Protein 4CJ9 (pdb70)

GO terms:
  GO:0003690 double-stranded DNA binding (F, IDA)

Nearest PDB structures (foldseek):
  4cj9-assembly2_B  TM=9.988E-01  e=4.087E-67  Mycetohabitans rhizoxinica
  4cja-assembly1_A  TM=5.859E-01  e=2.886E-61  Mycetohabitans rhizoxinica
  6jw1-assembly2_B  TM=7.201E-01  e=1.783E-16  Xanthomonas
  4osk-assembly2_B  TM=5.976E-01  e=4.687E-17  Xanthomonas campestris pv. armoraciae
  6jw5-assembly4_H  TM=6.526E-01  e=2.090E-15  Xanthomonas campestris pv. armoraciae

Organism: Mycetohabitans rhizoxinica (strain DSM 19002 / CIP 109453 / HKI 454) (NCBI:txid882378)

Solvent-accessible surface area: 65702 Å² total

Foldseek 3Di:
DDDDVVLQVLLVVAACSVVLVVLCVVCVVLLVVQEDPVLSSLLSNHHPSSLLSVLCSVQRVVVVVPAHSVLLSLQSNAACSSVLSVLCSVQVVCVVLVADNVLSSLPSANPSSQQRVLCVVCVVVCVVVPHDSVLSSLLPHPVNGNVSVVLCSVQVVVVVVVPDDVVLLSLQSNDNCSSVLSVLCSVQVVVCVVVPDDPVLLSLLRNEVCSSLLSVLCNPLVVVVVVVVDDSVLLSLLSNEHCSSLLSVCVVQVVVLVVVPDDNVLLSLLSNEHCSNLLSVLCVVQVVVVVVVPDDPVLLSLNSEACSNLLSVLCSVQVVVCVVVVDDPVLLSLLSSYHCSSLLSVLCVVQVVVVVVVPDDSVLLSLPSYVCSSLLSVLCVVCVVLCVVVPPDPVLLSLSSEVCSSLLSVLCSVQVVVVVVVPDDPVLLSLLSSYVCSSLLSVLCSVCVVVCVVVPDDPVLLSLLSSEVCSSLLSVLCVVCVVVCVVVPDDPVLLSLLSREPVSSVLSVLCVVCVVVQVVLPHDNVLLSLLSREHVSSLLSVLCVVQVVVVVVPADPVLLSLLNREVCSSLLSVLCVVCVVVCVVVPADPVLLSLLRRYVVSSLLSVLCVVCVVVCVVVPDDPVLLSLLNREVCSSLLSVLCVPQVVVVVVVPDDPVLLSLNSYVLSSLLSVLCRPCVVVVVVVPDDVVLSSQLCSAQNSLLSVLCSVLVVVVVVPDDSVRLSVQRRHHCSSVSSCCNPVD/DDDDPVLLVLLCPAACSVVLVVLCVVCVVLLVVQDDPVLSSLLSNYHPSSLLSVLCSVQVVVVVVVADSVLLSLLSSAACSSVLSVLCSVQVVCVVLPQDNVLSSLNNAHNSSQQSVLCVVCVVVCVVVPHDSVLSSLLPHPNNGNVSVVLCVVQVVVVVVVPDDSVLLSLQSNDNCSSVLSVLCSVQVVVCVVVPDDPVLLSLLRNEVCSSLLSVLCNPLVVVVVVVPDDNVLLSLLSSEHCSSLLSCCVVQVVVVVVVPQDPVLLSLLSREHCSNLLSVQCSVQVVVVVVVPDDPVLLSLNSEACSSLLSVLCSVCVVVCVVVVDDVVLLSLLSSYHVSNLLSVLCVVQVVVVVVVPDDPVLLSLPSDVCSSLLSVLCVVCVVVDCVVNDDPVLLSLSSEVCSSLLSVLCSVQVVVVVVVPDDPVLLSLLSSYVCSSLLSVLCSVCVVVVVVVPDDPVLLSLLRSDHCSNLLSVLCVVCVVVCVVVPHDPVLLSLLSREAVSNVLSVLLVVCVVVQVVQVDDNVLLSLLSREHCRSLLSVLCSVQVVVVVVPADPVLLSLLRREACSSLLSVLCVVCVVVVVVVPADSVLLSLLNSYHVSNLLSVLCVVQVVVCVVVPADSVLLSLLSSEACSSLLSVLCVPQVVVCVVVPDDPVLLSLNSDNQNNQLSVLCSVCVVVCVVVPADPVLSSLLCSAQNSLLSVLCVVCVVVCVVDDDSVRLSVQRSHHCSSVSSCCSVVD

Radius of gyration: 53.39 Å; Cα contacts (8 Å, |Δi|>4): 2413; chains: 2; bounding box: 84×96×184 Å

Structure (mmCIF, N/CA/C/O backbone):
data_4CJ9
#
_entry.id   4CJ9
#
_cell.length_a   73.314
_cell.length_b   73.314
_cell.length_c   268.337
_cell.angle_alpha   90.00
_cell.angle_beta   90.00
_cell.angle_gamma   120.00
#
_symmetry.space_group_name_H-M   'P 31'
#
loop_
_entity.id
_entity.type
_entity.pdbx_description
1 polymer BURRH
2 non-polymer 'SELENIUM ATOM'
3 water water
#
loop_
_atom_site.group_PDB
_atom_site.id
_atom_site.type_symbol
_atom_site.label_atom_id
_atom_site.label_alt_id
_atom_site.label_comp_id
_atom_site.label_asym_id
_atom_site.label_entity_id
_atom_site.label_seq_id
_atom_site.pdbx_PDB_ins_code
_atom_site.Cartn_x
_atom_site.Cartn_y
_atom_site.Cartn_z
_atom_site.occupancy
_atom_site.B_iso_or_equiv
_atom_site.auth_seq_id
_atom_site.auth_comp_id
_atom_site.auth_asym_id
_atom_site.auth_atom_id
_atom_site.pdbx_PDB_model_num
ATOM 1 N N . LEU A 1 15 ? 17.928 -6.696 118.018 1.00 105.70 15 LEU A N 1
ATOM 2 C CA . LEU A 1 15 ? 18.766 -6.097 116.988 1.00 104.47 15 LEU A CA 1
ATOM 3 C C . LEU A 1 15 ? 19.999 -5.439 117.592 1.00 104.90 15 LEU A C 1
ATOM 4 O O . LEU A 1 15 ? 20.096 -5.276 118.807 1.00 108.73 15 LEU A O 1
ATOM 6 N N . ASN A 1 16 ? 20.939 -5.061 116.733 1.00 104.08 16 ASN A N 1
ATOM 7 C CA . ASN A 1 16 ? 22.160 -4.407 117.181 1.00 102.52 16 ASN A CA 1
ATOM 8 C C . ASN A 1 16 ? 21.915 -2.970 117.617 1.00 97.63 16 ASN A C 1
ATOM 9 O O . ASN A 1 16 ? 21.846 -2.064 116.788 1.00 96.50 16 ASN A O 1
ATOM 14 N N . LEU A 1 17 ? 21.780 -2.766 118.922 1.00 88.91 17 LEU A N 1
ATOM 15 C CA . LEU A 1 17 ? 21.610 -1.424 119.457 1.00 83.01 17 LEU A CA 1
ATOM 16 C C . LEU A 1 17 ? 22.965 -0.782 119.710 1.00 81.86 17 LEU A C 1
ATOM 17 O O . LEU A 1 17 ? 23.837 -1.381 120.337 1.00 81.67 17 LEU A O 1
ATOM 22 N N . SER A 1 18 ? 23.136 0.439 119.216 1.00 79.09 18 SER A N 1
ATOM 23 C CA . SER A 1 18 ? 24.340 1.211 119.487 1.00 78.32 18 SER A CA 1
ATOM 24 C C . SER A 1 18 ? 24.351 1.609 120.960 1.00 85.44 18 SER A C 1
ATOM 25 O O . SER A 1 18 ? 23.318 1.540 121.628 1.00 83.24 18 SER A O 1
ATOM 28 N N . PRO A 1 19 ? 25.521 2.016 121.481 1.00 98.90 19 PRO A N 1
ATOM 29 C CA . PRO A 1 19 ? 25.562 2.504 122.864 1.00 102.11 19 PRO A CA 1
ATOM 30 C C . PRO A 1 19 ? 24.635 3.698 123.080 1.00 100.45 19 PRO A C 1
ATOM 31 O O . PRO A 1 19 ? 24.186 3.929 124.201 1.00 100.10 19 PRO A O 1
ATOM 35 N N . LEU A 1 20 ? 24.347 4.438 122.015 1.00 98.10 20 LEU A N 1
ATOM 36 C CA . LEU A 1 20 ? 23.444 5.579 122.103 1.00 97.33 20 LEU A CA 1
ATOM 37 C C . LEU A 1 20 ? 21.991 5.138 122.240 1.00 92.31 20 LEU A C 1
ATOM 38 O O . LEU A 1 20 ? 21.264 5.641 123.098 1.00 87.69 20 LEU A O 1
ATOM 43 N N . GLU A 1 21 ? 21.574 4.204 121.389 1.00 87.44 21 GLU A N 1
ATOM 44 C CA . GLU A 1 21 ? 20.223 3.658 121.452 1.00 81.85 21 GLU A CA 1
ATOM 45 C C . GLU A 1 21 ? 19.995 2.991 122.800 1.00 81.43 21 GLU A C 1
ATOM 46 O O . GLU A 1 21 ? 18.912 3.084 123.378 1.00 82.21 21 GLU A O 1
ATOM 52 N N . ARG A 1 22 ? 21.031 2.324 123.298 1.00 81.71 22 ARG A N 1
ATOM 53 C CA . ARG A 1 22 ? 20.968 1.651 124.588 1.00 81.55 22 ARG A CA 1
ATOM 54 C C . ARG A 1 22 ? 20.852 2.635 125.745 1.00 80.09 22 ARG A C 1
ATOM 55 O O . ARG A 1 22 ? 19.923 2.554 126.548 1.00 79.97 22 ARG A O 1
ATOM 63 N N . SER A 1 23 ? 21.803 3.560 125.825 1.00 74.12 23 SER A N 1
ATOM 64 C CA . SER A 1 23 ? 21.885 4.478 126.955 1.00 72.55 23 SER A CA 1
ATOM 65 C C . SER A 1 23 ? 20.707 5.445 126.995 1.00 71.84 23 SER A C 1
ATOM 66 O O . SER A 1 23 ? 20.418 6.037 128.035 1.00 70.36 23 SER A O 1
ATOM 69 N N . LYS A 1 24 ? 20.031 5.606 125.862 1.00 80.63 24 LYS A N 1
ATOM 70 C CA . LYS A 1 24 ? 18.813 6.405 125.818 1.00 82.81 24 LYS A CA 1
ATOM 71 C C . LYS A 1 24 ? 17.721 5.721 126.630 1.00 82.43 24 LYS A C 1
ATOM 72 O O . LYS A 1 24 ? 16.958 6.371 127.344 1.00 86.52 24 LYS A O 1
ATOM 78 N N . ILE A 1 25 ? 17.656 4.399 126.512 1.00 72.81 25 ILE A N 1
ATOM 79 C CA . ILE A 1 25 ? 16.638 3.611 127.194 1.00 66.45 25 ILE A CA 1
ATOM 80 C C . ILE A 1 25 ? 16.963 3.437 128.674 1.00 61.05 25 ILE A C 1
ATOM 81 O O . ILE A 1 25 ? 16.069 3.444 129.519 1.00 60.32 25 ILE A O 1
ATOM 86 N N . GLU A 1 26 ? 18.250 3.300 128.980 1.00 58.91 26 GLU A N 1
ATOM 87 C CA . GLU A 1 26 ? 18.704 3.081 130.351 1.00 63.95 26 GLU A CA 1
ATOM 88 C C . GLU A 1 26 ? 18.301 4.205 131.300 1.00 63.87 26 GLU A C 1
ATOM 89 O O . GLU A 1 26 ? 18.093 3.976 132.491 1.00 63.85 26 GLU A O 1
ATOM 95 N N . LYS A 1 27 ? 18.190 5.417 130.767 1.00 73.83 27 LYS A N 1
ATOM 96 C CA . LYS A 1 27 ? 17.844 6.584 131.572 1.00 72.36 27 LYS A CA 1
ATOM 97 C C . LYS A 1 27 ? 16.386 6.553 132.020 1.00 68.22 27 LYS A C 1
ATOM 98 O O . LYS A 1 27 ? 16.039 7.102 133.066 1.00 71.74 27 LYS A O 1
ATOM 104 N N . GLN A 1 28 ? 15.538 5.909 131.222 1.00 58.39 28 GLN A N 1
ATOM 105 C CA . GLN A 1 28 ? 14.128 5.749 131.557 1.00 52.83 28 GLN A CA 1
ATOM 106 C C . GLN A 1 28 ? 13.966 4.947 132.847 1.00 49.07 28 GLN A C 1
ATOM 107 O O . GLN A 1 28 ? 14.794 4.091 133.162 1.00 43.18 28 GLN A O 1
ATOM 113 N N . TYR A 1 29 ? 12.901 5.226 133.592 1.00 46.98 29 TYR A N 1
ATOM 114 C CA . TYR A 1 29 ? 12.616 4.479 134.811 1.00 50.12 29 TYR A CA 1
ATOM 115 C C . TYR A 1 29 ? 12.335 3.022 134.473 1.00 55.60 29 TYR A C 1
ATOM 116 O O . TYR A 1 29 ? 11.371 2.713 133.776 1.00 57.96 29 TYR A O 1
ATOM 125 N N . GLY A 1 30 ? 13.187 2.131 134.968 1.00 56.37 30 GLY A N 1
ATOM 126 C CA . GLY A 1 30 ? 13.074 0.720 134.656 1.00 49.01 30 GLY A CA 1
ATOM 127 C C . GLY A 1 30 ? 13.654 0.420 133.289 1.00 48.69 30 GLY A C 1
ATOM 128 O O . GLY A 1 30 ? 13.254 -0.535 132.627 1.00 57.42 30 GLY A O 1
ATOM 129 N N . GLY A 1 31 ? 14.608 1.244 132.867 1.00 47.09 31 GLY A N 1
ATOM 130 C CA . GLY A 1 31 ? 15.217 1.105 131.556 1.00 47.51 31 GLY A CA 1
ATOM 131 C C . GLY A 1 31 ? 16.018 -0.173 131.383 1.00 46.63 31 GLY A C 1
ATOM 132 O O . GLY A 1 31 ? 15.976 -0.803 130.327 1.00 48.02 31 GLY A O 1
ATOM 133 N N . ALA A 1 32 ? 16.751 -0.554 132.424 1.00 38.84 32 ALA A N 1
ATOM 134 C CA . ALA A 1 32 ? 17.576 -1.756 132.380 1.00 37.95 32 ALA A CA 1
ATOM 135 C C . ALA A 1 32 ? 16.725 -3.006 132.179 1.00 35.72 32 ALA A C 1
ATOM 136 O O . ALA A 1 32 ? 17.130 -3.942 131.491 1.00 45.51 32 ALA A O 1
ATOM 138 N N . THR A 1 33 ? 15.543 -3.011 132.783 1.00 35.16 33 THR A N 1
ATOM 139 C CA . THR A 1 33 ? 14.602 -4.113 132.617 1.00 41.31 33 THR A CA 1
ATOM 140 C C . THR A 1 33 ? 14.057 -4.147 131.189 1.00 37.17 33 THR A C 1
ATOM 141 O O . THR A 1 33 ? 13.891 -5.214 130.597 1.00 44.30 33 THR A O 1
ATOM 145 N N . THR A 1 34 ? 13.795 -2.968 130.638 1.00 37.40 34 THR A N 1
ATOM 146 C CA . THR A 1 34 ? 13.281 -2.850 129.279 1.00 34.12 34 THR A CA 1
ATOM 147 C C . THR A 1 34 ? 14.264 -3.432 128.268 1.00 36.73 34 THR A C 1
ATOM 148 O O . THR A 1 34 ? 13.884 -4.223 127.404 1.00 39.52 34 THR A O 1
ATOM 152 N N . LEU A 1 35 ? 15.530 -3.046 128.391 1.00 40.88 35 LEU A N 1
ATOM 153 C CA . LEU A 1 35 ? 16.584 -3.585 127.540 1.00 47.54 35 LEU A CA 1
ATOM 154 C C . LEU A 1 35 ? 16.695 -5.100 127.671 1.00 46.87 35 LEU A C 1
ATOM 155 O O . LEU A 1 35 ? 16.860 -5.811 126.681 1.00 38.93 35 LEU A O 1
ATOM 160 N N . ALA A 1 36 ? 16.613 -5.587 128.904 1.00 41.83 36 ALA A N 1
ATOM 161 C CA . ALA A 1 36 ? 16.705 -7.016 129.162 1.00 44.69 36 ALA A CA 1
ATOM 162 C C . ALA A 1 36 ? 15.527 -7.739 128.525 1.00 45.66 36 ALA A C 1
ATOM 163 O O . ALA A 1 36 ? 15.695 -8.779 127.888 1.00 43.76 36 ALA A O 1
ATOM 165 N N . PHE A 1 37 ? 14.336 -7.176 128.699 1.00 44.26 37 PHE A N 1
ATOM 166 C CA . PHE A 1 37 ? 13.124 -7.772 128.155 1.00 40.80 37 PHE A CA 1
ATOM 167 C C . PHE A 1 37 ? 13.221 -7.913 126.643 1.00 40.91 37 PHE A C 1
ATOM 168 O O . PHE A 1 37 ? 12.910 -8.966 126.092 1.00 37.19 37 PHE A O 1
ATOM 176 N N . ILE A 1 38 ? 13.651 -6.841 125.983 1.00 38.10 38 ILE A N 1
ATOM 177 C CA . ILE A 1 38 ? 13.829 -6.841 124.534 1.00 43.49 38 ILE A CA 1
ATOM 178 C C . ILE A 1 38 ? 14.778 -7.953 124.106 1.00 42.84 38 ILE A C 1
ATOM 179 O O . ILE A 1 38 ? 14.505 -8.679 123.155 1.00 45.43 38 ILE A O 1
ATOM 184 N N . SER A 1 39 ? 15.885 -8.094 124.829 1.00 41.93 39 SER A N 1
ATOM 185 C CA . SER A 1 39 ? 16.857 -9.142 124.536 1.00 50.84 39 SER A CA 1
ATOM 186 C C . SER A 1 39 ? 16.278 -10.533 124.791 1.00 51.34 39 SER A C 1
ATOM 187 O O . SER A 1 39 ? 16.385 -11.422 123.944 1.00 49.32 39 SER A O 1
ATOM 190 N N . ASN A 1 40 ? 15.657 -10.715 125.954 1.00 44.51 40 ASN A N 1
ATOM 191 C CA . ASN A 1 40 ? 15.107 -12.015 126.334 1.00 48.68 40 ASN A CA 1
ATOM 192 C C . ASN A 1 40 ? 13.879 -12.418 125.525 1.00 48.51 40 ASN A C 1
ATOM 193 O O . ASN A 1 40 ? 13.477 -13.581 125.531 1.00 48.23 40 ASN A O 1
ATOM 198 N N . LYS A 1 41 ? 13.286 -11.458 124.826 1.00 53.89 41 LYS A N 1
ATOM 199 C CA . LYS A 1 41 ? 12.049 -11.717 124.104 1.00 56.55 41 LYS A CA 1
ATOM 200 C C . LYS A 1 41 ? 12.094 -11.202 122.670 1.00 52.53 41 LYS A C 1
ATOM 201 O O . LYS A 1 41 ? 11.054 -10.916 122.077 1.00 48.30 41 LYS A O 1
ATOM 207 N N . GLN A 1 42 ? 13.298 -11.092 122.117 1.00 56.63 42 GLN A N 1
ATOM 208 C CA . GLN A 1 42 ? 13.486 -10.509 120.789 1.00 63.79 42 GLN A CA 1
ATOM 209 C C . GLN A 1 42 ? 12.747 -11.266 119.688 1.00 62.42 42 GLN A C 1
ATOM 210 O O . GLN A 1 42 ? 12.151 -10.653 118.800 1.00 61.96 42 GLN A O 1
ATOM 216 N N . ASN A 1 43 ? 12.788 -12.593 119.748 1.00 63.27 43 ASN A N 1
ATOM 217 C CA . ASN A 1 43 ? 12.100 -13.415 118.760 1.00 68.11 43 ASN A CA 1
ATOM 218 C C . ASN A 1 43 ? 10.593 -13.207 118.792 1.00 60.47 43 ASN A C 1
ATOM 219 O O . ASN A 1 43 ? 9.962 -13.028 117.752 1.00 51.42 43 ASN A O 1
ATOM 224 N N . GLU A 1 44 ? 10.027 -13.231 119.996 1.00 46.52 44 GLU A N 1
ATOM 225 C CA . GLU A 1 44 ? 8.589 -13.072 120.182 1.00 49.66 44 GLU A CA 1
ATOM 226 C C . GLU A 1 44 ? 8.090 -11.711 119.703 1.00 52.28 44 GLU A C 1
ATOM 227 O O . GLU A 1 44 ? 7.039 -11.611 119.069 1.00 55.65 44 GLU A O 1
ATOM 233 N N . LEU A 1 45 ? 8.849 -10.665 120.012 1.00 49.47 45 LEU A N 1
ATOM 234 C CA . LEU A 1 45 ? 8.468 -9.306 119.648 1.00 43.92 45 LEU A CA 1
ATOM 235 C C . LEU A 1 45 ? 8.585 -9.061 118.147 1.00 46.32 45 LEU A C 1
ATOM 236 O O . LEU A 1 45 ? 7.803 -8.304 117.573 1.00 44.39 45 LEU A O 1
ATOM 241 N N . ALA A 1 46 ? 9.566 -9.701 117.519 1.00 45.61 46 ALA A N 1
ATOM 242 C CA . ALA A 1 46 ? 9.820 -9.510 116.095 1.00 52.59 46 ALA A CA 1
ATOM 243 C C . ALA A 1 46 ? 8.674 -10.029 115.231 1.00 53.64 46 ALA A C 1
ATOM 244 O O . ALA A 1 46 ? 8.529 -9.630 114.074 1.00 51.36 46 ALA A O 1
ATOM 246 N N . GLN A 1 47 ? 7.866 -10.921 115.795 1.00 51.86 47 GLN A N 1
ATOM 247 C CA . GLN A 1 47 ? 6.718 -11.468 115.084 1.00 51.98 47 GLN A CA 1
ATOM 248 C C . GLN A 1 47 ? 5.603 -10.435 114.962 1.00 51.75 47 GLN A C 1
ATOM 249 O O . GLN A 1 47 ? 4.750 -10.530 114.079 1.00 48.81 47 GLN A O 1
ATOM 255 N N . ILE A 1 48 ? 5.619 -9.447 115.850 1.00 47.56 48 ILE A N 1
ATOM 256 C CA . ILE A 1 48 ? 4.544 -8.467 115.923 1.00 46.33 48 ILE A CA 1
ATOM 257 C C . ILE A 1 48 ? 4.993 -7.082 115.469 1.00 51.32 48 ILE A C 1
ATOM 258 O O . ILE A 1 48 ? 4.252 -6.373 114.788 1.00 53.86 48 ILE A O 1
ATOM 263 N N . LEU A 1 49 ? 6.209 -6.699 115.844 1.00 48.70 49 LEU A N 1
ATOM 264 C CA . LEU A 1 49 ? 6.675 -5.340 115.606 1.00 47.07 49 LEU A CA 1
ATOM 265 C C . LEU A 1 49 ? 8.009 -5.297 114.875 1.00 44.19 49 LEU A C 1
ATOM 266 O O . LEU A 1 49 ? 8.798 -6.238 114.944 1.00 41.20 49 LEU A O 1
ATOM 271 N N . SER A 1 50 ? 8.255 -4.189 114.183 1.00 39.64 50 SER A N 1
ATOM 272 C CA . SER A 1 50 ? 9.550 -3.940 113.565 1.00 45.92 50 SER A CA 1
ATOM 273 C C . SER A 1 50 ? 10.510 -3.435 114.631 1.00 52.86 50 SER A C 1
ATOM 274 O O . SER A 1 50 ? 10.115 -3.230 115.780 1.00 57.59 50 SER A O 1
ATOM 277 N N . ARG A 1 51 ? 11.767 -3.226 114.254 1.00 51.81 51 ARG A N 1
ATOM 278 C CA . ARG A 1 51 ? 12.760 -2.732 115.202 1.00 52.77 51 ARG A CA 1
ATOM 279 C C . ARG A 1 51 ? 12.393 -1.342 115.708 1.00 50.68 51 ARG A C 1
ATOM 280 O O . ARG A 1 51 ? 12.439 -1.075 116.908 1.00 54.75 51 ARG A O 1
ATOM 288 N N . ALA A 1 52 ? 12.028 -0.462 114.782 1.00 46.17 52 ALA A N 1
ATOM 289 C CA . ALA A 1 52 ? 11.688 0.916 115.119 1.00 49.47 52 ALA A CA 1
ATOM 290 C C . ALA A 1 52 ? 10.476 0.988 116.043 1.00 47.30 52 ALA A C 1
ATOM 291 O O . ALA A 1 52 ? 10.401 1.852 116.916 1.00 49.73 52 ALA A O 1
ATOM 293 N N . ASP A 1 53 ? 9.526 0.081 115.836 1.00 43.83 53 ASP A N 1
ATOM 294 C CA . ASP A 1 53 ? 8.329 0.017 116.665 1.00 41.22 53 ASP A CA 1
ATOM 295 C C . ASP A 1 53 ? 8.690 -0.335 118.106 1.00 45.39 53 ASP A C 1
ATOM 296 O O . ASP A 1 53 ? 8.149 0.235 119.054 1.00 40.17 53 ASP A O 1
ATOM 301 N N . ILE A 1 54 ? 9.612 -1.279 118.260 1.00 42.57 54 ILE A N 1
ATOM 302 C CA . ILE A 1 54 ? 10.048 -1.717 119.576 1.00 46.20 54 ILE A CA 1
ATOM 303 C C . ILE A 1 54 ? 10.755 -0.596 120.331 1.00 47.98 54 ILE A C 1
ATOM 304 O O . ILE A 1 54 ? 10.479 -0.362 121.505 1.00 47.66 54 ILE A O 1
ATOM 309 N N . LEU A 1 55 ? 11.661 0.098 119.648 1.00 44.72 55 LEU A N 1
ATOM 310 C CA . LEU A 1 55 ? 12.427 1.174 120.269 1.00 45.71 55 LEU A CA 1
ATOM 311 C C . LEU A 1 55 ? 11.553 2.367 120.643 1.00 40.31 55 LEU A C 1
ATOM 312 O O . LEU A 1 55 ? 11.831 3.066 121.616 1.00 47.75 55 LEU A O 1
ATOM 317 N N . LYS A 1 56 ? 10.502 2.598 119.866 1.00 38.44 56 LYS A N 1
ATOM 318 C CA . LYS A 1 56 ? 9.565 3.676 120.160 1.00 40.06 56 LYS A CA 1
ATOM 319 C C . LYS A 1 56 ? 8.814 3.386 121.456 1.00 41.88 56 LYS A C 1
ATOM 320 O O . LYS A 1 56 ? 8.694 4.252 122.322 1.00 37.68 56 LYS A O 1
ATOM 326 N N . ILE A 1 57 ? 8.310 2.163 121.581 1.00 38.34 57 ILE A N 1
ATOM 327 C CA . ILE A 1 57 ? 7.625 1.744 122.796 1.00 44.16 57 ILE A CA 1
ATOM 328 C C . ILE A 1 57 ? 8.598 1.737 123.972 1.00 42.51 57 ILE A C 1
ATOM 329 O O . ILE A 1 57 ? 8.250 2.134 125.085 1.00 37.26 57 ILE A O 1
ATOM 334 N N . ALA A 1 58 ? 9.829 1.312 123.706 1.00 42.30 58 ALA A N 1
ATOM 335 C CA . ALA A 1 58 ? 10.854 1.212 124.738 1.00 47.59 58 A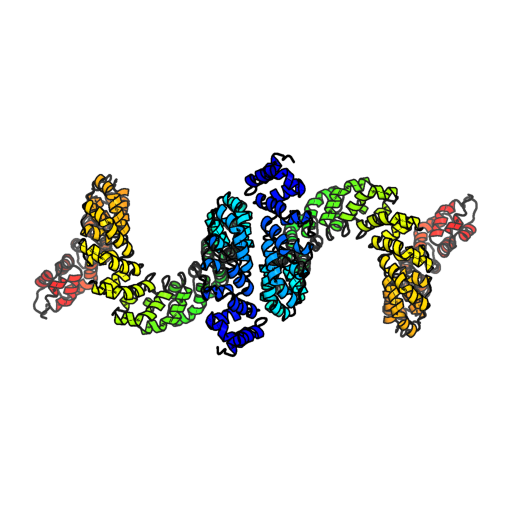LA A CA 1
ATOM 336 C C . ALA A 1 58 ? 11.325 2.569 125.262 1.00 49.00 58 ALA A C 1
ATOM 337 O O . ALA A 1 58 ? 12.030 2.636 126.270 1.00 51.60 58 ALA A O 1
ATOM 339 N N . SER A 1 59 ? 10.941 3.644 124.580 1.00 45.31 59 SER A N 1
ATOM 340 C CA . SER A 1 59 ? 11.410 4.978 124.942 1.00 49.33 59 SER A CA 1
ATOM 341 C C . SER A 1 59 ? 10.605 5.605 126.082 1.00 48.30 59 SER A C 1
ATOM 342 O O . SER A 1 59 ? 10.839 6.754 126.455 1.00 47.40 59 SER A O 1
ATOM 345 N N . TYR A 1 60 ? 9.661 4.848 126.632 1.00 46.18 60 TYR A N 1
ATOM 346 C CA . TYR A 1 60 ? 8.865 5.326 127.760 1.00 44.24 60 TYR A CA 1
ATOM 347 C C . TYR A 1 60 ? 9.212 4.574 129.043 1.00 46.71 60 TYR A C 1
ATOM 348 O O . TYR A 1 60 ? 9.822 3.508 129.000 1.00 47.05 60 TYR A O 1
ATOM 357 N N . ASP A 1 61 ? 8.828 5.141 130.183 1.00 44.59 61 ASP A N 1
ATOM 358 C CA . ASP A 1 61 ? 9.059 4.495 131.473 1.00 49.50 61 ASP A CA 1
ATOM 359 C C . ASP A 1 61 ? 8.250 3.206 131.603 1.00 45.70 61 ASP A C 1
ATOM 360 O O . ASP A 1 61 ? 7.147 3.105 131.070 1.00 44.52 61 ASP A O 1
ATOM 365 N N . CYS A 1 62 ? 8.810 2.232 132.315 1.00 44.63 62 CYS A N 1
ATOM 366 C CA . CYS A 1 62 ? 8.140 0.958 132.579 1.00 49.94 62 CYS A CA 1
ATOM 367 C C . CYS A 1 62 ? 7.717 0.245 131.295 1.00 50.92 62 CYS A C 1
ATOM 368 O O . CYS A 1 62 ? 6.691 -0.433 131.260 1.00 57.56 62 CYS A O 1
ATOM 371 N N . ALA A 1 63 ? 8.517 0.403 130.244 1.00 33.72 63 ALA A N 1
ATOM 372 C CA . ALA A 1 63 ? 8.175 -0.127 128.927 1.00 39.04 63 ALA A CA 1
ATOM 373 C C . ALA A 1 63 ? 8.119 -1.652 128.882 1.00 38.02 63 ALA A C 1
ATOM 374 O O . ALA A 1 63 ? 7.536 -2.221 127.966 1.00 42.12 63 ALA A O 1
ATOM 376 N N . ALA A 1 64 ? 8.729 -2.309 129.867 1.00 41.17 64 ALA A N 1
ATOM 377 C CA . ALA A 1 64 ? 8.700 -3.767 129.939 1.00 45.48 64 ALA A CA 1
ATOM 378 C C . ALA A 1 64 ? 7.265 -4.263 130.072 1.00 43.74 64 ALA A C 1
ATOM 379 O O . ALA A 1 64 ? 6.878 -5.252 129.447 1.00 41.53 64 ALA A O 1
ATOM 381 N N . HIS A 1 65 ? 6.485 -3.561 130.889 1.00 37.63 65 HIS A N 1
ATOM 382 C CA . HIS A 1 65 ? 5.070 -3.860 131.062 1.00 47.68 65 HIS A CA 1
ATOM 383 C C . HIS A 1 65 ? 4.340 -3.700 129.734 1.00 45.54 65 HIS A C 1
ATOM 384 O O . HIS A 1 65 ? 3.500 -4.522 129.369 1.00 45.05 65 HIS A O 1
ATOM 391 N N . ALA A 1 66 ? 4.678 -2.634 129.014 1.00 34.40 66 ALA A N 1
ATOM 392 C CA . ALA A 1 66 ? 4.053 -2.340 127.731 1.00 39.14 66 ALA A CA 1
ATOM 393 C C . ALA A 1 66 ? 4.412 -3.388 126.683 1.00 41.70 66 ALA A C 1
ATOM 394 O O . ALA A 1 66 ? 3.557 -3.826 125.912 1.00 43.44 66 ALA A O 1
ATOM 396 N N . LEU A 1 67 ? 5.681 -3.782 126.655 1.00 43.10 67 LEU A N 1
ATOM 397 C CA . LEU A 1 67 ? 6.153 -4.775 125.696 1.00 45.46 67 LEU A CA 1
ATOM 398 C C . LEU A 1 67 ? 5.558 -6.148 125.983 1.00 39.77 67 LEU A C 1
ATOM 399 O O . LEU A 1 67 ? 5.251 -6.905 125.062 1.00 44.19 67 LEU A O 1
ATOM 404 N N . GLN A 1 68 ? 5.406 -6.468 127.263 1.00 37.94 68 GLN A N 1
ATOM 405 C CA . GLN A 1 68 ? 4.767 -7.715 127.665 1.00 38.66 68 GLN A CA 1
ATOM 406 C C . GLN A 1 68 ? 3.312 -7.705 127.217 1.00 41.23 68 GLN A C 1
ATOM 407 O O . GLN A 1 68 ? 2.775 -8.722 126.785 1.00 46.03 68 GLN A O 1
ATOM 413 N N . ALA A 1 69 ? 2.684 -6.539 127.322 1.00 42.67 69 ALA A N 1
ATOM 414 C CA . ALA A 1 69 ? 1.301 -6.367 126.901 1.00 44.51 69 ALA A CA 1
ATOM 415 C C . ALA A 1 69 ? 1.171 -6.524 125.389 1.00 46.75 69 ALA A C 1
ATOM 416 O O . ALA A 1 69 ? 0.152 -7.000 124.893 1.00 50.60 69 ALA A O 1
ATOM 418 N N . VAL A 1 70 ? 2.208 -6.116 124.662 1.00 40.01 70 VAL A N 1
ATOM 419 C CA . VAL A 1 70 ? 2.253 -6.315 123.216 1.00 42.51 70 VAL A CA 1
ATOM 420 C C . VAL A 1 70 ? 2.244 -7.805 122.882 1.00 48.26 70 VAL A C 1
ATOM 421 O O . VAL A 1 70 ? 1.512 -8.248 122.002 1.00 49.83 70 VAL A O 1
ATOM 425 N N . LEU A 1 71 ? 3.051 -8.576 123.601 1.00 47.94 71 LEU A N 1
ATOM 426 C CA . LEU A 1 71 ? 3.110 -10.018 123.397 1.00 49.32 71 LEU A CA 1
ATOM 427 C C . LEU A 1 71 ? 1.780 -10.682 123.725 1.00 50.13 71 LEU A C 1
ATOM 428 O O . LEU A 1 71 ? 1.367 -11.631 123.060 1.00 52.04 71 LEU A O 1
ATOM 433 N N . ASP A 1 72 ? 1.114 -10.176 124.757 1.00 42.59 72 ASP A N 1
ATOM 434 C CA . ASP A 1 72 ? -0.121 -10.781 125.234 1.00 47.69 72 ASP A CA 1
ATOM 435 C C . ASP A 1 72 ? -1.359 -10.327 124.458 1.00 50.00 72 ASP A C 1
ATOM 436 O O . ASP A 1 72 ? -2.338 -11.068 124.364 1.00 50.53 72 ASP A O 1
ATOM 441 N N . CYS A 1 73 ? -1.313 -9.121 123.899 1.00 50.29 73 CYS A N 1
ATOM 442 C CA . CYS A 1 73 ? -2.480 -8.551 123.228 1.00 50.98 73 CYS A CA 1
ATOM 443 C C . CYS A 1 73 ? -2.282 -8.396 121.721 1.00 50.41 73 CYS A C 1
ATOM 444 O O . CYS A 1 73 ? -3.226 -8.551 120.946 1.00 51.90 73 CYS A O 1
ATOM 447 N N . GLY A 1 74 ? -1.053 -8.086 121.320 1.00 47.35 74 GLY A N 1
ATOM 448 C CA . GLY A 1 74 ? -0.702 -7.866 119.924 1.00 46.21 74 GLY A CA 1
ATOM 449 C C . GLY A 1 74 ? -1.242 -8.818 118.866 1.00 51.53 74 GLY A C 1
ATOM 450 O O . GLY A 1 74 ? -1.805 -8.358 117.870 1.00 48.16 74 GLY A O 1
ATOM 451 N N . PRO A 1 75 ? -1.060 -10.141 119.054 1.00 63.81 75 PRO A N 1
ATOM 452 C CA . PRO A 1 75 ? -1.544 -11.099 118.050 1.00 71.59 75 PRO A CA 1
ATOM 453 C C . PRO A 1 75 ? -3.044 -10.990 117.801 1.00 71.65 75 PRO A C 1
ATOM 454 O O . PRO A 1 75 ? -3.465 -10.890 116.648 1.00 71.32 75 PRO A O 1
ATOM 466 N N . LEU A 1 77 ? -5.026 -8.506 118.468 1.00 56.53 77 LEU A N 1
ATOM 467 C CA . LEU A 1 77 ? -5.345 -7.192 117.925 1.00 55.71 77 LEU A CA 1
ATOM 468 C C . LEU A 1 77 ? -5.002 -7.107 116.444 1.00 49.97 77 LEU A C 1
ATOM 469 O O . LEU A 1 77 ? -5.640 -6.373 115.691 1.00 50.33 77 LEU A O 1
ATOM 474 N N . GLY A 1 78 ? -3.989 -7.859 116.031 1.00 63.83 78 GLY A N 1
ATOM 475 C CA . GLY A 1 78 ? -3.648 -7.954 114.625 1.00 66.51 78 GLY A CA 1
ATOM 476 C C . GLY A 1 78 ? -4.774 -8.608 113.847 1.00 67.00 78 GLY A C 1
ATOM 477 O O . GLY A 1 78 ? -5.179 -8.124 112.792 1.00 70.97 78 GLY A O 1
ATOM 478 N N . LYS A 1 79 ? -5.286 -9.712 114.382 1.00 68.27 79 LYS A N 1
ATOM 479 C CA . LYS A 1 79 ? -6.396 -10.424 113.760 1.00 69.95 79 LYS A CA 1
ATOM 480 C C . LYS A 1 79 ? -7.651 -9.561 113.710 1.00 70.73 79 LYS A C 1
ATOM 481 O O . LYS A 1 79 ? -8.464 -9.686 112.794 1.00 74.15 79 LYS A O 1
ATOM 487 N N . ARG A 1 80 ? -7.803 -8.684 114.697 1.00 70.31 80 ARG A N 1
ATOM 488 C CA . ARG A 1 80 ? -9.022 -7.893 114.832 1.00 69.86 80 ARG A CA 1
ATOM 489 C C . ARG A 1 80 ? -8.990 -6.573 114.061 1.00 65.19 80 ARG A C 1
ATOM 490 O O . ARG A 1 80 ? -9.919 -5.772 114.161 1.00 70.47 80 ARG A O 1
ATOM 498 N N . GLY A 1 81 ? -7.924 -6.344 113.301 1.00 51.55 81 GLY A N 1
ATOM 499 C CA . GLY A 1 81 ? -7.883 -5.217 112.384 1.00 47.02 81 GLY A CA 1
ATOM 500 C C . GLY A 1 81 ? -7.009 -4.041 112.780 1.00 53.29 81 GLY A C 1
ATOM 501 O O . GLY A 1 81 ? -7.096 -2.970 112.177 1.00 47.75 81 GLY A O 1
ATOM 502 N N . PHE A 1 82 ? -6.160 -4.230 113.786 1.00 53.35 82 PHE A N 1
ATOM 503 C CA . PHE A 1 82 ? -5.269 -3.159 114.219 1.00 49.44 82 PHE A CA 1
ATOM 504 C C . PHE A 1 82 ? -3.884 -3.273 113.590 1.00 48.10 82 PHE A C 1
ATOM 505 O O . PHE A 1 82 ? -3.296 -4.351 113.546 1.00 52.13 82 PHE A O 1
ATOM 513 N N . SER A 1 83 ? -3.371 -2.150 113.104 1.00 44.72 83 SER A N 1
ATOM 514 C CA . SER A 1 83 ? -2.069 -2.124 112.452 1.00 48.10 83 SER A CA 1
ATOM 515 C C . SER A 1 83 ? -0.942 -2.103 113.476 1.00 51.16 83 SER A C 1
ATOM 516 O O . SER A 1 83 ? -1.180 -1.936 114.672 1.00 50.31 83 SER A O 1
ATOM 519 N N . GLN A 1 84 ? 0.288 -2.272 113.000 1.00 50.07 84 GLN A N 1
ATOM 520 C CA . GLN A 1 84 ? 1.455 -2.127 113.859 1.00 54.69 84 GLN A CA 1
ATOM 521 C C . GLN A 1 84 ? 1.540 -0.686 114.338 1.00 54.92 84 GLN A C 1
ATOM 522 O O . GLN A 1 84 ? 1.937 -0.421 115.472 1.00 48.40 84 GLN A O 1
ATOM 528 N N . SER A 1 85 ? 1.159 0.240 113.462 1.00 39.26 85 SER A N 1
ATOM 529 C CA . SER A 1 85 ? 1.188 1.662 113.774 1.00 40.57 85 SER A CA 1
ATOM 530 C C . SER A 1 85 ? 0.210 2.005 114.895 1.00 44.36 85 SER A C 1
ATOM 531 O O . SER A 1 85 ? 0.507 2.828 115.761 1.00 48.53 85 SER A O 1
ATOM 534 N N . ASP A 1 86 ? -0.958 1.372 114.873 1.00 43.32 86 ASP A N 1
ATOM 535 C CA . ASP A 1 86 ? -1.956 1.598 115.907 1.00 44.43 86 ASP A CA 1
ATOM 536 C C . ASP A 1 86 ? -1.512 0.991 117.232 1.00 51.19 86 ASP A C 1
ATOM 537 O O . ASP A 1 86 ? -1.709 1.586 118.292 1.00 40.11 86 ASP A O 1
ATOM 542 N N . ILE A 1 87 ? -0.908 -0.192 117.165 1.00 44.53 87 ILE A N 1
ATOM 543 C CA . ILE A 1 87 ? -0.381 -0.853 118.354 1.00 44.50 87 ILE A CA 1
ATOM 544 C C . ILE A 1 87 ? 0.670 0.013 119.042 1.00 39.35 87 ILE A C 1
ATOM 545 O O . ILE A 1 87 ? 0.671 0.153 120.266 1.00 36.92 87 ILE A O 1
ATOM 550 N N . VAL A 1 88 ? 1.549 0.607 118.243 1.00 42.07 88 VAL A N 1
ATOM 551 C CA . VAL A 1 88 ? 2.600 1.471 118.762 1.00 41.96 88 VAL A CA 1
ATOM 552 C C . VAL A 1 88 ? 2.019 2.742 119.374 1.00 50.16 88 VAL A C 1
ATOM 553 O O . VAL A 1 88 ? 2.463 3.190 120.435 1.00 45.28 88 VAL A O 1
ATOM 557 N N . LYS A 1 89 ? 1.024 3.315 118.704 1.00 46.22 89 LYS A N 1
ATOM 558 C CA . LYS A 1 89 ? 0.352 4.509 119.202 1.00 50.08 89 LYS A CA 1
ATOM 559 C C . LYS A 1 89 ? -0.265 4.261 120.578 1.00 43.32 89 LYS A C 1
ATOM 560 O O . LYS A 1 89 ? -0.229 5.124 121.452 1.00 39.11 89 LYS A O 1
ATOM 566 N N . ILE A 1 90 ? -0.822 3.069 120.759 1.00 42.99 90 ILE A N 1
ATOM 567 C CA . ILE A 1 90 ? -1.506 2.714 121.995 1.00 43.48 90 ILE A CA 1
ATOM 568 C C . ILE A 1 90 ? -0.523 2.350 123.107 1.00 43.92 90 ILE A C 1
ATOM 569 O O . ILE A 1 90 ? -0.613 2.868 124.220 1.00 40.02 90 ILE A O 1
ATOM 574 N N . ALA A 1 91 ? 0.418 1.465 122.795 1.00 40.50 91 ALA A N 1
ATOM 575 C CA . ALA A 1 91 ? 1.355 0.956 123.792 1.00 39.68 91 ALA A CA 1
ATOM 576 C C . ALA A 1 91 ? 2.496 1.925 124.088 1.00 42.97 91 ALA A C 1
ATOM 577 O O . ALA A 1 91 ? 3.016 1.955 125.202 1.00 43.10 91 ALA A O 1
ATOM 579 N N . GLY A 1 92 ? 2.881 2.711 123.087 1.00 35.73 92 GLY A N 1
ATOM 580 C CA . GLY A 1 92 ? 3.987 3.642 123.221 1.00 35.83 92 GLY A CA 1
ATOM 581 C C . GLY A 1 92 ? 3.566 4.942 123.872 1.00 49.41 92 GLY A C 1
ATOM 582 O O . GLY A 1 92 ? 3.477 5.981 123.216 1.00 48.50 92 GLY A O 1
ATOM 583 N N . ASN A 1 93 ? 3.311 4.875 125.173 1.00 52.95 93 ASN A N 1
ATOM 584 C CA . ASN A 1 93 ? 2.838 6.018 125.938 1.00 50.44 93 ASN A CA 1
ATOM 585 C C . ASN A 1 93 ? 2.891 5.669 127.417 1.00 53.20 93 ASN A C 1
ATOM 586 O O . ASN A 1 93 ? 3.162 4.524 127.779 1.00 54.60 93 ASN A O 1
ATOM 591 N N . ILE A 1 94 ? 2.645 6.646 128.281 1.00 54.57 94 ILE A N 1
ATOM 592 C CA . ILE A 1 94 ? 2.542 6.343 129.701 1.00 58.57 94 ILE A CA 1
ATOM 593 C C . ILE A 1 94 ? 1.172 5.719 129.985 1.00 53.81 94 ILE A C 1
ATOM 594 O O . ILE A 1 94 ? 0.129 6.290 129.667 1.00 52.35 94 ILE A O 1
ATOM 599 N N . GLY A 1 95 ? 1.185 4.521 130.555 1.00 48.04 95 GLY A N 1
ATOM 600 C CA . GLY A 1 95 ? -0.036 3.765 130.755 1.00 52.49 95 GLY A CA 1
ATOM 601 C C . GLY A 1 95 ? -0.396 2.937 129.537 1.00 60.50 95 GLY A C 1
ATOM 602 O O . GLY A 1 95 ? -1.526 2.470 129.402 1.00 62.99 95 GLY A O 1
ATOM 603 N N . GLY A 1 96 ? 0.577 2.752 128.650 1.00 62.55 96 GLY A N 1
ATOM 604 C CA . GLY A 1 96 ? 0.372 2.008 127.421 1.00 55.87 96 GLY A CA 1
ATOM 605 C C . GLY A 1 96 ? 0.002 0.556 127.649 1.00 50.67 96 GLY A C 1
ATOM 606 O O . GLY A 1 96 ? -0.829 0.000 126.931 1.00 47.27 96 GLY A O 1
ATOM 607 N N . ALA A 1 97 ? 0.624 -0.060 128.647 1.00 44.87 97 ALA A N 1
ATOM 608 C CA . ALA A 1 97 ? 0.318 -1.440 129.007 1.00 50.65 97 ALA A CA 1
ATOM 609 C C . ALA A 1 97 ? -1.161 -1.598 129.350 1.00 51.68 97 ALA A C 1
ATOM 610 O O . ALA A 1 97 ? -1.819 -2.531 128.888 1.00 49.35 97 ALA A O 1
ATOM 612 N N . GLN A 1 98 ? -1.677 -0.676 130.157 1.00 46.15 98 GLN A N 1
ATOM 613 C CA . GLN A 1 98 ? -3.087 -0.683 130.528 1.00 40.06 98 GLN A CA 1
ATOM 614 C C . GLN A 1 98 ? -3.983 -0.336 129.342 1.00 36.88 98 GLN A C 1
ATOM 615 O O . GLN A 1 98 ? -5.072 -0.884 129.194 1.00 41.20 98 GLN A O 1
ATOM 621 N N . ALA A 1 99 ? -3.519 0.582 128.503 1.00 31.28 99 ALA A N 1
ATOM 622 C CA . ALA A 1 99 ? -4.302 1.043 127.364 1.00 38.74 99 ALA A CA 1
ATOM 623 C C . ALA A 1 99 ? -4.448 -0.049 126.308 1.00 41.17 99 ALA A C 1
ATOM 624 O O . ALA A 1 99 ? -5.504 -0.191 125.691 1.00 41.38 99 ALA A O 1
ATOM 626 N N . LEU A 1 100 ? -3.384 -0.817 126.104 1.00 40.04 100 LEU A N 1
ATOM 627 C CA . LEU A 1 100 ? -3.395 -1.887 125.117 1.00 42.64 100 LEU A CA 1
ATOM 628 C C . LEU A 1 100 ? -4.314 -3.020 125.561 1.00 45.82 100 LEU A C 1
ATOM 629 O O . LEU A 1 100 ? -4.988 -3.643 124.743 1.00 45.44 100 LEU A O 1
ATOM 634 N N . GLN A 1 101 ? -4.338 -3.278 126.863 1.00 52.33 101 GLN A N 1
ATOM 635 C CA . GLN A 1 101 ? -5.231 -4.284 127.422 1.00 51.80 101 GLN A CA 1
ATOM 636 C C . GLN A 1 101 ? -6.680 -3.828 127.290 1.00 51.04 101 GLN A C 1
ATOM 637 O O . GLN A 1 101 ? -7.563 -4.620 126.961 1.00 49.40 101 GLN A O 1
ATOM 643 N N . ALA A 1 102 ? -6.910 -2.543 127.547 1.00 42.78 102 ALA A N 1
ATOM 644 C CA . ALA A 1 102 ? -8.250 -1.966 127.487 1.00 43.32 102 ALA A CA 1
ATOM 645 C C . ALA A 1 102 ? -8.849 -2.082 126.091 1.00 42.77 102 ALA A C 1
ATOM 646 O O . ALA A 1 102 ? -10.037 -2.356 125.939 1.00 46.54 102 ALA A O 1
ATOM 648 N N . VAL A 1 103 ? -8.020 -1.862 125.077 1.00 42.12 103 VAL A N 1
ATOM 649 C CA . VAL A 1 103 ? -8.454 -2.007 123.694 1.00 44.09 103 VAL A CA 1
ATOM 650 C C . VAL A 1 103 ? -8.952 -3.424 123.429 1.00 45.26 103 VAL A C 1
ATOM 651 O O . VAL A 1 103 ? -10.046 -3.614 122.905 1.00 43.32 103 VAL A O 1
ATOM 655 N N . LEU A 1 104 ? -8.153 -4.412 123.818 1.00 48.26 104 LEU A N 1
ATOM 656 C CA . LEU A 1 104 ? -8.492 -5.814 123.593 1.00 53.42 104 LEU A CA 1
ATOM 657 C C . LEU A 1 104 ? -9.781 -6.225 124.302 1.00 58.31 104 LEU A C 1
ATOM 658 O O . LEU A 1 104 ? -10.518 -7.081 123.815 1.00 63.59 104 LEU A O 1
ATOM 663 N N . ASP A 1 105 ? -10.052 -5.611 125.449 1.00 59.18 105 ASP A N 1
ATOM 664 C CA . ASP A 1 105 ? -11.254 -5.930 126.215 1.00 56.60 105 ASP A CA 1
ATOM 665 C C . ASP A 1 105 ? -12.492 -5.180 125.724 1.00 58.46 105 ASP A C 1
ATOM 666 O O . ASP A 1 105 ? -13.619 -5.589 126.008 1.00 57.36 105 ASP A O 1
ATOM 671 N N . LEU A 1 106 ? -12.288 -4.089 124.991 1.00 51.34 106 LEU A N 1
ATOM 672 C CA . LEU A 1 106 ? -13.393 -3.191 124.664 1.00 49.24 106 LEU A CA 1
ATOM 673 C C . LEU A 1 106 ? -13.582 -2.907 123.171 1.00 44.71 106 LEU A C 1
ATOM 674 O O . LEU A 1 106 ? -14.571 -2.282 122.788 1.00 44.84 106 LEU A O 1
ATOM 679 N N . GLU A 1 107 ? -12.642 -3.348 122.336 1.00 44.58 107 GLU A N 1
ATOM 680 C CA . GLU A 1 107 ? -12.703 -3.054 120.900 1.00 50.75 107 GLU A CA 1
ATOM 681 C C . GLU A 1 107 ? -13.989 -3.557 120.248 1.00 54.99 107 GLU A C 1
ATOM 682 O O . GLU A 1 107 ? -14.497 -2.949 119.306 1.00 58.75 107 GLU A O 1
ATOM 688 N N . SER A 1 108 ? -14.510 -4.668 120.759 1.00 61.07 108 SER A N 1
ATOM 689 C CA . SER A 1 108 ? -15.696 -5.290 120.186 1.00 64.33 108 SER A CA 1
ATOM 690 C C . SER A 1 108 ? -16.927 -4.441 120.456 1.00 61.87 108 SER A C 1
ATOM 691 O O . SER A 1 108 ? -17.700 -4.146 119.544 1.00 57.54 108 SER A O 1
ATOM 702 N N . LEU A 1 110 ? -16.949 -1.279 121.395 1.00 53.03 110 LEU A N 1
ATOM 703 C CA . LEU A 1 110 ? -16.732 0.009 120.742 1.00 50.86 110 LEU A CA 1
ATOM 704 C C . LEU A 1 110 ? -17.040 -0.079 119.253 1.00 53.53 110 LEU A C 1
ATOM 705 O O . LEU A 1 110 ? -17.522 0.880 118.649 1.00 55.16 110 LEU A O 1
ATOM 710 N N . GLY A 1 111 ? -16.747 -1.235 118.667 1.00 48.13 111 GLY A N 1
ATOM 711 C CA . GLY A 1 111 ? -17.058 -1.485 117.273 1.00 44.96 111 GLY A CA 1
ATOM 712 C C . GLY A 1 111 ? -18.553 -1.454 117.035 1.00 45.15 111 GLY A C 1
ATOM 713 O O . GLY A 1 111 ? -19.018 -0.890 116.047 1.00 53.72 111 GLY A O 1
ATOM 714 N N . LYS A 1 112 ? -19.305 -2.055 117.953 1.00 54.94 112 LYS A N 1
ATOM 715 C CA . LYS A 1 112 ? -20.763 -2.068 117.880 1.00 66.10 112 LYS A CA 1
ATOM 716 C C . LYS A 1 112 ? -21.331 -0.653 117.824 1.00 73.62 112 LYS A C 1
ATOM 717 O O . LYS A 1 112 ? -22.323 -0.398 117.140 1.00 81.94 112 LYS A O 1
ATOM 723 N N . ARG A 1 113 ? -20.689 0.264 118.543 1.00 64.40 113 ARG A N 1
ATOM 724 C CA . ARG A 1 113 ? -21.191 1.626 118.686 1.00 60.22 113 ARG A CA 1
ATOM 725 C C . ARG A 1 113 ? -20.880 2.499 117.477 1.00 60.93 113 ARG A C 1
ATOM 726 O O . ARG A 1 113 ? -21.286 3.658 117.421 1.00 65.10 113 ARG A O 1
ATOM 734 N N . GLY A 1 114 ? -20.155 1.945 116.511 1.00 56.34 114 GLY A N 1
ATOM 735 C CA . GLY A 1 114 ? -19.858 2.667 115.288 1.00 52.09 114 GLY A CA 1
ATOM 736 C C . GLY A 1 114 ? -18.505 3.346 115.303 1.00 54.76 114 GLY A C 1
ATOM 737 O O . GLY A 1 114 ? -18.233 4.221 114.480 1.00 57.68 114 GLY A O 1
ATOM 738 N N . PHE A 1 115 ? -17.655 2.947 116.244 1.00 53.08 115 PHE A N 1
ATOM 739 C CA . PHE A 1 115 ? -16.291 3.458 116.306 1.00 52.20 115 PHE A CA 1
ATOM 740 C C . PHE A 1 115 ? -15.351 2.590 115.479 1.00 54.12 115 PHE A C 1
ATOM 741 O O . PHE A 1 115 ? -15.310 1.372 115.643 1.00 59.40 115 PHE A O 1
ATOM 749 N N . SER A 1 116 ? -14.595 3.222 114.590 1.00 49.23 116 SER A N 1
ATOM 750 C CA . SER A 1 116 ? -13.681 2.492 113.726 1.00 52.18 116 SER A CA 1
ATOM 751 C C . SER A 1 116 ? -12.443 2.038 114.490 1.00 58.59 116 SER A C 1
ATOM 752 O O . SER A 1 116 ? -12.238 2.414 115.645 1.00 56.72 116 SER A O 1
ATOM 755 N N . ARG A 1 117 ? -11.624 1.222 113.835 1.00 61.39 117 ARG A N 1
ATOM 756 C CA . ARG A 1 117 ? -10.350 0.792 114.397 1.00 60.50 117 ARG A CA 1
ATOM 757 C C . ARG A 1 117 ? -9.469 2.006 114.652 1.00 60.50 117 ARG A C 1
ATOM 758 O O . ARG A 1 117 ? -8.801 2.102 115.682 1.00 54.70 117 ARG A O 1
ATOM 766 N N . ASP A 1 118 ? -9.488 2.937 113.705 1.00 52.78 118 ASP A N 1
ATOM 767 C CA . ASP A 1 118 ? -8.678 4.142 113.787 1.00 55.63 118 ASP A CA 1
ATOM 768 C C . ASP A 1 118 ? -9.101 5.036 114.952 1.00 52.67 118 ASP A C 1
ATOM 769 O O . ASP A 1 118 ? -8.259 5.629 115.623 1.00 51.67 118 ASP A O 1
ATOM 774 N N . ASP A 1 119 ? -10.407 5.125 115.185 1.00 49.39 119 ASP A N 1
ATOM 775 C CA . ASP A 1 119 ? -10.933 5.932 116.280 1.00 50.26 119 ASP A CA 1
ATOM 776 C C . ASP A 1 119 ? -10.544 5.336 117.627 1.00 43.46 119 ASP A C 1
ATOM 777 O O . ASP A 1 119 ? -10.161 6.057 118.550 1.00 43.56 119 ASP A O 1
ATOM 782 N N . ILE A 1 120 ? -10.654 4.016 117.728 1.00 36.26 120 ILE A N 1
ATOM 783 C CA . ILE A 1 120 ? -10.312 3.298 118.946 1.00 45.61 120 ILE A CA 1
ATOM 784 C C . ILE A 1 120 ? -8.843 3.493 119.304 1.00 48.88 120 ILE A C 1
ATOM 785 O O . ILE A 1 120 ? -8.507 3.735 120.462 1.00 46.45 120 ILE A O 1
ATOM 790 N N . ALA A 1 121 ? -7.974 3.407 118.302 1.00 47.89 121 ALA A N 1
ATOM 791 C CA . ALA A 1 121 ? -6.543 3.583 118.517 1.00 46.45 121 ALA A CA 1
ATOM 792 C C . ALA A 1 121 ? -6.204 5.017 118.913 1.00 47.89 121 ALA A C 1
ATOM 793 O O . ALA A 1 121 ? -5.380 5.243 119.800 1.00 43.95 121 ALA A O 1
ATOM 795 N N . LYS A 1 122 ? -6.837 5.978 118.245 1.00 51.22 122 LYS A N 1
ATOM 796 C CA . LYS A 1 122 ? -6.641 7.393 118.549 1.00 53.30 122 LYS A CA 1
ATOM 797 C C . LYS A 1 122 ? -6.943 7.692 120.014 1.00 50.96 122 LYS A C 1
ATOM 798 O O . LYS A 1 122 ? -6.105 8.239 120.732 1.00 47.73 122 LYS A O 1
ATOM 812 N N . ALA A 1 124 ? -7.366 5.631 122.560 1.00 44.18 124 ALA A N 1
ATOM 813 C CA . ALA A 1 124 ? -6.529 4.861 123.470 1.00 45.72 124 ALA A CA 1
ATOM 814 C C . ALA A 1 124 ? -5.103 5.395 123.488 1.00 39.81 124 ALA A C 1
ATOM 815 O O . ALA A 1 124 ? -4.335 5.106 124.402 1.00 38.92 124 ALA A O 1
ATOM 817 N N . GLY A 1 125 ? -4.759 6.176 122.470 1.00 42.59 125 GLY A N 1
ATOM 818 C CA . GLY A 1 125 ? -3.438 6.766 122.367 1.00 45.59 125 GLY A CA 1
ATOM 819 C C . GLY A 1 125 ? -3.217 7.913 123.334 1.00 45.23 125 GLY A C 1
ATOM 820 O O . GLY A 1 125 ? -2.100 8.407 123.477 1.00 45.53 125 GLY A O 1
ATOM 821 N N . ASN A 1 126 ? -4.286 8.348 123.993 1.00 41.45 126 ASN A N 1
ATOM 822 C CA . ASN A 1 126 ? -4.180 9.388 125.008 1.00 43.96 126 ASN A CA 1
ATOM 823 C C . ASN A 1 126 ? -3.494 8.861 126.255 1.00 42.66 126 ASN A C 1
ATOM 824 O O . ASN A 1 126 ? -3.446 7.652 126.481 1.00 45.30 126 ASN A O 1
ATOM 829 N N . ILE A 1 127 ? -2.959 9.771 127.060 1.00 38.74 127 ILE A N 1
ATOM 830 C CA . ILE A 1 127 ? -2.464 9.401 128.376 1.00 41.70 127 ILE A CA 1
ATOM 831 C C . ILE A 1 127 ? -3.647 8.916 129.197 1.00 35.98 127 ILE A C 1
ATOM 832 O O . ILE A 1 127 ? -4.650 9.615 129.323 1.00 42.96 127 ILE A O 1
ATOM 837 N N . GLY A 1 128 ? -3.534 7.710 129.739 1.00 43.00 128 GLY A N 1
ATOM 838 C CA . GLY A 1 128 ? -4.645 7.093 130.437 1.00 51.57 128 GLY A CA 1
ATOM 839 C C . GLY A 1 128 ? -5.770 6.780 129.471 1.00 50.60 128 GLY A C 1
ATOM 840 O O . GLY A 1 128 ? -6.942 6.991 129.774 1.00 50.64 128 GLY A O 1
ATOM 841 N N . GLY A 1 129 ? -5.403 6.276 128.296 1.00 49.87 129 GLY A N 1
ATOM 842 C CA . GLY A 1 129 ? -6.365 5.947 127.259 1.00 37.43 129 GLY A CA 1
ATOM 843 C C . GLY A 1 129 ? -7.324 4.843 127.660 1.00 37.20 129 GLY A C 1
ATOM 844 O O . GLY A 1 129 ? -8.409 4.719 127.093 1.00 41.09 129 GLY A O 1
ATOM 845 N N . ALA A 1 130 ? -6.923 4.036 128.637 1.00 33.85 130 ALA A N 1
ATOM 846 C CA . ALA A 1 130 ? -7.779 2.972 129.153 1.00 39.56 130 ALA A CA 1
ATOM 847 C C . ALA A 1 130 ? -9.050 3.551 129.764 1.00 39.45 130 ALA A C 1
ATOM 848 O O . ALA A 1 130 ? -10.141 3.011 129.579 1.00 39.92 130 ALA A O 1
ATOM 850 N N . GLN A 1 131 ? -8.900 4.649 130.498 1.00 35.75 131 GLN A N 1
ATOM 851 C CA . GLN A 1 131 ? -10.045 5.307 131.122 1.00 40.93 131 GLN A CA 1
ATOM 852 C C . GLN A 1 131 ? -10.842 6.115 130.102 1.00 38.45 131 GLN A C 1
ATOM 853 O O . GLN A 1 131 ? -12.050 6.291 130.246 1.00 40.35 131 GLN A O 1
ATOM 859 N N . THR A 1 132 ? -10.161 6.604 129.072 1.00 30.77 132 THR A N 1
ATOM 860 C CA . THR A 1 132 ? -10.832 7.303 127.982 1.00 40.89 132 THR A CA 1
ATOM 861 C C . THR A 1 132 ? -11.846 6.379 127.309 1.00 36.60 132 THR A C 1
ATOM 862 O O . THR A 1 132 ? -12.999 6.756 127.098 1.00 36.53 132 THR A O 1
ATOM 866 N N . LEU A 1 133 ? -11.411 5.163 126.995 1.00 34.22 133 LEU A N 1
ATOM 867 C CA . LEU A 1 133 ? -12.257 4.186 126.316 1.00 34.99 133 LEU A CA 1
ATOM 868 C C . LEU A 1 133 ? -13.457 3.763 127.154 1.00 37.84 133 LEU A C 1
ATOM 869 O O . LEU A 1 133 ? -14.562 3.618 126.634 1.00 39.29 133 LEU A O 1
ATOM 874 N N . GLN A 1 134 ? -13.239 3.555 128.449 1.00 34.42 134 GLN A N 1
ATOM 875 C CA . GLN A 1 134 ? -14.330 3.166 129.334 1.00 39.94 134 GLN A CA 1
ATOM 876 C C . GLN A 1 134 ? -15.340 4.301 129.474 1.00 40.24 134 GLN A C 1
ATOM 877 O O . GLN A 1 134 ? -16.549 4.070 129.528 1.00 40.53 134 GLN A O 1
ATOM 883 N N . ALA A 1 135 ? -14.833 5.528 129.534 1.00 33.27 135 ALA A N 1
ATOM 884 C CA . ALA A 1 135 ? -15.686 6.705 129.612 1.00 36.93 135 ALA A CA 1
ATOM 885 C C . ALA A 1 135 ? -16.564 6.815 128.372 1.00 39.68 135 ALA A C 1
ATOM 886 O O . ALA A 1 135 ? -17.743 7.152 128.466 1.00 44.66 135 ALA A O 1
ATOM 888 N N . VAL A 1 136 ? -15.978 6.531 127.212 1.00 43.45 136 VAL A N 1
ATOM 889 C CA . VAL A 1 136 ? -16.706 6.584 125.947 1.00 38.19 136 VAL A CA 1
ATOM 890 C C . VAL A 1 136 ? -17.865 5.592 125.934 1.00 39.49 136 VAL A C 1
ATOM 891 O O . VAL A 1 136 ? -18.980 5.940 125.552 1.00 43.53 136 VAL A O 1
ATOM 895 N N . LEU A 1 137 ? -17.602 4.363 126.366 1.00 45.00 137 LEU A N 1
ATOM 896 C CA . LEU A 1 137 ? -18.644 3.342 126.439 1.00 53.94 137 LEU A CA 1
ATOM 897 C C . LEU A 1 137 ? -19.759 3.738 127.402 1.00 53.09 137 LEU A C 1
ATOM 898 O O . LEU A 1 137 ? -20.938 3.506 127.129 1.00 55.04 137 LEU A O 1
ATOM 903 N N . ASP A 1 138 ? -19.381 4.336 128.527 1.00 44.91 138 ASP A N 1
ATOM 904 C CA . ASP A 1 138 ? -20.348 4.763 129.531 1.00 46.33 138 ASP A CA 1
ATOM 905 C C . ASP A 1 138 ? -21.245 5.884 129.018 1.00 44.41 138 ASP A C 1
ATOM 906 O O . ASP A 1 138 ? -22.410 5.980 129.403 1.00 46.11 138 ASP A O 1
ATOM 911 N N . LEU A 1 139 ? -20.697 6.726 128.147 1.00 39.05 139 LEU A N 1
ATOM 912 C CA . LEU A 1 139 ? -21.370 7.961 127.759 1.00 40.07 139 LEU A CA 1
ATOM 913 C C . LEU A 1 139 ? -21.821 8.003 126.301 1.00 42.72 139 LEU A C 1
ATOM 914 O O . LEU A 1 139 ? -22.389 9.001 125.858 1.00 43.00 139 LEU A O 1
ATOM 919 N N . GLU A 1 140 ? -21.568 6.929 125.559 1.00 43.49 140 GLU A N 1
ATOM 920 C CA . GLU A 1 140 ? -21.860 6.910 124.127 1.00 51.15 140 GLU A CA 1
ATOM 921 C C . GLU A 1 140 ? -23.347 7.106 123.837 1.00 48.81 140 GLU A C 1
ATOM 922 O O . GLU A 1 140 ? -23.713 7.842 122.920 1.00 52.43 140 GLU A O 1
ATOM 928 N N . SER A 1 141 ? -24.197 6.448 124.619 1.00 42.89 141 SER A N 1
ATOM 929 C CA . SER A 1 141 ? -25.639 6.538 124.412 1.00 52.52 141 SER A CA 1
ATOM 930 C C . SER A 1 141 ? -26.144 7.945 124.712 1.00 54.72 141 SER A C 1
ATOM 931 O O . SER A 1 141 ? -27.049 8.447 124.048 1.00 59.32 141 SER A O 1
ATOM 934 N N . ALA A 1 142 ? -25.544 8.578 125.714 1.00 50.56 142 ALA A N 1
ATOM 935 C CA . ALA A 1 142 ? -25.905 9.939 126.086 1.00 52.14 142 ALA A CA 1
ATOM 936 C C . ALA A 1 142 ? -25.557 10.922 124.971 1.00 52.38 142 ALA A C 1
ATOM 937 O O . ALA A 1 142 ? -26.366 11.779 124.615 1.00 56.32 142 ALA A O 1
ATOM 939 N N . PHE A 1 143 ? -24.352 10.790 124.424 1.00 48.49 143 PHE A N 1
ATOM 940 C CA . PHE A 1 143 ? -23.904 11.643 123.329 1.00 47.05 143 PHE A CA 1
ATOM 941 C C . PHE A 1 143 ? -24.762 11.449 122.086 1.00 50.90 143 PHE A C 1
ATOM 942 O O . PHE A 1 143 ? -25.149 12.416 121.429 1.00 52.26 143 PHE A O 1
ATOM 950 N N . ARG A 1 144 ? -25.050 10.190 121.772 1.00 56.38 144 ARG A N 1
ATOM 951 C CA . ARG A 1 144 ? -25.832 9.838 120.592 1.00 65.69 144 ARG A CA 1
ATOM 952 C C . ARG A 1 144 ? -27.248 10.402 120.686 1.00 62.87 144 ARG A C 1
ATOM 953 O O . ARG A 1 144 ? -27.796 10.900 119.702 1.00 59.48 144 ARG A O 1
ATOM 961 N N . GLU A 1 145 ? -27.825 10.326 121.882 1.00 56.31 145 GLU A N 1
ATOM 962 C CA . GLU A 1 145 ? -29.157 10.857 122.145 1.00 60.39 145 GLU A CA 1
ATOM 963 C C . GLU A 1 145 ? -29.181 12.373 121.974 1.00 65.07 145 GLU A C 1
ATOM 964 O O . GLU A 1 145 ? -30.207 12.957 121.621 1.00 69.08 145 GLU A O 1
ATOM 970 N N . ARG A 1 146 ? -28.037 13.003 122.218 1.00 66.93 146 ARG A N 1
ATOM 971 C CA . ARG A 1 146 ? -27.932 14.455 122.157 1.00 64.54 146 ARG A CA 1
ATOM 972 C C . ARG A 1 146 ? -27.537 14.962 120.770 1.00 61.30 146 ARG A C 1
ATOM 973 O O . ARG A 1 146 ? -27.426 16.167 120.552 1.00 64.81 146 ARG A O 1
ATOM 981 N N . GLY A 1 147 ? -27.318 14.040 119.838 1.00 58.34 147 GLY A N 1
ATOM 982 C CA . GLY A 1 147 ? -27.092 14.411 118.452 1.00 52.61 147 GLY A CA 1
ATOM 983 C C . GLY A 1 147 ? -25.647 14.424 117.991 1.00 55.35 147 GLY A C 1
ATOM 984 O O . GLY A 1 147 ? -25.361 14.815 116.861 1.00 62.26 147 GLY A O 1
ATOM 985 N N . PHE A 1 148 ? -24.734 13.994 118.857 1.00 54.28 148 PHE A N 1
ATOM 986 C CA . PHE A 1 148 ? -23.315 13.964 118.514 1.00 52.13 148 PHE A CA 1
ATOM 987 C C . PHE A 1 148 ? -22.937 12.667 117.806 1.00 50.04 148 PHE A C 1
ATOM 988 O O . PHE A 1 148 ? -23.571 11.634 118.006 1.00 54.73 148 PHE A O 1
ATOM 996 N N . SER A 1 149 ? -21.897 12.728 116.979 1.00 50.70 149 SER A N 1
ATOM 997 C CA . SER A 1 149 ? -21.445 11.559 116.233 1.00 55.59 149 SER A CA 1
ATOM 998 C C . SER A 1 149 ? -20.260 10.896 116.928 1.00 57.92 149 SER A C 1
ATOM 999 O O . SER A 1 149 ? -19.789 11.376 117.957 1.00 56.77 149 SER A O 1
ATOM 1002 N N . GLN A 1 150 ? -19.786 9.789 116.363 1.00 49.41 150 GLN A N 1
ATOM 1003 C CA . GLN A 1 150 ? -18.602 9.114 116.881 1.00 42.19 150 GLN A CA 1
ATOM 1004 C C . GLN A 1 150 ? -17.366 9.990 116.711 1.00 43.27 150 GLN A C 1
ATOM 1005 O O . GLN A 1 150 ? -16.511 10.052 117.591 1.00 46.66 150 GLN A O 1
ATOM 1011 N N . ALA A 1 151 ? -17.284 10.665 115.569 1.00 45.43 151 ALA A N 1
ATOM 1012 C CA . ALA A 1 151 ? -16.140 11.514 115.249 1.00 48.05 151 ALA A CA 1
ATOM 1013 C C . ALA A 1 151 ? -16.023 12.698 116.208 1.00 47.43 151 ALA A C 1
ATOM 1014 O O . ALA A 1 151 ? -14.919 13.111 116.566 1.00 50.52 151 ALA A O 1
ATOM 1016 N N . ASP A 1 152 ? -17.165 13.245 116.611 1.00 45.26 152 ASP A N 1
ATOM 1017 C CA . ASP A 1 152 ? -17.192 14.329 117.585 1.00 45.92 152 ASP A CA 1
ATOM 1018 C C . ASP A 1 152 ? -16.604 13.849 118.904 1.00 46.80 152 ASP A C 1
ATOM 1019 O O . ASP A 1 152 ? -15.770 14.522 119.508 1.00 49.58 152 ASP A O 1
ATOM 1024 N N . ILE A 1 153 ? -17.044 12.672 119.334 1.00 43.73 153 ILE A N 1
ATOM 1025 C CA . ILE A 1 153 ? -16.580 12.068 120.575 1.00 43.38 153 ILE A CA 1
ATOM 1026 C C . ILE A 1 153 ? -15.064 11.883 120.585 1.00 43.96 153 ILE A C 1
ATOM 1027 O O . ILE A 1 153 ? -14.407 12.120 121.599 1.00 42.56 153 ILE A O 1
ATOM 1032 N N . VAL A 1 154 ? -14.513 11.475 119.446 1.00 46.97 154 VAL A N 1
ATOM 1033 C CA . VAL A 1 154 ? -13.070 11.297 119.315 1.00 48.40 154 VAL A CA 1
ATOM 1034 C C . VAL A 1 154 ? -12.333 12.621 119.501 1.00 50.20 154 VAL A C 1
ATOM 1035 O O . VAL A 1 154 ? -11.330 12.690 120.215 1.00 55.84 154 VAL A O 1
ATOM 1039 N N . LYS A 1 155 ? -12.837 13.672 118.862 1.00 56.92 155 LYS A N 1
ATOM 1040 C CA . LYS A 1 155 ? -12.239 14.997 118.988 1.00 60.87 155 LYS A CA 1
ATOM 1041 C C . LYS A 1 155 ? -12.346 15.526 120.415 1.00 56.29 155 LYS A C 1
ATOM 1042 O O . LYS A 1 155 ? -11.415 16.152 120.927 1.00 61.14 155 LYS A O 1
ATOM 1048 N N . ILE A 1 156 ? -13.484 15.270 121.053 1.00 44.24 156 ILE A N 1
ATOM 1049 C CA . ILE A 1 156 ? -13.695 15.690 122.434 1.00 45.63 156 ILE A CA 1
ATOM 1050 C C . ILE A 1 156 ? -12.740 14.958 123.374 1.00 43.99 156 ILE A C 1
ATOM 1051 O O . ILE A 1 156 ? -12.188 15.547 124.301 1.00 45.83 156 ILE A O 1
ATOM 1056 N N . ALA A 1 157 ? -12.535 13.672 123.114 1.00 50.02 157 ALA A N 1
ATOM 1057 C CA . ALA A 1 157 ? -11.664 12.850 123.944 1.00 47.38 157 ALA A CA 1
ATOM 1058 C C . ALA A 1 157 ? -10.187 13.122 123.674 1.00 49.48 157 ALA A C 1
ATOM 1059 O O . ALA A 1 157 ? -9.326 12.783 124.488 1.00 50.87 157 ALA A O 1
ATOM 1061 N N . GLY A 1 158 ? -9.902 13.735 122.528 1.00 50.09 158 GLY A N 1
ATOM 1062 C CA . GLY A 1 158 ? -8.537 13.981 122.093 1.00 50.93 158 GLY A CA 1
ATOM 1063 C C . GLY A 1 158 ? -7.726 14.908 122.979 1.00 58.12 158 GLY A C 1
ATOM 1064 O O . GLY A 1 158 ? -8.267 15.580 123.860 1.00 55.38 158 GLY A O 1
ATOM 1065 N N . ASN A 1 159 ? -6.417 14.935 122.737 1.00 63.82 159 ASN A N 1
ATOM 1066 C CA . ASN A 1 159 ? -5.493 15.773 123.494 1.00 64.00 159 ASN A CA 1
ATOM 1067 C C . ASN A 1 159 ? -5.584 15.552 125.001 1.00 69.59 159 ASN A C 1
ATOM 1068 O O . ASN A 1 159 ? -5.564 16.507 125.780 1.00 68.31 159 ASN A O 1
ATOM 1073 N N . ASN A 1 160 ? -5.691 14.286 125.395 1.00 64.70 160 ASN A N 1
ATOM 1074 C CA . ASN A 1 160 ? -5.803 13.903 126.800 1.00 69.03 160 ASN A CA 1
ATOM 1075 C C . ASN A 1 160 ? -7.010 14.517 127.506 1.00 66.98 160 ASN A C 1
ATOM 1076 O O . ASN A 1 160 ? -6.993 14.717 128.722 1.00 65.62 160 ASN A O 1
ATOM 1081 N N . GLY A 1 161 ? -8.049 14.820 126.735 1.00 57.47 161 GLY A N 1
ATOM 1082 C CA . GLY A 1 161 ? -9.290 15.321 127.295 1.00 52.22 161 GLY A CA 1
ATOM 1083 C C . GLY A 1 161 ? -9.906 14.300 128.230 1.00 51.30 161 GLY A C 1
ATOM 1084 O O . GLY A 1 161 ? -10.380 14.637 129.315 1.00 55.02 161 GLY A O 1
ATOM 1085 N N . GLY A 1 162 ? -9.888 13.041 127.801 1.00 58.06 162 GLY A N 1
ATOM 1086 C CA . GLY A 1 162 ? -10.338 11.933 128.622 1.00 53.32 162 GLY A CA 1
ATOM 1087 C C . GLY A 1 162 ? -11.782 12.030 129.071 1.00 53.75 162 GLY A C 1
ATOM 1088 O O . GLY A 1 162 ? -12.614 12.655 128.413 1.00 53.70 162 GLY A O 1
ATOM 1089 N N . ALA A 1 163 ? -12.073 11.402 130.205 1.00 45.34 163 ALA A N 1
ATOM 1090 C CA . ALA A 1 163 ? -13.421 11.374 130.753 1.00 47.26 163 ALA A CA 1
ATOM 1091 C C . ALA A 1 163 ? -13.917 12.773 131.097 1.00 56.27 163 ALA A C 1
ATOM 1092 O O . ALA A 1 163 ? -15.091 13.090 130.902 1.00 57.33 163 ALA A O 1
ATOM 1094 N N . GLN A 1 164 ? -13.015 13.605 131.607 1.00 57.78 164 GLN A N 1
ATOM 1095 C CA . GLN A 1 164 ? -13.374 14.944 132.068 1.00 58.53 164 GLN A CA 1
ATOM 1096 C C . GLN A 1 164 ? -13.886 15.832 130.936 1.00 49.37 164 GLN A C 1
ATOM 1097 O O . GLN A 1 164 ? -14.806 16.623 131.123 1.00 48.32 164 GLN A O 1
ATOM 1103 N N . ALA A 1 165 ? -13.287 15.696 129.761 1.00 44.32 165 ALA A N 1
ATOM 1104 C CA . ALA A 1 165 ? -13.698 16.494 128.613 1.00 48.16 165 ALA A CA 1
ATOM 1105 C C . ALA A 1 165 ? -15.076 16.070 128.114 1.00 45.90 165 ALA A C 1
ATOM 1106 O O . ALA A 1 165 ? -15.861 16.897 127.646 1.00 37.56 165 ALA A O 1
ATOM 1108 N N . LEU A 1 166 ? -15.363 14.776 128.212 1.00 38.96 166 LEU A N 1
ATOM 1109 C CA . LEU A 1 166 ? -16.655 14.246 127.798 1.00 37.01 166 LEU A CA 1
ATOM 1110 C C . LEU A 1 166 ? -17.763 14.713 128.735 1.00 37.64 166 LEU A C 1
ATOM 1111 O O . LEU A 1 166 ? -18.811 15.182 128.287 1.00 35.97 166 LEU A O 1
ATOM 1116 N N . TYR A 1 167 ? -17.528 14.581 130.037 1.00 34.26 167 TYR A N 1
ATOM 1117 C CA . TYR A 1 167 ? -18.501 15.021 131.027 1.00 38.04 167 TYR A CA 1
ATOM 1118 C C . TYR A 1 167 ? -18.698 16.536 130.994 1.00 39.18 167 TYR A C 1
ATOM 1119 O O . TYR A 1 167 ? -19.797 17.031 131.250 1.00 46.26 167 TYR A O 1
ATOM 1128 N N . SER A 1 168 ? -17.634 17.265 130.673 1.00 34.38 168 SER A N 1
ATOM 1129 C CA . SER A 1 168 ? -17.720 18.717 130.560 1.00 43.20 168 SER A CA 1
ATOM 1130 C C . SER A 1 168 ? -18.656 19.122 129.430 1.00 38.87 168 SER A C 1
ATOM 1131 O O . SER A 1 168 ? -19.481 20.018 129.593 1.00 43.97 168 SER A O 1
ATOM 1134 N N . VAL A 1 169 ? -18.523 18.454 128.287 1.00 34.86 169 VAL A N 1
ATOM 1135 C CA . VAL A 1 169 ? -19.386 18.720 127.143 1.00 39.52 169 VAL A CA 1
ATOM 1136 C C . VAL A 1 169 ? -20.847 18.426 127.467 1.00 43.15 169 VAL A C 1
ATOM 1137 O O . VAL A 1 169 ? -21.718 19.253 127.210 1.00 41.63 169 VAL A O 1
ATOM 1141 N N . LEU A 1 170 ? -21.106 17.256 128.043 1.00 44.17 170 LEU A N 1
ATOM 1142 C CA . LEU A 1 170 ? -22.461 16.878 128.432 1.00 45.43 170 LEU A CA 1
ATOM 1143 C C . LEU A 1 170 ? -23.072 17.877 129.411 1.00 46.83 170 LEU A C 1
ATOM 1144 O O . LEU A 1 170 ? -24.272 18.144 129.373 1.00 48.76 170 LEU A O 1
ATOM 1149 N N . ASP A 1 171 ? -22.238 18.430 130.283 1.00 46.18 171 ASP A N 1
ATOM 1150 C CA . ASP A 1 171 ? -22.709 19.338 131.322 1.00 49.82 171 ASP A CA 1
ATOM 1151 C C . ASP A 1 171 ? -23.095 20.721 130.785 1.00 52.69 171 ASP A C 1
ATOM 1152 O O . ASP A 1 171 ? -24.052 21.329 131.260 1.00 53.88 171 ASP A O 1
ATOM 1157 N N . VAL A 1 172 ? -22.355 21.214 129.796 1.00 47.55 172 VAL A N 1
ATOM 1158 C CA . VAL A 1 172 ? -22.567 22.577 129.312 1.00 47.47 172 VAL A CA 1
ATOM 1159 C C . VAL A 1 172 ? -23.391 22.668 128.029 1.00 46.08 172 VAL A C 1
ATOM 1160 O O . VAL A 1 172 ? -23.970 23.715 127.740 1.00 47.25 172 VAL A O 1
ATOM 1164 N N . GLU A 1 173 ? -23.439 21.578 127.268 1.00 47.59 173 GLU A N 1
ATOM 1165 C CA . GLU A 1 173 ? -24.102 21.565 125.958 1.00 54.50 173 GLU A CA 1
ATOM 1166 C C . GLU A 1 173 ? -25.564 22.046 125.920 1.00 53.56 173 GLU A C 1
ATOM 1167 O O . GLU A 1 173 ? -25.908 22.876 125.077 1.00 52.89 173 GLU A O 1
ATOM 1173 N N . PRO A 1 174 ? -26.430 21.522 126.812 1.00 58.36 174 PRO A N 1
ATOM 1174 C CA . PRO A 1 174 ? -27.835 21.947 126.735 1.00 60.34 174 PRO A CA 1
ATOM 1175 C C . PRO A 1 174 ? -28.018 23.441 126.988 1.00 61.38 174 PRO A C 1
ATOM 1176 O O . PRO A 1 174 ? -28.900 24.057 126.393 1.00 57.47 174 PRO A O 1
ATOM 1180 N N . THR A 1 175 ? -27.192 24.011 127.859 1.00 64.84 175 THR A N 1
ATOM 1181 C CA . THR A 1 175 ? -27.252 25.441 128.134 1.00 60.61 175 THR A CA 1
ATOM 1182 C C . THR A 1 175 ? -26.719 26.239 126.950 1.00 57.74 175 THR A C 1
ATOM 1183 O O . THR A 1 175 ? -27.359 27.188 126.491 1.00 58.09 175 THR A O 1
ATOM 1187 N N . LEU A 1 176 ? -25.549 25.846 126.456 1.00 47.41 176 LEU A N 1
ATOM 1188 C CA . LEU A 1 176 ? -24.956 26.499 125.297 1.00 45.11 176 LEU A CA 1
ATOM 1189 C C . LEU A 1 176 ? -25.870 26.373 124.086 1.00 50.34 176 LEU A C 1
ATOM 1190 O O . LEU A 1 176 ? -25.897 27.250 123.222 1.00 48.20 176 LEU A O 1
ATOM 1195 N N . GLY A 1 177 ? -26.616 25.276 124.028 1.00 53.54 177 GLY A N 1
ATOM 1196 C CA . GLY A 1 177 ? -27.589 25.078 122.971 1.00 59.17 177 GLY A CA 1
ATOM 1197 C C . GLY A 1 177 ? -28.690 26.119 123.031 1.00 59.61 177 GLY A C 1
ATOM 1198 O O . GLY A 1 177 ? -29.035 26.735 122.022 1.00 57.70 177 GLY A O 1
ATOM 1199 N N . LYS A 1 178 ? -29.233 26.324 124.226 1.00 60.65 178 LYS A N 1
ATOM 1200 C CA . LYS A 1 178 ? -30.296 27.302 124.430 1.00 64.69 178 LYS A CA 1
ATOM 1201 C C . LYS A 1 178 ? -29.815 28.731 124.186 1.00 66.33 178 LYS A C 1
ATOM 1202 O O . LYS A 1 178 ? -30.612 29.617 123.876 1.00 69.88 178 LYS A O 1
ATOM 1208 N N . ARG A 1 179 ? -28.510 28.947 124.321 1.00 57.89 179 ARG A N 1
ATOM 1209 C CA A ARG A 1 179 ? -27.917 30.266 124.129 0.49 53.89 179 ARG A CA 1
ATOM 1210 C CA B ARG A 1 179 ? -27.937 30.273 124.124 0.51 53.90 179 ARG A CA 1
ATOM 1211 C C . ARG A 1 179 ? -27.514 30.502 122.677 1.00 58.02 179 ARG A C 1
ATOM 1212 O O . ARG A 1 179 ? -26.880 31.506 122.357 1.00 62.36 179 ARG A O 1
ATOM 1227 N N . GLY A 1 180 ? -27.873 29.567 121.804 1.00 62.57 180 GLY A N 1
ATOM 1228 C CA . GLY A 1 180 ? -27.597 29.708 120.386 1.00 61.49 180 GLY A CA 1
ATOM 1229 C C . GLY A 1 180 ? -26.202 29.305 119.948 1.00 60.47 180 GLY A C 1
ATOM 1230 O O . GLY A 1 180 ? -25.589 29.974 119.117 1.00 66.87 180 GLY A O 1
ATOM 1231 N N . PHE A 1 181 ? -25.695 28.212 120.509 1.00 53.48 181 PHE A N 1
ATOM 1232 C CA . PHE A 1 181 ? -24.445 27.624 120.041 1.00 48.01 181 PHE A CA 1
ATOM 1233 C C . PHE A 1 181 ? -24.742 26.289 119.372 1.00 49.42 181 PHE A C 1
ATOM 1234 O O . PHE A 1 181 ? -25.553 25.510 119.868 1.00 56.62 181 PHE A O 1
ATOM 1242 N N . SER A 1 182 ? -24.093 26.031 118.241 1.00 44.15 182 SER A N 1
ATOM 1243 C CA . SER A 1 182 ? -24.301 24.779 117.523 1.00 48.71 182 SER A CA 1
ATOM 1244 C C . SER A 1 182 ? -23.404 23.688 118.094 1.00 49.70 182 SER A C 1
ATOM 1245 O O . SER A 1 182 ? -22.446 23.975 118.816 1.00 43.81 182 SER A O 1
ATOM 1248 N N . ARG A 1 183 ? -23.720 22.437 117.774 1.00 51.16 183 ARG A N 1
ATOM 1249 C CA . ARG A 1 183 ? -22.889 21.316 118.195 1.00 54.49 183 ARG A CA 1
ATOM 1250 C C . ARG A 1 183 ? -21.520 21.393 117.534 1.00 51.60 183 ARG A C 1
ATOM 1251 O O . ARG A 1 183 ? -20.511 21.010 118.125 1.00 52.94 183 ARG A O 1
ATOM 1259 N N . ALA A 1 184 ? -21.493 21.902 116.307 1.00 43.09 184 ALA A N 1
ATOM 1260 C CA . ALA A 1 184 ? -20.244 22.074 115.575 1.00 45.63 184 ALA A CA 1
ATOM 1261 C C . ALA A 1 184 ? -19.345 23.102 116.263 1.00 45.72 184 ALA A C 1
ATOM 1262 O O . ALA A 1 184 ? -18.126 22.930 116.320 1.00 43.40 184 ALA A O 1
ATOM 1264 N N . ASP A 1 185 ? -19.953 24.169 116.774 1.00 38.21 185 ASP A N 1
ATOM 1265 C CA . ASP A 1 185 ? -19.223 25.168 117.545 1.00 43.03 185 ASP A CA 1
ATOM 1266 C C . ASP A 1 185 ? -18.629 24.515 118.787 1.00 43.64 185 ASP A C 1
ATOM 1267 O O . ASP A 1 185 ? -17.469 24.737 119.135 1.00 43.80 185 ASP A O 1
ATOM 1272 N N . ILE A 1 186 ? -19.442 23.697 119.444 1.00 41.43 186 ILE A N 1
ATOM 1273 C CA . ILE A 1 186 ? -19.055 23.055 120.690 1.00 42.39 186 ILE A CA 1
ATOM 1274 C C . ILE A 1 186 ? -17.903 22.068 120.499 1.00 41.12 186 ILE A C 1
ATOM 1275 O O . ILE A 1 186 ? -16.945 22.067 121.271 1.00 39.23 186 ILE A O 1
ATOM 1280 N N . VAL A 1 187 ? -17.990 21.243 119.461 1.00 40.53 187 VAL A N 1
ATOM 1281 C CA . VAL A 1 187 ? -16.943 20.269 119.177 1.00 42.00 187 VAL A CA 1
ATOM 1282 C C . VAL A 1 187 ? -15.636 20.959 118.796 1.00 46.56 187 VAL A C 1
ATOM 1283 O O . VAL A 1 187 ? -14.558 20.556 119.235 1.00 41.80 187 VAL A O 1
ATOM 1287 N N . LYS A 1 188 ? -15.749 22.009 117.989 1.00 49.73 188 LYS A N 1
ATOM 1288 C CA . LYS A 1 188 ? -14.595 22.787 117.550 1.00 49.93 188 LYS A CA 1
ATOM 1289 C C . LYS A 1 188 ? -13.817 23.344 118.741 1.00 47.76 188 LYS A C 1
ATOM 1290 O O . LYS A 1 188 ? -12.593 23.233 118.804 1.00 53.71 188 LYS A O 1
ATOM 1296 N N . ILE A 1 189 ? -14.540 23.934 119.686 1.00 35.00 189 ILE A N 1
ATOM 1297 C CA . ILE A 1 189 ? -13.937 24.470 120.902 1.00 33.28 189 ILE A CA 1
ATOM 1298 C C . ILE A 1 189 ? -13.321 23.358 121.746 1.00 38.84 189 ILE A C 1
ATOM 1299 O O . ILE A 1 189 ? -12.199 23.481 122.238 1.00 39.40 189 ILE A O 1
ATOM 1304 N N . ALA A 1 190 ? -14.060 22.265 121.898 1.00 34.46 190 ALA A N 1
ATOM 1305 C CA . ALA A 1 190 ? -13.625 21.157 122.740 1.00 40.62 190 ALA A CA 1
ATOM 1306 C C . ALA A 1 190 ? -12.406 20.433 122.177 1.00 42.08 190 ALA A C 1
ATOM 1307 O O . ALA A 1 190 ? -11.654 19.805 122.918 1.00 47.29 190 ALA A O 1
ATOM 1309 N N . GLY A 1 191 ? -12.214 20.531 120.866 1.00 50.37 191 GLY A N 1
ATOM 1310 C CA . GLY A 1 191 ? -11.179 19.774 120.185 1.00 53.26 191 GLY A CA 1
ATOM 1311 C C . GLY A 1 191 ? -9.752 20.110 120.575 1.00 57.86 191 GLY A C 1
ATOM 1312 O O . GLY A 1 191 ? -8.845 19.305 120.373 1.00 63.78 191 GLY A O 1
ATOM 1313 N N . ASN A 1 192 ? -9.545 21.297 121.133 1.00 49.29 192 ASN A N 1
ATOM 1314 C CA . ASN A 1 192 ? -8.199 21.739 121.487 1.00 49.06 192 ASN A CA 1
ATOM 1315 C C . ASN A 1 192 ? -7.742 21.292 122.870 1.00 51.98 192 ASN A C 1
ATOM 1316 O O . ASN A 1 192 ? -8.525 20.762 123.660 1.00 43.91 192 ASN A O 1
ATOM 1321 N N . THR A 1 193 ? -6.461 21.510 123.146 1.00 58.59 193 THR A N 1
ATOM 1322 C CA . THR A 1 193 ? -5.911 21.276 124.471 1.00 61.23 193 THR A CA 1
ATOM 1323 C C . THR A 1 193 ? -6.578 22.220 125.459 1.00 56.43 193 THR A C 1
ATOM 1324 O O . THR A 1 193 ? -6.528 23.438 125.297 1.00 54.39 193 THR A O 1
ATOM 1328 N N . GLY A 1 194 ? -7.213 21.653 126.477 1.00 54.03 194 GLY A N 1
ATOM 1329 C CA . GLY A 1 194 ? -7.923 22.446 127.461 1.00 55.57 194 GLY A CA 1
ATOM 1330 C C . GLY A 1 194 ? -9.233 22.977 126.914 1.00 46.97 194 GLY A C 1
ATOM 1331 O O . GLY A 1 194 ? -9.786 23.945 127.432 1.00 47.27 194 GLY A O 1
ATOM 1332 N N . GLY A 1 195 ? -9.731 22.333 125.864 1.00 40.17 195 GLY A N 1
ATOM 1333 C CA . GLY A 1 195 ? -10.961 22.750 125.217 1.00 41.94 195 GLY A CA 1
ATOM 1334 C C . GLY A 1 195 ? -12.177 22.589 126.108 1.00 45.11 195 GLY A C 1
ATOM 1335 O O . GLY A 1 195 ? -13.149 23.336 125.983 1.00 42.92 195 GLY A O 1
ATOM 1336 N N . ALA A 1 196 ? -12.124 21.607 127.003 1.00 45.15 196 ALA A N 1
ATOM 1337 C CA . ALA A 1 196 ? -13.206 21.371 127.952 1.00 51.01 196 ALA A CA 1
ATOM 1338 C C . ALA A 1 196 ? -13.333 22.538 128.924 1.00 51.36 196 ALA A C 1
ATOM 1339 O O . ALA A 1 196 ? -14.437 22.980 129.236 1.00 55.20 196 ALA A O 1
ATOM 1341 N N . GLN A 1 197 ? -12.191 23.028 129.398 1.00 45.03 197 GLN A N 1
ATOM 1342 C CA . GLN A 1 197 ? -12.158 24.195 130.269 1.00 46.28 197 GLN A CA 1
ATOM 1343 C C . GLN A 1 197 ? -12.592 25.435 129.500 1.00 47.00 197 GLN A C 1
ATOM 1344 O O . GLN A 1 197 ? -13.189 26.353 130.062 1.00 46.59 197 GLN A O 1
ATOM 1350 N N . ALA A 1 198 ? -12.288 25.454 128.207 1.00 38.30 198 ALA A N 1
ATOM 1351 C CA . ALA A 1 198 ? -12.701 26.554 127.348 1.00 37.74 198 ALA A CA 1
ATOM 1352 C C . ALA A 1 198 ? -14.223 26.627 127.260 1.00 33.20 198 ALA A C 1
ATOM 1353 O O . ALA A 1 198 ? -14.796 27.713 127.262 1.00 36.09 198 ALA A O 1
ATOM 1355 N N . LEU A 1 199 ? -14.871 25.467 127.199 1.00 31.37 199 LEU A N 1
ATOM 1356 C CA . LEU A 1 199 ? -16.329 25.405 127.130 1.00 39.12 199 LEU A CA 1
ATOM 1357 C C . LEU A 1 199 ? -17.007 25.979 128.372 1.00 41.70 199 LEU A C 1
ATOM 1358 O O . LEU A 1 199 ? -17.993 26.708 128.265 1.00 43.37 199 LEU A O 1
ATOM 1363 N N . HIS A 1 200 ? -16.486 25.640 129.548 1.00 36.52 200 HIS A N 1
ATOM 1364 C CA . HIS A 1 200 ? -17.014 26.191 130.793 1.00 45.03 200 HIS A CA 1
ATOM 1365 C C . HIS A 1 200 ? -16.808 27.701 130.845 1.00 39.62 200 HIS A C 1
ATOM 1366 O O . HIS A 1 200 ? -17.668 28.440 131.321 1.00 45.77 200 HIS A O 1
ATOM 1373 N N . THR A 1 201 ? -15.658 28.149 130.353 1.00 31.49 201 THR A N 1
ATOM 1374 C CA . THR A 1 201 ? -15.341 29.572 130.304 1.00 31.18 201 THR A CA 1
ATOM 1375 C C . THR A 1 201 ? -16.297 30.309 129.368 1.00 34.84 201 THR A C 1
ATOM 1376 O O . THR A 1 201 ? -16.736 31.421 129.664 1.00 31.43 201 THR A O 1
ATOM 1380 N N . VAL A 1 202 ? -16.621 29.684 128.240 1.00 34.07 202 VAL A N 1
ATOM 1381 C CA . VAL A 1 202 ? -17.603 30.247 127.324 1.00 38.08 202 VAL A CA 1
ATOM 1382 C C . VAL A 1 202 ? -18.943 30.413 128.024 1.00 39.29 202 VAL A C 1
ATOM 1383 O O . VAL A 1 202 ? -19.569 31.465 127.937 1.00 36.89 202 VAL A O 1
ATOM 1387 N N . LEU A 1 203 ? -19.363 29.372 128.735 1.00 39.13 203 LEU A N 1
ATOM 1388 C CA . LEU A 1 203 ? -20.645 29.379 129.430 1.00 40.68 203 LEU A CA 1
ATOM 1389 C C . LEU A 1 203 ? -20.736 30.491 130.475 1.00 42.24 203 LEU A C 1
ATOM 1390 O O . LEU A 1 203 ? -21.775 31.140 130.609 1.00 41.43 203 LEU A O 1
ATOM 1395 N N . ASP A 1 204 ? -19.649 30.711 131.208 1.00 37.51 204 ASP A N 1
ATOM 1396 C CA . ASP A 1 204 ? -19.623 31.734 132.247 1.00 37.28 204 ASP A CA 1
ATOM 1397 C C . ASP A 1 204 ? -19.525 33.149 131.686 1.00 38.84 204 ASP A C 1
ATOM 1398 O O . ASP A 1 204 ? -20.097 34.083 132.246 1.00 37.67 204 ASP A O 1
ATOM 1403 N N . LEU A 1 205 ? -18.801 33.303 130.579 1.00 33.29 205 LEU A N 1
ATOM 1404 C CA . LEU A 1 205 ? -18.437 34.630 130.084 1.00 29.67 205 LEU A CA 1
ATOM 1405 C C . LEU A 1 205 ? -19.307 35.133 128.935 1.00 29.57 205 LEU A C 1
ATOM 1406 O O . LEU A 1 205 ? -19.342 36.332 128.659 1.00 31.81 205 LEU A O 1
ATOM 1411 N N . GLU A 1 206 ? -19.997 34.219 128.262 1.00 37.29 206 GLU A N 1
ATOM 1412 C CA . GLU A 1 206 ? -20.856 34.583 127.134 1.00 39.16 206 GLU A CA 1
ATOM 1413 C C . GLU A 1 206 ? -21.873 35.709 127.407 1.00 40.47 206 GLU A C 1
ATOM 1414 O O . GLU A 1 206 ? -22.036 36.597 126.568 1.00 45.46 206 GLU A O 1
ATOM 1420 N N . PRO A 1 207 ? -22.571 35.674 128.561 1.00 38.36 207 PRO A N 1
ATOM 1421 C CA . PRO A 1 207 ? -23.535 36.756 128.797 1.00 36.77 207 PRO A CA 1
ATOM 1422 C C . PRO A 1 207 ? -22.888 38.138 128.884 1.00 34.34 207 PRO A C 1
ATOM 1423 O O . PRO A 1 207 ? -23.446 39.098 128.357 1.00 33.37 207 PRO A O 1
ATOM 1427 N N . ALA A 1 208 ? -21.733 38.237 129.534 1.00 36.21 208 ALA A N 1
ATOM 1428 C CA . ALA A 1 208 ? -21.032 39.514 129.637 1.00 33.42 208 ALA A CA 1
ATOM 1429 C C . ALA A 1 208 ? -20.453 39.930 128.290 1.00 35.83 208 ALA A C 1
ATOM 1430 O O . ALA A 1 208 ? -20.503 41.103 127.918 1.00 37.16 208 ALA A O 1
ATOM 1432 N N . LEU A 1 209 ? -19.888 38.963 127.575 1.00 32.06 209 LEU A N 1
ATOM 1433 C CA . LEU A 1 209 ? -19.340 39.204 126.245 1.00 33.60 209 LEU A CA 1
ATOM 1434 C C . LEU A 1 209 ? -20.396 39.768 125.301 1.00 29.41 209 LEU A C 1
ATOM 1435 O O . LEU A 1 209 ? -20.135 40.709 124.555 1.00 34.24 209 LEU A O 1
ATOM 1440 N N . GLY A 1 210 ? -21.591 39.190 125.348 1.00 31.72 210 GLY A N 1
ATOM 1441 C CA . GLY A 1 210 ? -22.690 39.638 124.514 1.00 39.09 210 GLY A CA 1
ATOM 1442 C C . GLY A 1 210 ? -23.108 41.064 124.821 1.00 46.27 210 GLY A C 1
ATOM 1443 O O . GLY A 1 210 ? -23.367 41.855 123.914 1.00 45.39 210 GLY A O 1
ATOM 1444 N N . LYS A 1 211 ? -23.169 41.398 126.106 1.00 38.57 211 LYS A N 1
ATOM 1445 C CA . LYS A 1 211 ? -23.554 42.743 126.522 1.00 37.99 211 LYS A CA 1
ATOM 1446 C C . LYS A 1 211 ? -22.475 43.763 126.177 1.00 35.64 211 LYS A C 1
ATOM 1447 O O . LYS A 1 211 ? -22.764 44.945 125.996 1.00 38.41 211 LYS A O 1
ATOM 1453 N N . ARG A 1 212 ? -21.232 43.299 126.081 1.00 34.58 212 ARG A N 1
ATOM 1454 C CA . ARG A 1 212 ? -20.128 44.161 125.667 1.00 41.42 212 ARG A CA 1
ATOM 1455 C C . ARG A 1 212 ? -20.146 44.377 124.156 1.00 44.57 212 ARG A C 1
ATOM 1456 O O . ARG A 1 212 ? -19.477 45.273 123.643 1.00 51.97 212 ARG A O 1
ATOM 1464 N N . GLY A 1 213 ? -20.910 43.551 123.445 1.00 37.70 213 GLY A N 1
ATOM 1465 C CA . GLY A 1 213 ? -21.106 43.739 122.018 1.00 44.08 213 GLY A CA 1
ATOM 1466 C C . GLY A 1 213 ? -20.464 42.697 121.120 1.00 47.27 213 GLY A C 1
ATOM 1467 O O . GLY A 1 213 ? -20.316 42.920 119.918 1.00 54.42 213 GLY A O 1
ATOM 1468 N N . PHE A 1 214 ? -20.087 41.556 121.688 1.00 41.75 214 PHE A N 1
ATOM 1469 C CA . PHE A 1 214 ? -19.454 40.498 120.905 1.00 37.56 214 PHE A CA 1
ATOM 1470 C C . PHE A 1 214 ? -20.448 39.414 120.507 1.00 40.54 214 PHE A C 1
ATOM 1471 O O . PHE A 1 214 ? -21.214 38.928 121.335 1.00 42.55 214 PHE A O 1
ATOM 1479 N N . SER A 1 215 ? -20.431 39.043 119.230 1.00 43.39 215 SER A N 1
ATOM 1480 C CA . SER A 1 215 ? -21.361 38.046 118.708 1.00 46.63 215 SER A CA 1
ATOM 1481 C C . SER A 1 215 ? -20.947 36.632 119.097 1.00 41.84 215 SER A C 1
ATOM 1482 O O . SER A 1 215 ? -19.821 36.405 119.540 1.00 39.18 215 SER A O 1
ATOM 1485 N N . ARG A 1 216 ? -21.867 35.686 118.915 1.00 44.48 216 ARG A N 1
ATOM 1486 C CA . ARG A 1 216 ? -21.600 34.272 119.166 1.00 48.29 216 ARG A CA 1
ATOM 1487 C C . ARG A 1 216 ? -20.427 33.806 118.324 1.00 46.98 216 ARG A C 1
ATOM 1488 O O . ARG A 1 216 ? -19.587 33.027 118.775 1.00 45.58 216 ARG A O 1
ATOM 1496 N N . ILE A 1 217 ? -20.386 34.294 117.090 1.00 46.55 217 ILE A N 1
ATOM 1497 C CA . ILE A 1 217 ? -19.372 33.895 116.124 1.00 45.58 217 ILE A CA 1
ATOM 1498 C C . ILE A 1 217 ? -17.988 34.337 116.578 1.00 36.36 217 ILE A C 1
ATOM 1499 O O . ILE A 1 217 ? -17.031 33.566 116.519 1.00 44.88 217 ILE A O 1
ATOM 1504 N N . ASP A 1 218 ? -17.885 35.581 117.033 1.00 30.07 218 ASP A N 1
ATOM 1505 C CA . ASP A 1 218 ? -16.629 36.088 117.576 1.00 37.70 218 ASP A CA 1
ATOM 1506 C C . ASP A 1 218 ? -16.216 35.329 118.837 1.00 37.84 218 ASP A C 1
ATOM 1507 O O . ASP A 1 218 ? -15.035 35.052 119.049 1.00 32.43 218 ASP A O 1
ATOM 1512 N N . ILE A 1 219 ? -17.193 34.989 119.669 1.00 34.47 219 ILE A N 1
ATOM 1513 C CA . ILE A 1 219 ? -16.923 34.243 120.892 1.00 40.16 219 ILE A CA 1
ATOM 1514 C C . ILE A 1 219 ? -16.417 32.839 120.575 1.00 43.68 219 ILE A C 1
ATOM 1515 O O . ILE A 1 219 ? -15.412 32.396 121.131 1.00 45.45 219 ILE A O 1
ATOM 1520 N N . VAL A 1 220 ? -17.116 32.148 119.677 1.00 38.55 220 VAL A N 1
ATOM 1521 C CA . VAL A 1 220 ? -16.701 30.823 119.228 1.00 40.05 220 VAL A CA 1
ATOM 1522 C C . VAL A 1 220 ? -15.303 30.858 118.618 1.00 42.46 220 VAL A C 1
ATOM 1523 O O . VAL A 1 220 ? -14.448 30.038 118.955 1.00 40.44 220 VAL A O 1
ATOM 1527 N N . LYS A 1 221 ? -15.081 31.824 117.732 1.00 39.58 221 LYS A N 1
ATOM 1528 C CA . LYS A 1 221 ? -13.795 31.996 117.062 1.00 45.65 221 LYS A CA 1
ATOM 1529 C C . LYS A 1 221 ? -12.656 32.234 118.051 1.00 47.70 221 LYS A C 1
ATOM 1530 O O . LYS A 1 221 ? -11.583 31.639 117.931 1.00 43.89 221 LYS A O 1
ATOM 1536 N N . ILE A 1 222 ? -12.895 33.108 119.024 1.00 36.70 222 ILE A N 1
ATOM 1537 C CA . ILE A 1 222 ? -11.898 33.410 120.045 1.00 34.23 222 ILE A CA 1
ATOM 1538 C C . ILE A 1 222 ? -11.613 32.185 120.913 1.00 34.52 222 ILE A C 1
ATOM 1539 O O . ILE A 1 222 ? -10.464 31.919 121.270 1.00 37.20 222 ILE A O 1
ATOM 1544 N N . ALA A 1 223 ? -12.661 31.428 121.221 1.00 31.85 223 ALA A N 1
ATOM 1545 C CA . ALA A 1 223 ? -12.552 30.288 122.129 1.00 38.80 223 ALA A CA 1
ATOM 1546 C C . ALA A 1 223 ? -12.008 29.014 121.479 1.00 42.56 223 ALA A C 1
ATOM 1547 O O . ALA A 1 223 ? -11.569 28.103 122.177 1.00 40.49 223 ALA A O 1
ATOM 1549 N N . ALA A 1 224 ? -12.038 28.950 120.151 1.00 42.48 224 ALA A N 1
ATOM 1550 C CA . ALA A 1 224 ? -11.675 27.723 119.443 1.00 43.40 224 ALA A CA 1
ATOM 1551 C C . ALA A 1 224 ? -10.195 27.625 119.085 1.00 46.79 224 ALA A C 1
ATOM 1552 O O . ALA A 1 224 ? -9.810 26.808 118.251 1.00 56.71 224 ALA A O 1
ATOM 1554 N N . ASN A 1 225 ? -9.373 28.466 119.698 1.00 37.97 225 ASN A N 1
ATOM 1555 C CA . ASN A 1 225 ? -7.929 28.354 119.548 1.00 38.62 225 ASN A CA 1
ATOM 1556 C C . ASN A 1 225 ? -7.328 27.845 120.846 1.00 43.67 225 ASN A C 1
ATOM 1557 O O . ASN A 1 225 ? -7.998 27.837 121.879 1.00 49.26 225 ASN A O 1
ATOM 1562 N N . ASN A 1 226 ? -6.074 27.410 120.801 1.00 41.99 226 ASN A N 1
ATOM 1563 C CA . ASN A 1 226 ? -5.339 27.151 122.033 1.00 45.06 226 ASN A CA 1
ATOM 1564 C C . ASN A 1 226 ? -5.242 28.438 122.837 1.00 47.79 226 ASN A C 1
ATOM 1565 O O . ASN A 1 226 ? -5.025 29.511 122.277 1.00 48.84 226 ASN A O 1
ATOM 1570 N N . GLY A 1 227 ? -5.411 28.332 124.149 1.00 50.06 227 GLY A N 1
ATOM 1571 C CA . GLY A 1 227 ? -5.401 29.503 125.005 1.00 49.77 227 GLY A CA 1
ATOM 1572 C C . GLY A 1 227 ? -6.653 30.339 124.820 1.00 47.46 227 GLY A C 1
ATOM 1573 O O . GLY A 1 227 ? -6.660 31.535 125.099 1.00 55.04 227 GLY A O 1
ATOM 1574 N N . GLY A 1 228 ? -7.718 29.699 124.349 1.00 44.34 228 GLY A N 1
ATOM 1575 C CA . GLY A 1 228 ? -8.966 30.381 124.059 1.00 39.88 228 GLY A CA 1
ATOM 1576 C C . GLY A 1 228 ? -9.679 30.902 125.293 1.00 40.29 228 GLY A C 1
ATOM 1577 O O . GLY A 1 228 ? -10.228 32.004 125.281 1.00 41.13 228 GLY A O 1
ATOM 1578 N N . ALA A 1 229 ? -9.682 30.105 126.356 1.00 31.74 229 ALA A N 1
ATOM 1579 C CA . ALA A 1 229 ? -10.306 30.512 127.611 1.00 35.47 229 ALA A CA 1
ATOM 1580 C C . ALA A 1 229 ? -9.633 31.776 128.133 1.00 34.34 229 ALA A C 1
ATOM 1581 O O . ALA A 1 229 ? -10.298 32.733 128.534 1.00 31.70 229 ALA A O 1
ATOM 1583 N N . GLN A 1 230 ? -8.306 31.776 128.104 1.00 31.19 230 GLN A N 1
ATOM 1584 C CA . GLN A 1 230 ? -7.525 32.931 128.517 1.00 33.24 230 GLN A CA 1
ATOM 1585 C C . GLN A 1 230 ? -7.805 34.138 127.616 1.00 41.80 230 GLN A C 1
ATOM 1586 O O . GLN A 1 230 ? -7.789 35.285 128.068 1.00 43.60 230 GLN A O 1
ATOM 1592 N N . ALA A 1 231 ? -8.072 33.870 126.339 1.00 40.41 231 ALA A N 1
ATOM 1593 C CA . ALA A 1 231 ? -8.370 34.927 125.378 1.00 37.15 231 ALA A CA 1
ATOM 1594 C C . ALA A 1 231 ? -9.726 35.572 125.659 1.00 31.25 231 ALA A C 1
ATOM 1595 O O . ALA A 1 231 ? -9.873 36.792 125.571 1.00 32.00 231 ALA A O 1
ATOM 1597 N N . LEU A 1 232 ? -10.715 34.747 125.988 1.00 23.69 232 LEU A N 1
ATOM 1598 C CA . LEU A 1 232 ? -12.033 35.241 126.383 1.00 29.34 232 LEU A CA 1
ATOM 1599 C C . LEU A 1 232 ? -11.958 36.151 127.610 1.00 32.50 232 LEU A C 1
ATOM 1600 O O . LEU A 1 232 ? -12.612 37.196 127.659 1.00 34.64 232 LEU A O 1
ATOM 1605 N N . HIS A 1 233 ? -11.167 35.749 128.601 1.00 26.33 233 HIS A N 1
ATOM 1606 C CA . HIS A 1 233 ? -10.974 36.570 129.794 1.00 29.99 233 HIS A CA 1
ATOM 1607 C C . HIS A 1 233 ? -10.299 37.891 129.449 1.00 35.39 233 HIS A C 1
ATOM 1608 O O . HIS A 1 233 ? -10.647 38.937 129.993 1.00 31.08 233 HIS A O 1
ATOM 1615 N N . ALA A 1 234 ? -9.329 37.832 128.542 1.00 38.26 234 ALA A N 1
ATOM 1616 C CA . ALA A 1 234 ? -8.586 39.019 128.133 1.00 35.79 234 ALA A CA 1
ATOM 1617 C C . ALA A 1 234 ? -9.490 40.049 127.464 1.00 36.39 234 ALA A C 1
ATOM 1618 O O . ALA A 1 234 ? -9.319 41.250 127.649 1.00 34.15 234 ALA A O 1
ATOM 1620 N N . VAL A 1 235 ? -10.449 39.573 126.680 1.00 38.97 235 VAL A N 1
ATOM 1621 C CA . VAL A 1 235 ? -11.404 40.460 126.026 1.00 35.54 235 VAL A CA 1
ATOM 1622 C C . VAL A 1 235 ? -12.232 41.247 127.044 1.00 37.17 235 VAL A C 1
ATOM 1623 O O . VAL A 1 235 ? -12.427 42.454 126.900 1.00 35.80 235 VAL A O 1
ATOM 1627 N N . LEU A 1 236 ? -12.709 40.561 128.078 1.00 36.22 236 LEU A N 1
ATOM 1628 C CA . LEU A 1 236 ? -13.541 41.204 129.090 1.00 39.73 236 LEU A CA 1
ATOM 1629 C C . LEU A 1 236 ? -12.747 42.132 130.003 1.00 32.59 236 LEU A C 1
ATOM 1630 O O . LEU A 1 236 ? -13.220 43.207 130.362 1.00 35.80 236 LEU A O 1
ATOM 1635 N N . ASP A 1 237 ? -11.540 41.715 130.371 1.00 32.32 237 ASP A N 1
ATOM 1636 C CA . ASP A 1 237 ? -10.743 42.457 131.343 1.00 40.21 237 ASP A CA 1
ATOM 1637 C C . ASP A 1 237 ? -9.912 43.584 130.730 1.00 41.05 237 ASP A C 1
ATOM 1638 O O . ASP A 1 237 ? -9.628 44.580 131.392 1.00 38.36 237 ASP A O 1
ATOM 1643 N N . LEU A 1 238 ? -9.521 43.421 129.471 1.00 39.74 238 LEU A N 1
ATOM 1644 C CA . LEU A 1 238 ? -8.679 44.406 128.802 1.00 41.41 238 LEU A CA 1
ATOM 1645 C C . LEU A 1 238 ? -9.502 45.276 127.859 1.00 33.00 238 LEU A C 1
ATOM 1646 O O . LEU A 1 238 ? -9.127 46.408 127.555 1.00 36.23 238 LEU A O 1
ATOM 1651 N N . GLY A 1 239 ? -10.624 44.730 127.402 1.00 39.19 239 GLY A N 1
ATOM 1652 C CA . GLY A 1 239 ? -11.508 45.409 126.467 1.00 41.42 239 GLY A CA 1
ATOM 1653 C C . GLY A 1 239 ? -11.877 46.849 126.784 1.00 47.47 239 GLY A C 1
ATOM 1654 O O . GLY A 1 239 ? -11.695 47.728 125.935 1.00 43.93 239 GLY A O 1
ATOM 1655 N N . PRO A 1 240 ? -12.416 47.100 127.993 1.00 42.43 240 PRO A N 1
ATOM 1656 C CA . PRO A 1 240 ? -12.783 48.463 128.397 1.00 42.37 240 PRO A CA 1
ATOM 1657 C C . PRO A 1 240 ? -11.639 49.467 128.281 1.00 37.24 240 PRO A C 1
ATOM 1658 O O . PRO A 1 240 ? -11.862 50.585 127.823 1.00 37.71 240 PRO A O 1
ATOM 1662 N N . THR A 1 241 ? -10.437 49.076 128.689 1.00 40.85 241 THR A N 1
ATOM 1663 C CA . THR A 1 241 ? -9.286 49.966 128.592 1.00 42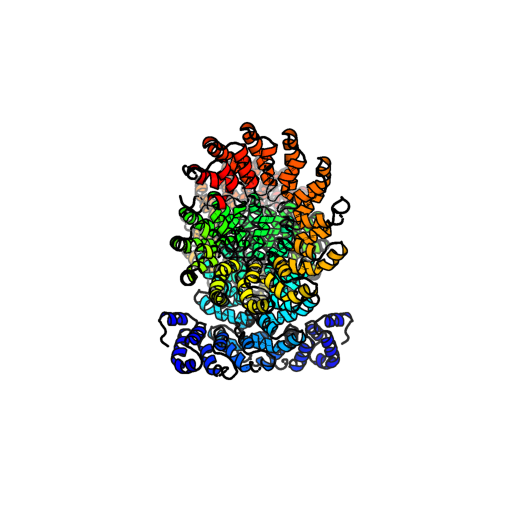.04 241 THR A CA 1
ATOM 1664 C C . THR A 1 241 ? -8.904 50.209 127.133 1.00 47.65 241 THR A C 1
ATOM 1665 O O . THR A 1 241 ? -8.508 51.314 126.758 1.00 42.31 241 THR A O 1
ATOM 1669 N N . LEU A 1 242 ? -9.030 49.171 126.311 1.00 45.67 242 LEU A N 1
ATOM 1670 C CA . LEU A 1 242 ? -8.726 49.286 124.890 1.00 44.52 242 LEU A CA 1
ATOM 1671 C C . LEU A 1 242 ? -9.735 50.182 124.180 1.00 42.87 242 LEU A C 1
ATOM 1672 O O . LEU A 1 242 ? -9.364 50.968 123.309 1.00 37.63 242 LEU A O 1
ATOM 1677 N N . ARG A 1 243 ? -11.006 50.066 124.555 1.00 42.92 243 ARG A N 1
ATOM 1678 C CA . ARG A 1 243 ? -12.039 50.927 123.989 1.00 45.77 243 ARG A CA 1
ATOM 1679 C C . ARG A 1 243 ? -11.789 52.387 124.341 1.00 51.50 243 ARG A C 1
ATOM 1680 O O . ARG A 1 243 ? -12.021 53.277 123.524 1.00 53.56 243 ARG A O 1
ATOM 1688 N N . GLU A 1 244 ? -11.316 52.627 125.561 1.00 57.78 244 GLU A N 1
ATOM 1689 C CA . GLU A 1 244 ? -10.969 53.976 125.990 1.00 62.74 244 GLU A CA 1
ATOM 1690 C C . GLU A 1 244 ? -9.771 54.494 125.204 1.00 57.24 244 GLU A C 1
ATOM 1691 O O . GLU A 1 244 ? -9.573 55.703 125.077 1.00 56.16 244 GLU A O 1
ATOM 1697 N N . CYS A 1 245 ? -8.972 53.570 124.680 1.00 55.62 245 CYS A N 1
ATOM 1698 C CA . CYS A 1 245 ? -7.832 53.928 123.850 1.00 58.42 245 CYS A CA 1
ATOM 1699 C C . CYS A 1 245 ? -8.239 54.058 122.385 1.00 61.28 245 CYS A C 1
ATOM 1700 O O . CYS A 1 245 ? -7.396 54.264 121.517 1.00 64.55 245 CYS A O 1
ATOM 1703 N N . GLY A 1 246 ? -9.534 53.930 122.116 1.00 61.31 246 GLY A N 1
ATOM 1704 C CA . GLY A 1 246 ? -10.061 54.175 120.785 1.00 55.26 246 GLY A CA 1
ATOM 1705 C C . GLY A 1 246 ? -10.230 52.952 119.905 1.00 58.37 246 GLY A C 1
ATOM 1706 O O . GLY A 1 246 ? -10.553 53.076 118.725 1.00 55.72 246 GLY A O 1
ATOM 1707 N N . PHE A 1 247 ? -10.020 51.767 120.469 1.00 54.62 247 PHE A N 1
ATOM 1708 C CA . PHE A 1 247 ? -10.150 50.535 119.696 1.00 54.35 247 PHE A CA 1
ATOM 1709 C C . PHE A 1 247 ? -11.583 50.018 119.681 1.00 55.85 247 PHE A C 1
ATOM 1710 O O . PHE A 1 247 ? -12.231 49.928 120.723 1.00 57.68 247 PHE A O 1
ATOM 1718 N N . SER A 1 248 ? -12.072 49.675 118.493 1.00 45.05 248 SER A N 1
ATOM 1719 C CA . SER A 1 248 ? -13.438 49.190 118.344 1.00 43.03 248 SER A CA 1
ATOM 1720 C C . SER A 1 248 ? -13.550 47.741 118.802 1.00 38.66 248 SER A C 1
ATOM 1721 O O . SER A 1 248 ? -12.543 47.063 118.993 1.00 38.71 248 SER A O 1
ATOM 1724 N N . GLN A 1 249 ? -14.782 47.271 118.965 1.00 45.29 249 GLN A N 1
ATOM 1725 C CA . GLN A 1 249 ? -15.032 45.904 119.407 1.00 49.05 249 GLN A CA 1
ATOM 1726 C C . GLN A 1 249 ? -14.685 44.905 118.308 1.00 50.26 249 GLN A C 1
ATOM 1727 O O . GLN A 1 249 ? -14.294 43.771 118.587 1.00 46.12 249 GLN A O 1
ATOM 1733 N N . ALA A 1 250 ? -14.831 45.335 117.057 1.00 44.25 250 ALA A N 1
ATOM 1734 C CA . ALA A 1 250 ? -14.485 44.495 115.917 1.00 40.69 250 ALA A CA 1
ATOM 1735 C C . ALA A 1 250 ? -12.984 44.239 115.884 1.00 35.90 250 ALA A C 1
ATOM 1736 O O . ALA A 1 250 ? -12.540 43.124 115.618 1.00 42.76 250 ALA A O 1
ATOM 1738 N N . THR A 1 251 ? -12.207 45.280 116.161 1.00 34.57 251 THR A N 1
ATOM 1739 C CA . THR A 1 251 ? -10.755 45.161 116.203 1.00 38.51 251 THR A CA 1
ATOM 1740 C C . THR A 1 251 ? -10.307 44.250 117.345 1.00 43.04 251 THR A C 1
ATOM 1741 O O . THR A 1 251 ? -9.469 43.365 117.153 1.00 43.88 251 THR A O 1
ATOM 1745 N N . ILE A 1 252 ? -10.877 44.466 118.527 1.00 37.26 252 ILE A N 1
ATOM 1746 C CA . ILE A 1 252 ? -10.537 43.669 119.704 1.00 33.41 252 ILE A CA 1
ATOM 1747 C C . ILE A 1 252 ? -10.802 42.191 119.452 1.00 27.42 252 ILE A C 1
ATOM 1748 O O . ILE A 1 252 ? -9.977 41.337 119.776 1.00 33.54 252 ILE A O 1
ATOM 1753 N N . ALA A 1 253 ? -11.951 41.900 118.853 1.00 26.06 253 ALA A N 1
ATOM 1754 C CA . ALA A 1 253 ? -12.321 40.530 118.519 1.00 34.92 253 ALA A CA 1
ATOM 1755 C C . ALA A 1 253 ? -11.352 39.894 117.522 1.00 42.12 253 ALA A C 1
ATOM 1756 O O . ALA A 1 253 ? -10.968 38.731 117.676 1.00 35.20 253 ALA A O 1
ATOM 1758 N N . LYS A 1 254 ? -10.965 40.654 116.501 1.00 41.39 254 LYS A N 1
ATOM 1759 C CA . LYS A 1 254 ? -10.041 40.151 115.487 1.00 43.14 254 LYS A CA 1
ATOM 1760 C C . LYS A 1 254 ? -8.679 39.828 116.088 1.00 41.17 254 LYS A C 1
ATOM 1761 O O . LYS A 1 254 ? -8.095 38.782 115.808 1.00 42.79 254 LYS A O 1
ATOM 1767 N N . ILE A 1 255 ? -8.179 40.738 116.915 1.00 37.81 255 ILE A N 1
ATOM 1768 C CA . ILE A 1 255 ? -6.913 40.530 117.603 1.00 37.24 255 ILE A CA 1
ATOM 1769 C C . ILE A 1 255 ? -6.981 39.295 118.496 1.00 39.58 255 ILE A C 1
ATOM 1770 O O . ILE A 1 255 ? -6.063 38.474 118.516 1.00 38.72 255 ILE A O 1
ATOM 1775 N N . ALA A 1 256 ? -8.086 39.164 119.220 1.00 42.29 256 ALA A N 1
ATOM 1776 C CA . ALA A 1 256 ? -8.271 38.054 120.146 1.00 41.91 256 ALA A CA 1
ATOM 1777 C C . ALA A 1 256 ? -8.572 36.756 119.413 1.00 41.15 256 ALA A C 1
ATOM 1778 O O . ALA A 1 256 ? -8.420 35.671 119.972 1.00 37.41 256 ALA A O 1
ATOM 1780 N N . GLY A 1 257 ? -8.997 36.878 118.160 1.00 38.00 257 GLY A N 1
ATOM 1781 C CA . GLY A 1 257 ? -9.436 35.738 117.375 1.00 37.39 257 GLY A CA 1
ATOM 1782 C C . GLY A 1 257 ? -8.338 34.819 116.872 1.00 42.27 257 GLY A C 1
ATOM 1783 O O . GLY A 1 257 ? -8.614 33.711 116.417 1.00 35.37 257 GLY A O 1
ATOM 1784 N N . ASN A 1 258 ? -7.091 35.273 116.944 1.00 44.32 258 ASN A N 1
ATOM 1785 C CA . ASN A 1 258 ? -5.960 34.451 116.531 1.00 43.71 258 ASN A CA 1
ATOM 1786 C C . ASN A 1 258 ? -5.360 33.719 117.720 1.00 50.38 258 ASN A C 1
ATOM 1787 O O . ASN A 1 258 ? -5.601 34.096 118.865 1.00 45.96 258 ASN A O 1
ATOM 1792 N N . ILE A 1 259 ? -4.589 32.668 117.449 1.00 47.46 259 ILE A N 1
ATOM 1793 C CA . ILE A 1 259 ? -3.845 31.991 118.506 1.00 46.54 259 ILE A CA 1
ATOM 1794 C C . ILE A 1 259 ? -2.893 32.986 119.156 1.00 39.46 259 ILE A C 1
ATOM 1795 O O . ILE A 1 259 ? -2.303 33.825 118.478 1.00 38.63 259 ILE A O 1
ATOM 1800 N N . GLY A 1 260 ? -2.756 32.901 120.474 1.00 43.78 260 GLY A N 1
ATOM 1801 C CA . GLY A 1 260 ? -1.975 33.873 121.217 1.00 39.05 260 GLY A CA 1
ATOM 1802 C C . GLY A 1 260 ? -2.689 35.211 121.288 1.00 36.98 260 GLY A C 1
ATOM 1803 O O . GLY A 1 260 ? -2.059 36.257 121.431 1.00 37.65 260 GLY A O 1
ATOM 1804 N N . GLY A 1 261 ? -4.014 35.170 121.190 1.00 35.28 261 GLY A N 1
ATOM 1805 C CA . GLY A 1 261 ? -4.824 36.377 121.186 1.00 42.96 261 GLY A CA 1
ATOM 1806 C C . GLY A 1 261 ? -4.745 37.166 122.479 1.00 42.22 261 GLY A C 1
ATOM 1807 O O . GLY A 1 261 ? -4.692 38.396 122.463 1.00 42.17 261 GLY A O 1
ATOM 1808 N N . ALA A 1 262 ? -4.736 36.453 123.602 1.00 39.00 262 ALA A N 1
ATOM 1809 C CA . ALA A 1 262 ? -4.682 37.084 124.918 1.00 44.35 262 ALA A CA 1
ATOM 1810 C C . ALA A 1 262 ? -3.422 37.925 125.072 1.00 39.23 262 ALA A C 1
ATOM 1811 O O . ALA A 1 262 ? -3.471 39.064 125.536 1.00 37.03 262 ALA A O 1
ATOM 1813 N N . GLN A 1 263 ? -2.295 37.352 124.670 1.00 34.21 263 GLN A N 1
ATOM 1814 C CA . GLN A 1 263 ? -1.008 38.024 124.765 1.00 32.04 263 GLN A CA 1
ATOM 1815 C C . GLN A 1 263 ? -0.945 39.241 123.838 1.00 34.99 263 GLN A C 1
ATOM 1816 O O . GLN A 1 263 ? -0.342 40.259 124.176 1.00 39.18 263 GLN A O 1
ATOM 1822 N N . ALA A 1 264 ? -1.575 39.131 122.672 1.00 31.50 264 ALA A N 1
ATOM 1823 C CA . ALA A 1 264 ? -1.592 40.229 121.707 1.00 35.64 264 ALA A CA 1
ATOM 1824 C C . ALA A 1 264 ? -2.357 41.436 122.247 1.00 39.26 264 ALA A C 1
ATOM 1825 O O . ALA A 1 264 ? -1.922 42.577 122.091 1.00 39.98 264 ALA A O 1
ATOM 1827 N N . LEU A 1 265 ? -3.499 41.175 122.876 1.00 42.79 265 LEU A N 1
ATOM 1828 C CA . LEU A 1 265 ? -4.297 42.229 123.497 1.00 38.63 265 LEU A CA 1
ATOM 1829 C C . LEU A 1 265 ? -3.515 42.932 124.599 1.00 35.46 265 LEU A C 1
ATOM 1830 O O . LEU A 1 265 ? -3.557 44.156 124.719 1.00 39.01 265 LEU A O 1
ATOM 1835 N N . GLN A 1 266 ? -2.805 42.149 125.403 1.00 35.50 266 GLN A N 1
ATOM 1836 C CA . GLN A 1 266 ? -2.008 42.694 126.494 1.00 39.04 266 GLN A CA 1
ATOM 1837 C C . GLN A 1 266 ? -0.880 43.567 125.955 1.00 44.66 266 GLN A C 1
ATOM 1838 O O . GLN A 1 266 ? -0.527 44.586 126.555 1.00 41.07 266 GLN A O 1
ATOM 1852 N N . VAL A 1 268 ? -0.903 45.252 123.055 1.00 39.20 268 VAL A N 1
ATOM 1853 C CA . VAL A 1 268 ? -1.490 46.498 122.574 1.00 42.77 268 VAL A CA 1
ATOM 1854 C C . VAL A 1 268 ? -1.658 47.439 123.758 1.00 47.26 268 VAL A C 1
ATOM 1855 O O . VAL A 1 268 ? -1.398 48.637 123.663 1.00 48.73 268 VAL A O 1
ATOM 1859 N N . LEU A 1 269 ? -2.080 46.873 124.881 1.00 54.20 269 LEU A N 1
ATOM 1860 C CA . LEU A 1 269 ? -2.298 47.648 126.090 1.00 56.97 269 LEU A CA 1
ATOM 1861 C C . LEU A 1 269 ? -0.977 48.124 126.680 1.00 52.56 269 LEU A C 1
ATOM 1862 O O . LEU A 1 269 ? -0.847 49.279 127.079 1.00 56.90 269 LEU A O 1
ATOM 1867 N N . ASP A 1 270 ? 0.006 47.232 126.719 1.00 51.27 270 ASP A N 1
ATOM 1868 C CA . ASP A 1 270 ? 1.292 47.540 127.336 1.00 51.00 270 ASP A CA 1
ATOM 1869 C C . ASP A 1 270 ? 2.213 48.368 126.440 1.00 53.11 270 ASP A C 1
ATOM 1870 O O . ASP A 1 270 ? 2.905 49.270 126.915 1.00 52.06 270 ASP A O 1
ATOM 1875 N N . LEU A 1 271 ? 2.219 48.059 125.147 1.00 45.17 271 LEU A N 1
ATOM 1876 C CA . LEU A 1 271 ? 3.178 48.656 124.223 1.00 44.64 271 LEU A CA 1
ATOM 1877 C C . LEU A 1 271 ? 2.570 49.779 123.392 1.00 40.77 271 LEU A C 1
ATOM 1878 O O . LEU A 1 271 ? 3.291 50.625 122.863 1.00 45.14 271 LEU A O 1
ATOM 1883 N N . GLY A 1 272 ? 1.245 49.773 123.277 1.00 42.41 272 GLY A N 1
ATOM 1884 C CA . GLY A 1 272 ? 0.521 50.780 122.518 1.00 48.98 272 GLY A CA 1
ATOM 1885 C C . GLY A 1 272 ? 0.922 52.228 122.748 1.00 57.43 272 GLY A C 1
ATOM 1886 O O . GLY A 1 272 ? 1.251 52.932 121.791 1.00 58.77 272 GLY A O 1
ATOM 1887 N N . PRO A 1 273 ? 0.879 52.689 124.011 1.00 61.16 273 PRO A N 1
ATOM 1888 C CA . PRO A 1 273 ? 1.288 54.055 124.356 1.00 62.82 273 PRO A CA 1
ATOM 1889 C C . PRO A 1 273 ? 2.677 54.427 123.846 1.00 59.63 273 PRO A C 1
ATOM 1890 O O . PRO A 1 273 ? 2.825 55.463 123.199 1.00 65.10 273 PRO A O 1
ATOM 1894 N N . ALA A 1 274 ? 3.675 53.595 124.132 1.00 51.34 274 ALA A N 1
ATOM 1895 C CA . ALA A 1 274 ? 5.051 53.887 123.737 1.00 55.22 274 ALA A CA 1
ATOM 1896 C C . ALA A 1 274 ? 5.247 53.865 122.221 1.00 57.83 274 ALA A C 1
ATOM 1897 O O . ALA A 1 274 ? 6.123 54.549 121.694 1.00 59.44 274 ALA A O 1
ATOM 1899 N N . LEU A 1 275 ? 4.436 53.072 121.527 1.00 55.87 275 LEU A N 1
ATOM 1900 C CA . LEU A 1 275 ? 4.506 52.998 120.070 1.00 58.62 275 LEU A CA 1
ATOM 1901 C C . LEU A 1 275 ? 3.940 54.257 119.425 1.00 56.23 275 LEU A C 1
ATOM 1902 O O . LEU A 1 275 ? 4.495 54.772 118.456 1.00 51.95 275 LEU A O 1
ATOM 1907 N N . GLY A 1 276 ? 2.833 54.748 119.970 1.00 57.53 276 GLY A N 1
ATOM 1908 C CA . GLY A 1 276 ? 2.219 55.968 119.482 1.00 62.32 276 GLY A CA 1
ATOM 1909 C C . GLY A 1 276 ? 3.120 57.176 119.656 1.00 68.88 276 GLY A C 1
ATOM 1910 O O . GLY A 1 276 ? 3.181 58.047 118.789 1.00 64.80 276 GLY A O 1
ATOM 1911 N N . LYS A 1 277 ? 3.830 57.222 120.780 1.00 87.91 277 LYS A N 1
ATOM 1912 C CA . LYS A 1 277 ? 4.737 58.327 121.071 1.00 93.50 277 LYS A CA 1
ATOM 1913 C C . LYS A 1 277 ? 5.928 58.341 120.116 1.00 94.04 277 LYS A C 1
ATOM 1914 O O . LYS A 1 277 ? 6.594 59.365 119.958 1.00 95.80 277 LYS A O 1
ATOM 1920 N N . ARG A 1 278 ? 6.193 57.204 119.481 1.00 84.79 278 ARG A N 1
ATOM 1921 C CA . ARG A 1 278 ? 7.247 57.127 118.477 1.00 81.64 278 ARG A CA 1
ATOM 1922 C C . ARG A 1 278 ? 6.707 57.482 117.094 1.00 81.19 278 ARG A C 1
ATOM 1923 O O . ARG A 1 278 ? 7.476 57.722 116.163 1.00 87.63 278 ARG A O 1
ATOM 1931 N N . GLY A 1 279 ? 5.382 57.510 116.963 1.00 74.13 279 GLY A N 1
ATOM 1932 C CA . GLY A 1 279 ? 4.752 57.983 115.743 1.00 70.49 279 GLY A CA 1
ATOM 1933 C C . GLY A 1 279 ? 3.759 57.043 115.083 1.00 69.80 279 GLY A C 1
ATOM 1934 O O . GLY A 1 279 ? 3.099 57.417 114.115 1.00 68.34 279 GLY A O 1
ATOM 1935 N N . PHE A 1 280 ? 3.644 55.824 115.597 1.00 68.78 280 PHE A N 1
ATOM 1936 C CA . PHE A 1 280 ? 2.740 54.842 115.004 1.00 62.24 280 PHE A CA 1
ATOM 1937 C C . PHE A 1 280 ? 1.281 55.136 115.337 1.00 57.20 280 PHE A C 1
ATOM 1938 O O . PHE A 1 280 ? 0.937 55.392 116.489 1.00 54.41 280 PHE A O 1
ATOM 1946 N N . SER A 1 281 ? 0.427 55.094 114.319 1.00 49.54 281 SER A N 1
ATOM 1947 C CA . SER A 1 281 ? -0.998 55.340 114.503 1.00 42.94 281 SER A CA 1
ATOM 1948 C C . SER A 1 281 ? -1.653 54.144 115.181 1.00 40.00 281 SER A C 1
ATOM 1949 O O . SER A 1 281 ? -1.066 53.064 115.257 1.00 43.94 281 SER A O 1
ATOM 1952 N N . GLN A 1 282 ? -2.873 54.337 115.666 1.00 42.09 282 GLN A N 1
ATOM 1953 C CA . GLN A 1 282 ? -3.611 53.259 116.314 1.00 47.56 282 GLN A CA 1
ATOM 1954 C C . GLN A 1 282 ? -4.061 52.220 115.298 1.00 44.53 282 GLN A C 1
ATOM 1955 O O . GLN A 1 282 ? -4.100 51.026 115.591 1.00 48.54 282 GLN A O 1
ATOM 1961 N N . ALA A 1 283 ? -4.402 52.685 114.101 1.00 43.66 283 ALA A N 1
ATOM 1962 C CA . ALA A 1 283 ? -4.764 51.788 113.012 1.00 44.52 283 ALA A CA 1
ATOM 1963 C C . ALA A 1 283 ? -3.598 50.861 112.685 1.00 41.92 283 ALA A C 1
ATOM 1964 O O . ALA A 1 283 ? -3.784 49.666 112.458 1.00 41.02 283 ALA A O 1
ATOM 1966 N N . THR A 1 284 ? -2.393 51.422 112.671 1.00 37.05 284 THR A N 1
ATOM 1967 C CA . THR A 1 284 ? -1.185 50.648 112.413 1.00 40.21 284 THR A CA 1
ATOM 1968 C C . THR A 1 284 ? -0.937 49.629 113.519 1.00 41.27 284 THR A C 1
ATOM 1969 O O . THR A 1 284 ? -0.668 48.457 113.248 1.00 40.75 284 THR A O 1
ATOM 1973 N N . ILE A 1 285 ? -1.035 50.085 114.765 1.00 40.01 285 ILE A N 1
ATOM 1974 C CA . ILE A 1 285 ? -0.851 49.218 115.927 1.00 33.35 285 ILE A CA 1
ATOM 1975 C C . ILE A 1 285 ? -1.826 48.047 115.891 1.00 32.83 285 ILE A C 1
ATOM 1976 O O . ILE A 1 285 ? -1.447 46.901 116.131 1.00 35.66 285 ILE A O 1
ATOM 1981 N N . ALA A 1 286 ? -3.078 48.343 115.563 1.00 40.73 286 ALA A N 1
ATOM 1982 C CA . ALA A 1 286 ? -4.110 47.320 115.474 1.00 42.79 286 ALA A CA 1
ATOM 1983 C C . ALA A 1 286 ? -3.820 46.314 114.364 1.00 45.10 286 ALA A C 1
ATOM 1984 O O . ALA A 1 286 ? -4.075 45.119 114.519 1.00 43.63 286 ALA A O 1
ATOM 1986 N N . LYS A 1 287 ? -3.300 46.801 113.242 1.00 46.19 287 LYS A N 1
ATOM 1987 C CA . LYS A 1 287 ? -3.001 45.931 112.106 1.00 39.34 287 LYS A CA 1
ATOM 1988 C C . LYS A 1 287 ? -1.882 44.955 112.448 1.00 36.30 287 LYS A C 1
ATOM 1989 O O . LYS A 1 287 ? -1.977 43.762 112.161 1.00 33.51 287 LYS A O 1
ATOM 1995 N N . ILE A 1 288 ? -0.826 45.476 113.066 1.00 34.89 288 ILE A N 1
ATOM 1996 C CA . ILE A 1 288 ? 0.305 44.661 113.488 1.00 40.09 288 ILE A CA 1
ATOM 1997 C C . ILE A 1 288 ? -0.144 43.595 114.484 1.00 43.72 288 ILE A C 1
ATOM 1998 O O . ILE A 1 288 ? 0.340 42.462 114.469 1.00 40.61 288 ILE A O 1
ATOM 2003 N N . ALA A 1 289 ? -1.094 43.962 115.336 1.00 37.45 289 ALA A N 1
ATOM 2004 C CA . ALA A 1 289 ? -1.560 43.070 116.388 1.00 40.19 289 ALA A CA 1
ATOM 2005 C C . ALA A 1 289 ? -2.566 42.042 115.884 1.00 42.71 289 ALA A C 1
ATOM 2006 O O . ALA A 1 289 ? -2.730 40.980 116.483 1.00 38.39 289 ALA A O 1
ATOM 2008 N N . GLY A 1 290 ? -3.233 42.363 114.781 1.00 38.84 290 GLY A N 1
ATOM 2009 C CA . GLY A 1 290 ? -4.323 41.548 114.275 1.00 38.61 290 GLY A CA 1
ATOM 2010 C C . GLY A 1 290 ? -3.931 40.297 113.510 1.00 43.26 290 GLY A C 1
ATOM 2011 O O . GLY A 1 290 ? -4.794 39.556 113.047 1.00 45.37 290 GLY A O 1
ATOM 2012 N N . ASN A 1 291 ? -2.634 40.057 113.363 1.00 43.23 291 ASN A N 1
ATOM 2013 C CA . ASN A 1 291 ? -2.171 38.831 112.723 1.00 37.82 291 ASN A CA 1
ATOM 2014 C C . ASN A 1 291 ? -1.710 37.834 113.771 1.00 38.42 291 ASN A C 1
ATOM 2015 O O . ASN A 1 291 ? -1.499 38.197 114.926 1.00 39.53 291 ASN A O 1
ATOM 2020 N N . ILE A 1 292 ? -1.564 36.578 113.365 1.00 40.65 292 ILE A N 1
ATOM 2021 C CA . ILE A 1 292 ? -0.944 35.571 114.210 1.00 41.44 292 ILE A CA 1
ATOM 2022 C C . ILE A 1 292 ? 0.457 36.044 114.572 1.00 45.94 292 ILE A C 1
ATOM 2023 O O . ILE A 1 292 ? 1.189 36.537 113.717 1.00 43.50 292 ILE A O 1
ATOM 2028 N N . GLY A 1 293 ? 0.816 35.919 115.845 1.00 44.71 293 GLY A N 1
ATOM 2029 C CA . GLY A 1 293 ? 2.113 36.370 116.314 1.00 29.94 293 GLY A CA 1
ATOM 2030 C C . GLY A 1 293 ? 2.167 37.878 116.444 1.00 32.70 293 GLY A C 1
ATOM 2031 O O . GLY A 1 293 ? 3.244 38.470 116.492 1.00 41.12 293 GLY A O 1
ATOM 2032 N N . GLY A 1 294 ? 0.995 38.500 116.502 1.00 31.35 294 GLY A N 1
ATOM 2033 C CA . GLY A 1 294 ? 0.896 39.944 116.604 1.00 37.29 294 GLY A CA 1
ATOM 2034 C C . GLY A 1 294 ? 1.607 40.496 117.824 1.00 38.94 294 GLY A C 1
ATOM 2035 O O . GLY A 1 294 ? 2.189 41.578 117.775 1.00 36.50 294 GLY A O 1
ATOM 2036 N N . ALA A 1 295 ? 1.564 39.745 118.920 1.00 37.85 295 ALA A N 1
ATOM 2037 C CA . ALA A 1 295 ? 2.228 40.152 120.157 1.00 34.89 295 ALA A CA 1
ATOM 2038 C C . ALA A 1 295 ? 3.733 40.262 119.967 1.00 33.23 295 ALA A C 1
ATOM 2039 O O . ALA A 1 295 ? 4.360 41.218 120.426 1.00 37.92 295 ALA A O 1
ATOM 2041 N N . GLN A 1 296 ? 4.310 39.271 119.296 1.00 31.02 296 GLN A N 1
ATOM 2042 C CA . GLN A 1 296 ? 5.743 39.263 119.031 1.00 35.64 296 GLN A CA 1
ATOM 2043 C C . GLN A 1 296 ? 6.112 40.383 118.074 1.00 40.24 296 GLN A C 1
ATOM 2044 O O . GLN A 1 296 ? 7.173 40.993 118.197 1.00 41.40 296 GLN A O 1
ATOM 2050 N N . ALA A 1 297 ? 5.228 40.645 117.118 1.00 41.22 297 ALA A N 1
ATOM 2051 C CA . ALA A 1 297 ? 5.460 41.688 116.130 1.00 41.91 297 ALA A CA 1
ATOM 2052 C C . ALA A 1 297 ? 5.474 43.058 116.797 1.00 44.14 297 ALA A C 1
ATOM 2053 O O . ALA A 1 297 ? 6.357 43.872 116.534 1.00 39.17 297 ALA A O 1
ATOM 2055 N N . LEU A 1 298 ? 4.494 43.303 117.664 1.00 38.58 298 LEU A N 1
ATOM 2056 C CA . LEU A 1 298 ? 4.431 44.552 118.418 1.00 43.04 298 LEU A CA 1
ATOM 2057 C C . LEU A 1 298 ? 5.682 44.751 119.262 1.00 42.80 298 LEU A C 1
ATOM 2058 O O . LEU A 1 298 ? 6.275 45.831 119.265 1.00 41.89 298 LEU A O 1
ATOM 2063 N N . GLN A 1 299 ? 6.079 43.702 119.975 1.00 36.18 299 GLN A N 1
ATOM 2064 C CA . GLN A 1 299 ? 7.262 43.760 120.822 1.00 40.82 299 GLN A CA 1
ATOM 2065 C C . GLN A 1 299 ? 8.519 43.998 119.994 1.00 43.06 299 GLN A C 1
ATOM 2066 O O . GLN A 1 299 ? 9.392 44.773 120.380 1.00 44.27 299 GLN A O 1
ATOM 2072 N N . THR A 1 300 ? 8.604 43.328 118.852 1.00 38.95 300 THR A N 1
ATOM 2073 C CA . THR A 1 300 ? 9.781 43.428 117.995 1.00 38.63 300 THR A CA 1
ATOM 2074 C C . THR A 1 300 ? 9.902 44.818 117.379 1.00 36.05 300 THR A C 1
ATOM 2075 O O . THR A 1 300 ? 11.008 45.326 117.187 1.00 35.00 300 THR A O 1
ATOM 2079 N N . VAL A 1 301 ? 8.763 45.439 117.086 1.00 43.84 301 VAL A N 1
ATOM 2080 C CA . VAL A 1 301 ? 8.766 46.814 116.601 1.00 51.46 301 VAL A CA 1
ATOM 2081 C C . VAL A 1 301 ? 9.396 47.712 117.648 1.00 56.25 301 VAL A C 1
ATOM 2082 O O . VAL A 1 301 ? 10.360 48.416 117.367 1.00 55.34 301 VAL A O 1
ATOM 2086 N N . LEU A 1 302 ? 8.853 47.666 118.861 1.00 49.84 302 LEU A N 1
ATOM 2087 C CA . LEU A 1 302 ? 9.341 48.489 119.960 1.00 42.92 302 LEU A CA 1
ATOM 2088 C C . LEU A 1 302 ? 10.828 48.256 120.216 1.00 38.57 302 LEU A C 1
ATOM 2089 O O . LEU A 1 302 ? 11.582 49.200 120.447 1.00 48.62 302 LEU A O 1
ATOM 2094 N N . ASP A 1 303 ? 11.247 46.997 120.157 1.00 42.96 303 ASP A N 1
ATOM 2095 C CA . ASP A 1 303 ? 12.630 46.643 120.446 1.00 47.10 303 ASP A CA 1
ATOM 2096 C C . ASP A 1 303 ? 13.597 47.009 119.319 1.00 52.94 303 ASP A C 1
ATOM 2097 O O . ASP A 1 303 ? 14.706 47.472 119.580 1.00 50.56 303 ASP A O 1
ATOM 2102 N N . LEU A 1 304 ? 13.178 46.810 118.071 1.00 46.22 304 LEU A N 1
ATOM 2103 C CA . LEU A 1 304 ? 14.105 46.925 116.947 1.00 44.38 304 LEU A CA 1
ATOM 2104 C C . LEU A 1 304 ? 13.983 48.208 116.118 1.00 51.98 304 LEU A C 1
ATOM 2105 O O . LEU A 1 304 ? 14.894 48.538 115.357 1.00 54.27 304 LEU A O 1
ATOM 2110 N N . GLU A 1 305 ? 12.868 48.920 116.251 1.00 49.21 305 GLU A N 1
ATOM 2111 C CA . GLU A 1 305 ? 12.678 50.179 115.526 1.00 49.14 305 GLU A CA 1
ATOM 2112 C C . GLU A 1 305 ? 13.827 51.192 115.677 1.00 55.20 305 GLU A C 1
ATOM 2113 O O . GLU A 1 305 ? 14.198 51.839 114.698 1.00 55.78 305 GLU A O 1
ATOM 2119 N N . PRO A 1 306 ? 14.388 51.343 116.895 1.00 56.52 306 PRO A N 1
ATOM 2120 C CA . PRO A 1 306 ? 15.536 52.251 117.006 1.00 58.58 306 PRO A CA 1
ATOM 2121 C C . PRO A 1 306 ? 16.720 51.845 116.133 1.00 57.99 306 PRO A C 1
ATOM 2122 O O . PRO A 1 306 ? 17.317 52.703 115.487 1.00 59.99 306 PRO A O 1
ATOM 2126 N N . ALA A 1 307 ? 17.051 50.558 116.112 1.00 51.63 307 ALA A N 1
ATOM 2127 C CA . ALA A 1 307 ? 18.179 50.083 115.317 1.00 51.88 307 ALA A CA 1
ATOM 2128 C C . ALA A 1 307 ? 17.890 50.169 113.820 1.00 53.83 307 ALA A C 1
ATOM 2129 O O . ALA A 1 307 ? 18.777 50.484 113.027 1.00 53.26 307 ALA A O 1
ATOM 2131 N N . LEU A 1 308 ? 16.648 49.885 113.441 1.00 51.55 308 LEU A N 1
ATOM 2132 C CA . LEU A 1 308 ? 16.247 49.941 112.040 1.00 55.84 308 LEU A CA 1
ATOM 2133 C C . LEU A 1 308 ? 16.280 51.371 111.512 1.00 60.81 308 LEU A C 1
ATOM 2134 O O . LEU A 1 308 ? 16.651 51.608 110.363 1.00 54.17 308 LEU A O 1
ATOM 2139 N N . CYS A 1 309 ? 15.887 52.320 112.357 1.00 71.06 309 CYS A N 1
ATOM 2140 C CA . CYS A 1 309 ? 15.940 53.733 111.995 1.00 79.73 309 CYS A CA 1
ATOM 2141 C C . CYS A 1 309 ? 17.384 54.200 111.861 1.00 84.32 309 CYS A C 1
ATOM 2142 O O . CYS A 1 309 ? 17.694 55.057 111.035 1.00 83.22 309 CYS A O 1
ATOM 2145 N N . GLU A 1 310 ? 18.263 53.627 112.676 1.00 88.96 310 GLU A N 1
ATOM 2146 C CA . GLU A 1 310 ? 19.680 53.963 112.625 1.00 93.10 310 GLU A CA 1
ATOM 2147 C C . GLU A 1 310 ? 20.355 53.341 111.406 1.00 87.90 310 GLU A C 1
ATOM 2148 O O . GLU A 1 310 ? 21.493 53.677 111.077 1.00 88.63 310 GLU A O 1
ATOM 2154 N N . ARG A 1 311 ? 19.649 52.434 110.737 1.00 73.72 311 ARG A N 1
ATOM 2155 C CA . ARG A 1 311 ? 20.127 51.883 109.475 1.00 69.65 311 ARG A CA 1
ATOM 2156 C C . ARG A 1 311 ? 19.516 52.623 108.289 1.00 62.55 311 ARG A C 1
ATOM 2157 O O . ARG A 1 311 ? 19.976 52.479 107.158 1.00 52.54 311 ARG A O 1
ATOM 2165 N N . GLY A 1 312 ? 18.476 53.410 108.550 1.00 67.19 312 GLY A N 1
ATOM 2166 C CA . GLY A 1 312 ? 17.906 54.265 107.524 1.00 66.45 312 GLY A CA 1
ATOM 2167 C C . GLY A 1 312 ? 16.460 53.993 107.156 1.00 64.52 312 GLY A C 1
ATOM 2168 O O . GLY A 1 312 ? 15.853 54.770 106.420 1.00 61.63 312 GLY A O 1
ATOM 2169 N N . PHE A 1 313 ? 15.905 52.893 107.658 1.00 56.87 313 PHE A N 1
ATOM 2170 C CA . PHE A 1 313 ? 14.517 52.544 107.369 1.00 54.83 313 PHE A CA 1
ATOM 2171 C C . PHE A 1 313 ? 13.557 53.577 107.946 1.00 56.15 313 PHE A C 1
ATOM 2172 O O . PHE A 1 313 ? 13.680 53.971 109.105 1.00 62.65 313 PHE A O 1
ATOM 2180 N N . SER A 1 314 ? 12.599 54.013 107.134 1.00 49.15 314 SER A N 1
ATOM 2181 C CA . SER A 1 314 ? 11.603 54.975 107.588 1.00 52.92 314 SER A CA 1
ATOM 2182 C C . SER A 1 314 ? 10.614 54.303 108.535 1.00 60.80 314 SER A C 1
ATOM 2183 O O . SER A 1 314 ? 10.644 53.087 108.717 1.00 59.16 314 SER A O 1
ATOM 2186 N N . GLN A 1 315 ? 9.731 55.097 109.131 1.00 70.46 315 GLN A N 1
ATOM 2187 C CA . GLN A 1 315 ? 8.766 54.573 110.089 1.00 71.52 315 GLN A CA 1
ATOM 2188 C C . GLN A 1 315 ? 7.652 53.808 109.381 1.00 64.47 315 GLN A C 1
ATOM 2189 O O . GLN A 1 315 ? 7.221 52.754 109.845 1.00 64.06 315 GLN A O 1
ATOM 2195 N N . ALA A 1 316 ? 7.193 54.345 108.255 1.00 57.00 316 ALA A N 1
ATOM 2196 C CA . ALA A 1 316 ? 6.165 53.689 107.456 1.00 51.80 316 ALA A CA 1
ATOM 2197 C C . ALA A 1 316 ? 6.658 52.347 106.925 1.00 48.34 316 ALA A C 1
ATOM 2198 O O . ALA A 1 316 ? 5.883 51.406 106.770 1.00 44.75 316 ALA A O 1
ATOM 2200 N N . THR A 1 317 ? 7.954 52.274 106.643 1.00 42.08 317 THR A N 1
ATOM 2201 C CA . THR A 1 317 ? 8.572 51.048 106.160 1.00 40.07 317 THR A CA 1
ATOM 2202 C C . THR A 1 317 ? 8.566 49.976 107.246 1.00 46.04 317 THR A C 1
ATOM 2203 O O . THR A 1 317 ? 8.190 48.825 107.002 1.00 42.61 317 THR A O 1
ATOM 2207 N N . ILE A 1 318 ? 8.984 50.365 108.446 1.00 49.79 318 ILE A N 1
ATOM 2208 C CA . ILE A 1 318 ? 9.003 49.459 109.587 1.00 47.12 318 ILE A CA 1
ATOM 2209 C C . ILE A 1 318 ? 7.600 48.956 109.892 1.00 38.36 318 ILE A C 1
ATOM 2210 O O . ILE A 1 318 ? 7.388 47.762 110.095 1.00 42.40 318 ILE A O 1
ATOM 2215 N N . ALA A 1 319 ? 6.644 49.878 109.897 1.00 41.30 319 ALA A N 1
ATOM 2216 C CA . ALA A 1 319 ? 5.253 49.553 110.181 1.00 47.06 319 ALA A CA 1
ATOM 2217 C C . ALA A 1 319 ? 4.673 48.575 109.163 1.00 52.40 319 ALA A C 1
ATOM 2218 O O . ALA A 1 319 ? 3.839 47.733 109.503 1.00 50.85 319 ALA A O 1
ATOM 2220 N N . LYS A 1 320 ? 5.114 48.693 107.914 1.00 52.57 320 LYS A N 1
ATOM 2221 C CA . LYS A 1 320 ? 4.615 47.831 106.847 1.00 46.50 320 LYS A CA 1
ATOM 2222 C C . LYS A 1 320 ? 5.181 46.414 106.938 1.00 43.28 320 LYS A C 1
ATOM 2223 O O . LYS A 1 320 ? 4.453 45.439 106.755 1.00 47.38 320 LYS A O 1
ATOM 2237 N N . ALA A 1 322 ? 6.076 45.016 109.594 1.00 36.76 322 ALA A N 1
ATOM 2238 C CA . ALA A 1 322 ? 5.523 44.432 110.809 1.00 43.81 322 ALA A CA 1
ATOM 2239 C C . ALA A 1 322 ? 4.050 44.076 110.653 1.00 47.55 322 ALA A C 1
ATOM 2240 O O . ALA A 1 322 ? 3.536 43.210 111.359 1.00 45.32 322 ALA A O 1
ATOM 2242 N N . GLY A 1 323 ? 3.378 44.749 109.724 1.00 43.84 323 GLY A N 1
ATOM 2243 C CA . GLY A 1 323 ? 1.947 44.583 109.541 1.00 41.72 323 GLY A CA 1
ATOM 2244 C C . GLY A 1 323 ? 1.539 43.334 108.781 1.00 40.28 323 GLY A C 1
ATOM 2245 O O . GLY A 1 323 ? 0.354 43.098 108.551 1.00 38.47 323 GLY A O 1
ATOM 2246 N N . ASN A 1 324 ? 2.517 42.530 108.386 1.00 37.77 324 ASN A N 1
ATOM 2247 C CA . ASN A 1 324 ? 2.233 41.291 107.676 1.00 41.32 324 ASN A CA 1
ATOM 2248 C C . ASN A 1 324 ? 2.382 40.090 108.592 1.00 45.82 324 ASN A C 1
ATOM 2249 O O . ASN A 1 324 ? 2.927 40.206 109.686 1.00 38.83 324 ASN A O 1
ATOM 2254 N N . ASN A 1 325 ? 1.892 38.939 108.146 1.00 52.92 325 ASN A N 1
ATOM 2255 C CA . ASN A 1 325 ? 2.148 37.689 108.848 1.00 50.39 325 ASN A CA 1
ATOM 2256 C C . ASN A 1 325 ? 3.642 37.402 108.870 1.00 50.88 325 ASN A C 1
ATOM 2257 O O . ASN A 1 325 ? 4.325 37.553 107.858 1.00 55.44 325 ASN A O 1
ATOM 2262 N N . GLY A 1 326 ? 4.149 36.991 110.025 1.00 43.67 326 GLY A N 1
ATOM 2263 C CA . GLY A 1 326 ? 5.575 36.783 110.187 1.00 42.16 326 GLY A CA 1
ATOM 2264 C C . GLY A 1 326 ? 6.303 38.103 110.343 1.00 40.13 326 GLY A C 1
ATOM 2265 O O . GLY A 1 326 ? 7.515 38.183 110.150 1.00 38.39 326 GLY A O 1
ATOM 2266 N N . GLY A 1 327 ? 5.551 39.140 110.705 1.00 37.72 327 GLY A N 1
ATOM 2267 C CA . GLY A 1 327 ? 6.088 40.481 110.852 1.00 44.83 327 GLY A CA 1
ATOM 2268 C C . GLY A 1 327 ? 7.266 40.583 111.801 1.00 45.99 327 GLY A C 1
ATOM 2269 O O . GLY A 1 327 ? 8.217 41.321 111.543 1.00 37.79 327 GLY A O 1
ATOM 2270 N N . ALA A 1 328 ? 7.205 39.837 112.900 1.00 43.67 328 ALA A N 1
ATOM 2271 C CA . ALA A 1 328 ? 8.279 39.844 113.889 1.00 44.65 328 ALA A CA 1
ATOM 2272 C C . ALA A 1 328 ? 9.570 39.273 113.309 1.00 40.82 328 ALA A C 1
ATOM 2273 O O . ALA A 1 328 ? 10.650 39.829 113.507 1.00 41.50 328 ALA A O 1
ATOM 2275 N N . GLN A 1 329 ? 9.452 38.158 112.595 1.00 32.05 329 GLN A N 1
ATOM 2276 C CA . GLN A 1 329 ? 10.605 37.545 111.944 1.00 34.91 329 GLN A CA 1
ATOM 2277 C C . GLN A 1 329 ? 11.185 38.452 110.864 1.00 39.43 329 GLN A C 1
ATOM 2278 O O . GLN A 1 329 ? 12.400 38.504 110.675 1.00 42.52 329 GLN A O 1
ATOM 2284 N N . ALA A 1 330 ? 10.307 39.162 110.157 1.00 37.94 330 ALA A N 1
ATOM 2285 C CA . ALA A 1 330 ? 10.723 40.050 109.073 1.00 41.76 330 ALA A CA 1
ATOM 2286 C C . ALA A 1 330 ? 11.658 41.143 109.575 1.00 36.89 330 ALA A C 1
ATOM 2287 O O . ALA A 1 330 ? 12.739 41.344 109.027 1.00 35.95 330 ALA A O 1
ATOM 2289 N N . LEU A 1 331 ? 11.231 41.844 110.620 1.00 35.10 331 LEU A N 1
ATOM 2290 C CA . LEU A 1 331 ? 12.032 42.911 111.211 1.00 41.19 331 LEU A CA 1
ATOM 2291 C C . LEU A 1 331 ? 13.384 42.399 111.697 1.00 40.52 331 LEU A C 1
ATOM 2292 O O . LEU A 1 331 ? 14.423 42.995 111.411 1.00 42.53 331 LEU A O 1
ATOM 2297 N N . GLN A 1 332 ? 13.362 41.291 112.429 1.00 38.29 332 GLN A N 1
ATOM 2298 C CA . GLN A 1 332 ? 14.581 40.715 112.978 1.00 42.39 332 GLN A CA 1
ATOM 2299 C C . GLN A 1 332 ? 15.536 40.263 111.877 1.00 47.12 332 GLN A C 1
ATOM 2300 O O . GLN A 1 332 ? 16.736 40.529 111.938 1.00 48.24 332 GLN A O 1
ATOM 2306 N N . THR A 1 333 ? 14.997 39.584 110.870 1.00 44.19 333 THR A N 1
ATOM 2307 C CA . THR A 1 333 ? 15.806 39.117 109.753 1.00 38.62 333 THR A CA 1
ATOM 2308 C C . THR A 1 333 ? 16.339 40.296 108.940 1.00 39.26 333 THR A C 1
ATOM 2309 O O . THR A 1 333 ? 17.484 40.280 108.489 1.00 39.35 333 THR A O 1
ATOM 2313 N N . VAL A 1 334 ? 15.511 41.323 108.768 1.00 42.56 334 VAL A N 1
ATOM 2314 C CA . VAL A 1 334 ? 15.929 42.520 108.042 1.00 45.67 334 VAL A CA 1
ATOM 2315 C C . VAL A 1 334 ? 17.097 43.216 108.740 1.00 51.33 334 VAL A C 1
ATOM 2316 O O . VAL A 1 334 ? 18.026 43.683 108.085 1.00 46.99 334 VAL A O 1
ATOM 2320 N N . LEU A 1 335 ? 17.061 43.260 110.068 1.00 57.65 335 LEU A N 1
ATOM 2321 C CA . LEU A 1 335 ? 18.126 43.895 110.831 1.00 55.98 335 LEU A CA 1
ATOM 2322 C C . LEU A 1 335 ? 19.412 43.085 110.706 1.00 51.46 335 LEU A C 1
ATOM 2323 O O . LEU A 1 335 ? 20.509 43.640 110.652 1.00 55.33 335 LEU A O 1
ATOM 2328 N N . ASP A 1 336 ? 19.263 41.768 110.638 1.00 42.19 336 ASP A N 1
ATOM 2329 C CA . ASP A 1 336 ? 20.408 40.874 110.575 1.00 50.77 336 ASP A CA 1
ATOM 2330 C C . ASP A 1 336 ? 21.023 40.779 109.175 1.00 54.07 336 ASP A C 1
ATOM 2331 O O . ASP A 1 336 ? 22.244 40.721 109.034 1.00 53.14 336 ASP A O 1
ATOM 2336 N N . LEU A 1 337 ? 20.180 40.763 108.144 1.00 50.33 337 LEU A N 1
ATOM 2337 C CA . LEU A 1 337 ? 20.650 40.500 106.783 1.00 45.89 337 LEU A CA 1
ATOM 2338 C C . LEU A 1 337 ? 20.997 41.750 105.972 1.00 47.61 337 LEU A C 1
ATOM 2339 O O . LEU A 1 337 ? 21.767 41.671 105.013 1.00 48.63 337 LEU A O 1
ATOM 2344 N N . GLU A 1 338 ? 20.426 42.891 106.353 1.00 46.64 338 GLU A N 1
ATOM 2345 C CA . GLU A 1 338 ? 20.658 44.157 105.651 1.00 51.12 338 GLU A CA 1
ATOM 2346 C C . GLU A 1 338 ? 22.127 44.493 105.349 1.00 57.30 338 GLU A C 1
ATOM 2347 O O . GLU A 1 338 ? 22.430 44.939 104.242 1.00 58.15 338 GLU A O 1
ATOM 2353 N N . PRO A 1 339 ? 23.040 44.297 106.325 1.00 64.81 339 PRO A N 1
ATOM 2354 C CA . PRO A 1 339 ? 24.444 44.582 106.007 1.00 63.54 339 PRO A CA 1
ATOM 2355 C C . PRO A 1 339 ? 24.980 43.738 104.854 1.00 61.08 339 PRO A C 1
ATOM 2356 O O . PRO A 1 339 ? 25.552 44.291 103.917 1.00 61.04 339 PRO A O 1
ATOM 2360 N N . ALA A 1 340 ? 24.789 42.424 104.923 1.00 45.18 340 ALA A N 1
ATOM 2361 C CA . ALA A 1 340 ? 25.285 41.522 103.889 1.00 43.62 340 ALA A CA 1
ATOM 2362 C C . ALA A 1 340 ? 24.589 41.760 102.549 1.00 54.57 340 ALA A C 1
ATOM 2363 O O . ALA A 1 340 ? 25.204 41.629 101.491 1.00 54.09 340 ALA A O 1
ATOM 2365 N N . LEU A 1 341 ? 23.306 42.106 102.601 1.00 53.70 341 LEU A N 1
ATOM 2366 C CA . LEU A 1 341 ? 22.552 42.408 101.390 1.00 56.12 341 LEU A CA 1
ATOM 2367 C C . LEU A 1 341 ? 23.086 43.674 100.731 1.00 57.22 341 LEU A C 1
ATOM 2368 O O . LEU A 1 341 ? 23.204 43.751 99.509 1.00 56.77 341 LEU A O 1
ATOM 2373 N N . ARG A 1 342 ? 23.413 44.663 101.554 1.00 62.94 342 ARG A N 1
ATOM 2374 C CA . ARG A 1 342 ? 23.957 45.922 101.066 1.00 64.55 342 ARG A CA 1
ATOM 2375 C C . ARG A 1 342 ? 25.332 45.724 100.429 1.00 66.99 342 ARG A C 1
ATOM 2376 O O . ARG A 1 342 ? 25.668 46.384 99.445 1.00 70.97 342 ARG A O 1
ATOM 2384 N N . LYS A 1 343 ? 26.118 44.809 100.993 1.00 64.58 343 LYS A N 1
ATOM 2385 C CA . LYS A 1 343 ? 27.432 44.474 100.451 1.00 64.09 343 LYS A CA 1
ATOM 2386 C C . LYS A 1 343 ? 27.296 43.965 99.024 1.00 61.56 343 LYS A C 1
ATOM 2387 O O . LYS A 1 343 ? 28.166 44.192 98.184 1.00 65.21 343 LYS A O 1
ATOM 2393 N N . ARG A 1 344 ? 26.192 43.272 98.759 1.00 60.21 344 ARG A N 1
ATOM 2394 C CA . ARG A 1 344 ? 25.925 42.710 97.441 1.00 61.47 344 ARG A CA 1
ATOM 2395 C C . ARG A 1 344 ? 25.231 43.730 96.545 1.00 57.66 344 ARG A C 1
ATOM 2396 O O . ARG A 1 344 ? 24.639 43.379 95.523 1.00 53.02 344 ARG A O 1
ATOM 2404 N N . ASP A 1 345 ? 25.316 44.993 96.954 1.00 61.17 345 ASP A N 1
ATOM 2405 C CA . ASP A 1 345 ? 24.821 46.132 96.182 1.00 68.38 345 ASP A CA 1
ATOM 2406 C C . ASP A 1 345 ? 23.304 46.165 95.994 1.00 61.83 345 ASP A C 1
ATOM 2407 O O . ASP A 1 345 ? 22.802 46.786 95.059 1.00 58.69 345 ASP A O 1
ATOM 2412 N N . PHE A 1 346 ? 22.582 45.493 96.885 1.00 52.68 346 PHE A N 1
ATOM 2413 C CA . PHE A 1 346 ? 21.142 45.677 96.976 1.00 46.77 346 PHE A CA 1
ATOM 2414 C C . PHE A 1 346 ? 20.886 47.050 97.575 1.00 45.95 346 PHE A C 1
ATOM 2415 O O . PHE A 1 346 ? 21.493 47.410 98.583 1.00 50.86 346 PHE A O 1
ATOM 2423 N N . ARG A 1 347 ? 19.999 47.824 96.963 1.00 46.39 347 ARG A N 1
ATOM 2424 C CA . ARG A 1 347 ? 19.604 49.094 97.557 1.00 51.48 347 ARG A CA 1
ATOM 2425 C C . ARG A 1 347 ? 18.578 48.822 98.649 1.00 51.11 347 ARG A C 1
ATOM 2426 O O . ARG A 1 347 ? 18.031 47.722 98.739 1.00 51.20 347 ARG A O 1
ATOM 2434 N N . GLN A 1 348 ? 18.328 49.818 99.488 1.00 56.09 348 GLN A N 1
ATOM 2435 C CA . GLN A 1 348 ? 17.423 49.633 100.612 1.00 60.85 348 GLN A CA 1
ATOM 2436 C C . GLN A 1 348 ? 16.005 49.335 100.127 1.00 57.13 348 GLN A C 1
ATOM 2437 O O . GLN A 1 348 ? 15.300 48.509 100.708 1.00 53.44 348 GLN A O 1
ATOM 2443 N N . ALA A 1 349 ? 15.606 49.996 99.045 1.00 46.38 349 ALA A N 1
ATOM 2444 C CA . ALA A 1 349 ? 14.265 49.833 98.491 1.00 50.01 349 ALA A CA 1
ATOM 2445 C C . ALA A 1 349 ? 14.005 48.400 98.037 1.00 46.69 349 ALA A C 1
ATOM 2446 O O . ALA A 1 349 ? 12.885 47.902 98.140 1.00 51.81 349 ALA A O 1
ATOM 2448 N N . ASP A 1 350 ? 15.043 47.741 97.534 1.00 42.12 350 ASP A N 1
ATOM 2449 C CA . ASP A 1 350 ? 14.923 46.353 97.102 1.00 41.40 350 ASP A CA 1
ATOM 2450 C C . ASP A 1 350 ? 14.770 45.412 98.294 1.00 39.25 350 ASP A C 1
ATOM 2451 O O . ASP A 1 350 ? 13.938 44.507 98.277 1.00 44.57 350 ASP A O 1
ATOM 2456 N N . ILE A 1 351 ? 15.585 45.630 99.320 1.00 38.52 351 ILE A N 1
ATOM 2457 C CA . ILE A 1 351 ? 15.486 44.871 100.562 1.00 37.65 351 ILE A CA 1
ATOM 2458 C C . ILE A 1 351 ? 14.078 44.982 101.140 1.00 31.79 351 ILE A C 1
ATOM 2459 O O . ILE A 1 351 ? 13.476 43.987 101.549 1.00 34.16 351 ILE A O 1
ATOM 2464 N N . ILE A 1 352 ? 13.556 46.202 101.153 1.00 36.33 352 ILE A N 1
ATOM 2465 C CA . ILE A 1 352 ? 12.219 46.470 101.666 1.00 43.37 352 ILE A CA 1
ATOM 2466 C C . ILE A 1 352 ? 11.145 45.744 100.857 1.00 49.46 352 ILE A C 1
ATOM 2467 O O . ILE A 1 352 ? 10.208 45.179 101.423 1.00 53.98 352 ILE A O 1
ATOM 2472 N N . LYS A 1 353 ? 11.292 45.756 99.535 1.00 45.48 353 LYS A N 1
ATOM 2473 C CA . LYS A 1 353 ? 10.342 45.093 98.649 1.00 42.71 353 LYS A CA 1
ATOM 2474 C C . LYS A 1 353 ? 10.254 43.604 98.963 1.00 37.60 353 LYS A C 1
ATOM 2475 O O . LYS A 1 353 ? 9.170 43.023 99.001 1.00 44.41 353 LYS A O 1
ATOM 2481 N N . ILE A 1 354 ? 11.411 42.997 99.192 1.00 38.01 354 ILE A N 1
ATOM 2482 C CA . ILE A 1 354 ? 11.500 41.570 99.472 1.00 41.08 354 ILE A CA 1
ATOM 2483 C C . ILE A 1 354 ? 10.908 41.226 100.839 1.00 41.36 354 ILE A C 1
ATOM 2484 O O . ILE A 1 354 ? 10.278 40.182 101.010 1.00 42.36 354 ILE A O 1
ATOM 2489 N N . ALA A 1 355 ? 11.095 42.118 101.806 1.00 40.61 355 ALA A N 1
ATOM 2490 C CA . ALA A 1 355 ? 10.666 41.857 103.179 1.00 42.76 355 ALA A CA 1
ATOM 2491 C C . ALA A 1 355 ? 9.241 42.321 103.474 1.00 45.28 355 ALA A C 1
ATOM 2492 O O . ALA A 1 355 ? 8.651 41.919 104.474 1.00 50.00 355 ALA A O 1
ATOM 2494 N N . GLY A 1 356 ? 8.697 43.164 102.604 1.00 47.61 356 GLY A N 1
ATOM 2495 C CA . GLY A 1 356 ? 7.407 43.786 102.847 1.00 43.27 356 GLY A CA 1
ATOM 2496 C C . GLY A 1 356 ? 6.189 42.962 102.470 1.00 47.29 356 GLY A C 1
ATOM 2497 O O . GLY A 1 356 ? 5.099 43.504 102.294 1.00 49.01 356 GLY A O 1
ATOM 2498 N N . ASN A 1 357 ? 6.369 41.653 102.338 1.00 43.18 357 ASN A N 1
ATOM 2499 C CA . ASN A 1 357 ? 5.249 40.751 102.094 1.00 46.34 357 ASN A CA 1
ATOM 2500 C C . ASN A 1 357 ? 5.156 39.725 103.214 1.00 44.86 357 ASN A C 1
ATOM 2501 O O . ASN A 1 357 ? 6.037 39.658 104.072 1.00 34.88 357 ASN A O 1
ATOM 2506 N N . ASP A 1 358 ? 4.086 38.935 103.208 1.00 46.31 358 ASP A N 1
ATOM 2507 C CA . ASP A 1 358 ? 3.982 37.794 104.107 1.00 42.39 358 ASP A CA 1
ATOM 2508 C C . ASP A 1 358 ? 5.147 36.861 103.826 1.00 50.01 358 ASP A C 1
ATOM 2509 O O . ASP A 1 358 ? 5.439 36.561 102.671 1.00 54.47 358 ASP A O 1
ATOM 2514 N N . GLY A 1 359 ? 5.816 36.410 104.880 1.00 53.82 359 GLY A N 1
ATOM 2515 C CA . GLY A 1 359 ? 6.958 35.525 104.731 1.00 55.31 359 GLY A CA 1
ATOM 2516 C C . GLY A 1 359 ? 8.181 36.232 104.177 1.00 46.36 359 GLY A C 1
ATOM 2517 O O . GLY A 1 359 ? 9.042 35.609 103.558 1.00 46.13 359 GLY A O 1
ATOM 2518 N N . GLY A 1 360 ? 8.254 37.539 104.406 1.00 41.38 360 GLY A N 1
ATOM 2519 C CA . GLY A 1 360 ? 9.359 38.345 103.922 1.00 46.60 360 GLY A CA 1
ATOM 2520 C C . GLY A 1 360 ? 10.697 37.892 104.472 1.00 46.54 360 GLY A C 1
ATOM 2521 O O . GLY A 1 360 ? 11.716 37.960 103.784 1.00 40.64 360 GLY A O 1
ATOM 2522 N N . ALA A 1 361 ? 10.691 37.425 105.716 1.00 41.58 361 ALA A N 1
ATOM 2523 C CA . ALA A 1 361 ? 11.908 36.938 106.356 1.00 43.15 361 ALA A CA 1
ATOM 2524 C C . ALA A 1 361 ? 12.492 35.750 105.599 1.00 38.46 361 ALA A C 1
ATOM 2525 O O . ALA A 1 361 ? 13.703 35.666 105.396 1.00 44.39 361 ALA A O 1
ATOM 2527 N N . GLN A 1 362 ? 11.624 34.832 105.188 1.00 34.19 362 GLN A N 1
ATOM 2528 C CA . GLN A 1 362 ? 12.051 33.660 104.434 1.00 39.63 362 GLN A CA 1
ATOM 2529 C C . GLN A 1 362 ? 12.585 34.071 103.067 1.00 40.28 362 GLN A C 1
ATOM 2530 O O . GLN A 1 362 ? 13.540 33.483 102.559 1.00 39.67 362 GLN A O 1
ATOM 2536 N N . ALA A 1 363 ? 11.962 35.088 102.481 1.00 31.83 363 ALA A N 1
ATOM 2537 C CA . ALA A 1 363 ? 12.370 35.595 101.175 1.00 35.71 363 ALA A CA 1
ATOM 2538 C C . ALA A 1 363 ? 13.767 36.207 101.244 1.00 34.98 363 ALA A C 1
ATOM 2539 O O . ALA A 1 363 ? 14.602 35.968 100.373 1.00 39.72 363 ALA A O 1
ATOM 2541 N N . LEU A 1 364 ? 14.012 36.994 102.287 1.00 37.17 364 LEU A N 1
ATOM 2542 C CA . LEU A 1 364 ? 15.329 37.580 102.520 1.00 43.10 364 LEU A CA 1
ATOM 2543 C C . LEU A 1 364 ? 16.394 36.499 102.673 1.00 45.19 364 LEU A C 1
ATOM 2544 O O . LEU A 1 364 ? 17.481 36.590 102.095 1.00 39.05 364 LEU A O 1
ATOM 2549 N N . GLN A 1 365 ? 16.077 35.480 103.463 1.00 41.27 365 GLN A N 1
ATOM 2550 C CA . GLN A 1 365 ? 17.008 34.388 103.703 1.00 40.12 365 GLN A CA 1
ATOM 2551 C C . GLN A 1 365 ? 17.252 33.609 102.415 1.00 41.55 365 GLN A C 1
ATOM 2552 O O . GLN A 1 365 ? 18.359 33.132 102.165 1.00 48.97 365 GLN A O 1
ATOM 2558 N N . ALA A 1 366 ? 16.209 33.488 101.602 1.00 39.35 366 ALA A N 1
ATOM 2559 C CA . ALA A 1 366 ? 16.317 32.816 100.312 1.00 45.26 366 ALA A CA 1
ATOM 2560 C C . ALA A 1 366 ? 17.265 33.572 99.385 1.00 42.42 366 ALA A C 1
ATOM 2561 O O . ALA A 1 366 ? 18.064 32.967 98.670 1.00 40.36 366 ALA A O 1
ATOM 2563 N N . VAL A 1 367 ? 17.169 34.898 99.405 1.00 40.37 367 VAL A N 1
ATOM 2564 C CA . VAL A 1 367 ? 18.046 35.741 98.603 1.00 43.50 367 VAL A CA 1
ATOM 2565 C C . VAL A 1 367 ? 19.505 35.575 99.022 1.00 48.56 367 VAL A C 1
ATOM 2566 O O . VAL A 1 367 ? 20.392 35.447 98.178 1.00 41.79 367 VAL A O 1
ATOM 2570 N N . ILE A 1 368 ? 19.745 35.570 100.329 1.00 47.73 368 ILE A N 1
ATOM 2571 C CA . ILE A 1 368 ? 21.092 35.377 100.855 1.00 44.58 368 ILE A CA 1
ATOM 2572 C C . ILE A 1 368 ? 21.637 34.000 100.484 1.00 45.73 368 ILE A C 1
ATOM 2573 O O . ILE A 1 368 ? 22.783 33.868 100.051 1.00 49.48 368 ILE A O 1
ATOM 2578 N N . GLU A 1 369 ? 20.802 32.980 100.636 1.00 43.39 369 GLU A N 1
ATOM 2579 C CA . GLU A 1 369 ? 21.225 31.606 100.401 1.00 45.67 369 GLU A CA 1
ATOM 2580 C C . GLU A 1 369 ? 21.404 31.267 98.921 1.00 44.45 369 GLU A C 1
ATOM 2581 O O . GLU A 1 369 ? 22.367 30.601 98.544 1.00 41.49 369 GLU A O 1
ATOM 2587 N N . HIS A 1 370 ? 20.478 31.726 98.086 1.00 45.22 370 HIS A N 1
ATOM 2588 C CA . HIS A 1 370 ? 20.445 31.293 96.691 1.00 47.25 370 HIS A CA 1
ATOM 2589 C C . HIS A 1 370 ? 20.918 32.352 95.701 1.00 49.05 370 HIS A C 1
ATOM 2590 O O . HIS A 1 370 ? 21.219 32.034 94.550 1.00 47.43 370 HIS A O 1
ATOM 2597 N N . GLY A 1 371 ? 20.971 33.602 96.152 1.00 49.09 371 GLY A N 1
ATOM 2598 C CA . GLY A 1 371 ? 21.380 34.725 95.319 1.00 48.98 371 GLY A CA 1
ATOM 2599 C C . GLY A 1 371 ? 22.632 34.523 94.483 1.00 51.58 371 GLY A C 1
ATOM 2600 O O . GLY A 1 371 ? 22.571 34.625 93.256 1.00 48.88 371 GLY A O 1
ATOM 2601 N N . PRO A 1 372 ? 23.775 34.251 95.138 1.00 56.33 372 PRO A N 1
ATOM 2602 C CA . PRO A 1 372 ? 25.042 33.970 94.451 1.00 57.95 372 PRO A CA 1
ATOM 2603 C C . PRO A 1 372 ? 24.914 32.951 93.319 1.00 56.63 372 PRO A C 1
ATOM 2604 O O . PRO A 1 372 ? 25.442 33.178 92.233 1.00 66.25 372 PRO A O 1
ATOM 2608 N N . THR A 1 373 ? 24.216 31.848 93.568 1.00 45.73 373 THR A N 1
ATOM 2609 C CA . THR A 1 373 ? 24.033 30.818 92.551 1.00 48.86 373 THR A CA 1
ATOM 2610 C C . THR A 1 373 ? 23.184 31.337 91.390 1.00 50.78 373 THR A C 1
ATOM 2611 O O . THR A 1 373 ? 23.451 31.032 90.224 1.00 47.56 373 THR A O 1
ATOM 2615 N N . LEU A 1 374 ? 22.168 32.131 91.716 1.00 47.33 374 LEU A N 1
ATOM 2616 C CA . LEU A 1 374 ? 21.284 32.703 90.708 1.00 49.93 374 LEU A CA 1
ATOM 2617 C C . LEU A 1 374 ? 22.039 33.652 89.782 1.00 47.22 374 LEU A C 1
ATOM 2618 O O . LEU A 1 374 ? 21.822 33.647 88.571 1.00 46.28 374 LEU A O 1
ATOM 2623 N N . ARG A 1 375 ? 22.924 34.460 90.361 1.00 43.99 375 ARG A N 1
ATOM 2624 C CA . ARG A 1 375 ? 23.771 35.358 89.586 1.00 50.38 375 ARG A CA 1
ATOM 2625 C C . ARG A 1 375 ? 24.595 34.572 88.576 1.00 54.44 375 ARG A C 1
ATOM 2626 O O . ARG A 1 375 ? 24.707 34.962 87.414 1.00 63.48 375 ARG A O 1
ATOM 2634 N N . GLN A 1 376 ? 25.165 33.460 89.032 1.00 57.05 376 GLN A N 1
ATOM 2635 C CA . GLN A 1 376 ? 26.004 32.616 88.189 1.00 62.76 376 GLN A CA 1
ATOM 2636 C C . GLN A 1 376 ? 25.207 32.003 87.044 1.00 63.81 376 GLN A C 1
ATOM 2637 O O . GLN A 1 376 ? 25.770 31.626 86.018 1.00 66.45 376 GLN A O 1
ATOM 2643 N N . HIS A 1 377 ? 23.895 31.908 87.226 1.00 63.49 377 HIS A N 1
ATOM 2644 C CA . HIS A 1 377 ? 23.019 31.371 86.194 1.00 61.35 377 HIS A CA 1
ATOM 2645 C C . HIS A 1 377 ? 22.536 32.453 85.233 1.00 56.32 377 HIS A C 1
ATOM 2646 O O . HIS A 1 377 ? 21.804 32.171 84.286 1.00 53.64 377 HIS A O 1
ATOM 2653 N N . GLY A 1 378 ? 22.946 33.693 85.481 1.00 52.38 378 GLY A N 1
ATOM 2654 C CA . GLY A 1 378 ? 22.651 34.776 84.564 1.00 50.82 378 GLY A CA 1
ATOM 2655 C C . GLY A 1 378 ? 21.605 35.772 85.029 1.00 57.03 378 GLY A C 1
ATOM 2656 O O . GLY A 1 378 ? 21.406 36.801 84.385 1.00 62.65 378 GLY A O 1
ATOM 2657 N N . PHE A 1 379 ? 20.926 35.472 86.132 1.00 52.14 379 PHE A N 1
ATOM 2658 C CA . PHE A 1 379 ? 19.932 36.391 86.678 1.00 45.86 379 PHE A CA 1
ATOM 2659 C C . PHE A 1 379 ? 20.642 37.573 87.323 1.00 45.43 379 PHE A C 1
ATOM 2660 O O . PHE A 1 379 ? 21.657 37.395 87.993 1.00 50.14 379 PHE A O 1
ATOM 2668 N N . ASN A 1 380 ? 20.122 38.779 87.122 1.00 34.84 380 ASN A N 1
ATOM 2669 C CA . ASN A 1 380 ? 20.673 39.941 87.813 1.00 38.45 380 ASN A CA 1
ATOM 2670 C C . ASN A 1 380 ? 19.891 40.270 89.081 1.00 38.27 380 ASN A C 1
ATOM 2671 O O . ASN A 1 380 ? 18.989 39.524 89.466 1.00 41.13 380 ASN A O 1
ATOM 2676 N N . LEU A 1 381 ? 20.236 41.381 89.724 1.00 44.48 381 LEU A N 1
ATOM 2677 C CA . LEU A 1 381 ? 19.571 41.789 90.959 1.00 50.28 381 LEU A CA 1
ATOM 2678 C C . LEU A 1 381 ? 18.081 42.023 90.743 1.00 45.63 381 LEU A C 1
ATOM 2679 O O . LEU A 1 381 ? 17.254 41.535 91.510 1.00 43.32 381 LEU A O 1
ATOM 2684 N N . ALA A 1 382 ? 17.751 42.764 89.690 1.00 36.85 382 ALA A N 1
ATOM 2685 C CA . ALA A 1 382 ? 16.362 43.063 89.353 1.00 35.41 382 ALA A CA 1
ATOM 2686 C C . ALA A 1 382 ? 15.516 41.798 89.198 1.00 36.68 382 ALA A C 1
ATOM 2687 O O . ALA A 1 382 ? 14.374 41.750 89.654 1.00 42.63 382 ALA A O 1
ATOM 2689 N N . ASP A 1 383 ? 16.080 40.781 88.552 1.00 34.63 383 ASP A N 1
ATOM 2690 C CA . ASP A 1 383 ? 15.391 39.504 88.378 1.00 34.25 383 ASP A CA 1
ATOM 2691 C C . ASP A 1 383 ? 15.121 38.843 89.726 1.00 35.90 383 ASP A C 1
ATOM 2692 O O . ASP A 1 383 ? 14.020 38.360 89.985 1.00 36.91 383 ASP A O 1
ATOM 2697 N N . ILE A 1 384 ? 16.141 38.824 90.576 1.00 38.94 384 ILE A N 1
ATOM 2698 C CA . ILE A 1 384 ? 16.031 38.240 91.906 1.00 39.46 384 ILE A CA 1
ATOM 2699 C C . ILE A 1 384 ? 15.007 39.000 92.742 1.00 38.92 384 ILE A C 1
ATOM 2700 O O . ILE A 1 384 ? 14.151 38.395 93.388 1.00 41.51 384 ILE A O 1
ATOM 2705 N N . VAL A 1 385 ? 15.092 40.326 92.708 1.00 31.44 385 VAL A N 1
ATOM 2706 C CA . VAL A 1 385 ? 14.160 41.183 93.430 1.00 35.61 385 VAL A CA 1
ATOM 2707 C C . VAL A 1 385 ? 12.721 40.947 92.977 1.00 45.07 385 VAL A C 1
ATOM 2708 O O . VAL A 1 385 ? 11.798 40.929 93.793 1.00 41.70 385 VAL A O 1
ATOM 2712 N N . LYS A 1 386 ? 12.541 40.748 91.674 1.00 45.53 386 LYS A N 1
ATOM 2713 C CA . LYS A 1 386 ? 11.214 40.529 91.112 1.00 43.51 386 LYS A CA 1
ATOM 2714 C C . LYS A 1 386 ? 10.627 39.190 91.551 1.00 40.42 386 LYS A C 1
ATOM 2715 O O . LYS A 1 386 ? 9.453 39.104 91.918 1.00 38.79 386 LYS A O 1
ATOM 2729 N N . ALA A 1 388 ? 11.629 37.311 94.163 1.00 35.61 388 ALA A N 1
ATOM 2730 C CA . ALA A 1 388 ? 11.558 37.208 95.616 1.00 39.57 388 ALA A CA 1
ATOM 2731 C C . ALA A 1 388 ? 10.599 38.223 96.227 1.00 43.98 388 ALA A C 1
ATOM 2732 O O . ALA A 1 388 ? 10.160 38.063 97.364 1.00 42.21 388 ALA A O 1
ATOM 2734 N N . GLY A 1 389 ? 10.275 39.261 95.462 1.00 46.72 389 GLY A N 1
ATOM 2735 C CA . GLY A 1 389 ? 9.477 40.367 95.961 1.00 45.69 389 GLY A CA 1
ATOM 2736 C C . GLY A 1 389 ? 7.978 40.137 95.944 1.00 43.88 389 GLY A C 1
ATOM 2737 O O . GLY A 1 389 ? 7.197 41.087 95.965 1.00 41.74 389 GLY A O 1
ATOM 2738 N N . ASN A 1 390 ? 7.573 38.874 95.898 1.00 39.59 390 ASN A N 1
ATOM 2739 C CA . ASN A 1 390 ? 6.165 38.519 95.998 1.00 41.12 390 ASN A CA 1
ATOM 2740 C C . ASN A 1 390 ? 5.936 37.592 97.181 1.00 44.39 390 ASN A C 1
ATOM 2741 O O . ASN A 1 390 ? 6.887 37.035 97.735 1.00 36.95 390 ASN A O 1
ATOM 2746 N N . ILE A 1 391 ? 4.676 37.436 97.570 1.00 45.96 391 ILE A N 1
ATOM 2747 C CA . ILE A 1 391 ? 4.308 36.405 98.526 1.00 46.99 391 ILE A CA 1
ATOM 2748 C C . ILE A 1 391 ? 4.691 35.071 97.913 1.00 45.02 391 ILE A C 1
ATOM 2749 O O . ILE A 1 391 ? 4.423 34.824 96.740 1.00 43.82 391 ILE A O 1
ATOM 2754 N N . GLY A 1 392 ? 5.338 34.221 98.701 1.00 44.26 392 GLY A N 1
ATOM 2755 C CA . GLY A 1 392 ? 5.826 32.950 98.202 1.00 40.76 392 GLY A CA 1
ATOM 2756 C C . GLY A 1 392 ? 7.139 33.121 97.465 1.00 37.82 392 GLY A C 1
ATOM 2757 O O . GLY A 1 392 ? 7.567 32.236 96.729 1.00 42.68 392 GLY A O 1
ATOM 2758 N N . GLY A 1 393 ? 7.778 34.269 97.671 1.00 39.55 393 GLY A N 1
ATOM 2759 C CA . GLY A 1 393 ? 9.024 34.595 97.000 1.00 40.78 393 GLY A CA 1
ATOM 2760 C C . GLY A 1 393 ? 10.140 33.614 97.298 1.00 44.52 393 GLY A C 1
ATOM 2761 O O . GLY A 1 393 ? 10.936 33.279 96.420 1.00 41.45 393 GLY A O 1
ATOM 2762 N N . ALA A 1 394 ? 10.197 33.150 98.542 1.00 38.90 394 ALA A N 1
ATOM 2763 C CA . ALA A 1 394 ? 11.221 32.197 98.953 1.00 38.05 394 ALA A CA 1
ATOM 2764 C C . ALA A 1 394 ? 11.087 30.887 98.186 1.00 32.21 394 ALA A C 1
ATOM 2765 O O . ALA A 1 394 ? 12.082 30.295 97.771 1.00 35.25 394 ALA A O 1
ATOM 2767 N N . GLN A 1 395 ? 9.850 30.441 97.998 1.00 28.04 395 GLN A N 1
ATOM 2768 C CA . GLN A 1 395 ? 9.591 29.186 97.302 1.00 32.45 395 GLN A CA 1
ATOM 2769 C C . GLN A 1 395 ? 9.839 29.333 95.806 1.00 35.56 395 GLN A C 1
ATOM 2770 O O . GLN A 1 395 ? 10.176 28.365 95.127 1.00 35.91 395 GLN A O 1
ATOM 2776 N N . ALA A 1 396 ? 9.665 30.548 95.297 1.00 35.17 396 ALA A N 1
ATOM 2777 C CA . ALA A 1 396 ? 9.922 30.829 93.890 1.00 36.07 396 ALA A CA 1
ATOM 2778 C C . ALA A 1 396 ? 11.408 30.676 93.582 1.00 42.85 396 ALA A C 1
ATOM 2779 O O . ALA A 1 396 ? 11.780 29.989 92.631 1.00 44.59 396 ALA A O 1
ATOM 2781 N N . LEU A 1 397 ? 12.250 31.313 94.393 1.00 38.49 397 LEU A N 1
ATOM 2782 C CA . LEU A 1 397 ? 13.695 31.215 94.222 1.00 37.74 397 LEU A CA 1
ATOM 2783 C C . LEU A 1 397 ? 14.161 29.773 94.361 1.00 46.65 397 LEU A C 1
ATOM 2784 O O . LEU A 1 397 ? 14.997 29.304 93.588 1.00 46.93 397 LEU A O 1
ATOM 2789 N N . GLN A 1 398 ? 13.614 29.078 95.353 1.00 48.99 398 GLN A N 1
ATOM 2790 C CA . GLN A 1 398 ? 13.962 27.685 95.596 1.00 48.48 398 GLN A CA 1
ATOM 2791 C C . GLN A 1 398 ? 13.586 26.827 94.395 1.00 45.70 398 GLN A C 1
ATOM 2792 O O . GLN A 1 398 ? 14.361 25.977 93.954 1.00 42.50 398 GLN A O 1
ATOM 2798 N N . ALA A 1 399 ? 12.391 27.065 93.863 1.00 46.70 399 ALA A N 1
ATOM 2799 C CA . ALA A 1 399 ? 11.901 26.317 92.711 1.00 50.08 399 ALA A CA 1
ATOM 2800 C C . ALA A 1 399 ? 12.786 26.521 91.486 1.00 44.81 399 ALA A C 1
ATOM 2801 O O . ALA A 1 399 ? 13.015 25.590 90.715 1.00 45.87 399 ALA A O 1
ATOM 2803 N N . VAL A 1 400 ? 13.275 27.744 91.311 1.00 40.11 400 VAL A N 1
ATOM 2804 C CA . VAL A 1 400 ? 14.149 28.064 90.186 1.00 44.72 400 VAL A CA 1
ATOM 2805 C C . VAL A 1 400 ? 15.422 27.223 90.214 1.00 48.87 400 VAL A C 1
ATOM 2806 O O . VAL A 1 400 ? 15.807 26.632 89.205 1.00 46.15 400 VAL A O 1
ATOM 2810 N N . LEU A 1 401 ? 16.062 27.157 91.378 1.00 55.87 401 LEU A N 1
ATOM 2811 C CA . LEU A 1 401 ? 17.295 26.393 91.525 1.00 55.37 401 LEU A CA 1
ATOM 2812 C C . LEU A 1 401 ? 17.077 24.886 91.419 1.00 57.33 401 LEU A C 1
ATOM 2813 O O . LEU A 1 401 ? 17.907 24.173 90.854 1.00 66.28 401 LEU A O 1
ATOM 2818 N N . ASP A 1 402 ? 15.965 24.402 91.961 1.00 49.41 402 ASP A N 1
ATOM 2819 C CA . ASP A 1 402 ? 15.686 22.971 91.945 1.00 50.96 402 ASP A CA 1
ATOM 2820 C C . ASP A 1 402 ? 15.283 22.463 90.563 1.00 49.25 402 ASP A C 1
ATOM 2821 O O . ASP A 1 402 ? 15.606 21.333 90.196 1.00 46.22 402 ASP A O 1
ATOM 2826 N N . LEU A 1 403 ? 14.582 23.297 89.801 1.00 53.67 403 LEU A N 1
ATOM 2827 C CA . LEU A 1 403 ? 14.033 22.872 88.516 1.00 54.12 403 LEU A CA 1
ATOM 2828 C C . LEU A 1 403 ? 14.887 23.301 87.325 1.00 60.77 403 LEU A C 1
ATOM 2829 O O . LEU A 1 403 ? 14.588 22.947 86.183 1.00 58.43 403 LEU A O 1
ATOM 2834 N N . LYS A 1 404 ? 15.944 24.060 87.598 1.00 70.61 404 LYS A N 1
ATOM 2835 C CA . LYS A 1 404 ? 16.798 24.620 86.547 1.00 73.38 404 LYS A CA 1
ATOM 2836 C C . LYS A 1 404 ? 17.320 23.626 85.493 1.00 75.19 404 LYS A C 1
ATOM 2837 O O . LYS A 1 404 ? 17.290 23.935 84.302 1.00 74.22 404 LYS A O 1
ATOM 2843 N N . PRO A 1 405 ? 17.813 22.444 85.919 1.00 76.84 405 PRO A N 1
ATOM 2844 C CA . PRO A 1 405 ? 18.289 21.496 84.903 1.00 73.26 405 PRO A CA 1
ATOM 2845 C C . PRO A 1 405 ? 17.186 21.035 83.958 1.00 70.17 405 PRO A C 1
ATOM 2846 O O . PRO A 1 405 ? 17.441 20.843 82.771 1.00 69.15 405 PRO A O 1
ATOM 2850 N N . VAL A 1 406 ? 15.979 20.854 84.484 1.00 64.83 406 VAL A N 1
ATOM 2851 C CA . VAL A 1 406 ? 14.851 20.430 83.664 1.00 61.84 406 VAL A CA 1
ATOM 2852 C C . VAL A 1 406 ? 14.354 21.597 82.818 1.00 55.95 406 VAL A C 1
ATOM 2853 O O . VAL A 1 406 ? 13.939 21.416 81.672 1.00 54.66 406 VAL A O 1
ATOM 2857 N N . LEU A 1 407 ? 14.402 22.794 83.395 1.00 52.61 407 LEU A N 1
ATOM 2858 C CA . LEU A 1 407 ? 14.050 24.013 82.679 1.00 53.25 407 LEU A CA 1
ATOM 2859 C C . LEU A 1 407 ? 14.986 24.217 81.495 1.00 53.81 407 LEU A C 1
ATOM 2860 O O . LEU A 1 407 ? 14.556 24.614 80.410 1.00 45.30 407 LEU A O 1
ATOM 2865 N N . ASP A 1 408 ? 16.268 23.938 81.708 1.00 61.80 408 ASP A N 1
ATOM 2866 C CA . ASP A 1 408 ? 17.257 24.053 80.645 1.00 68.80 408 ASP A CA 1
ATOM 2867 C C . ASP A 1 408 ? 17.011 23.038 79.536 1.00 63.22 408 ASP A C 1
ATOM 2868 O O . ASP A 1 408 ? 17.096 23.372 78.355 1.00 60.95 408 ASP A O 1
ATOM 2873 N N . GLU A 1 409 ? 16.707 21.803 79.924 1.00 68.79 409 GLU A N 1
ATOM 2874 C CA . GLU A 1 409 ? 16.451 20.734 78.964 1.00 74.19 409 GLU A CA 1
ATOM 2875 C C . GLU A 1 409 ? 15.252 21.054 78.080 1.00 66.67 409 GLU A C 1
ATOM 2876 O O . GLU A 1 409 ? 15.289 20.846 76.868 1.00 66.10 409 GLU A O 1
ATOM 2882 N N . HIS A 1 410 ? 14.190 21.563 78.697 1.00 60.42 410 HIS A N 1
ATOM 2883 C CA . HIS A 1 410 ? 12.970 21.900 77.973 1.00 59.83 410 HIS A CA 1
ATOM 2884 C C . HIS A 1 410 ? 13.170 23.100 77.051 1.00 55.41 410 HIS A C 1
ATOM 2885 O O . HIS A 1 410 ? 12.408 23.300 76.104 1.00 50.64 410 HIS A O 1
ATOM 2892 N N . GLY A 1 411 ? 14.198 23.894 77.332 1.00 54.68 411 GLY A N 1
ATOM 2893 C CA . GLY A 1 411 ? 14.578 24.986 76.454 1.00 54.12 411 GLY A CA 1
ATOM 2894 C C . GLY A 1 411 ? 13.993 26.335 76.821 1.00 54.83 411 GLY A C 1
ATOM 2895 O O . GLY A 1 411 ? 13.882 27.219 75.973 1.00 53.22 411 GLY A O 1
ATOM 2896 N N . PHE A 1 412 ? 13.617 26.501 78.083 1.00 56.17 412 PHE A N 1
ATOM 2897 C CA . PHE A 1 412 ? 13.101 27.783 78.545 1.00 58.62 412 PHE A CA 1
ATOM 2898 C C . PHE A 1 412 ? 14.238 28.765 78.763 1.00 59.00 412 PHE A C 1
ATOM 2899 O O . PHE A 1 412 ? 15.231 28.443 79.414 1.00 58.44 412 PHE A O 1
ATOM 2907 N N . SER A 1 413 ? 14.089 29.965 78.217 1.00 57.87 413 SER A N 1
ATOM 2908 C CA . SER A 1 413 ? 15.087 31.004 78.406 1.00 54.47 413 SER A CA 1
ATOM 2909 C C . SER A 1 413 ? 15.016 31.552 79.825 1.00 55.84 413 SER A C 1
ATOM 2910 O O . SER A 1 413 ? 14.048 31.321 80.553 1.00 54.32 413 SER A O 1
ATOM 2913 N N . GLN A 1 414 ? 16.055 32.277 80.212 1.00 52.15 414 GLN A N 1
ATOM 2914 C CA . GLN A 1 414 ? 16.085 32.951 81.501 1.00 52.85 414 GLN A CA 1
ATOM 2915 C C . GLN A 1 414 ? 14.981 34.015 81.650 1.00 48.06 414 GLN A C 1
ATOM 2916 O O . GLN A 1 414 ? 14.363 34.109 82.711 1.00 44.30 414 GLN A O 1
ATOM 2922 N N . PRO A 1 415 ? 14.728 34.822 80.597 1.00 48.69 415 PRO A N 1
ATOM 2923 C CA . PRO A 1 415 ? 13.574 35.725 80.693 1.00 50.43 415 PRO A CA 1
ATOM 2924 C C . PRO A 1 415 ? 12.241 34.993 80.835 1.00 49.46 415 PRO A C 1
ATOM 2925 O O . PRO A 1 415 ? 11.347 35.495 81.517 1.00 44.98 415 PRO A O 1
ATOM 2929 N N . ASP A 1 416 ? 12.107 33.836 80.193 1.00 45.46 416 ASP A N 1
ATOM 2930 C CA . ASP A 1 416 ? 10.904 33.026 80.343 1.00 41.05 416 ASP A CA 1
ATOM 2931 C C . ASP A 1 416 ? 10.735 32.621 81.802 1.00 42.27 416 ASP A C 1
ATOM 2932 O O . ASP A 1 416 ? 9.625 32.609 82.329 1.00 33.75 416 ASP A O 1
ATOM 2937 N N . ILE A 1 417 ? 11.849 32.294 82.445 1.00 40.69 417 ILE A N 1
ATOM 2938 C CA . ILE A 1 417 ? 11.837 31.877 83.837 1.00 39.25 417 ILE A CA 1
ATOM 2939 C C . ILE A 1 417 ? 11.433 33.019 84.761 1.00 33.13 417 ILE A C 1
ATOM 2940 O O . ILE A 1 417 ? 10.548 32.857 85.597 1.00 37.03 417 ILE A O 1
ATOM 2945 N N . VAL A 1 418 ? 12.078 34.171 84.595 1.00 37.66 418 VAL A N 1
ATOM 2946 C CA . VAL A 1 418 ? 11.785 35.352 85.404 1.00 46.58 418 VAL A CA 1
ATOM 2947 C C . VAL A 1 418 ? 10.314 35.734 85.294 1.00 47.23 418 VAL A C 1
ATOM 2948 O O . VAL A 1 418 ? 9.692 36.159 86.269 1.00 43.52 418 VAL A O 1
ATOM 2952 N N . LYS A 1 419 ? 9.758 35.559 84.100 1.00 50.87 419 LYS A N 1
ATOM 2953 C CA . LYS A 1 419 ? 8.386 35.962 83.825 1.00 51.63 419 LYS A CA 1
ATOM 2954 C C . LYS A 1 419 ? 7.336 35.097 84.536 1.00 48.52 419 LYS A C 1
ATOM 2955 O O . LYS A 1 419 ? 6.393 35.629 85.117 1.00 46.65 419 LYS A O 1
ATOM 2969 N N . ALA A 1 421 ? 7.958 32.986 87.048 1.00 36.31 421 ALA A N 1
ATOM 2970 C CA . ALA A 1 421 ? 8.300 32.833 88.454 1.00 43.39 421 ALA A CA 1
ATOM 2971 C C . ALA A 1 421 ? 8.185 34.166 89.186 1.00 47.43 421 ALA A C 1
ATOM 2972 O O . ALA A 1 421 ? 8.164 34.209 90.414 1.00 43.35 421 ALA A O 1
ATOM 2974 N N . GLY A 1 422 ? 8.107 35.251 88.418 1.00 41.88 422 GLY A N 1
ATOM 2975 C CA . GLY A 1 422 ? 8.073 36.592 88.976 1.00 36.80 422 GLY A CA 1
ATOM 2976 C C . GLY A 1 422 ? 6.681 37.074 89.332 1.00 36.95 422 GLY A C 1
ATOM 2977 O O . GLY A 1 422 ? 6.465 38.265 89.560 1.00 36.08 422 GLY A O 1
ATOM 2978 N N . ASN A 1 423 ? 5.731 36.148 89.372 1.00 33.03 423 ASN A N 1
ATOM 2979 C CA . ASN A 1 423 ? 4.375 36.464 89.802 1.00 38.51 423 ASN A CA 1
ATOM 2980 C C . ASN A 1 423 ? 4.051 35.731 91.097 1.00 40.04 423 ASN A C 1
ATOM 2981 O O . ASN A 1 423 ? 4.768 34.813 91.495 1.00 39.22 423 ASN A O 1
ATOM 2986 N N . ILE A 1 424 ? 2.976 36.145 91.756 1.00 43.94 424 ILE A N 1
ATOM 2987 C CA . ILE A 1 424 ? 2.447 35.390 92.880 1.00 46.54 424 ILE A CA 1
ATOM 2988 C C . ILE A 1 424 ? 2.090 33.989 92.402 1.00 46.02 424 ILE A C 1
ATOM 2989 O O . ILE A 1 424 ? 1.350 33.826 91.433 1.00 43.97 424 ILE A O 1
ATOM 2994 N N . GLY A 1 425 ? 2.636 32.981 93.072 1.00 33.45 425 GLY A N 1
ATOM 2995 C CA . GLY A 1 425 ? 2.397 31.600 92.692 1.00 36.81 425 GLY A CA 1
ATOM 2996 C C . GLY A 1 425 ? 3.428 31.095 91.703 1.00 40.51 425 GLY A C 1
ATOM 2997 O O . GLY A 1 425 ? 3.231 30.065 91.059 1.00 40.73 425 GLY A O 1
ATOM 2998 N N . GLY A 1 426 ? 4.537 31.822 91.597 1.00 46.35 426 GLY A N 1
ATOM 2999 C CA . GLY A 1 426 ? 5.582 31.525 90.633 1.00 43.23 426 GLY A CA 1
ATOM 3000 C C . GLY A 1 426 ? 6.166 30.130 90.742 1.00 44.64 426 GLY A C 1
ATOM 3001 O O . GLY A 1 426 ? 6.486 29.503 89.732 1.00 45.29 426 GLY A O 1
ATOM 3002 N N . ALA A 1 427 ? 6.306 29.645 91.971 1.00 41.05 427 ALA A N 1
ATOM 3003 C CA . ALA A 1 427 ? 6.830 28.304 92.209 1.00 42.15 427 ALA A CA 1
ATOM 3004 C C . ALA A 1 427 ? 5.936 27.258 91.559 1.00 36.88 427 ALA A C 1
ATOM 3005 O O . ALA A 1 427 ? 6.414 26.349 90.881 1.00 37.54 427 ALA A O 1
ATOM 3007 N N . GLN A 1 428 ? 4.631 27.402 91.764 1.00 31.56 428 GLN A N 1
ATOM 3008 C CA . GLN A 1 428 ? 3.656 26.471 91.203 1.00 36.52 428 GLN A CA 1
ATOM 3009 C C . GLN A 1 428 ? 3.575 26.587 89.684 1.00 35.61 428 GLN A C 1
ATOM 3010 O O . GLN A 1 428 ? 3.293 25.609 88.995 1.00 44.24 428 GLN A O 1
ATOM 3016 N N . ALA A 1 429 ? 3.822 27.788 89.171 1.00 35.17 429 ALA A N 1
ATOM 3017 C CA . ALA A 1 429 ? 3.805 28.022 87.729 1.00 39.95 429 ALA A CA 1
ATOM 3018 C C . ALA A 1 429 ? 4.936 27.266 87.035 1.00 39.20 429 ALA A C 1
ATOM 3019 O O . ALA A 1 429 ? 4.736 26.666 85.978 1.00 43.08 429 ALA A O 1
ATOM 3021 N N . LEU A 1 430 ? 6.125 27.308 87.632 1.00 39.46 430 LEU A N 1
ATOM 3022 C CA . LEU A 1 430 ? 7.276 26.577 87.113 1.00 38.73 430 LEU A CA 1
ATOM 3023 C C . LEU A 1 430 ? 7.017 25.078 87.119 1.00 42.95 430 LEU A C 1
ATOM 3024 O O . LEU A 1 430 ? 7.287 24.384 86.138 1.00 41.79 430 LEU A O 1
ATOM 3029 N N . GLN A 1 431 ? 6.496 24.583 88.236 1.00 42.88 431 GLN A N 1
ATOM 3030 C CA . GLN A 1 431 ? 6.222 23.160 88.387 1.00 45.63 431 GLN A CA 1
ATOM 3031 C C . GLN A 1 431 ? 5.150 22.693 87.408 1.00 43.89 431 GLN A C 1
ATOM 3032 O O . GLN A 1 431 ? 5.257 21.618 86.816 1.00 42.14 431 GLN A O 1
ATOM 3038 N N . ALA A 1 432 ? 4.121 23.514 87.231 1.00 40.45 432 ALA A N 1
ATOM 3039 C CA . ALA A 1 432 ? 3.045 23.191 86.303 1.00 43.93 432 ALA A CA 1
ATOM 3040 C C . ALA A 1 432 ? 3.531 23.182 84.855 1.00 43.63 432 ALA A C 1
ATOM 3041 O O . ALA A 1 432 ? 3.057 22.391 84.038 1.00 36.85 432 ALA A O 1
ATOM 3043 N N . VAL A 1 433 ? 4.475 24.061 84.537 1.00 40.12 433 VAL A N 1
ATOM 3044 C CA . VAL A 1 433 ? 4.948 24.180 83.159 1.00 50.43 433 VAL A CA 1
ATOM 3045 C C . VAL A 1 433 ? 5.835 23.004 82.752 1.00 52.12 433 VAL A C 1
ATOM 3046 O O . VAL A 1 433 ? 5.931 22.670 81.573 1.00 47.68 433 VAL A O 1
ATOM 3050 N N . LEU A 1 434 ? 6.478 22.374 83.731 1.00 50.50 434 LEU A N 1
ATOM 3051 C CA . LEU A 1 434 ? 7.338 21.232 83.455 1.00 47.14 434 LEU A CA 1
ATOM 3052 C C . LEU A 1 434 ? 6.506 19.961 83.437 1.00 47.08 434 LEU A C 1
ATOM 3053 O O . LEU A 1 434 ? 6.854 18.984 82.774 1.00 48.46 434 LEU A O 1
ATOM 3058 N N . SER A 1 435 ? 5.396 19.985 84.167 1.00 46.94 435 SER A N 1
ATOM 3059 C CA . SER A 1 435 ? 4.514 18.831 84.255 1.00 47.59 435 SER A CA 1
ATOM 3060 C C . SER A 1 435 ? 3.559 18.768 83.072 1.00 46.62 435 SER A C 1
ATOM 3061 O O . SER A 1 435 ? 3.273 17.690 82.551 1.00 44.46 435 SER A O 1
ATOM 3064 N N . LEU A 1 436 ? 3.066 19.930 82.653 1.00 40.02 436 LEU A N 1
ATOM 3065 C CA . LEU A 1 436 ? 2.019 19.995 81.640 1.00 41.41 436 LEU A CA 1
ATOM 3066 C C . LEU A 1 436 ? 2.528 20.478 80.284 1.00 45.27 436 LEU A C 1
ATOM 3067 O O . LEU A 1 436 ? 1.867 20.284 79.262 1.00 42.62 436 LEU A O 1
ATOM 3072 N N . GLY A 1 437 ? 3.701 21.104 80.287 1.00 47.68 437 GLY A N 1
ATOM 3073 C CA . GLY A 1 437 ? 4.304 21.647 79.080 1.00 48.30 437 GLY A CA 1
ATOM 3074 C C . GLY A 1 437 ? 4.432 20.698 77.900 1.00 50.78 437 GLY A C 1
ATOM 3075 O O . GLY A 1 437 ? 3.865 20.959 76.838 1.00 49.67 437 GLY A O 1
ATOM 3076 N N . PRO A 1 438 ? 5.193 19.601 78.070 1.00 53.06 438 PRO A N 1
ATOM 3077 C CA . PRO A 1 438 ? 5.372 18.603 77.008 1.00 47.79 438 PRO A CA 1
ATOM 3078 C C . PRO A 1 438 ? 4.045 18.062 76.488 1.00 49.23 438 PRO A C 1
ATOM 3079 O O . PRO A 1 438 ? 3.917 17.800 75.292 1.00 40.98 438 PRO A O 1
ATOM 3083 N N . ALA A 1 439 ? 3.072 17.902 77.380 1.00 45.79 439 ALA A N 1
ATOM 3084 C CA . ALA A 1 439 ? 1.748 17.443 76.981 1.00 47.14 439 ALA A CA 1
ATOM 3085 C C . ALA A 1 439 ? 1.091 18.463 76.060 1.00 47.16 439 ALA A C 1
ATOM 3086 O O . ALA A 1 439 ? 0.486 18.103 75.052 1.00 44.75 439 ALA A O 1
ATOM 3088 N N . LEU A 1 440 ? 1.224 19.738 76.408 1.00 39.17 440 LEU A N 1
ATOM 3089 C CA . LEU A 1 440 ? 0.625 20.806 75.616 1.00 40.55 440 LEU A CA 1
ATOM 3090 C C . LEU A 1 440 ? 1.333 21.010 74.279 1.00 41.03 440 LEU A C 1
ATOM 3091 O O . LEU A 1 440 ? 0.702 21.381 73.290 1.00 43.96 440 LEU A O 1
ATOM 3096 N N . ARG A 1 441 ? 2.641 20.770 74.248 1.00 41.02 441 ARG A N 1
ATOM 3097 C CA . ARG A 1 441 ? 3.392 20.885 73.002 1.00 42.22 441 ARG A CA 1
ATOM 3098 C C . ARG A 1 441 ? 2.992 19.792 72.020 1.00 48.75 441 ARG A C 1
ATOM 3099 O O . ARG A 1 441 ? 2.980 20.011 70.809 1.00 48.39 441 ARG A O 1
ATOM 3107 N N . GLU A 1 442 ? 2.664 18.616 72.548 1.00 53.19 442 GLU A N 1
ATOM 3108 C CA . GLU A 1 442 ? 2.234 17.504 71.711 1.00 55.53 442 GLU A CA 1
ATOM 3109 C C . GLU A 1 442 ? 0.826 17.755 71.180 1.00 48.30 442 GLU A C 1
ATOM 3110 O O . GLU A 1 442 ? 0.440 17.216 70.145 1.00 49.47 442 GLU A O 1
ATOM 3116 N N . ARG A 1 443 ? 0.067 18.583 71.892 1.00 47.83 443 ARG A N 1
ATOM 3117 C CA . ARG A 1 443 ? -1.264 18.977 71.443 1.00 48.85 443 ARG A CA 1
ATOM 3118 C C . ARG A 1 443 ? -1.172 20.000 70.314 1.00 45.65 443 ARG A C 1
ATOM 3119 O O . ARG A 1 443 ? -2.143 20.229 69.594 1.00 42.51 443 ARG A O 1
ATOM 3127 N N . GLY A 1 444 ? -0.005 20.622 70.173 1.00 46.44 444 GLY A N 1
ATOM 3128 C CA . GLY A 1 444 ? 0.227 21.563 69.093 1.00 48.14 444 GLY A CA 1
ATOM 3129 C C . GLY A 1 444 ? 0.548 22.971 69.561 1.00 54.35 444 GLY A C 1
ATOM 3130 O O . GLY A 1 444 ? 0.885 23.835 68.755 1.00 54.04 444 GLY A O 1
ATOM 3131 N N . PHE A 1 445 ? 0.440 23.205 70.866 1.00 43.50 445 PHE A N 1
ATOM 3132 C CA . PHE A 1 445 ? 0.730 24.521 71.430 1.00 40.77 445 PHE A CA 1
ATOM 3133 C C . PHE A 1 445 ? 2.219 24.844 71.387 1.00 43.02 445 PHE A C 1
ATOM 3134 O O . PHE A 1 445 ? 3.060 24.007 71.725 1.00 39.34 445 PHE A O 1
ATOM 3142 N N . SER A 1 446 ? 2.540 26.066 70.974 1.00 33.91 446 SER A N 1
ATOM 3143 C CA . SER A 1 446 ? 3.931 26.488 70.886 1.00 36.78 446 SER A CA 1
ATOM 3144 C C . SER A 1 446 ? 4.475 26.774 72.272 1.00 36.95 446 SER A C 1
ATOM 3145 O O . SER A 1 446 ? 3.717 27.050 73.203 1.00 34.99 446 SER A O 1
ATOM 3148 N N . GLN A 1 447 ? 5.793 26.710 72.407 1.00 39.62 447 GLN A N 1
ATOM 3149 C CA . GLN A 1 447 ? 6.438 27.057 73.669 1.00 41.53 447 GLN A CA 1
ATOM 3150 C C . GLN A 1 447 ? 6.232 28.520 74.106 1.00 41.53 447 GLN A C 1
ATOM 3151 O O . GLN A 1 447 ? 5.982 28.772 75.285 1.00 48.68 447 GLN A O 1
ATOM 3157 N N . PRO A 1 448 ? 6.346 29.491 73.173 1.00 39.15 448 PRO A N 1
ATOM 3158 C CA . PRO A 1 448 ? 6.057 30.872 73.586 1.00 33.00 448 PRO A CA 1
ATOM 3159 C C . PRO A 1 448 ? 4.625 31.073 74.081 1.00 30.60 448 PRO A C 1
ATOM 3160 O O . PRO A 1 448 ? 4.403 31.882 74.982 1.00 29.89 448 PRO A O 1
ATOM 3164 N N . ASP A 1 449 ? 3.667 30.355 73.505 1.00 30.01 449 ASP A N 1
ATOM 3165 C CA . ASP A 1 449 ? 2.286 30.444 73.978 1.00 31.29 449 ASP A CA 1
ATOM 3166 C C . ASP A 1 449 ? 2.132 29.802 75.357 1.00 41.46 449 ASP A C 1
ATOM 3167 O O . ASP A 1 449 ? 1.334 30.252 76.178 1.00 34.40 449 ASP A O 1
ATOM 3172 N N . ILE A 1 450 ? 2.902 28.747 75.601 1.00 35.66 450 ILE A N 1
ATOM 3173 C CA . ILE A 1 450 ? 2.895 28.070 76.889 1.00 38.22 450 ILE A CA 1
ATOM 3174 C C . ILE A 1 450 ? 3.456 28.982 77.980 1.00 36.83 450 ILE A C 1
ATOM 3175 O O . ILE A 1 450 ? 2.928 29.036 79.093 1.00 38.79 450 ILE A O 1
ATOM 3180 N N . VAL A 1 451 ? 4.516 29.712 77.646 1.00 32.67 451 VAL A N 1
ATOM 3181 C CA . VAL A 1 451 ? 5.095 30.683 78.564 1.00 36.04 451 VAL A CA 1
ATOM 3182 C C . VAL A 1 451 ? 4.108 31.813 78.847 1.00 37.83 451 VAL A C 1
ATOM 3183 O O . VAL A 1 451 ? 3.978 32.266 79.984 1.00 33.52 451 VAL A O 1
ATOM 3187 N N . LYS A 1 452 ? 3.411 32.256 77.807 1.00 29.24 452 LYS A N 1
ATOM 3188 C CA . LYS A 1 452 ? 2.401 33.302 77.938 1.00 36.09 452 LYS A CA 1
ATOM 3189 C C . LYS A 1 452 ? 1.303 32.914 78.930 1.00 36.96 452 LYS A C 1
ATOM 3190 O O . LYS A 1 452 ? 0.914 33.708 79.787 1.00 35.18 452 LYS A O 1
ATOM 3196 N N . ILE A 1 453 ? 0.808 31.688 78.802 1.00 31.46 453 ILE A N 1
ATOM 3197 C CA . ILE A 1 453 ? -0.252 31.186 79.667 1.00 34.39 453 ILE A CA 1
ATOM 3198 C C . ILE A 1 453 ? 0.242 30.990 81.100 1.00 35.37 453 ILE A C 1
ATOM 3199 O O . ILE A 1 453 ? -0.442 31.342 82.060 1.00 39.13 453 ILE A O 1
ATOM 3204 N N . ALA A 1 454 ? 1.444 30.442 81.235 1.00 36.20 454 ALA A N 1
ATOM 3205 C CA . ALA A 1 454 ? 2.041 30.221 82.543 1.00 38.99 454 ALA A CA 1
ATOM 3206 C C . ALA A 1 454 ? 2.517 31.532 83.154 1.00 46.13 454 ALA A C 1
ATOM 3207 O O . ALA A 1 454 ? 2.747 31.622 84.358 1.00 47.18 454 ALA A O 1
ATOM 3209 N N . GLY A 1 455 ? 2.652 32.549 82.312 1.00 40.00 455 GLY A N 1
ATOM 3210 C CA . GLY A 1 455 ? 3.283 33.793 82.709 1.00 37.76 455 GLY A CA 1
ATOM 3211 C C . GLY A 1 455 ? 2.444 34.785 83.493 1.00 40.52 455 GLY A C 1
ATOM 3212 O O . GLY A 1 455 ? 2.859 35.927 83.689 1.00 39.55 455 GLY A O 1
ATOM 3213 N N . ASN A 1 456 ? 1.264 34.366 83.939 1.00 43.05 456 ASN A N 1
ATOM 3214 C CA . ASN A 1 456 ? 0.442 35.211 84.801 1.00 38.36 456 ASN A CA 1
ATOM 3215 C C . ASN A 1 456 ? 0.156 34.521 86.125 1.00 40.70 456 ASN A C 1
ATOM 3216 O O . ASN A 1 456 ? 0.348 33.314 86.256 1.00 40.42 456 ASN A O 1
ATOM 3221 N N . THR A 1 457 ? -0.294 35.293 87.107 1.00 45.66 457 THR A N 1
ATOM 3222 C CA . THR A 1 457 ? -0.755 34.724 88.363 1.00 47.58 457 THR A CA 1
ATOM 3223 C C . THR A 1 457 ? -1.920 33.792 88.061 1.00 44.98 457 THR A C 1
ATOM 3224 O O . THR A 1 457 ? -2.826 34.147 87.309 1.00 43.66 457 THR A O 1
ATOM 3228 N N . GLY A 1 458 ? -1.886 32.596 88.637 1.00 39.16 458 GLY A N 1
ATOM 3229 C CA . GLY A 1 458 ? -2.886 31.584 88.351 1.00 44.52 458 GLY A CA 1
ATOM 3230 C C . GLY A 1 458 ? -2.516 30.782 87.118 1.00 42.52 458 GLY A C 1
ATOM 3231 O O . GLY A 1 458 ? -3.322 30.010 86.596 1.00 41.96 458 GLY A O 1
ATOM 3232 N N . GLY A 1 459 ? -1.283 30.970 86.658 1.00 37.03 459 GLY A N 1
ATOM 3233 C CA . GLY A 1 459 ? -0.794 30.321 85.457 1.00 30.24 459 GLY A CA 1
ATOM 3234 C C . GLY A 1 459 ? -0.843 28.810 85.534 1.00 39.31 459 GLY A C 1
ATOM 3235 O O . GLY A 1 459 ? -1.111 28.140 84.534 1.00 42.43 459 GLY A O 1
ATOM 3236 N N . ALA A 1 460 ? -0.588 28.274 86.725 1.00 38.74 460 ALA A N 1
ATOM 3237 C CA . ALA A 1 460 ? -0.632 26.833 86.946 1.00 43.82 460 ALA A CA 1
ATOM 3238 C C . ALA A 1 460 ? -2.012 26.277 86.629 1.00 40.73 460 ALA A C 1
ATOM 3239 O O . ALA A 1 460 ? -2.138 25.218 86.015 1.00 40.76 460 ALA A O 1
ATOM 3241 N N . GLN A 1 461 ? -3.044 27.005 87.042 1.00 31.66 461 GLN A N 1
ATOM 3242 C CA . GLN A 1 461 ? -4.420 26.595 86.785 1.00 31.28 461 GLN A CA 1
ATOM 3243 C C . GLN A 1 461 ? -4.798 26.807 85.321 1.00 29.94 461 GLN A C 1
ATOM 3244 O O . GLN A 1 461 ? -5.568 26.034 84.752 1.00 39.00 461 GLN A O 1
ATOM 3250 N N . ALA A 1 462 ? -4.258 27.863 84.720 1.00 32.63 462 ALA A N 1
ATOM 3251 C CA . ALA A 1 462 ? -4.536 28.175 83.319 1.00 34.20 462 ALA A CA 1
ATOM 3252 C C . ALA A 1 462 ? -4.000 27.091 82.385 1.00 27.64 462 ALA A C 1
ATOM 3253 O O . ALA A 1 462 ? -4.674 26.694 81.432 1.00 34.42 462 ALA A O 1
ATOM 3255 N N . LEU A 1 463 ? -2.787 26.618 82.662 1.00 28.93 463 LEU A N 1
ATOM 3256 C CA . LEU A 1 463 ? -2.194 25.521 81.900 1.00 30.95 463 LEU A CA 1
ATOM 3257 C C . LEU A 1 463 ? -3.056 24.266 81.989 1.00 44.04 463 LEU A C 1
ATOM 3258 O O . LEU A 1 463 ? -3.306 23.596 80.984 1.00 43.96 463 LEU A O 1
ATOM 3263 N N . GLN A 1 464 ? -3.503 23.952 83.202 1.00 40.97 464 GLN A N 1
ATOM 3264 C CA . GLN A 1 464 ? -4.319 22.767 83.437 1.00 39.63 464 GLN A CA 1
ATOM 3265 C C . GLN A 1 464 ? -5.655 22.875 82.714 1.00 36.06 464 GLN A C 1
ATOM 3266 O O . GLN A 1 464 ? -6.145 21.899 82.147 1.00 35.12 464 GLN A O 1
ATOM 3272 N N . ALA A 1 465 ? -6.238 24.072 82.737 1.00 35.56 465 ALA A N 1
ATOM 3273 C CA . ALA A 1 465 ? -7.516 24.322 82.074 1.00 35.22 465 ALA A CA 1
ATOM 3274 C C . ALA A 1 465 ? -7.427 24.067 80.576 1.00 41.41 465 ALA A C 1
ATOM 3275 O O . ALA A 1 465 ? -8.340 23.497 79.979 1.00 42.65 465 ALA A O 1
ATOM 3277 N N . VAL A 1 466 ? -6.325 24.499 79.972 1.00 40.71 466 VAL A N 1
ATOM 3278 C CA . VAL A 1 466 ? -6.108 24.279 78.547 1.00 41.83 466 VAL A CA 1
ATOM 3279 C C . VAL A 1 466 ? -6.042 22.788 78.243 1.00 44.76 466 VAL A C 1
ATOM 3280 O O . VAL A 1 466 ? -6.754 22.292 77.373 1.00 38.95 466 VAL A O 1
ATOM 3284 N N . LEU A 1 467 ? -5.198 22.078 78.983 1.00 51.33 467 LEU A N 1
ATOM 3285 C CA . LEU A 1 467 ? -5.025 20.643 78.790 1.00 52.57 467 LEU A CA 1
ATOM 3286 C C . LEU A 1 467 ? -6.343 19.884 78.967 1.00 53.11 467 LEU A C 1
ATOM 3287 O O . LEU A 1 467 ? -6.620 18.922 78.247 1.00 54.41 467 LEU A O 1
ATOM 3292 N N . ASP A 1 468 ? -7.161 20.336 79.913 1.00 49.19 468 ASP A N 1
ATOM 3293 C CA . ASP A 1 468 ? -8.429 19.679 80.211 1.00 51.32 468 ASP A CA 1
ATOM 3294 C C . ASP A 1 468 ? -9.518 19.965 79.178 1.00 52.69 468 ASP A C 1
ATOM 3295 O O . ASP A 1 468 ? -10.340 19.097 78.881 1.00 57.27 468 ASP A O 1
ATOM 3300 N N . LEU A 1 469 ? -9.524 21.176 78.631 1.00 48.57 469 LEU A N 1
ATOM 3301 C CA . LEU A 1 469 ? -10.644 21.618 77.806 1.00 45.89 469 LEU A CA 1
ATOM 3302 C C . LEU A 1 469 ? -10.322 21.795 76.320 1.00 49.53 469 LEU A C 1
ATOM 3303 O O . LEU A 1 469 ? -11.228 22.024 75.519 1.00 48.95 469 LEU A O 1
ATOM 3308 N N . GLU A 1 470 ? -9.046 21.690 75.956 1.00 52.76 470 GLU A N 1
ATOM 3309 C CA . GLU A 1 470 ? -8.618 21.955 74.580 1.00 55.67 470 GLU A CA 1
ATOM 3310 C C . GLU A 1 470 ? -9.364 21.128 73.536 1.00 50.01 470 GLU A C 1
ATOM 3311 O O . GLU A 1 470 ? -9.907 21.682 72.580 1.00 53.05 470 GLU A O 1
ATOM 3317 N N . LEU A 1 471 ? -9.382 19.810 73.719 1.00 50.46 471 LEU A N 1
ATOM 3318 C CA . LEU A 1 471 ? -10.037 18.916 72.767 1.00 56.13 471 LEU A CA 1
ATOM 3319 C C . LEU A 1 471 ? -11.488 19.303 72.512 1.00 54.29 471 LEU A C 1
ATOM 3320 O O . LEU A 1 471 ? -11.910 19.430 71.366 1.00 62.49 471 LEU A O 1
ATOM 3325 N N . THR A 1 472 ? -12.242 19.496 73.587 1.00 48.74 472 THR A N 1
ATOM 3326 C CA . THR A 1 472 ? -13.659 19.815 73.481 1.00 47.84 472 THR A CA 1
ATOM 3327 C C . THR A 1 472 ? -13.903 21.143 72.770 1.00 48.87 472 THR A C 1
ATOM 3328 O O . THR A 1 472 ? -14.757 21.236 71.890 1.00 48.07 472 THR A O 1
ATOM 3332 N N . LEU A 1 473 ? -13.147 22.165 73.154 1.00 44.80 473 LEU A N 1
ATOM 3333 C CA . LEU A 1 473 ? -13.303 23.492 72.569 1.00 43.91 473 LEU A CA 1
ATOM 3334 C C . LEU A 1 473 ? -12.947 23.510 71.087 1.00 44.10 473 LEU A C 1
ATOM 3335 O O . LEU A 1 473 ? -13.599 24.186 70.293 1.00 45.27 473 LEU A O 1
ATOM 3340 N N . VAL A 1 474 ? -11.910 22.765 70.720 1.00 42.90 474 VAL A N 1
ATOM 3341 C CA . VAL A 1 474 ? -11.518 22.642 69.321 1.00 48.80 474 VAL A CA 1
ATOM 3342 C C . VAL A 1 474 ? -12.621 21.949 68.528 1.00 55.13 474 VAL A C 1
ATOM 3343 O O . VAL A 1 474 ? -12.966 22.375 67.424 1.00 60.53 474 VAL A O 1
ATOM 3347 N N . GLU A 1 475 ? -13.184 20.892 69.107 1.00 55.77 475 GLU A N 1
ATOM 3348 C CA . GLU A 1 475 ? -14.275 20.159 68.474 1.00 61.20 475 GLU A CA 1
ATOM 3349 C C . GLU A 1 475 ? -15.498 21.038 68.248 1.00 56.85 475 GLU A C 1
ATOM 3350 O O . GLU A 1 475 ? -16.281 20.798 67.331 1.00 56.47 475 GLU A O 1
ATOM 3356 N N . HIS A 1 476 ? -15.660 22.056 69.087 1.00 59.25 476 HIS A N 1
ATOM 3357 C CA . HIS A 1 476 ? -16.804 22.953 68.976 1.00 64.51 476 HIS A CA 1
ATOM 3358 C C . HIS A 1 476 ? -16.557 24.115 68.014 1.00 62.35 476 HIS A C 1
ATOM 3359 O O . HIS A 1 476 ? -17.452 24.922 67.765 1.00 62.69 476 HIS A O 1
ATOM 3366 N N . GLY A 1 477 ? -15.342 24.199 67.480 1.00 48.34 477 GLY A N 1
ATOM 3367 C CA . GLY A 1 477 ? -15.035 25.192 66.466 1.00 52.16 477 GLY A CA 1
ATOM 3368 C C . GLY A 1 477 ? -14.064 26.282 66.879 1.00 52.51 477 GLY A C 1
ATOM 3369 O O . GLY A 1 477 ? -13.732 27.153 66.075 1.00 51.29 477 GLY A O 1
ATOM 3370 N N . PHE A 1 478 ? -13.614 26.247 68.130 1.00 47.22 478 PHE A N 1
ATOM 3371 C CA . PHE A 1 478 ? -12.616 27.201 68.603 1.00 47.38 478 PHE A CA 1
ATOM 3372 C C . PHE A 1 478 ? -11.225 26.763 68.168 1.00 47.87 478 PHE A C 1
ATOM 3373 O O . PHE A 1 478 ? -10.933 25.569 68.120 1.00 55.77 478 PHE A O 1
ATOM 3381 N N . SER A 1 479 ? -10.369 27.728 67.849 1.00 41.38 479 SER A N 1
ATOM 3382 C CA . SER A 1 479 ? -9.001 27.412 67.450 1.00 42.78 479 SER A CA 1
ATOM 3383 C C . SER A 1 479 ? -8.064 27.440 68.652 1.00 37.77 479 SER A C 1
ATOM 3384 O O . SER A 1 479 ? -8.400 27.979 69.706 1.00 35.59 479 SER A O 1
ATOM 3387 N N . GLN A 1 480 ? -6.886 26.850 68.491 1.00 34.84 480 GLN A N 1
ATOM 3388 C CA . GLN A 1 480 ? -5.886 26.871 69.548 1.00 35.86 480 GLN A CA 1
ATOM 3389 C C . GLN A 1 480 ? -5.336 28.274 69.856 1.00 35.74 480 GLN A C 1
ATOM 3390 O O . GLN A 1 480 ? -5.150 28.609 71.024 1.00 38.03 480 GLN A O 1
ATOM 3396 N N . PRO A 1 481 ? -5.067 29.097 68.821 1.00 36.47 481 PRO A N 1
ATOM 3397 C CA . PRO A 1 481 ? -4.730 30.494 69.122 1.00 33.60 481 PRO A CA 1
ATOM 3398 C C . PRO A 1 481 ? -5.831 31.227 69.892 1.00 33.72 481 PRO A C 1
ATOM 3399 O O . PRO A 1 481 ? -5.516 32.075 70.727 1.00 32.11 481 PRO A O 1
ATOM 3403 N N . ASP A 1 482 ? -7.095 30.911 69.618 1.00 34.47 482 ASP A N 1
ATOM 3404 C CA . ASP A 1 482 ? -8.200 31.476 70.388 1.00 37.30 482 ASP A CA 1
ATOM 3405 C C . ASP A 1 482 ? -8.048 31.113 71.859 1.00 36.91 482 ASP A C 1
ATOM 3406 O O . ASP A 1 482 ? -8.185 31.961 72.740 1.00 35.22 482 ASP A O 1
ATOM 3411 N N . ILE A 1 483 ? -7.760 29.840 72.107 1.00 34.10 483 ILE A N 1
ATOM 3412 C CA . ILE A 1 483 ? -7.586 29.324 73.460 1.00 37.78 483 ILE A CA 1
ATOM 3413 C C . ILE A 1 483 ? -6.416 30.001 74.169 1.00 36.68 483 ILE A C 1
ATOM 3414 O O . ILE A 1 483 ? -6.516 30.360 75.342 1.00 36.51 483 ILE A O 1
ATOM 3419 N N . VAL A 1 484 ? -5.313 30.184 73.447 1.00 34.03 484 VAL A N 1
ATOM 3420 C CA . VAL A 1 484 ? -4.155 30.895 73.981 1.00 34.83 484 VAL A CA 1
ATOM 3421 C C . VAL A 1 484 ? -4.534 32.321 74.377 1.00 37.79 484 VAL A C 1
ATOM 3422 O O . VAL A 1 484 ? -4.142 32.810 75.437 1.00 33.20 484 VAL A O 1
ATOM 3426 N N . ARG A 1 485 ? -5.310 32.971 73.516 1.00 39.36 485 ARG A N 1
ATOM 3427 C CA . ARG A 1 485 ? -5.769 34.335 73.744 1.00 41.49 485 ARG A CA 1
ATOM 3428 C C . ARG A 1 485 ? -6.616 34.447 75.012 1.00 38.58 485 ARG A C 1
ATOM 3429 O O . ARG A 1 485 ? -6.473 35.390 75.789 1.00 33.69 485 ARG A O 1
ATOM 3437 N N . ILE A 1 486 ? -7.499 33.477 75.214 1.00 41.61 486 ILE A N 1
ATOM 3438 C CA . ILE A 1 486 ? -8.404 33.482 76.359 1.00 41.27 486 ILE A CA 1
ATOM 3439 C C . ILE A 1 486 ? -7.675 33.185 77.671 1.00 40.53 486 ILE A C 1
ATOM 3440 O O . ILE A 1 486 ? -7.904 33.849 78.683 1.00 40.15 486 ILE A O 1
ATOM 3445 N N . THR A 1 487 ? -6.784 32.199 77.646 1.00 39.03 487 THR A N 1
ATOM 3446 C CA . THR A 1 487 ? -6.102 31.765 78.861 1.00 41.16 487 THR A CA 1
ATOM 3447 C C . THR A 1 487 ? -4.785 32.504 79.082 1.00 42.71 487 THR A C 1
ATOM 3448 O O . THR A 1 487 ? -4.155 32.366 80.131 1.00 44.86 487 THR A O 1
ATOM 3452 N N . GLY A 1 488 ? -4.377 33.295 78.096 1.00 36.80 488 GLY A N 1
ATOM 3453 C CA . GLY A 1 488 ? -3.120 34.020 78.173 1.00 32.18 488 GLY A CA 1
ATOM 3454 C C . GLY A 1 488 ? -3.189 35.303 78.978 1.00 35.13 488 GLY A C 1
ATOM 3455 O O . GLY A 1 488 ? -2.243 36.088 78.988 1.00 39.36 488 GLY A O 1
ATOM 3456 N N . ASN A 1 489 ? -4.315 35.525 79.648 1.00 31.58 489 ASN A N 1
ATOM 3457 C CA . ASN A 1 489 ? -4.470 36.676 80.529 1.00 34.90 489 ASN A CA 1
ATOM 3458 C C . ASN A 1 489 ? -4.585 36.224 81.973 1.00 42.82 489 ASN A C 1
ATOM 3459 O O . ASN A 1 489 ? -4.713 35.032 82.245 1.00 42.33 489 ASN A O 1
ATOM 3464 N N . ARG A 1 490 ? -4.538 37.177 82.897 1.00 42.48 490 ARG A N 1
ATOM 3465 C CA . ARG A 1 490 ? -4.816 36.880 84.290 1.00 42.97 490 ARG A CA 1
ATOM 3466 C C . ARG A 1 490 ? -6.270 36.440 84.404 1.00 43.34 490 ARG A C 1
ATOM 3467 O O . ARG A 1 490 ? -7.146 37.015 83.761 1.00 37.07 490 ARG A O 1
ATOM 3475 N N . GLY A 1 491 ? -6.523 35.421 85.218 1.00 42.95 491 GLY A N 1
ATOM 3476 C CA . GLY A 1 491 ? -7.855 34.852 85.334 1.00 37.36 491 GLY A CA 1
ATOM 3477 C C . GLY A 1 491 ? -8.179 33.970 84.144 1.00 42.82 491 GLY A C 1
ATOM 3478 O O . GLY A 1 491 ? -9.341 33.662 83.884 1.00 43.06 491 GLY A O 1
ATOM 3479 N N . GLY A 1 492 ? -7.136 33.557 83.429 1.00 39.52 492 GLY A N 1
ATOM 3480 C CA . GLY A 1 492 ? -7.282 32.814 82.188 1.00 34.63 492 GLY A CA 1
ATOM 3481 C C . GLY A 1 492 ? -8.018 31.495 82.306 1.00 40.83 492 GLY A C 1
ATOM 3482 O O . GLY A 1 492 ? -8.790 31.127 81.422 1.00 45.16 492 GLY A O 1
ATOM 3483 N N . ALA A 1 493 ? -7.776 30.776 83.396 1.00 38.89 493 ALA A N 1
ATOM 3484 C CA . ALA A 1 493 ? -8.444 29.499 83.623 1.00 36.51 493 ALA A CA 1
ATOM 3485 C C . ALA A 1 493 ? -9.950 29.699 83.757 1.00 37.04 493 ALA A C 1
ATOM 3486 O O . ALA A 1 493 ? -10.737 28.969 83.152 1.00 38.94 493 ALA A O 1
ATOM 3488 N N . GLN A 1 494 ? -10.342 30.700 84.542 1.00 36.02 494 GLN A N 1
ATOM 3489 C CA . GLN A 1 494 ? -11.756 31.005 84.761 1.00 39.21 494 GLN A CA 1
ATOM 3490 C C . GLN A 1 494 ? -12.448 31.444 83.475 1.00 36.58 494 GLN A C 1
ATOM 3491 O O . GLN A 1 494 ? -13.599 31.089 83.229 1.00 39.74 494 GLN A O 1
ATOM 3497 N N . ALA A 1 495 ? -11.742 32.221 82.659 1.00 36.74 495 ALA A N 1
ATOM 3498 C CA . ALA A 1 495 ? -12.291 32.685 81.390 1.00 38.88 495 ALA A CA 1
ATOM 3499 C C . ALA A 1 495 ? -12.569 31.507 80.464 1.00 38.44 495 ALA A C 1
ATOM 3500 O O . ALA A 1 495 ? -13.619 31.444 79.820 1.00 41.51 495 ALA A O 1
ATOM 3502 N N . LEU A 1 496 ? -11.623 30.577 80.402 1.00 32.11 496 LEU A N 1
ATOM 3503 C CA . LEU A 1 496 ? -11.772 29.393 79.567 1.00 36.61 496 LEU A CA 1
ATOM 3504 C C . LEU A 1 496 ? -12.925 28.529 80.067 1.00 34.79 496 LEU A C 1
ATOM 3505 O O . LEU A 1 496 ? -13.707 28.003 79.272 1.00 36.52 496 LEU A O 1
ATOM 3510 N N . GLN A 1 497 ? -13.026 28.391 81.388 1.00 42.43 497 GLN A N 1
ATOM 3511 C CA . GLN A 1 497 ? -14.120 27.642 82.000 1.00 44.60 497 GLN A CA 1
ATOM 3512 C C . GLN A 1 497 ? -15.458 28.292 81.683 1.00 38.56 497 GLN A C 1
ATOM 3513 O O . GLN A 1 497 ? -16.443 27.607 81.411 1.00 38.72 497 GLN A O 1
ATOM 3519 N N . ALA A 1 498 ? -15.485 29.619 81.723 1.00 39.06 498 ALA A N 1
ATOM 3520 C CA . ALA A 1 498 ? -16.694 30.370 81.410 1.00 38.64 498 ALA A CA 1
ATOM 3521 C C . ALA A 1 498 ? -17.101 30.171 79.955 1.00 44.02 498 ALA A C 1
ATOM 3522 O O . ALA A 1 498 ? -18.287 30.143 79.633 1.00 47.51 498 ALA A O 1
ATOM 3524 N N . VAL A 1 499 ? -16.111 30.037 79.078 1.00 44.54 499 VAL A N 1
ATOM 3525 C CA . VAL A 1 499 ? -16.374 29.773 77.667 1.00 42.38 499 VAL A CA 1
ATOM 3526 C C . VAL A 1 499 ? -17.051 28.421 77.500 1.00 39.66 499 VAL A C 1
ATOM 3527 O O . VAL A 1 499 ? -18.078 28.309 76.835 1.00 40.09 499 VAL A O 1
ATOM 3531 N N . LEU A 1 500 ? -16.476 27.399 78.124 1.00 40.40 500 LEU A N 1
ATOM 3532 C CA . LEU A 1 500 ? -17.022 26.050 78.046 1.00 44.90 500 LEU A CA 1
ATOM 3533 C C . LEU A 1 500 ? -18.435 25.979 78.620 1.00 49.21 500 LEU A C 1
ATOM 3534 O O . LEU A 1 500 ? -19.305 25.300 78.075 1.00 50.78 500 LEU A O 1
ATOM 3539 N N . ALA A 1 501 ? -18.657 26.696 79.717 1.00 48.40 501 ALA A N 1
ATOM 3540 C CA . ALA A 1 501 ? -19.932 26.644 80.424 1.00 45.94 501 ALA A CA 1
ATOM 3541 C C . ALA A 1 501 ? -21.045 27.397 79.701 1.00 48.22 501 ALA A C 1
ATOM 3542 O O . ALA A 1 501 ? -22.192 26.950 79.678 1.00 50.02 501 ALA A O 1
ATOM 3544 N N . LEU A 1 502 ? -20.705 28.538 79.112 1.00 45.06 502 LEU A N 1
ATOM 3545 C CA . LEU A 1 502 ? -21.718 29.439 78.576 1.00 43.45 502 LEU A CA 1
ATOM 3546 C C . LEU A 1 502 ? -21.844 29.397 77.051 1.00 43.13 502 LEU A C 1
ATOM 3547 O O . LEU A 1 502 ? -22.719 30.051 76.486 1.00 45.17 502 LEU A O 1
ATOM 3552 N N . GLU A 1 503 ? -20.978 28.626 76.398 1.00 46.58 503 GLU A N 1
ATOM 3553 C CA . GLU A 1 503 ? -20.929 28.575 74.937 1.00 56.25 503 GLU A CA 1
ATOM 3554 C C . GLU A 1 503 ? -22.282 28.292 74.294 1.00 57.66 503 GLU A C 1
ATOM 3555 O O . GLU A 1 503 ? -22.677 28.965 73.341 1.00 62.91 503 GLU A O 1
ATOM 3561 N N . LEU A 1 504 ? -22.981 27.290 74.817 1.00 56.56 504 LEU A N 1
ATOM 3562 C CA . LEU A 1 504 ? -24.271 26.886 74.273 1.00 58.34 504 LEU A CA 1
ATOM 3563 C C . LEU A 1 504 ? -25.261 28.041 74.304 1.00 54.52 504 LEU A C 1
ATOM 3564 O O . LEU A 1 504 ? -25.897 28.351 73.299 1.00 58.30 504 LEU A O 1
ATOM 3569 N N . THR A 1 505 ? -25.374 28.680 75.463 1.00 46.51 505 THR A N 1
ATOM 3570 C CA . THR A 1 505 ? -26.329 29.764 75.651 1.00 49.04 505 THR A CA 1
ATOM 3571 C C . THR A 1 505 ? -26.028 30.952 74.742 1.00 49.80 505 THR A C 1
ATOM 3572 O O . THR A 1 505 ? -26.917 31.447 74.053 1.00 53.00 505 THR A O 1
ATOM 3576 N N . LEU A 1 506 ? -24.775 31.399 74.738 1.00 48.95 506 LEU A N 1
ATOM 3577 C CA . LEU A 1 506 ? -24.369 32.539 73.917 1.00 48.37 506 LEU A CA 1
ATOM 3578 C C . LEU A 1 506 ? -24.657 32.335 72.430 1.00 45.71 506 LEU A C 1
ATOM 3579 O O . LEU A 1 506 ? -25.134 33.248 71.757 1.00 47.87 506 LEU A O 1
ATOM 3584 N N . ARG A 1 507 ? -24.364 31.141 71.922 1.00 44.63 507 ARG A N 1
ATOM 3585 C CA . ARG A 1 507 ? -24.597 30.834 70.513 1.00 53.69 507 ARG A CA 1
ATOM 3586 C C . ARG A 1 507 ? -26.085 30.695 70.204 1.00 58.22 507 ARG A C 1
ATOM 3587 O O . ARG A 1 507 ? -26.523 30.989 69.093 1.00 61.13 507 ARG A O 1
ATOM 3595 N N . GLU A 1 508 ? -26.856 30.248 71.190 1.00 64.79 508 GLU A N 1
ATOM 3596 C CA . GLU A 1 508 ? -28.307 30.180 71.047 1.00 71.14 508 GLU A CA 1
ATOM 3597 C C . GLU A 1 508 ? -28.909 31.580 70.984 1.00 68.03 508 GLU A C 1
ATOM 3598 O O . GLU A 1 508 ? -29.967 31.782 70.389 1.00 70.79 508 GLU A O 1
ATOM 3604 N N . ARG A 1 509 ? -28.229 32.540 71.604 1.00 64.96 509 ARG A N 1
ATOM 3605 C CA . ARG A 1 509 ? -28.706 33.919 71.649 1.00 61.57 509 ARG A CA 1
ATOM 3606 C C . ARG A 1 509 ? -28.330 34.695 70.387 1.00 55.22 509 ARG A C 1
ATOM 3607 O O . ARG A 1 509 ? -28.820 35.802 70.164 1.00 59.43 509 ARG A O 1
ATOM 3615 N N . GLY A 1 510 ? -27.453 34.123 69.568 1.00 46.08 510 GLY A N 1
ATOM 3616 C CA . GLY A 1 510 ? -27.096 34.744 68.305 1.00 50.40 510 GLY A CA 1
ATOM 3617 C C . GLY A 1 510 ? -25.664 35.233 68.214 1.00 50.83 510 GLY A C 1
ATOM 3618 O O . GLY A 1 510 ? -25.260 35.790 67.196 1.00 55.09 510 GLY A O 1
ATOM 3619 N N . PHE A 1 511 ? -24.891 35.029 69.275 1.00 49.29 511 PHE A N 1
ATOM 3620 C CA . PHE A 1 511 ? -23.488 35.424 69.272 1.00 50.16 511 PHE A CA 1
ATOM 3621 C C . PHE A 1 511 ? -22.627 34.410 68.525 1.00 46.71 511 PHE A C 1
ATOM 3622 O O . PHE A 1 511 ? -22.865 33.204 68.594 1.00 47.51 511 PHE A O 1
ATOM 3630 N N . SER A 1 512 ? -21.622 34.907 67.817 1.00 38.80 512 SER A N 1
ATOM 3631 C CA . SER A 1 512 ? -20.713 34.040 67.084 1.00 42.75 512 SER A CA 1
ATOM 3632 C C . SER A 1 512 ? -19.546 33.635 67.969 1.00 39.41 512 SER A C 1
ATOM 3633 O O . SER A 1 512 ? -19.316 34.230 69.023 1.00 37.74 512 SER A O 1
ATOM 3636 N N . GLN A 1 513 ? -18.810 32.618 67.536 1.00 35.53 513 GLN A N 1
ATOM 3637 C CA . GLN A 1 513 ? -17.614 32.187 68.253 1.00 45.55 513 GLN A CA 1
ATOM 3638 C C . GLN A 1 513 ? -16.509 33.251 68.325 1.00 41.79 513 GLN A C 1
ATOM 3639 O O . GLN A 1 513 ? -15.874 33.395 69.367 1.00 45.06 513 GLN A O 1
ATOM 3645 N N . PRO A 1 514 ? -16.271 33.996 67.226 1.00 48.05 514 PRO A N 1
ATOM 3646 C CA . PRO A 1 514 ? -15.321 35.107 67.359 1.00 47.35 514 PRO A CA 1
ATOM 3647 C C . PRO A 1 514 ? -15.787 36.178 68.344 1.00 42.32 514 PRO A C 1
ATOM 3648 O O . PRO A 1 514 ? -14.949 36.772 69.022 1.00 40.25 514 PRO A O 1
ATOM 3652 N N . ASP A 1 515 ? -17.092 36.426 68.411 1.00 39.76 515 ASP A N 1
ATOM 3653 C CA . ASP A 1 515 ? -17.640 37.340 69.410 1.00 45.86 515 ASP A CA 1
ATOM 3654 C C . ASP A 1 515 ? -17.295 36.832 70.804 1.00 42.44 515 ASP A C 1
ATOM 3655 O O . ASP A 1 515 ? -16.815 37.578 71.654 1.00 41.78 515 ASP A O 1
ATOM 3660 N N . ILE A 1 516 ? -17.541 35.547 71.020 1.00 42.27 516 ILE A N 1
ATOM 3661 C CA . ILE A 1 516 ? -17.254 34.899 72.291 1.00 41.42 516 ILE A CA 1
ATOM 3662 C C . ILE A 1 516 ? -15.769 34.993 72.640 1.00 43.42 516 ILE A C 1
ATOM 3663 O O . ILE A 1 516 ? -15.411 35.331 73.767 1.00 38.41 516 ILE A O 1
ATOM 3668 N N . VAL A 1 517 ? -14.912 34.705 71.664 1.00 43.72 517 VAL A N 1
ATOM 3669 C CA . VAL A 1 517 ? -13.467 34.797 71.855 1.00 42.65 517 VAL A CA 1
ATOM 3670 C C . VAL A 1 517 ? -13.035 36.216 72.228 1.00 44.37 517 VAL A C 1
ATOM 3671 O O . VAL A 1 517 ? -12.225 36.409 73.134 1.00 42.82 517 VAL A O 1
ATOM 3675 N N . LYS A 1 518 ? -13.590 37.204 71.535 1.00 48.61 518 LYS A N 1
ATOM 3676 C CA . LYS A 1 518 ? -13.247 38.601 71.780 1.00 48.30 518 LYS A CA 1
ATOM 3677 C C . LYS A 1 518 ? -13.637 39.048 73.186 1.00 44.72 518 LYS A C 1
ATOM 3678 O O . LYS A 1 518 ? -12.865 39.716 73.874 1.00 46.35 518 LYS A O 1
ATOM 3684 N N . ILE A 1 519 ? -14.841 38.677 73.605 1.00 40.30 519 ILE A N 1
ATOM 3685 C CA . ILE A 1 519 ? -15.327 39.024 74.934 1.00 39.81 519 ILE A CA 1
ATOM 3686 C C . ILE A 1 519 ? -14.507 38.322 76.016 1.00 36.66 519 ILE A C 1
ATOM 3687 O O . ILE A 1 519 ? -14.124 38.930 77.013 1.00 31.35 519 ILE A O 1
ATOM 3692 N N . ALA A 1 520 ? -14.223 37.043 75.797 1.00 33.52 520 ALA A N 1
ATOM 3693 C CA . ALA A 1 520 ? -13.494 36.245 76.777 1.00 38.43 520 ALA A CA 1
ATOM 3694 C C . ALA A 1 520 ? -11.989 36.496 76.723 1.00 43.39 520 ALA A C 1
ATOM 3695 O O . ALA A 1 520 ? -11.269 36.208 77.681 1.00 39.40 520 ALA A O 1
ATOM 3697 N N . GLY A 1 521 ? -11.527 37.043 75.602 1.00 38.19 521 GLY A N 1
ATOM 3698 C CA . GLY A 1 521 ? -10.106 37.174 75.326 1.00 39.25 521 GLY A CA 1
ATOM 3699 C C . GLY A 1 521 ? -9.386 38.330 75.993 1.00 43.79 521 GLY A C 1
ATOM 3700 O O . GLY A 1 521 ? -8.232 38.617 75.670 1.00 41.60 521 GLY A O 1
ATOM 3701 N N . ASN A 1 522 ? -10.064 38.999 76.919 1.00 35.32 522 ASN A N 1
ATOM 3702 C CA . ASN A 1 522 ? -9.436 40.047 77.712 1.00 41.52 522 ASN A CA 1
ATOM 3703 C C . ASN A 1 522 ? -9.498 39.702 79.192 1.00 45.97 522 ASN A C 1
ATOM 3704 O O . ASN A 1 522 ? -10.258 38.824 79.596 1.00 52.75 522 ASN A O 1
ATOM 3709 N N . SER A 1 523 ? -8.688 40.384 79.996 1.00 41.45 523 SER A N 1
ATOM 3710 C CA . SER A 1 523 ? -8.732 40.204 81.440 1.00 46.74 523 SER A CA 1
ATOM 3711 C C . SER A 1 523 ? -10.107 40.617 81.952 1.00 43.50 523 SER A C 1
ATOM 3712 O O . SER A 1 523 ? -10.665 41.623 81.517 1.00 37.41 523 SER A O 1
ATOM 3715 N N . GLY A 1 524 ? -10.655 39.825 82.866 1.00 39.31 524 GLY A N 1
ATOM 3716 C CA . GLY A 1 524 ? -12.012 40.032 83.334 1.00 37.00 524 GLY A CA 1
ATOM 3717 C C . GLY A 1 524 ? -13.016 39.417 82.377 1.00 37.68 524 GLY A C 1
ATOM 3718 O O . GLY A 1 524 ? -14.208 39.707 82.441 1.00 36.85 524 GLY A O 1
ATOM 3719 N N . GLY A 1 525 ? -12.524 38.555 81.492 1.00 39.60 525 GLY A N 1
ATOM 3720 C CA . GLY A 1 525 ? -13.347 37.950 80.457 1.00 39.55 525 GLY A CA 1
ATOM 3721 C C . GLY A 1 525 ? -14.460 37.059 80.976 1.00 41.10 525 GLY A C 1
ATOM 3722 O O . GLY A 1 525 ? -15.519 36.957 80.357 1.00 35.97 525 GLY A O 1
ATOM 3723 N N . ALA A 1 526 ? -14.219 36.407 82.109 1.00 41.14 526 ALA A N 1
ATOM 3724 C CA . ALA A 1 526 ? -15.230 35.554 82.728 1.00 43.67 526 ALA A CA 1
ATOM 3725 C C . ALA A 1 526 ? -16.463 36.367 83.110 1.00 37.84 526 ALA A C 1
ATOM 3726 O O . ALA A 1 526 ? -17.595 35.948 82.868 1.00 42.92 526 ALA A O 1
ATOM 3728 N N . GLN A 1 527 ? -16.234 37.534 83.702 1.00 30.85 527 GLN A N 1
ATOM 3729 C CA . GLN A 1 527 ? -17.323 38.419 84.101 1.00 35.66 527 GLN A CA 1
ATOM 3730 C C . GLN A 1 527 ? -18.001 39.032 82.879 1.00 38.76 527 GLN A C 1
ATOM 3731 O O . GLN A 1 527 ? -19.225 39.171 82.842 1.00 39.44 527 GLN A O 1
ATOM 3737 N N . ALA A 1 528 ? -17.199 39.394 81.882 1.00 37.28 528 ALA A N 1
ATOM 3738 C CA . ALA A 1 528 ? -17.718 40.020 80.669 1.00 36.27 528 ALA A CA 1
ATOM 3739 C C . ALA A 1 528 ? -18.687 39.090 79.945 1.00 27.36 528 ALA A C 1
ATOM 3740 O O . ALA A 1 528 ? -19.741 39.524 79.484 1.00 34.94 528 ALA A O 1
ATOM 3742 N N . LEU A 1 529 ? -18.328 37.811 79.857 1.00 29.47 529 LEU A N 1
ATOM 3743 C CA . LEU A 1 529 ? -19.198 36.815 79.238 1.00 39.78 529 LEU A CA 1
ATOM 3744 C C . LEU A 1 529 ? -20.542 36.723 79.953 1.00 41.18 529 LEU A C 1
ATOM 3745 O O . LEU A 1 529 ? -21.597 36.734 79.318 1.00 38.80 529 LEU A O 1
ATOM 3750 N N . GLN A 1 530 ? -20.494 36.629 81.277 1.00 44.56 530 GLN A N 1
ATOM 3751 C CA . GLN A 1 530 ? -21.706 36.504 82.076 1.00 45.06 530 GLN A CA 1
ATOM 3752 C C . GLN A 1 530 ? -22.529 37.786 82.019 1.00 43.16 530 GLN A C 1
ATOM 3753 O O . GLN A 1 530 ? -23.759 37.745 81.972 1.00 48.80 530 GLN A O 1
ATOM 3759 N N . ALA A 1 531 ? -21.841 38.924 82.019 1.00 37.13 531 ALA A N 1
ATOM 3760 C CA . ALA A 1 531 ? -22.510 40.221 81.985 1.00 36.69 531 ALA A CA 1
ATOM 3761 C C . ALA A 1 531 ? -23.283 40.401 80.686 1.00 42.84 531 ALA A C 1
ATOM 3762 O O . ALA A 1 531 ? -24.380 40.956 80.678 1.00 44.88 531 ALA A O 1
ATOM 3764 N N . VAL A 1 532 ? -22.703 39.926 79.589 1.00 38.87 532 VAL A N 1
ATOM 3765 C CA . VAL A 1 532 ? -23.367 39.970 78.292 1.00 45.37 532 VAL A CA 1
ATOM 3766 C C . VAL A 1 532 ? -24.669 39.172 78.328 1.00 45.28 532 VAL A C 1
ATOM 3767 O O . VAL A 1 532 ? -25.695 39.613 77.808 1.00 45.06 532 VAL A O 1
ATOM 3771 N N . LEU A 1 533 ? -24.624 38.006 78.962 1.00 48.94 533 LEU A N 1
ATOM 3772 C CA . LEU A 1 533 ? -25.816 37.185 79.142 1.00 52.03 533 LEU A CA 1
ATOM 3773 C C . LEU A 1 533 ? -26.865 37.894 79.992 1.00 53.00 533 LEU A C 1
ATOM 3774 O O . LEU A 1 533 ? -28.055 37.865 79.677 1.00 50.77 533 LEU A O 1
ATOM 3779 N N . ASP A 1 534 ? -26.417 38.528 81.071 1.00 54.72 534 ASP A N 1
ATOM 3780 C CA . ASP A 1 534 ? -27.328 39.165 82.014 1.00 54.71 534 ASP A CA 1
ATOM 3781 C C . ASP A 1 534 ? -27.924 40.464 81.478 1.00 54.28 534 ASP A C 1
ATOM 3782 O O . ASP A 1 534 ? -29.065 40.806 81.794 1.00 50.80 534 ASP A O 1
ATOM 3787 N N . LEU A 1 535 ? -27.159 41.184 80.664 1.00 44.36 535 LEU A N 1
ATOM 3788 C CA . LEU A 1 535 ? -27.538 42.543 80.298 1.00 45.92 535 LEU A CA 1
ATOM 3789 C C . LEU A 1 535 ? -28.053 42.716 78.865 1.00 46.21 535 LEU A C 1
ATOM 3790 O O . LEU A 1 535 ? -28.510 43.799 78.508 1.00 45.44 535 LEU A O 1
ATOM 3795 N N . GLU A 1 536 ? -27.990 41.658 78.059 1.00 45.57 536 GLU A N 1
ATOM 3796 C CA . GLU A 1 536 ? -28.356 41.745 76.642 1.00 54.52 536 GLU A CA 1
ATOM 3797 C C . GLU A 1 536 ? -29.767 42.273 76.401 1.00 55.81 536 GLU A C 1
ATOM 3798 O O . GLU A 1 536 ? -29.964 43.188 75.600 1.00 53.96 536 GLU A O 1
ATOM 3804 N N . LEU A 1 537 ? -30.739 41.676 77.086 1.00 63.55 537 LEU A N 1
ATOM 3805 C CA . LEU A 1 537 ? -32.138 42.062 76.948 1.00 68.88 537 LEU A CA 1
ATOM 3806 C C . LEU A 1 537 ? -32.307 43.548 77.235 1.00 68.01 537 LEU A C 1
ATOM 3807 O O . LEU A 1 537 ? -32.949 44.267 76.473 1.00 73.80 537 LEU A O 1
ATOM 3812 N N . THR A 1 538 ? -31.716 43.996 78.338 1.00 67.03 538 THR A N 1
ATOM 3813 C CA . THR A 1 538 ? -31.779 45.395 78.739 1.00 62.64 538 THR A CA 1
ATOM 3814 C C . THR A 1 538 ? -31.181 46.291 77.661 1.00 55.43 538 THR A C 1
ATOM 3815 O O . THR A 1 538 ? -31.693 47.376 77.389 1.00 52.29 538 THR A O 1
ATOM 3819 N N . PHE A 1 539 ? -30.100 45.824 77.044 1.00 45.91 539 PHE A N 1
ATOM 3820 C CA . PHE A 1 539 ? -29.437 46.585 75.992 1.00 50.03 539 PHE A CA 1
ATOM 3821 C C . PHE A 1 539 ? -30.302 46.725 74.742 1.00 56.06 539 PHE A C 1
ATOM 3822 O O . PHE A 1 539 ? -30.401 47.813 74.175 1.00 58.04 539 PHE A O 1
ATOM 3830 N N . ARG A 1 540 ? -30.925 45.627 74.318 1.00 61.16 540 ARG A N 1
ATOM 3831 C CA . ARG A 1 540 ? -31.768 45.649 73.125 1.00 64.98 540 ARG A CA 1
ATOM 3832 C C . ARG A 1 540 ? -32.984 46.537 73.342 1.00 63.47 540 ARG A C 1
ATOM 3833 O O . ARG A 1 540 ? -33.454 47.195 72.415 1.00 64.85 540 ARG A O 1
ATOM 3841 N N . GLU A 1 541 ? -33.484 46.553 74.573 1.00 52.40 541 GLU A N 1
ATOM 3842 C CA . GLU A 1 541 ? -34.623 47.390 74.924 1.00 59.62 541 GLU A CA 1
ATOM 3843 C C . GLU A 1 541 ? -34.279 48.872 74.820 1.00 68.53 541 GLU A C 1
ATOM 3844 O O . GLU A 1 541 ? -35.122 49.687 74.441 1.00 76.69 541 GLU A O 1
ATOM 3850 N N . ARG A 1 542 ? -33.039 49.216 75.154 1.00 65.01 542 ARG A N 1
ATOM 3851 C CA . ARG A 1 542 ? -32.612 50.611 75.155 1.00 59.87 542 ARG A CA 1
ATOM 3852 C C . ARG A 1 542 ? -32.017 51.054 73.816 1.00 58.09 542 ARG A C 1
ATOM 3853 O O . ARG A 1 542 ? -31.345 52.081 73.737 1.00 57.00 542 ARG A O 1
ATOM 3861 N N . GLY A 1 543 ? -32.258 50.274 72.768 1.00 60.32 543 GLY A N 1
ATOM 3862 C CA . GLY A 1 543 ? -31.916 50.695 71.422 1.00 64.82 543 GLY A CA 1
ATOM 3863 C C . GLY A 1 543 ? -30.569 50.242 70.893 1.00 66.36 543 GLY A C 1
ATOM 3864 O O . GLY A 1 543 ? -30.182 50.617 69.787 1.00 68.38 543 GLY A O 1
ATOM 3865 N N . PHE A 1 544 ? -29.851 49.437 71.669 1.00 60.23 544 PHE A N 1
ATOM 3866 C CA . PHE A 1 544 ? -28.552 48.933 71.231 1.00 55.10 544 PHE A CA 1
ATOM 3867 C C . PHE A 1 544 ? -28.684 47.570 70.557 1.00 54.78 544 PHE A C 1
ATOM 3868 O O . PHE A 1 544 ? -29.625 46.827 70.823 1.00 59.34 544 PHE A O 1
ATOM 3876 N N . SER A 1 545 ? -27.739 47.249 69.680 1.00 56.24 545 SER A N 1
ATOM 3877 C CA . SER A 1 545 ? -27.768 45.977 68.970 1.00 60.15 545 SER A CA 1
ATOM 3878 C C . SER A 1 545 ? -26.834 44.969 69.626 1.00 61.14 545 SER A C 1
ATOM 3879 O O . SER A 1 545 ? -26.084 45.309 70.540 1.00 60.89 545 SER A O 1
ATOM 3882 N N . GLN A 1 546 ? -26.886 43.726 69.156 1.00 59.69 546 GLN A N 1
ATOM 3883 C CA . GLN A 1 546 ? -25.996 42.686 69.655 1.00 58.32 546 GLN A CA 1
ATOM 3884 C C . GLN A 1 546 ? -24.550 42.996 69.294 1.00 59.86 546 GLN A C 1
ATOM 3885 O O . GLN A 1 546 ? -23.633 42.705 70.061 1.00 63.31 546 GLN A O 1
ATOM 3891 N N . ALA A 1 547 ? -24.354 43.594 68.123 1.00 44.13 547 ALA A N 1
ATOM 3892 C CA . ALA A 1 547 ? -23.022 43.986 67.684 1.00 44.07 547 ALA A CA 1
ATOM 3893 C C . ALA A 1 547 ? -22.440 45.051 68.606 1.00 45.17 547 ALA A C 1
ATOM 3894 O O . ALA A 1 547 ? -21.244 45.043 68.903 1.00 44.70 547 ALA A O 1
ATOM 3896 N N . ASP A 1 548 ? -23.296 45.966 69.051 1.00 40.15 548 ASP A N 1
ATOM 3897 C CA . ASP A 1 548 ? -22.893 47.016 69.982 1.00 41.90 548 ASP A CA 1
ATOM 3898 C C . ASP A 1 548 ? -22.385 46.408 71.284 1.00 45.62 548 ASP A C 1
ATOM 3899 O O . ASP A 1 548 ? -21.350 46.816 71.810 1.00 44.75 548 ASP A O 1
ATOM 3904 N N . ILE A 1 549 ? -23.122 45.425 71.790 1.00 48.19 549 ILE A N 1
ATOM 3905 C CA . ILE A 1 549 ? -22.778 44.751 73.037 1.00 47.48 549 ILE A CA 1
ATOM 3906 C C . ILE A 1 549 ? -21.394 44.118 72.967 1.00 42.10 549 ILE A C 1
ATOM 3907 O O . ILE A 1 549 ? -20.585 44.278 73.879 1.00 40.54 549 ILE A O 1
ATOM 3912 N N . VAL A 1 550 ? -21.127 43.404 71.877 1.00 36.92 550 VAL A N 1
ATOM 3913 C CA . VAL A 1 550 ? -19.831 42.765 71.677 1.00 35.83 550 VAL A CA 1
ATOM 3914 C C . VAL A 1 550 ? -18.712 43.802 71.640 1.00 42.09 550 VAL A C 1
ATOM 3915 O O . VAL A 1 550 ? -17.635 43.589 72.198 1.00 40.00 550 VAL A O 1
ATOM 3919 N N . LYS A 1 551 ? -18.983 44.930 70.991 1.00 40.44 551 LYS A N 1
ATOM 3920 C CA . LYS A 1 551 ? -18.005 46.001 70.865 1.00 41.98 551 LYS A CA 1
ATOM 3921 C C . LYS A 1 551 ? -17.662 46.594 72.227 1.00 43.96 551 LYS A C 1
ATOM 3922 O O . LYS A 1 551 ? -16.496 46.838 72.535 1.00 42.80 551 LYS A O 1
ATOM 3928 N N . ILE A 1 552 ? -18.689 46.815 73.039 1.00 38.37 552 ILE A N 1
ATOM 3929 C CA . ILE A 1 552 ? -18.513 47.417 74.352 1.00 43.71 552 ILE A CA 1
ATOM 3930 C C . ILE A 1 552 ? -17.834 46.457 75.330 1.00 43.39 552 ILE A C 1
ATOM 3931 O O . ILE A 1 552 ? -16.926 46.847 76.063 1.00 39.79 552 ILE A O 1
ATOM 3936 N N . ALA A 1 553 ? -18.263 45.200 75.318 1.00 38.93 553 ALA A N 1
ATOM 3937 C CA . ALA A 1 553 ? -17.742 44.204 76.246 1.00 46.16 553 ALA A CA 1
ATOM 3938 C C . ALA A 1 553 ? -16.408 43.619 75.797 1.00 43.36 553 ALA A C 1
ATOM 3939 O O . ALA A 1 553 ? -15.696 43.009 76.591 1.00 41.87 553 ALA A O 1
ATOM 3941 N N . GLY A 1 554 ? -16.073 43.809 74.526 1.00 37.80 554 GLY A N 1
ATOM 3942 C CA . GLY A 1 554 ? -14.908 43.170 73.939 1.00 39.47 554 GLY A CA 1
ATOM 3943 C C . GLY A 1 554 ? -13.563 43.815 74.224 1.00 42.14 554 GLY A C 1
ATOM 3944 O O . GLY A 1 554 ? -12.588 43.545 73.527 1.00 43.68 554 GLY A O 1
ATOM 3945 N N . ASN A 1 555 ? -13.499 44.664 75.242 1.00 34.46 555 ASN A N 1
ATOM 3946 C CA . ASN A 1 555 ? -12.235 45.284 75.625 1.00 35.70 555 ASN A CA 1
ATOM 3947 C C . ASN A 1 555 ? -11.892 44.989 77.077 1.00 38.37 555 ASN A C 1
ATOM 3948 O O . ASN A 1 555 ? -12.673 44.355 77.785 1.00 38.76 555 ASN A O 1
ATOM 3953 N N . ASP A 1 556 ? -10.716 45.436 77.507 1.00 43.43 556 ASP A N 1
ATOM 3954 C CA . ASP A 1 556 ? -10.355 45.390 78.917 1.00 53.68 556 ASP A CA 1
ATOM 3955 C C . ASP A 1 556 ? -11.360 46.212 79.706 1.00 51.28 556 ASP A C 1
ATOM 3956 O O . ASP A 1 556 ? -11.718 47.318 79.303 1.00 48.18 556 ASP A O 1
ATOM 3961 N N . GLY A 1 557 ? -11.819 45.667 80.825 1.00 46.99 557 GLY A N 1
ATOM 3962 C CA . GLY A 1 557 ? -12.815 46.338 81.639 1.00 48.71 557 GLY A CA 1
ATOM 3963 C C . GLY A 1 557 ? -14.156 46.400 80.934 1.00 47.77 557 GLY A C 1
ATOM 3964 O O . GLY A 1 557 ? -14.924 47.339 81.127 1.00 42.50 557 GLY A O 1
ATOM 3965 N N . GLY A 1 558 ? -14.434 45.391 80.112 1.00 43.50 558 GLY A N 1
ATOM 3966 C CA . GLY A 1 558 ? -15.672 45.334 79.355 1.00 38.01 558 GLY A CA 1
ATOM 3967 C C . GLY A 1 558 ? -16.911 45.343 80.231 1.00 45.33 558 GLY A C 1
ATOM 3968 O O . GLY A 1 558 ? -17.926 45.950 79.886 1.00 46.56 558 GLY A O 1
ATOM 3969 N N . THR A 1 559 ? -16.824 44.668 81.372 1.00 42.81 559 THR A N 1
ATOM 3970 C CA . THR A 1 559 ? -17.932 44.611 82.316 1.00 38.61 559 THR A CA 1
ATOM 3971 C C . THR A 1 559 ? -18.287 46.002 82.819 1.00 32.10 559 THR A C 1
ATOM 3972 O O . THR A 1 559 ? -19.460 46.373 82.876 1.00 35.72 559 THR A O 1
ATOM 3976 N N . GLN A 1 560 ? -17.265 46.775 83.167 1.00 31.26 560 GLN A N 1
ATOM 3977 C CA . GLN A 1 560 ? -17.470 48.133 83.655 1.00 37.73 560 GLN A CA 1
ATOM 3978 C C . GLN A 1 560 ? -17.971 49.047 82.540 1.00 40.20 560 GLN A C 1
ATOM 3979 O O . GLN A 1 560 ? -18.722 49.988 82.790 1.00 41.90 560 GLN A O 1
ATOM 3985 N N . ALA A 1 561 ? -17.550 48.765 81.312 1.00 37.12 561 ALA A N 1
ATOM 3986 C CA . ALA A 1 561 ? -18.006 49.531 80.157 1.00 35.94 561 ALA A CA 1
ATOM 3987 C C . ALA A 1 561 ? -19.503 49.329 79.935 1.00 30.01 561 ALA A C 1
ATOM 3988 O O . ALA A 1 561 ? -20.247 50.294 79.752 1.00 36.96 561 ALA A O 1
ATOM 3990 N N . LEU A 1 562 ? -19.936 48.072 79.957 1.00 30.14 562 LEU A N 1
ATOM 3991 C CA . LEU A 1 562 ? -21.352 47.736 79.820 1.00 35.00 562 LEU A CA 1
ATOM 3992 C C . LEU A 1 562 ? -22.216 48.426 80.876 1.00 39.40 562 LEU A C 1
ATOM 3993 O O . LEU A 1 562 ? -23.235 49.039 80.555 1.00 39.08 562 LEU A O 1
ATOM 3998 N N . HIS A 1 563 ? -21.808 48.322 82.137 1.00 43.23 563 HIS A N 1
ATOM 3999 C CA . HIS A 1 563 ? -22.568 48.922 83.227 1.00 42.79 563 HIS A CA 1
ATOM 4000 C C . HIS A 1 563 ? -22.582 50.444 83.126 1.00 46.22 563 HIS A C 1
ATOM 4001 O O . HIS A 1 563 ? -23.584 51.087 83.439 1.00 46.08 563 HIS A O 1
ATOM 4008 N N . ALA A 1 564 ? -21.466 51.015 82.686 1.00 39.34 564 ALA A N 1
ATOM 4009 C CA . ALA A 1 564 ? -21.370 52.459 82.529 1.00 37.82 564 ALA A CA 1
ATOM 4010 C C . ALA A 1 564 ? -22.325 52.951 81.448 1.00 46.87 564 ALA A C 1
ATOM 4011 O O . ALA A 1 564 ? -22.861 54.054 81.541 1.00 50.15 564 ALA A O 1
ATOM 4013 N N . VAL A 1 565 ? -22.535 52.128 80.424 1.00 43.35 565 VAL A N 1
ATOM 4014 C CA . VAL A 1 565 ? -23.501 52.451 79.382 1.00 47.38 565 VAL A CA 1
ATOM 4015 C C . VAL A 1 565 ? -24.911 52.491 79.962 1.00 50.00 565 VAL A C 1
ATOM 4016 O O . VAL A 1 565 ? -25.642 53.456 79.758 1.00 53.97 565 VAL A O 1
ATOM 4020 N N . LEU A 1 566 ? -25.278 51.446 80.699 1.00 42.97 566 LEU A N 1
ATOM 4021 C CA . LEU A 1 566 ? -26.609 51.355 81.294 1.00 45.44 566 LEU A CA 1
ATOM 4022 C C . LEU A 1 566 ? -26.882 52.479 82.290 1.00 45.36 566 LEU A C 1
ATOM 4023 O O . LEU A 1 566 ? -28.012 52.956 82.399 1.00 46.50 566 LEU A O 1
ATOM 4028 N N . ASP A 1 567 ? -25.848 52.902 83.011 1.00 41.35 567 ASP A N 1
ATOM 4029 C CA . ASP A 1 567 ? -26.012 53.926 84.039 1.00 41.63 567 ASP A CA 1
ATOM 4030 C C . ASP A 1 567 ? -26.018 55.348 83.483 1.00 46.44 567 ASP A C 1
ATOM 4031 O O . ASP A 1 567 ? -26.461 56.276 84.159 1.00 46.17 567 ASP A O 1
ATOM 4036 N N . LEU A 1 568 ? -25.535 55.524 82.256 1.00 53.56 568 LEU A N 1
ATOM 4037 C CA . LEU A 1 568 ? -25.343 56.871 81.724 1.00 52.99 568 LEU A CA 1
ATOM 4038 C C . LEU A 1 568 ? -26.100 57.179 80.434 1.00 44.51 568 LEU A C 1
ATOM 4039 O O . LEU A 1 568 ? -26.194 58.341 80.042 1.00 44.97 568 LEU A O 1
ATOM 4044 N N . GLU A 1 569 ? -26.634 56.150 79.779 1.00 43.26 569 GLU A N 1
ATOM 4045 C CA . GLU A 1 569 ? -27.234 56.319 78.452 1.00 49.22 569 GLU A CA 1
ATOM 4046 C C . GLU A 1 569 ? -28.405 57.302 78.414 1.00 49.85 569 GLU A C 1
ATOM 4047 O O . GLU A 1 569 ? -28.614 57.987 77.412 1.00 42.74 569 GLU A O 1
ATOM 4053 N N . ARG A 1 570 ? -29.166 57.371 79.502 1.00 57.84 570 ARG A N 1
ATOM 4054 C CA . ARG A 1 570 ? -30.330 58.249 79.544 1.00 61.71 570 ARG A CA 1
ATOM 4055 C C . ARG A 1 570 ? -29.927 59.718 79.505 1.00 57.23 570 ARG A C 1
ATOM 4056 O O . ARG A 1 570 ? -30.418 60.481 78.675 1.00 54.97 570 ARG A O 1
ATOM 4072 N N . LEU A 1 572 ? -27.001 61.015 78.692 1.00 47.88 572 LEU A N 1
ATOM 4073 C CA . LEU A 1 572 ? -26.251 61.285 77.468 1.00 46.00 572 LEU A CA 1
ATOM 4074 C C . LEU A 1 572 ? -27.170 61.488 76.273 1.00 45.51 572 LEU A C 1
ATOM 4075 O O . LEU A 1 572 ? -26.936 62.366 75.445 1.00 51.77 572 LEU A O 1
ATOM 4080 N N . GLY A 1 573 ? -28.210 60.666 76.185 1.00 47.94 573 GLY A N 1
ATOM 4081 C CA . GLY A 1 573 ? -29.168 60.763 75.101 1.00 51.55 573 GLY A CA 1
ATOM 4082 C C . GLY A 1 573 ? -29.947 62.061 75.156 1.00 57.50 573 GLY A C 1
ATOM 4083 O O . GLY A 1 573 ? -30.173 62.709 74.133 1.00 57.23 573 GLY A O 1
ATOM 4084 N N . GLU A 1 574 ? -30.350 62.446 76.362 1.00 55.21 574 GLU A N 1
ATOM 4085 C CA . GLU A 1 574 ? -31.082 63.690 76.568 1.00 62.75 574 GLU A CA 1
ATOM 4086 C C . GLU A 1 574 ? -30.198 64.900 76.284 1.00 61.68 574 GLU A C 1
ATOM 4087 O O . GLU A 1 574 ? -30.695 66.007 76.078 1.00 67.27 574 GLU A O 1
ATOM 4093 N N . ARG A 1 575 ? -28.887 64.683 76.269 1.00 59.60 575 ARG A N 1
ATOM 4094 C CA . ARG A 1 575 ? -27.944 65.759 75.986 1.00 57.08 575 ARG A CA 1
ATOM 4095 C C . ARG A 1 575 ? -27.457 65.743 74.540 1.00 57.45 575 ARG A C 1
ATOM 4096 O O . ARG A 1 575 ? -26.487 66.415 74.197 1.00 59.89 575 ARG A O 1
ATOM 4104 N N . GLY A 1 576 ? -28.132 64.969 73.697 1.00 52.23 576 GLY A N 1
ATOM 4105 C CA . GLY A 1 576 ? -27.898 65.030 72.266 1.00 52.98 576 GLY A CA 1
ATOM 4106 C C . GLY A 1 576 ? -26.858 64.077 71.710 1.00 57.19 576 GLY A C 1
ATOM 4107 O O . GLY A 1 576 ? -26.268 64.343 70.664 1.00 60.70 576 GLY A O 1
ATOM 4108 N N . PHE A 1 577 ? -26.630 62.966 72.400 1.00 58.71 577 PHE A N 1
ATOM 4109 C CA . PHE A 1 577 ? -25.747 61.928 71.879 1.00 54.86 577 PHE A CA 1
ATOM 4110 C C . PHE A 1 577 ? -26.556 60.715 71.438 1.00 49.27 577 PHE A C 1
ATOM 4111 O O . PHE A 1 577 ? -27.386 60.205 72.188 1.00 54.65 577 PHE A O 1
ATOM 4119 N N . SER A 1 578 ? -26.314 60.258 70.217 1.00 48.74 578 SER A N 1
ATOM 4120 C CA . SER A 1 578 ? -27.062 59.135 69.671 1.00 50.91 578 SER A CA 1
ATOM 4121 C C . SER A 1 578 ? -26.641 57.824 70.324 1.00 55.73 578 SER A C 1
ATOM 4122 O O . SER A 1 578 ? -25.695 57.782 71.114 1.00 54.38 578 SER A O 1
ATOM 4125 N N . ARG A 1 579 ? -27.350 56.755 69.982 1.00 55.18 579 ARG A N 1
ATOM 4126 C CA . ARG A 1 579 ? -26.992 55.419 70.436 1.00 51.72 579 ARG A CA 1
ATOM 4127 C C . ARG A 1 579 ? -25.633 55.029 69.875 1.00 52.31 579 ARG A C 1
ATOM 4128 O O . ARG A 1 579 ? -24.822 54.407 70.561 1.00 51.47 579 ARG A O 1
ATOM 4136 N N . ALA A 1 580 ? -25.388 55.414 68.625 1.00 42.51 580 ALA A N 1
ATOM 4137 C CA . ALA A 1 580 ? -24.120 55.130 67.961 1.00 41.75 580 ALA A CA 1
ATOM 4138 C C . ALA A 1 580 ? -22.963 55.880 68.619 1.00 43.35 580 ALA A C 1
ATOM 4139 O O . ALA A 1 580 ? -21.855 55.351 68.728 1.00 43.77 580 ALA A O 1
ATOM 4141 N N . ASP A 1 581 ? -23.224 57.113 69.046 1.00 42.01 581 ASP A N 1
ATOM 4142 C CA . ASP A 1 581 ? -22.215 57.918 69.724 1.00 43.79 581 ASP A CA 1
ATOM 4143 C C . ASP A 1 581 ? -21.771 57.238 71.013 1.00 42.54 581 ASP A C 1
ATOM 4144 O O . ASP A 1 581 ? -20.577 57.100 71.277 1.00 40.73 581 ASP A O 1
ATOM 4149 N N . ILE A 1 582 ? -22.749 56.813 71.804 1.00 40.65 582 ILE A N 1
ATOM 4150 C CA . ILE A 1 582 ? -22.497 56.141 73.070 1.00 44.01 582 ILE A CA 1
ATOM 4151 C C . ILE A 1 582 ? -21.645 54.889 72.879 1.00 42.41 582 ILE A C 1
ATOM 4152 O O . ILE A 1 582 ? -20.684 54.665 73.614 1.00 37.91 582 ILE A O 1
ATOM 4157 N N . VAL A 1 583 ? -21.994 54.088 71.878 1.00 43.50 583 VAL A N 1
ATOM 4158 C CA . VAL A 1 583 ? -21.255 52.866 71.580 1.00 42.06 583 VAL A CA 1
ATOM 4159 C C . VAL A 1 583 ? -19.814 53.163 71.174 1.00 45.60 583 VAL A C 1
ATOM 4160 O O . VAL A 1 583 ? -18.882 52.509 71.646 1.00 43.90 583 VAL A O 1
ATOM 4164 N N . ASN A 1 584 ? -19.635 54.158 70.311 1.00 45.44 584 ASN A N 1
ATOM 4165 C CA . ASN A 1 584 ? -18.302 54.529 69.838 1.00 44.46 584 ASN A CA 1
ATOM 4166 C C . ASN A 1 584 ? -17.397 55.047 70.955 1.00 39.33 584 ASN A C 1
ATOM 4167 O O . ASN A 1 584 ? -16.182 54.857 70.921 1.00 42.96 584 ASN A O 1
ATOM 4172 N N . VAL A 1 585 ? -17.992 55.700 71.945 1.00 33.17 585 VAL A N 1
ATOM 4173 C CA . VAL A 1 585 ? -17.228 56.211 73.077 1.00 35.18 585 VAL A CA 1
ATOM 4174 C C . VAL A 1 585 ? -16.872 55.084 74.042 1.00 39.61 585 VAL A C 1
ATOM 4175 O O . VAL A 1 585 ? -15.727 54.964 74.477 1.00 42.40 585 VAL A O 1
ATOM 4179 N N . ALA A 1 586 ? -17.856 54.248 74.356 1.00 36.04 586 ALA A N 1
ATOM 4180 C CA . ALA A 1 586 ? -17.674 53.192 75.344 1.00 41.10 586 ALA A CA 1
ATOM 4181 C C . ALA A 1 586 ? -16.985 51.957 74.772 1.00 40.29 586 ALA A C 1
ATOM 4182 O O . ALA A 1 586 ? -16.546 51.084 75.519 1.00 38.29 586 ALA A O 1
ATOM 4184 N N . GLY A 1 587 ? -16.881 51.893 73.448 1.00 38.03 587 GLY A N 1
ATOM 4185 C CA . GLY A 1 587 ? -16.409 50.694 72.781 1.00 32.78 587 GLY A CA 1
ATOM 4186 C C . GLY A 1 587 ? -14.913 50.591 72.557 1.00 37.96 587 GLY A C 1
ATOM 4187 O O . GLY A 1 587 ? -14.466 49.882 71.658 1.00 41.88 587 GLY A O 1
ATOM 4188 N N . ASN A 1 588 ? -14.133 51.299 73.363 1.00 39.01 588 ASN A N 1
ATOM 4189 C CA . ASN A 1 588 ? -12.684 51.159 73.323 1.00 37.68 588 ASN A CA 1
ATOM 4190 C C . ASN A 1 588 ? -12.165 50.851 74.715 1.00 38.80 588 ASN A C 1
ATOM 4191 O O . ASN A 1 588 ? -12.941 50.783 75.667 1.00 37.44 588 ASN A O 1
ATOM 4196 N N . ASN A 1 589 ? -10.856 50.653 74.829 1.00 43.16 589 ASN A N 1
ATOM 4197 C CA . ASN A 1 589 ? -10.222 50.527 76.133 1.00 41.57 589 ASN A CA 1
ATOM 4198 C C . ASN A 1 589 ? -10.450 51.798 76.943 1.00 40.60 589 ASN A C 1
ATOM 4199 O O . ASN A 1 589 ? -10.324 52.904 76.421 1.00 40.34 589 ASN A O 1
ATOM 4204 N N . GLY A 1 590 ? -10.796 51.636 78.216 1.00 39.10 590 GLY A N 1
ATOM 4205 C CA . GLY A 1 590 ? -11.080 52.770 79.078 1.00 36.38 590 GLY A CA 1
ATOM 4206 C C . GLY A 1 590 ? -12.416 53.416 78.762 1.00 35.85 590 GLY A C 1
ATOM 4207 O O . GLY A 1 590 ? -12.653 54.571 79.111 1.00 35.10 590 GLY A O 1
ATOM 4208 N N . GLY A 1 591 ? -13.293 52.661 78.106 1.00 41.84 591 GLY A N 1
ATOM 4209 C CA . GLY A 1 591 ? -14.582 53.169 77.665 1.00 40.39 591 GLY A CA 1
ATOM 4210 C C . GLY A 1 591 ? -15.449 53.743 78.772 1.00 42.72 591 GLY A C 1
ATOM 4211 O O . GLY A 1 591 ? -16.130 54.751 78.579 1.00 40.60 591 GLY A O 1
ATOM 4212 N N . ALA A 1 592 ? -15.424 53.101 79.935 1.00 37.42 592 ALA A N 1
ATOM 4213 C CA . ALA A 1 592 ? -16.190 53.574 81.084 1.00 40.58 592 ALA A CA 1
ATOM 4214 C C . ALA A 1 592 ? -15.745 54.970 81.515 1.00 35.82 592 ALA A C 1
ATOM 4215 O O . ALA A 1 592 ? -16.570 55.822 81.840 1.00 42.13 592 ALA A O 1
ATOM 4217 N N . GLN A 1 593 ? -14.435 55.199 81.507 1.00 30.64 593 GLN A N 1
ATOM 4218 C CA . GLN A 1 593 ? -13.877 56.501 81.867 1.00 34.87 593 GLN A CA 1
ATOM 4219 C C . GLN A 1 593 ? -14.174 57.555 80.800 1.00 36.42 593 GLN A C 1
ATOM 4220 O O . GLN A 1 593 ? -14.466 58.708 81.119 1.00 36.17 593 GLN A O 1
ATOM 4226 N N . ALA A 1 594 ? -14.092 57.156 79.534 1.00 31.75 594 ALA A N 1
ATOM 4227 C CA . ALA A 1 594 ? -14.369 58.070 78.430 1.00 30.94 594 ALA A CA 1
ATOM 4228 C C . ALA A 1 594 ? -15.831 58.496 78.442 1.00 31.39 594 ALA A C 1
ATOM 4229 O O . ALA A 1 594 ? -16.154 59.658 78.197 1.00 33.74 594 ALA A O 1
ATOM 4231 N N . LEU A 1 595 ? -16.708 57.542 78.733 1.00 45.49 595 LEU A N 1
ATOM 4232 C CA . LEU A 1 595 ? -18.141 57.797 78.775 1.00 46.42 595 LEU A CA 1
ATOM 4233 C C . LEU A 1 595 ? -18.484 58.732 79.932 1.00 46.58 595 LEU A C 1
ATOM 4234 O O . LEU A 1 595 ? -19.368 59.581 79.821 1.00 44.61 595 LEU A O 1
ATOM 4239 N N . LYS A 1 596 ? -17.773 58.574 81.043 1.00 38.80 596 LYS A N 1
ATOM 4240 C CA . LYS A 1 596 ? -17.978 59.429 82.205 1.00 43.53 596 LYS A CA 1
ATOM 4241 C C . LYS A 1 596 ? -17.427 60.828 81.949 1.00 44.35 596 LYS A C 1
ATOM 4242 O O . LYS A 1 596 ? -18.019 61.827 82.359 1.00 44.98 596 LYS A O 1
ATOM 4248 N N . ALA A 1 597 ? -16.290 60.892 81.266 1.00 47.37 597 ALA A N 1
ATOM 4249 C CA . ALA A 1 597 ? -15.647 62.166 80.977 1.00 44.60 597 ALA A CA 1
ATOM 4250 C C . ALA A 1 597 ? -16.493 63.019 80.034 1.00 42.09 597 ALA A C 1
ATOM 4251 O O . ALA A 1 597 ? -16.514 64.244 80.147 1.00 45.53 597 ALA A O 1
ATOM 4253 N N . VAL A 1 598 ? -17.186 62.366 79.105 1.00 35.51 598 VAL A N 1
ATOM 4254 C CA . VAL A 1 598 ? -18.078 63.066 78.186 1.00 40.40 598 VAL A CA 1
ATOM 4255 C C . VAL A 1 598 ? -19.187 63.764 78.961 1.00 40.61 598 VAL A C 1
ATOM 4256 O O . VAL A 1 598 ? -19.442 64.952 78.768 1.00 41.11 598 VAL A O 1
ATOM 4260 N N . LEU A 1 599 ? -19.830 63.020 79.854 1.00 49.48 599 LEU A N 1
ATOM 4261 C CA . LEU A 1 599 ? -20.926 63.556 80.651 1.00 50.82 599 LEU A CA 1
ATOM 4262 C C . LEU A 1 599 ? -20.446 64.660 81.589 1.00 46.83 599 LEU A C 1
ATOM 4263 O O . LEU A 1 599 ? -21.203 65.565 81.938 1.00 52.88 599 LEU A O 1
ATOM 4268 N N . GLU A 1 600 ? -19.179 64.590 81.981 1.00 51.67 600 GLU A N 1
ATOM 4269 C CA . GLU A 1 600 ? -18.609 65.572 82.893 1.00 53.45 600 GLU A CA 1
ATOM 4270 C C . GLU A 1 600 ? -18.233 66.877 82.189 1.00 53.31 600 GLU A C 1
ATOM 4271 O O . GLU A 1 600 ? -18.308 67.954 82.784 1.00 51.25 600 GLU A O 1
ATOM 4277 N N . HIS A 1 601 ? -17.845 66.786 80.921 1.00 51.11 601 HIS A N 1
ATOM 4278 C CA . HIS A 1 601 ? -17.277 67.941 80.229 1.00 49.40 601 HIS A CA 1
ATOM 4279 C C . HIS A 1 601 ? -18.073 68.448 79.024 1.00 50.16 601 HIS A C 1
ATOM 4280 O O . HIS A 1 601 ? -17.680 69.435 78.402 1.00 52.78 601 HIS A O 1
ATOM 4287 N N . GLU A 1 602 ? -19.181 67.788 78.694 1.00 48.73 602 GLU A N 1
ATOM 4288 C CA . GLU A 1 602 ? -19.928 68.125 77.478 1.00 44.25 602 GLU A CA 1
ATOM 4289 C C . GLU A 1 602 ? -20.460 69.563 77.460 1.00 39.03 602 GLU A C 1
ATOM 4290 O O . GLU A 1 602 ? -20.455 70.220 76.418 1.00 39.24 602 GLU A O 1
ATOM 4296 N N . ALA A 1 603 ? -20.913 70.045 78.613 1.00 41.79 603 ALA A N 1
ATOM 4297 C CA . ALA A 1 603 ? -21.464 71.393 78.714 1.00 44.10 603 ALA A CA 1
ATOM 4298 C C . ALA A 1 603 ? -20.366 72.431 78.529 1.00 43.93 603 ALA A C 1
ATOM 4299 O O . ALA A 1 603 ? -20.540 73.418 77.818 1.00 47.47 603 ALA A O 1
ATOM 4301 N N . THR A 1 604 ? -19.228 72.193 79.169 1.00 42.13 604 THR A N 1
ATOM 4302 C CA . THR A 1 604 ? -18.092 73.097 79.070 1.00 44.14 604 THR A CA 1
ATOM 4303 C C . THR A 1 604 ? -17.513 73.098 77.660 1.00 48.83 604 THR A C 1
ATOM 4304 O O . THR A 1 604 ? -17.120 74.141 77.141 1.00 49.34 604 THR A O 1
ATOM 4308 N N . LEU A 1 605 ? -17.462 71.922 77.043 1.00 48.31 605 LEU A N 1
ATOM 4309 C CA . LEU A 1 605 ? -16.936 71.797 75.688 1.00 45.71 605 LEU A CA 1
ATOM 4310 C C . LEU A 1 605 ? -17.840 72.493 74.675 1.00 42.93 605 LEU A C 1
ATOM 4311 O O . LEU A 1 605 ? -17.359 73.126 73.736 1.00 44.65 605 LEU A O 1
ATOM 4316 N N . ASN A 1 606 ? -19.149 72.367 74.870 1.00 44.22 606 ASN A N 1
ATOM 4317 C CA . ASN A 1 606 ? -20.118 73.060 74.034 1.00 50.49 606 ASN A CA 1
ATOM 4318 C C . ASN A 1 606 ? -19.932 74.567 74.143 1.00 50.43 606 ASN A C 1
ATOM 4319 O O . ASN A 1 606 ? -20.062 75.295 73.161 1.00 51.09 606 ASN A O 1
ATOM 4324 N N . GLU A 1 607 ? -19.616 75.020 75.352 1.00 51.78 607 GLU A N 1
ATOM 4325 C CA . GLU A 1 607 ? -19.408 76.435 75.631 1.00 57.00 607 GLU A CA 1
ATOM 4326 C C . GLU A 1 607 ? -18.197 76.976 74.879 1.00 55.03 607 GLU A C 1
ATOM 4327 O O . GLU A 1 607 ? -18.159 78.150 74.505 1.00 50.89 607 GLU A O 1
ATOM 4333 N N . ARG A 1 608 ? -17.213 76.112 74.649 1.00 57.64 608 ARG A N 1
ATOM 4334 C CA . ARG A 1 608 ? -15.971 76.518 74.001 1.00 55.53 608 ARG A CA 1
ATOM 4335 C C . ARG A 1 608 ? -16.005 76.296 72.493 1.00 53.48 608 ARG A C 1
ATOM 4336 O O . ARG A 1 608 ? -14.992 76.455 71.813 1.00 55.02 608 ARG A O 1
ATOM 4344 N N . GLY A 1 609 ? -17.170 75.922 71.975 1.00 53.97 609 GLY A N 1
ATOM 4345 C CA . GLY A 1 609 ? -17.366 75.830 70.538 1.00 47.83 609 GLY A CA 1
ATOM 4346 C C . GLY A 1 609 ? -17.151 74.455 69.931 1.00 46.97 609 GLY A C 1
ATOM 4347 O O . GLY A 1 609 ? -16.914 74.337 68.730 1.00 42.40 609 GLY A O 1
ATOM 4348 N N . PHE A 1 610 ? -17.238 73.413 70.751 1.00 40.31 610 PHE A N 1
ATOM 4349 C CA . PHE A 1 610 ? -17.121 72.049 70.244 1.00 42.03 610 PHE A CA 1
ATOM 4350 C C . PHE A 1 610 ? -18.485 71.375 70.139 1.00 44.07 610 PHE A C 1
ATOM 4351 O O . PHE A 1 610 ? -19.238 71.318 71.110 1.00 43.77 610 PHE A O 1
ATOM 4359 N N . SER A 1 611 ? -18.796 70.863 68.953 1.00 38.43 611 SER A N 1
ATOM 4360 C CA . SER A 1 611 ? -20.082 70.220 68.712 1.00 37.46 611 SER A CA 1
ATOM 4361 C C . SER A 1 611 ? -20.162 68.860 69.395 1.00 45.97 611 SER A C 1
ATOM 4362 O O . SER A 1 611 ? -19.170 68.360 69.930 1.00 47.36 611 SER A O 1
ATOM 4365 N N . ARG A 1 612 ? -21.351 68.265 69.366 1.00 47.07 612 ARG A N 1
ATOM 4366 C CA . ARG A 1 612 ? -21.554 66.920 69.893 1.00 50.71 612 ARG A CA 1
ATOM 4367 C C . ARG A 1 612 ? -20.673 65.938 69.129 1.00 51.18 612 ARG A C 1
ATOM 4368 O O . ARG A 1 612 ? -20.043 65.062 69.719 1.00 49.27 612 ARG A O 1
ATOM 4376 N N . ALA A 1 613 ? -20.631 66.100 67.810 1.00 42.94 613 ALA A N 1
ATOM 4377 C CA . ALA A 1 613 ? -19.826 65.240 66.951 1.00 43.38 613 ALA A CA 1
ATOM 4378 C C . ALA A 1 613 ? -18.336 65.398 67.245 1.00 45.33 613 ALA A C 1
ATOM 4379 O O . ALA A 1 613 ? -17.574 64.432 67.165 1.00 42.56 613 ALA A O 1
ATOM 4381 N N . ASP A 1 614 ? -17.926 66.620 67.577 1.00 40.45 614 ASP A N 1
ATOM 4382 C CA . ASP A 1 614 ? -16.542 66.884 67.951 1.00 36.57 614 ASP A CA 1
ATOM 4383 C C . ASP A 1 614 ? -16.180 66.122 69.219 1.00 39.82 614 ASP A C 1
ATOM 4384 O O . ASP A 1 614 ? -15.130 65.483 69.294 1.00 34.14 614 ASP A O 1
ATOM 4389 N N . ILE A 1 615 ? -17.062 66.199 70.210 1.00 38.92 615 ILE A N 1
ATOM 4390 C CA . ILE A 1 615 ? -16.858 65.531 71.488 1.00 35.31 615 ILE A CA 1
ATOM 4391 C C . ILE A 1 615 ? -16.743 64.020 71.313 1.00 39.01 615 ILE A C 1
ATOM 4392 O O . ILE A 1 615 ? -15.845 63.388 71.870 1.00 35.68 615 ILE A O 1
ATOM 4397 N N . VAL A 1 616 ? -17.650 63.450 70.526 1.00 40.81 616 VAL A N 1
ATOM 4398 C CA . VAL A 1 616 ? -17.634 62.020 70.242 1.00 44.40 616 VAL A CA 1
ATOM 4399 C C . VAL A 1 616 ? -16.342 61.605 69.540 1.00 47.01 616 VAL A C 1
ATOM 4400 O O . VAL A 1 616 ? -15.757 60.569 69.858 1.00 38.99 616 VAL A O 1
ATOM 4404 N N . LYS A 1 617 ? -15.891 62.427 68.598 1.00 44.97 617 LYS A N 1
ATOM 4405 C CA . LYS A 1 617 ? -14.682 62.123 67.841 1.00 45.58 617 LYS A CA 1
ATOM 4406 C C . LYS A 1 617 ? -13.447 62.134 68.740 1.00 44.49 617 LYS A C 1
ATOM 4407 O O . LYS A 1 617 ? -12.554 61.300 68.600 1.00 47.68 617 LYS A O 1
ATOM 4413 N N . ILE A 1 618 ? -13.405 63.085 69.666 1.00 41.28 618 ILE A N 1
ATOM 4414 C CA . ILE A 1 618 ? -12.284 63.204 70.590 1.00 42.54 618 ILE A CA 1
ATOM 4415 C C . ILE A 1 618 ? -12.288 62.062 71.601 1.00 44.57 618 ILE A C 1
ATOM 4416 O O . ILE A 1 618 ? -11.242 61.498 71.930 1.00 43.04 618 ILE A O 1
ATOM 4421 N N . ALA A 1 619 ? -13.476 61.713 72.077 1.00 41.79 619 ALA A N 1
ATOM 4422 C CA . ALA A 1 619 ? -13.610 60.708 73.123 1.00 38.88 619 ALA A CA 1
ATOM 4423 C C . ALA A 1 619 ? -13.718 59.293 72.567 1.00 38.24 619 ALA A C 1
ATOM 4424 O O . ALA A 1 619 ? -13.628 58.320 73.315 1.00 43.41 619 ALA A O 1
ATOM 4426 N N . GLY A 1 620 ? -13.900 59.183 71.256 1.00 36.49 620 GLY A N 1
ATOM 4427 C CA . GLY A 1 620 ? -14.197 57.905 70.632 1.00 38.42 620 GLY A CA 1
ATOM 4428 C C . GLY A 1 620 ? -12.998 57.062 70.243 1.00 42.98 620 GLY A C 1
ATOM 4429 O O . GLY A 1 620 ? -13.102 56.184 69.387 1.00 40.84 620 GLY A O 1
ATOM 4430 N N . ASN A 1 621 ? -11.855 57.331 70.861 1.00 40.91 621 ASN A N 1
ATOM 4431 C CA . ASN A 1 621 ? -10.682 56.484 70.684 1.00 43.56 621 ASN A CA 1
ATOM 4432 C C . ASN A 1 621 ? -10.166 56.017 72.037 1.00 47.25 621 ASN A C 1
ATOM 4433 O O . ASN A 1 621 ? -10.640 56.474 73.077 1.00 37.84 621 ASN A O 1
ATOM 4438 N N . GLY A 1 622 ? -9.201 55.103 72.021 1.00 47.45 622 GLY A N 1
ATOM 4439 C CA . GLY A 1 622 ? -8.546 54.668 73.241 1.00 42.01 622 GLY A CA 1
ATOM 4440 C C . GLY A 1 622 ? -7.916 55.847 73.956 1.00 42.61 622 GLY A C 1
ATOM 4441 O O . GLY A 1 622 ? -7.265 56.687 73.336 1.00 41.34 622 GLY A O 1
ATOM 4442 N N . GLY A 1 623 ? -8.116 55.919 75.266 1.00 46.16 623 GLY A N 1
ATOM 4443 C CA . GLY A 1 623 ? -7.643 57.053 76.036 1.00 48.58 623 GLY A CA 1
ATOM 4444 C C . GLY A 1 623 ? -8.425 58.309 75.696 1.00 46.20 623 GLY A C 1
ATOM 4445 O O . GLY A 1 623 ? -7.880 59.410 75.691 1.00 46.53 623 GLY A O 1
ATOM 4446 N N . GLY A 1 624 ? -9.713 58.137 75.410 1.00 40.70 624 GLY A N 1
ATOM 4447 C CA . GLY A 1 624 ? -10.576 59.248 75.045 1.00 37.67 624 GLY A CA 1
ATOM 4448 C C . GLY A 1 624 ? -10.773 60.241 76.173 1.00 35.28 624 GLY A C 1
ATOM 4449 O O . GLY A 1 624 ? -10.909 61.442 75.941 1.00 31.49 624 GLY A O 1
ATOM 4450 N N . ALA A 1 625 ? -10.786 59.737 77.402 1.00 37.31 625 ALA A N 1
ATOM 4451 C CA . ALA A 1 625 ? -10.931 60.591 78.574 1.00 39.64 625 ALA A CA 1
ATOM 4452 C C . ALA A 1 625 ? -9.765 61.568 78.683 1.00 36.46 625 ALA A C 1
ATOM 4453 O O . ALA A 1 625 ? -9.959 62.748 78.964 1.00 43.37 625 ALA A O 1
ATOM 4455 N N . GLN A 1 626 ? -8.556 61.068 78.453 1.00 31.26 626 GLN A N 1
ATOM 4456 C CA . GLN A 1 626 ? -7.356 61.900 78.502 1.00 36.25 626 GLN A CA 1
ATOM 4457 C C . GLN A 1 626 ? -7.322 62.901 77.349 1.00 36.55 626 GLN A C 1
ATOM 4458 O O . GLN A 1 626 ? -6.811 64.012 77.492 1.00 35.57 626 GLN A O 1
ATOM 4464 N N . ALA A 1 627 ? -7.867 62.499 76.205 1.00 39.63 627 ALA A N 1
ATOM 4465 C CA . ALA A 1 627 ? -7.932 63.378 75.045 1.00 40.48 627 ALA A CA 1
ATOM 4466 C C . ALA A 1 627 ? -8.872 64.550 75.321 1.00 37.13 627 ALA A C 1
ATOM 4467 O O . ALA A 1 627 ? -8.562 65.692 74.984 1.00 40.02 627 ALA A O 1
ATOM 4469 N N . LEU A 1 628 ? -10.017 64.256 75.934 1.00 37.89 628 LEU A N 1
ATOM 4470 C CA . LEU A 1 628 ? -10.970 65.286 76.340 1.00 40.70 628 LEU A CA 1
ATOM 4471 C C . LEU A 1 628 ? -10.320 66.251 77.318 1.00 40.96 628 LEU A C 1
ATOM 4472 O O . LEU A 1 628 ? -10.408 67.469 77.163 1.00 43.02 628 LEU A O 1
ATOM 4477 N N . LYS A 1 629 ? -9.668 65.685 78.328 1.00 44.88 629 LYS A N 1
ATOM 4478 C CA . LYS A 1 629 ? -8.971 66.458 79.347 1.00 48.29 629 LYS A CA 1
ATOM 4479 C C . LYS A 1 629 ? -7.904 67.354 78.724 1.00 47.12 629 LYS A C 1
ATOM 4480 O O . LYS A 1 629 ? -7.724 68.499 79.132 1.00 48.64 629 LYS A O 1
ATOM 4486 N N . ALA A 1 630 ? -7.210 66.826 77.721 1.00 43.20 630 ALA A N 1
ATOM 4487 C CA . ALA A 1 630 ? -6.147 67.567 77.053 1.00 41.39 630 ALA A CA 1
ATOM 4488 C C . ALA A 1 630 ? -6.694 68.743 76.242 1.00 39.99 630 ALA A C 1
ATOM 4489 O O . ALA A 1 630 ? -6.061 69.795 76.160 1.00 40.94 630 ALA A O 1
ATOM 4491 N N . VAL A 1 631 ? -7.866 68.559 75.641 1.00 32.21 631 VAL A N 1
ATOM 4492 C CA . VAL A 1 631 ? -8.502 69.630 74.881 1.00 38.53 631 VAL A CA 1
ATOM 4493 C C . VAL A 1 631 ? -8.887 70.787 75.797 1.00 45.53 631 VAL A C 1
ATOM 4494 O O . VAL A 1 631 ? -8.575 71.941 75.512 1.00 47.41 631 VAL A O 1
ATOM 4498 N N . LEU A 1 632 ? -9.549 70.466 76.904 1.00 45.57 632 LEU A N 1
ATOM 4499 C CA . LEU A 1 632 ? -9.953 71.470 77.882 1.00 51.09 632 LEU A CA 1
ATOM 4500 C C . LEU A 1 632 ? -8.757 72.247 78.413 1.00 49.04 632 LEU A C 1
ATOM 4501 O O . LEU A 1 632 ? -8.831 73.459 78.617 1.00 49.02 632 LEU A O 1
ATOM 4506 N N . GLU A 1 633 ? -7.653 71.543 78.628 1.00 49.55 633 GLU A N 1
ATOM 4507 C CA . GLU A 1 633 ? -6.479 72.141 79.244 1.00 54.81 633 GLU A CA 1
ATOM 4508 C C . GLU A 1 633 ? -5.677 73.000 78.267 1.00 55.69 633 GLU A C 1
ATOM 4509 O O . GLU A 1 633 ? -4.905 73.864 78.685 1.00 54.85 633 GLU A O 1
ATOM 4515 N N . HIS A 1 634 ? -5.871 72.783 76.968 1.00 50.78 634 HIS A N 1
ATOM 4516 C CA . HIS A 1 634 ? -5.014 73.427 75.974 1.00 42.13 634 HIS A CA 1
ATOM 4517 C C . HIS A 1 634 ? -5.732 74.212 74.874 1.00 38.72 634 HIS A C 1
ATOM 4518 O O . HIS A 1 634 ? -5.082 74.925 74.109 1.00 44.84 634 HIS A O 1
ATOM 4525 N N . GLU A 1 635 ? -7.054 74.088 74.785 1.00 44.93 635 GLU A N 1
ATOM 4526 C CA . GLU A 1 635 ? -7.796 74.740 73.702 1.00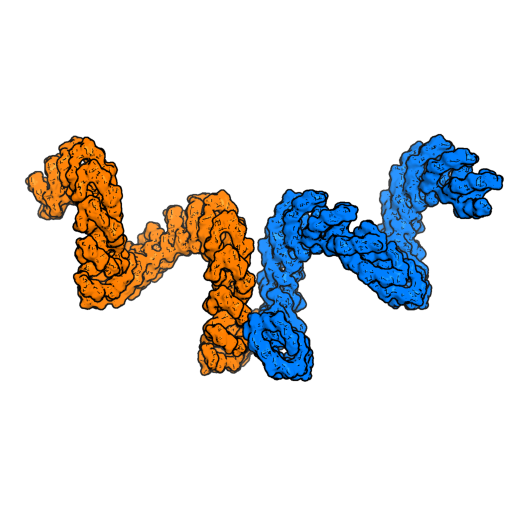 48.31 635 GLU A CA 1
ATOM 4527 C C . GLU A 1 635 ? -7.626 76.258 73.693 1.00 50.02 635 GLU A C 1
ATOM 4528 O O . GLU A 1 635 ? -7.563 76.873 72.628 1.00 51.30 635 GLU A O 1
ATOM 4534 N N . ALA A 1 636 ? -7.551 76.855 74.879 1.00 42.07 636 ALA A N 1
ATOM 4535 C CA . ALA A 1 636 ? -7.421 78.305 75.000 1.00 48.13 636 ALA A CA 1
ATOM 4536 C C . ALA A 1 636 ? -6.108 78.798 74.404 1.00 43.73 636 ALA A C 1
ATOM 4537 O O . ALA A 1 636 ? -6.089 79.739 73.612 1.00 46.16 636 ALA A O 1
ATOM 4539 N N . THR A 1 637 ? -5.013 78.150 74.783 1.00 50.22 637 THR A N 1
ATOM 4540 C CA . THR A 1 637 ? -3.695 78.532 74.292 1.00 52.57 637 THR A CA 1
ATOM 4541 C C . THR A 1 637 ? -3.575 78.284 72.790 1.00 52.54 637 THR A C 1
ATOM 4542 O O . THR A 1 637 ? -2.991 79.089 72.063 1.00 52.69 637 THR A O 1
ATOM 4546 N N . LEU A 1 638 ? -4.136 77.171 72.329 1.00 46.11 638 LEU A N 1
ATOM 4547 C CA . LEU A 1 638 ? -4.087 76.826 70.911 1.00 44.67 638 LEU A CA 1
ATOM 4548 C C . LEU A 1 638 ? -4.923 77.785 70.069 1.00 46.21 638 LEU A C 1
ATOM 4549 O O . LEU A 1 638 ? -4.574 78.084 68.925 1.00 45.60 638 LEU A O 1
ATOM 4554 N N . ASP A 1 639 ? -6.029 78.258 70.637 1.00 49.03 639 ASP A N 1
ATOM 4555 C CA . ASP A 1 639 ? -6.870 79.246 69.971 1.00 50.35 639 ASP A CA 1
ATOM 4556 C C . ASP A 1 639 ? -6.095 80.541 69.779 1.00 49.48 639 ASP A C 1
ATOM 4557 O O . ASP A 1 639 ? -6.128 81.151 68.710 1.00 49.88 639 ASP A O 1
ATOM 4562 N N . GLU A 1 640 ? -5.393 80.943 70.832 1.00 50.42 640 GLU A N 1
ATOM 4563 C CA . GLU A 1 640 ? -4.578 82.149 70.823 1.00 56.38 640 GLU A CA 1
ATOM 4564 C C . GLU A 1 640 ? -3.488 82.084 69.757 1.00 54.70 640 GLU A C 1
ATOM 4565 O O . GLU A 1 640 ? -3.160 83.092 69.130 1.00 56.39 640 GLU A O 1
ATOM 4571 N N . ARG A 1 641 ? -2.942 80.890 69.544 1.00 50.47 641 ARG A N 1
ATOM 4572 C CA . ARG A 1 641 ? -1.833 80.712 68.611 1.00 49.16 641 ARG A CA 1
ATOM 4573 C C . ARG A 1 641 ? -2.266 80.677 67.146 1.00 49.75 641 ARG A C 1
ATOM 4574 O O . ARG A 1 641 ? -1.439 80.833 66.248 1.00 49.84 641 ARG A O 1
ATOM 4582 N N . GLY A 1 642 ? -3.557 80.472 66.906 1.00 49.01 642 GLY A N 1
ATOM 4583 C CA . GLY A 1 642 ? -4.088 80.524 65.556 1.00 46.05 642 GLY A CA 1
ATOM 4584 C C . GLY A 1 642 ? -4.725 79.238 65.066 1.00 40.71 642 GLY A C 1
ATOM 4585 O O . GLY A 1 642 ? -5.088 79.131 63.896 1.00 42.54 642 GLY A O 1
ATOM 4586 N N . PHE A 1 643 ? -4.859 78.259 65.954 1.00 41.97 643 PHE A N 1
ATOM 4587 C CA . PHE A 1 643 ? -5.508 77.002 65.595 1.00 43.91 643 PHE A CA 1
ATOM 4588 C C . PHE A 1 643 ? -7.020 77.110 65.743 1.00 47.43 643 PHE A C 1
ATOM 4589 O O . PHE A 1 643 ? -7.518 77.630 66.743 1.00 47.76 643 PHE A O 1
ATOM 4597 N N . SER A 1 644 ? -7.746 76.612 64.747 1.00 38.28 644 SER A N 1
ATOM 4598 C CA . SER A 1 644 ? -9.203 76.626 64.788 1.00 45.09 644 SER A CA 1
ATOM 4599 C C . SER A 1 644 ? -9.739 75.464 65.619 1.00 48.28 644 SER A C 1
ATOM 4600 O O . SER A 1 644 ? -8.995 74.547 65.972 1.00 48.26 644 SER A O 1
ATOM 4603 N N . ARG A 1 645 ? -11.033 75.511 65.930 1.00 43.32 645 ARG A N 1
ATOM 4604 C CA . ARG A 1 645 ? -11.688 74.439 66.671 1.00 43.69 645 ARG A CA 1
ATOM 4605 C C . ARG A 1 645 ? -11.570 73.132 65.901 1.00 40.24 645 ARG A C 1
ATOM 4606 O O . ARG A 1 645 ? -11.397 72.067 66.491 1.00 39.22 645 ARG A O 1
ATOM 4614 N N . ALA A 1 646 ? -11.666 73.227 64.578 1.00 34.82 646 ALA A N 1
ATOM 4615 C CA . ALA A 1 646 ? -11.599 72.056 63.711 1.00 39.43 646 ALA A CA 1
ATOM 4616 C C . ALA A 1 646 ? -10.203 71.439 63.687 1.00 39.56 646 ALA A C 1
ATOM 4617 O O . ALA A 1 646 ? -10.064 70.220 63.592 1.00 40.55 646 ALA A O 1
ATOM 4619 N N . ASP A 1 647 ? -9.175 72.282 63.757 1.00 40.55 647 ASP A N 1
ATOM 4620 C CA . ASP A 1 647 ? -7.798 71.803 63.835 1.00 38.36 647 ASP A CA 1
ATOM 4621 C C . ASP A 1 647 ? -7.620 70.976 65.101 1.00 39.99 647 ASP A C 1
ATOM 4622 O O . ASP A 1 647 ? -7.081 69.870 65.068 1.00 37.81 647 ASP A O 1
ATOM 4627 N N . ILE A 1 648 ? -8.089 71.528 66.213 1.00 35.45 648 ILE A N 1
ATOM 4628 C CA . ILE A 1 648 ? -7.966 70.888 67.516 1.00 34.44 648 ILE A CA 1
ATOM 4629 C C . ILE A 1 648 ? -8.679 69.539 67.553 1.00 38.75 648 ILE A C 1
ATOM 4630 O O . ILE A 1 648 ? -8.162 68.569 68.109 1.00 38.31 648 ILE A O 1
ATOM 4635 N N . VAL A 1 649 ? -9.857 69.478 66.941 1.00 37.61 649 VAL A N 1
ATOM 4636 C CA . VAL A 1 649 ? -10.609 68.231 66.870 1.00 37.12 649 VAL A CA 1
ATOM 4637 C C . VAL A 1 649 ? -9.854 67.175 66.064 1.00 37.22 649 VAL A C 1
ATOM 4638 O O . VAL A 1 649 ? -9.779 66.015 66.467 1.00 38.16 649 VAL A O 1
ATOM 4642 N N . ARG A 1 650 ? -9.280 67.584 64.938 1.00 35.12 650 ARG A N 1
ATOM 4643 C CA . ARG A 1 650 ? -8.521 66.667 64.095 1.00 37.32 650 ARG A CA 1
ATOM 4644 C C . ARG A 1 650 ? -7.299 66.108 64.820 1.00 37.32 650 ARG A C 1
ATOM 4645 O O . ARG A 1 650 ? -7.002 64.916 64.729 1.00 45.77 650 ARG A O 1
ATOM 4653 N N . ILE A 1 651 ? -6.594 66.976 65.537 1.00 30.11 651 ILE A N 1
ATOM 4654 C CA . ILE A 1 651 ? -5.404 66.572 66.272 1.00 36.47 651 ILE A CA 1
ATOM 4655 C C . ILE A 1 651 ? -5.748 65.626 67.417 1.00 41.89 651 ILE A C 1
ATOM 4656 O O . ILE A 1 651 ? -5.112 64.587 67.591 1.00 39.75 651 ILE A O 1
ATOM 4661 N N . ALA A 1 652 ? -6.764 65.990 68.191 1.00 39.80 652 ALA A N 1
ATOM 4662 C CA . ALA A 1 652 ? -7.138 65.221 69.372 1.00 35.55 652 ALA A CA 1
ATOM 4663 C C . ALA A 1 652 ? -8.029 64.030 69.036 1.00 37.79 652 ALA A C 1
ATOM 4664 O O . ALA A 1 652 ? -8.186 63.118 69.847 1.00 37.35 652 ALA A O 1
ATOM 4666 N N . GLY A 1 653 ? -8.601 64.040 67.836 1.00 37.03 653 GLY A N 1
ATOM 4667 C CA . GLY A 1 653 ? -9.583 63.043 67.447 1.00 37.55 653 GLY A CA 1
ATOM 4668 C C . GLY A 1 653 ? -9.039 61.729 66.917 1.00 40.99 653 GLY A C 1
ATOM 4669 O O . GLY A 1 653 ? -9.733 61.007 66.203 1.00 41.39 653 GLY A O 1
ATOM 4670 N N . ASN A 1 654 ? -7.796 61.416 67.260 1.00 43.63 654 ASN A N 1
ATOM 4671 C CA . ASN A 1 654 ? -7.216 60.123 66.917 1.00 45.48 654 ASN A CA 1
ATOM 4672 C C . ASN A 1 654 ? -6.686 59.435 68.164 1.00 43.52 654 ASN A C 1
ATOM 4673 O O . ASN A 1 654 ? -6.673 60.023 69.244 1.00 39.48 654 ASN A O 1
ATOM 4678 N N . GLY A 1 655 ? -6.259 58.187 68.014 1.00 45.65 655 GLY A N 1
ATOM 4679 C CA . GLY A 1 655 ? -5.600 57.485 69.098 1.00 44.97 655 GLY A CA 1
ATOM 4680 C C . GLY A 1 655 ? -4.310 58.200 69.448 1.00 49.68 655 GLY A C 1
ATOM 4681 O O . GLY A 1 655 ? -3.495 58.488 68.572 1.00 53.38 655 GLY A O 1
ATOM 4682 N N . GLY A 1 656 ? -4.129 58.500 70.729 1.00 39.51 656 GLY A N 1
ATOM 4683 C CA . GLY A 1 656 ? -2.972 59.253 71.176 1.00 34.65 656 GLY A CA 1
ATOM 4684 C C . GLY A 1 656 ? -3.154 60.743 70.955 1.00 36.40 656 GLY A C 1
ATOM 4685 O O . GLY A 1 656 ? -2.182 61.489 70.868 1.00 35.94 656 GLY A O 1
ATOM 4686 N N . GLY A 1 657 ? -4.409 61.173 70.867 1.00 41.88 657 GLY A N 1
ATOM 4687 C CA . GLY A 1 657 ? -4.730 62.567 70.612 1.00 39.93 657 GLY A CA 1
ATOM 4688 C C . GLY A 1 657 ? -4.212 63.511 71.680 1.00 37.01 657 GLY A C 1
ATOM 4689 O O . GLY A 1 657 ? -3.796 64.631 71.382 1.00 35.64 657 GLY A O 1
ATOM 4690 N N . ALA A 1 658 ? -4.241 63.056 72.927 1.00 38.69 658 ALA A N 1
ATOM 4691 C CA . ALA A 1 658 ? -3.746 63.851 74.044 1.00 36.58 658 ALA A CA 1
ATOM 4692 C C . ALA A 1 658 ? -2.263 64.153 73.875 1.00 32.82 658 ALA A C 1
ATOM 4693 O O . ALA A 1 658 ? -1.818 65.277 74.103 1.00 36.59 658 ALA A O 1
ATOM 4695 N N . GLN A 1 659 ? -1.500 63.139 73.476 1.00 31.83 659 GLN A N 1
ATOM 4696 C CA . GLN A 1 659 ? -0.064 63.300 73.259 1.00 40.73 659 GLN A CA 1
ATOM 4697 C C . GLN A 1 659 ? 0.238 64.147 72.025 1.00 33.71 659 GLN A C 1
ATOM 4698 O O . GLN A 1 659 ? 1.210 64.900 72.003 1.00 32.17 659 GLN A O 1
ATOM 4704 N N . ALA A 1 660 ? -0.593 64.013 70.996 1.00 31.23 660 ALA A N 1
ATOM 4705 C CA . ALA A 1 660 ? -0.422 64.794 69.773 1.00 37.37 660 ALA A CA 1
ATOM 4706 C C . ALA A 1 660 ? -0.689 66.267 70.051 1.00 35.87 660 ALA A C 1
ATOM 4707 O O . ALA A 1 660 ? 0.025 67.145 69.564 1.00 34.47 660 ALA A O 1
ATOM 4709 N N . LEU A 1 661 ? -1.724 66.523 70.841 1.00 42.00 661 LEU A N 1
ATOM 4710 C CA . LEU A 1 661 ? -2.091 67.881 71.220 1.00 44.86 661 LEU A CA 1
ATOM 4711 C C . LEU A 1 661 ? -0.966 68.532 72.018 1.00 41.39 661 LEU A C 1
ATOM 4712 O O . LEU A 1 661 ? -0.642 69.700 71.813 1.00 39.68 661 LEU A O 1
ATOM 4717 N N . LYS A 1 662 ? -0.373 67.764 72.926 1.00 46.77 662 LYS A N 1
ATOM 4718 C CA . LYS A 1 662 ? 0.739 68.256 73.729 1.00 45.76 662 LYS A CA 1
ATOM 4719 C C . LYS A 1 662 ? 1.954 68.552 72.856 1.00 45.57 662 LYS A C 1
ATOM 4720 O O . LYS A 1 662 ? 2.662 69.536 73.072 1.00 45.11 662 LYS A O 1
ATOM 4726 N N . ALA A 1 663 ? 2.184 67.697 71.865 1.00 48.31 663 ALA A N 1
ATOM 4727 C CA . ALA A 1 663 ? 3.310 67.867 70.955 1.00 44.99 663 ALA A CA 1
ATOM 4728 C C . ALA A 1 663 ? 3.213 69.175 70.173 1.00 46.30 663 ALA A C 1
ATOM 4729 O O . ALA A 1 663 ? 4.208 69.878 69.999 1.00 50.54 663 ALA A O 1
ATOM 4731 N N . VAL A 1 664 ? 2.012 69.490 69.696 1.00 39.10 664 VAL A N 1
ATOM 4732 C CA . VAL A 1 664 ? 1.770 70.750 68.996 1.00 44.79 664 VAL A CA 1
ATOM 4733 C C . VAL A 1 664 ? 2.002 71.915 69.948 1.00 40.28 664 VAL A C 1
ATOM 4734 O O . VAL A 1 664 ? 2.596 72.928 69.582 1.00 43.06 664 VAL A O 1
ATOM 4738 N N . LEU A 1 665 ? 1.535 71.749 71.179 1.00 41.23 665 LEU A N 1
ATOM 4739 C CA . LEU A 1 665 ? 1.673 72.768 72.209 1.00 49.31 665 LEU A CA 1
ATOM 4740 C C . LEU A 1 665 ? 3.147 73.033 72.509 1.00 50.63 665 LEU A C 1
ATOM 4741 O O . LEU A 1 665 ? 3.581 74.184 72.568 1.00 45.99 665 LEU A O 1
ATOM 4746 N N . GLU A 1 666 ? 3.912 71.961 72.683 1.00 53.38 666 GLU A N 1
ATOM 4747 C CA . GLU A 1 666 ? 5.300 72.068 73.119 1.00 54.77 666 GLU A CA 1
ATOM 4748 C C . GLU A 1 666 ? 6.278 72.370 71.982 1.00 53.71 666 GLU A C 1
ATOM 4749 O O . GLU A 1 666 ? 7.197 73.174 72.143 1.00 54.61 666 GLU A O 1
ATOM 4755 N N . HIS A 1 667 ? 6.077 71.733 70.833 1.00 48.84 667 HIS A N 1
ATOM 4756 C CA . HIS A 1 667 ? 7.049 71.814 69.745 1.00 47.56 667 HIS A CA 1
ATOM 4757 C C . HIS A 1 667 ? 6.619 72.728 68.601 1.00 50.32 667 HIS A C 1
ATOM 4758 O O . HIS A 1 667 ? 7.447 73.144 67.791 1.00 56.36 667 HIS A O 1
ATOM 4765 N N . GLY A 1 668 ? 5.325 73.029 68.537 1.00 44.70 668 GLY A N 1
ATOM 4766 C CA . GLY A 1 668 ? 4.764 73.862 67.484 1.00 36.84 668 GLY A CA 1
ATOM 4767 C C . GLY A 1 668 ? 5.459 75.180 67.170 1.00 38.57 668 GLY A C 1
ATOM 4768 O O . GLY A 1 668 ? 5.810 75.425 66.013 1.00 42.72 668 GLY A O 1
ATOM 4769 N N . PRO A 1 669 ? 5.641 76.048 68.184 1.00 42.77 669 PRO A N 1
ATOM 4770 C CA . PRO A 1 669 ? 6.316 77.334 67.971 1.00 43.15 669 PRO A CA 1
ATOM 4771 C C . PRO A 1 669 ? 7.690 77.175 67.325 1.00 45.94 669 PRO A C 1
ATOM 4772 O O . PRO A 1 669 ? 8.011 77.904 66.387 1.00 49.44 669 PRO A O 1
ATOM 4776 N N . THR A 1 670 ? 8.479 76.226 67.820 1.00 44.95 670 THR A N 1
ATOM 4777 C CA . THR A 1 670 ? 9.811 75.971 67.284 1.00 40.17 670 THR A CA 1
ATOM 4778 C C . THR A 1 670 ? 9.742 75.588 65.811 1.00 47.86 670 THR A C 1
ATOM 4779 O O . THR A 1 670 ? 10.519 76.084 64.991 1.00 52.88 670 THR A O 1
ATOM 4783 N N . LEU A 1 671 ? 8.801 74.713 65.479 1.00 43.19 671 LEU A N 1
ATOM 4784 C CA . LEU A 1 671 ? 8.607 74.301 64.096 1.00 42.52 671 LEU A CA 1
ATOM 4785 C C . LEU A 1 671 ? 8.132 75.487 63.265 1.00 44.51 671 LEU A C 1
ATOM 4786 O O . LEU A 1 671 ? 8.504 75.632 62.098 1.00 42.34 671 LEU A O 1
ATOM 4791 N N . ASN A 1 672 ? 7.319 76.341 63.878 1.00 45.77 672 ASN A N 1
ATOM 4792 C CA . ASN A 1 672 ? 6.820 77.528 63.199 1.00 45.03 672 ASN A CA 1
ATOM 4793 C C . ASN A 1 672 ? 7.932 78.542 62.964 1.00 50.63 672 ASN A C 1
ATOM 4794 O O . ASN A 1 672 ? 7.976 79.197 61.920 1.00 51.64 672 ASN A O 1
ATOM 4799 N N . GLU A 1 673 ? 8.836 78.658 63.935 1.00 44.58 673 GLU A N 1
ATOM 4800 C CA . GLU A 1 673 ? 10.001 79.525 63.795 1.00 49.31 673 GLU A CA 1
ATOM 4801 C C . GLU A 1 673 ? 10.873 79.058 62.637 1.00 52.89 673 GLU A C 1
ATOM 4802 O O . GLU A 1 673 ? 11.503 79.867 61.956 1.00 52.98 673 GLU A O 1
ATOM 4808 N N . ARG A 1 674 ? 10.895 77.747 62.414 1.00 52.11 674 ARG A N 1
ATOM 4809 C CA . ARG A 1 674 ? 11.740 77.154 61.384 1.00 50.17 674 ARG A CA 1
ATOM 4810 C C . ARG A 1 674 ? 11.150 77.264 59.981 1.00 48.29 674 ARG A C 1
ATOM 4811 O O . ARG A 1 674 ? 11.820 76.953 58.998 1.00 43.81 674 ARG A O 1
ATOM 4819 N N . GLY A 1 675 ? 9.897 77.697 59.886 1.00 52.93 675 GLY A N 1
ATOM 4820 C CA . GLY A 1 675 ? 9.278 77.906 58.588 1.00 49.44 675 GLY A CA 1
ATOM 4821 C C . GLY A 1 675 ? 8.005 77.114 58.350 1.00 52.05 675 GLY A C 1
ATOM 4822 O O . GLY A 1 675 ? 7.289 77.362 57.382 1.00 55.11 675 GLY A O 1
ATOM 4823 N N . PHE A 1 676 ? 7.719 76.158 59.227 1.00 52.31 676 PHE A N 1
ATOM 4824 C CA . PHE A 1 676 ? 6.505 75.359 59.102 1.00 48.00 676 PHE A CA 1
ATOM 4825 C C . PHE A 1 676 ? 5.280 76.187 59.469 1.00 48.65 676 PHE A C 1
ATOM 4826 O O . PHE A 1 676 ? 5.203 76.734 60.567 1.00 49.12 676 PHE A O 1
ATOM 4834 N N . ASN A 1 677 ? 4.324 76.282 58.552 1.00 43.12 677 ASN A N 1
ATOM 4835 C CA . ASN A 1 677 ? 3.086 76.993 58.843 1.00 49.85 677 ASN A CA 1
ATOM 4836 C C . ASN A 1 677 ? 2.115 76.132 59.646 1.00 48.03 677 ASN A C 1
ATOM 4837 O O . ASN A 1 677 ? 2.274 74.911 59.725 1.00 41.77 677 ASN A O 1
ATOM 4842 N N . LEU A 1 678 ? 1.114 76.779 60.234 1.00 45.14 678 LEU A N 1
ATOM 4843 C CA . LEU A 1 678 ? 0.180 76.114 61.140 1.00 49.58 678 LEU A CA 1
ATOM 4844 C C . LEU A 1 678 ? -0.610 74.995 60.470 1.00 46.72 678 LEU A C 1
ATOM 4845 O O . LEU A 1 678 ? -0.857 73.957 61.080 1.00 45.20 678 LEU A O 1
ATOM 4850 N N . THR A 1 679 ? -1.004 75.215 59.220 1.00 45.17 679 THR A N 1
ATOM 4851 C CA . THR A 1 679 ? -1.715 74.200 58.446 1.00 48.48 679 THR A CA 1
ATOM 4852 C C . THR A 1 679 ? -0.902 72.910 58.352 1.00 42.81 679 THR A C 1
ATOM 4853 O O . THR A 1 679 ? -1.434 71.815 58.535 1.00 47.85 679 THR A O 1
ATOM 4857 N N . ASP A 1 680 ? 0.391 73.052 58.078 1.00 35.11 680 ASP A N 1
ATOM 4858 C CA . ASP A 1 680 ? 1.286 71.906 57.965 1.00 37.37 680 ASP A CA 1
ATOM 4859 C C . ASP A 1 680 ? 1.482 71.204 59.306 1.00 43.56 680 ASP A C 1
ATOM 4860 O O . ASP A 1 680 ? 1.538 69.975 59.372 1.00 42.36 680 ASP A O 1
ATOM 4865 N N . ILE A 1 681 ? 1.593 71.993 60.370 1.00 39.40 681 ILE A N 1
ATOM 4866 C CA . ILE A 1 681 ? 1.725 71.449 61.713 1.00 40.04 681 ILE A CA 1
ATOM 4867 C C . ILE A 1 681 ? 0.502 70.611 62.057 1.00 37.41 681 ILE A C 1
ATOM 4868 O O . ILE A 1 681 ? 0.625 69.497 62.568 1.00 39.04 681 ILE A O 1
ATOM 4873 N N . VAL A 1 682 ? -0.677 71.144 61.752 1.00 31.24 682 VAL A N 1
ATOM 4874 C CA . VAL A 1 682 ? -1.920 70.408 61.950 1.00 36.16 682 VAL A CA 1
ATOM 4875 C C . VAL A 1 682 ? -1.909 69.114 61.142 1.00 40.39 682 VAL A C 1
ATOM 4876 O O . VAL A 1 682 ? -2.269 68.055 61.651 1.00 37.26 682 VAL A O 1
ATOM 4880 N N . GLU A 1 683 ? -1.473 69.207 59.889 1.00 39.92 683 GLU A N 1
ATOM 4881 C CA . GLU A 1 683 ? -1.424 68.053 58.996 1.00 44.63 683 GLU A CA 1
ATOM 4882 C C . GLU A 1 683 ? -0.507 66.941 59.497 1.00 39.58 683 GLU A C 1
ATOM 4883 O O . GLU A 1 683 ? -0.859 65.762 59.442 1.00 39.47 683 GLU A O 1
ATOM 4897 N N . ALA A 1 685 ? 0.306 66.405 62.532 1.00 36.75 685 ALA A N 1
ATOM 4898 C CA . ALA A 1 685 ? -0.127 65.944 63.847 1.00 40.84 685 ALA A CA 1
ATOM 4899 C C . ALA A 1 685 ? -1.471 65.222 63.829 1.00 40.61 685 ALA A C 1
ATOM 4900 O O . ALA A 1 685 ? -1.749 64.407 64.710 1.00 38.85 685 ALA A O 1
ATOM 4902 N N . ALA A 1 686 ? -2.296 65.520 62.829 1.00 40.07 686 ALA A N 1
ATOM 4903 C CA . ALA A 1 686 ? -3.675 65.032 62.795 1.00 40.72 686 ALA A CA 1
ATOM 4904 C C . ALA A 1 686 ? -3.833 63.589 62.313 1.00 43.87 686 ALA A C 1
ATOM 4905 O O . ALA A 1 686 ? -4.890 63.211 61.809 1.00 46.93 686 ALA A O 1
ATOM 4907 N N . ASN A 1 687 ? -2.781 62.793 62.460 1.00 45.81 687 ASN A N 1
ATOM 4908 C CA . ASN A 1 687 ? -2.885 61.356 62.249 1.00 47.16 687 ASN A CA 1
ATOM 4909 C C . ASN A 1 687 ? -2.506 60.641 63.534 1.00 44.12 687 ASN A C 1
ATOM 4910 O O . ASN A 1 687 ? -1.914 61.241 64.429 1.00 43.32 687 ASN A O 1
ATOM 4915 N N . SER A 1 688 ? -2.853 59.364 63.634 1.00 40.22 688 SER A N 1
ATOM 4916 C CA . SER A 1 688 ? -2.380 58.553 64.744 1.00 42.77 688 SER A CA 1
ATOM 4917 C C . SER A 1 688 ? -0.862 58.505 64.648 1.00 46.88 688 SER A C 1
ATOM 4918 O O . SER A 1 688 ? -0.307 58.337 63.564 1.00 51.45 688 SER A O 1
ATOM 4921 N N . GLY A 1 689 ? -0.189 58.677 65.778 1.00 45.15 689 GLY A N 1
ATOM 4922 C CA . GLY A 1 689 ? 1.259 58.754 65.778 1.00 41.56 689 GLY A CA 1
ATOM 4923 C C . GLY A 1 689 ? 1.725 60.124 65.328 1.00 39.67 689 GLY A C 1
ATOM 4924 O O . GLY A 1 689 ? 2.865 60.299 64.906 1.00 38.64 689 GLY A O 1
ATOM 4925 N N . GLY A 1 690 ? 0.833 61.104 65.420 1.00 38.47 690 GLY A N 1
ATOM 4926 C CA . GLY A 1 690 ? 1.158 62.467 65.045 1.00 40.05 690 GLY A CA 1
ATOM 4927 C C . GLY A 1 690 ? 2.225 63.067 65.940 1.00 36.66 690 GLY A C 1
ATOM 4928 O O . GLY A 1 690 ? 3.057 63.852 65.487 1.00 33.29 690 GLY A O 1
ATOM 4929 N N . ALA A 1 691 ? 2.199 62.694 67.216 1.00 35.21 691 ALA A N 1
ATOM 4930 C CA . ALA A 1 691 ? 3.185 63.175 68.175 1.00 34.76 691 ALA A CA 1
ATOM 4931 C C . ALA A 1 691 ? 4.593 62.733 67.786 1.00 35.52 691 ALA A C 1
ATOM 4932 O O . ALA A 1 691 ? 5.535 63.525 67.833 1.00 32.53 691 ALA A O 1
ATOM 4934 N N . GLN A 1 692 ? 4.728 61.466 67.403 1.00 36.22 692 GLN A N 1
ATOM 4935 C CA . GLN A 1 692 ? 6.011 60.935 66.957 1.00 38.26 692 GLN A CA 1
ATOM 4936 C C . GLN A 1 692 ? 6.467 61.649 65.694 1.00 35.98 692 GLN A C 1
ATOM 4937 O O . GLN A 1 692 ? 7.654 61.905 65.510 1.00 36.76 692 GLN A O 1
ATOM 4943 N N . ALA A 1 693 ? 5.510 61.972 64.829 1.00 30.88 693 ALA A N 1
ATOM 4944 C CA . ALA A 1 693 ? 5.799 62.684 63.589 1.00 35.75 693 ALA A CA 1
ATOM 4945 C C . ALA A 1 693 ? 6.416 64.052 63.866 1.00 34.16 693 ALA A C 1
ATOM 4946 O O . ALA A 1 693 ? 7.451 64.398 63.299 1.00 34.21 693 ALA A O 1
ATOM 4948 N N . LEU A 1 694 ? 5.778 64.821 64.745 1.00 36.21 694 LEU A N 1
ATOM 4949 C CA . LEU A 1 694 ? 6.268 66.146 65.115 1.00 40.35 694 LEU A CA 1
ATOM 4950 C C . LEU A 1 694 ? 7.651 66.084 65.754 1.00 40.50 694 LEU A C 1
ATOM 4951 O O . LEU A 1 694 ? 8.532 66.878 65.424 1.00 38.50 694 LEU A O 1
ATOM 4956 N N . LYS A 1 695 ? 7.834 65.140 66.673 1.00 33.75 695 LYS A N 1
ATOM 4957 C CA . LYS A 1 695 ? 9.118 64.967 67.344 1.00 40.82 695 LYS A CA 1
ATOM 4958 C C . LYS A 1 695 ? 10.200 64.532 66.363 1.00 39.85 695 LYS A C 1
ATOM 4959 O O . LYS A 1 695 ? 11.352 64.952 66.469 1.00 41.79 695 LYS A O 1
ATOM 4965 N N . ALA A 1 696 ? 9.824 63.691 65.406 1.00 41.61 696 ALA A N 1
ATOM 4966 C CA . ALA A 1 696 ? 10.752 63.265 64.367 1.00 35.50 696 ALA A CA 1
ATOM 4967 C C . ALA A 1 696 ? 11.199 64.462 63.533 1.00 38.05 696 ALA A C 1
ATOM 4968 O O . ALA A 1 696 ? 12.381 64.612 63.230 1.00 37.52 696 ALA A O 1
ATOM 4970 N N . VAL A 1 697 ? 10.245 65.315 63.168 1.00 36.57 697 VAL A N 1
ATOM 4971 C CA . VAL A 1 697 ? 10.550 66.517 62.399 1.00 39.54 697 VAL A CA 1
ATOM 4972 C C . VAL A 1 697 ? 11.403 67.484 63.212 1.00 39.44 697 VAL A C 1
ATOM 4973 O O . VAL A 1 697 ? 12.345 68.084 62.693 1.00 35.47 697 VAL A O 1
ATOM 4977 N N . LEU A 1 698 ? 11.070 67.623 64.491 1.00 37.80 698 LEU A N 1
ATOM 4978 C CA . LEU A 1 698 ? 11.807 68.508 65.386 1.00 42.27 698 LEU A CA 1
ATOM 4979 C C . LEU A 1 698 ? 13.287 68.140 65.456 1.00 44.69 698 LEU A C 1
ATOM 4980 O O . LEU A 1 698 ? 14.155 69.001 65.315 1.00 43.91 698 LEU A O 1
ATOM 4985 N N . GLU A 1 699 ? 13.567 66.856 65.662 1.00 41.22 699 GLU A N 1
ATOM 4986 C CA . GLU A 1 699 ? 14.934 66.406 65.896 1.00 48.33 699 GLU A CA 1
ATOM 4987 C C . GLU A 1 699 ? 15.740 66.169 64.616 1.00 47.05 699 GLU A C 1
ATOM 4988 O O . GLU A 1 699 ? 16.940 66.441 64.576 1.00 49.19 699 GLU A O 1
ATOM 4994 N N . HIS A 1 700 ? 15.084 65.665 63.574 1.00 38.20 700 HIS A N 1
ATOM 4995 C CA . HIS A 1 700 ? 15.796 65.245 62.368 1.00 36.63 700 HIS A CA 1
ATOM 4996 C C . HIS A 1 700 ? 15.552 66.159 61.170 1.00 39.94 700 HIS A C 1
ATOM 4997 O O . HIS A 1 700 ? 16.302 66.124 60.194 1.00 41.69 700 HIS A O 1
ATOM 5004 N N . GLY A 1 701 ? 14.499 66.966 61.251 1.00 42.20 701 GLY A N 1
ATOM 5005 C CA . GLY A 1 701 ? 14.158 67.917 60.204 1.00 42.71 701 GLY A CA 1
ATOM 5006 C C . GLY A 1 701 ? 15.287 68.783 59.667 1.00 41.20 701 GLY A C 1
ATOM 5007 O O . GLY A 1 701 ? 15.444 68.893 58.450 1.00 44.39 701 GLY A O 1
ATOM 5008 N N . PRO A 1 702 ? 16.068 69.418 60.562 1.00 38.96 702 PRO A N 1
ATOM 5009 C CA . PRO A 1 702 ? 17.206 70.220 60.097 1.00 43.80 702 PRO A CA 1
ATOM 5010 C C . PRO A 1 702 ? 18.201 69.418 59.264 1.00 44.86 702 PRO A C 1
ATOM 5011 O O . PRO A 1 702 ? 18.741 69.951 58.298 1.00 42.66 702 PRO A O 1
ATOM 5015 N N . THR A 1 703 ? 18.432 68.160 59.630 1.00 48.54 703 THR A N 1
ATOM 5016 C CA . THR A 1 703 ? 19.369 67.312 58.899 1.00 47.53 703 THR A CA 1
ATOM 5017 C C . THR A 1 703 ? 18.879 67.048 57.478 1.00 43.72 703 THR A C 1
ATOM 5018 O O . THR A 1 703 ? 19.644 67.152 56.518 1.00 43.61 703 THR A O 1
ATOM 5022 N N . LEU A 1 704 ? 17.600 66.707 57.352 1.00 39.85 704 LEU A N 1
ATOM 5023 C CA . LEU A 1 704 ? 17.006 66.441 56.051 1.00 42.97 704 LEU A CA 1
ATOM 5024 C C . LEU A 1 704 ? 17.038 67.697 55.191 1.00 39.44 704 LEU A C 1
ATOM 5025 O O . LEU A 1 704 ? 17.254 67.630 53.983 1.00 34.66 704 LEU A O 1
ATOM 5030 N N . ARG A 1 705 ? 16.832 68.842 55.834 1.00 42.95 705 ARG A N 1
ATOM 5031 C CA . ARG A 1 705 ? 16.837 70.127 55.148 1.00 47.17 705 ARG A CA 1
ATOM 5032 C C . ARG A 1 705 ? 18.233 70.457 54.633 1.00 43.59 705 ARG A C 1
ATOM 5033 O O . ARG A 1 705 ? 18.389 70.953 53.519 1.00 37.76 705 ARG A O 1
ATOM 5041 N N . GLN A 1 706 ? 19.245 70.173 55.449 1.00 43.60 706 GLN A N 1
ATOM 5042 C CA . GLN A 1 706 ? 20.635 70.399 55.059 1.00 51.69 706 GLN A CA 1
ATOM 5043 C C . GLN A 1 706 ? 21.017 69.556 53.848 1.00 50.27 706 GLN A C 1
ATOM 5044 O O . GLN A 1 706 ? 21.783 69.996 52.991 1.00 53.80 706 GLN A O 1
ATOM 5050 N N . ARG A 1 707 ? 20.476 68.343 53.784 1.00 51.83 707 ARG A N 1
ATOM 5051 C CA . ARG A 1 707 ? 20.800 67.416 52.706 1.00 48.70 707 ARG A CA 1
ATOM 5052 C C . ARG A 1 707 ? 20.142 67.797 51.382 1.00 54.79 707 ARG A C 1
ATOM 5053 O O . ARG A 1 707 ? 20.535 67.306 50.324 1.00 63.02 707 ARG A O 1
ATOM 5061 N N . GLY A 1 708 ? 19.140 68.668 51.439 1.00 49.03 708 GLY A N 1
ATOM 5062 C CA . GLY A 1 708 ? 18.534 69.181 50.225 1.00 48.43 708 GLY A CA 1
ATOM 5063 C C . GLY A 1 708 ? 17.030 69.020 50.122 1.00 49.71 708 GLY A C 1
ATOM 5064 O O . GLY A 1 708 ? 16.440 69.358 49.097 1.00 48.97 708 GLY A O 1
ATOM 5065 N N . LEU A 1 709 ? 16.403 68.504 51.174 1.00 55.00 709 LEU A N 1
ATOM 5066 C CA . LEU A 1 709 ? 14.952 68.358 51.185 1.00 54.78 709 LEU A CA 1
ATOM 5067 C C . LEU A 1 709 ? 14.281 69.656 51.606 1.00 48.92 709 LEU A C 1
ATOM 5068 O O . LEU A 1 709 ? 14.699 70.291 52.571 1.00 48.29 709 LEU A O 1
ATOM 5073 N N . SER A 1 710 ? 13.237 70.044 50.881 1.00 42.64 710 SER A N 1
ATOM 5074 C CA . SER A 1 710 ? 12.489 71.251 51.216 1.00 42.36 710 SER A CA 1
ATOM 5075 C C . SER A 1 710 ? 11.554 70.989 52.386 1.00 38.83 710 SER A C 1
ATOM 5076 O O . SER A 1 710 ? 11.343 69.841 52.778 1.00 42.58 710 SER A O 1
ATOM 5079 N N . LEU A 1 711 ? 10.990 72.058 52.939 1.00 39.46 711 LEU A N 1
ATOM 5080 C CA . LEU A 1 711 ? 10.033 71.933 54.029 1.00 43.96 711 LEU A CA 1
ATOM 5081 C C . LEU A 1 711 ? 8.787 71.212 53.542 1.00 39.43 711 LEU A C 1
ATOM 5082 O O . LEU A 1 711 ? 8.220 70.389 54.255 1.00 38.88 711 LEU A O 1
ATOM 5087 N N . ILE A 1 712 ? 8.372 71.528 52.320 1.00 40.17 712 ILE A N 1
ATOM 5088 C CA . ILE A 1 712 ? 7.219 70.883 51.701 1.00 44.89 712 ILE A CA 1
ATOM 5089 C C . ILE A 1 712 ? 7.412 69.371 51.614 1.00 39.53 712 ILE A C 1
ATOM 5090 O O . ILE A 1 712 ? 6.507 68.605 51.944 1.00 45.53 712 ILE A O 1
ATOM 5095 N N . ASP A 1 713 ? 8.596 68.955 51.169 1.00 35.89 713 ASP A N 1
ATOM 5096 C CA . ASP A 1 713 ? 8.959 67.541 51.115 1.00 30.70 713 ASP A CA 1
ATOM 5097 C C . ASP A 1 713 ? 8.826 66.909 52.492 1.00 35.47 713 ASP A C 1
ATOM 5098 O O . ASP A 1 713 ? 8.248 65.832 52.648 1.00 30.74 713 ASP A O 1
ATOM 5103 N N . ILE A 1 714 ? 9.372 67.596 53.489 1.00 34.00 714 ILE A N 1
ATOM 5104 C CA . ILE A 1 714 ? 9.360 67.112 54.862 1.00 36.61 714 ILE A CA 1
ATOM 5105 C C . ILE A 1 714 ? 7.940 66.985 55.407 1.00 40.41 714 ILE A C 1
ATOM 5106 O O . ILE A 1 714 ? 7.622 66.020 56.102 1.00 38.38 714 ILE A O 1
ATOM 5111 N N . VAL A 1 715 ? 7.085 67.948 55.073 1.00 41.30 715 VAL A N 1
ATOM 5112 C CA . VAL A 1 715 ? 5.679 67.890 55.467 1.00 39.42 715 VAL A CA 1
ATOM 5113 C C . VAL A 1 715 ? 4.974 66.712 54.797 1.00 40.22 715 VAL A C 1
ATOM 5114 O O . VAL A 1 715 ? 4.198 66.001 55.437 1.00 39.53 715 VAL A O 1
ATOM 5118 N N . GLU A 1 716 ? 5.255 66.504 53.513 1.00 36.55 716 GLU A N 1
ATOM 5119 C CA . GLU A 1 716 ? 4.673 65.389 52.771 1.00 38.75 716 GLU A CA 1
ATOM 5120 C C . GLU A 1 716 ? 4.994 64.048 53.423 1.00 38.12 716 GLU A C 1
ATOM 5121 O O . GLU A 1 716 ? 4.094 63.254 53.708 1.00 33.13 716 GLU A O 1
ATOM 5127 N N . ILE A 1 717 ? 6.279 63.804 53.656 1.00 29.23 717 ILE A N 1
ATOM 5128 C CA . ILE A 1 717 ? 6.731 62.559 54.262 1.00 27.07 717 ILE A CA 1
ATOM 5129 C C . ILE A 1 717 ? 6.157 62.362 55.661 1.00 31.05 717 ILE A C 1
ATOM 5130 O O . ILE A 1 717 ? 5.618 61.299 55.978 1.00 31.40 717 ILE A O 1
ATOM 5135 N N . ALA A 1 718 ? 6.260 63.394 56.490 1.00 34.88 718 ALA A N 1
ATOM 5136 C CA . ALA A 1 718 ? 5.806 63.310 57.873 1.00 33.56 718 ALA A CA 1
ATOM 5137 C C . ALA A 1 718 ? 4.301 63.071 57.973 1.00 33.48 718 ALA A C 1
ATOM 5138 O O . ALA A 1 718 ? 3.848 62.304 58.820 1.00 33.50 718 ALA A O 1
ATOM 5140 N N . SER A 1 719 ? 3.534 63.722 57.104 1.00 38.45 719 SER A N 1
ATOM 5141 C CA . SER A 1 719 ? 2.076 63.623 57.145 1.00 46.94 719 SER A CA 1
ATOM 5142 C C . SER A 1 719 ? 1.536 62.306 56.590 1.00 44.14 719 SER A C 1
ATOM 5143 O O . SER A 1 719 ? 0.550 61.773 57.097 1.00 43.62 719 SER A O 1
ATOM 5146 N N . ASN A 1 720 ? 2.177 61.786 55.548 1.00 34.56 720 ASN A N 1
ATOM 5147 C CA . ASN A 1 720 ? 1.679 60.584 54.884 1.00 32.23 720 ASN A CA 1
ATOM 5148 C C . ASN A 1 720 ? 2.421 59.307 55.258 1.00 35.50 720 ASN A C 1
ATOM 5149 O O . ASN A 1 720 ? 1.844 58.222 55.249 1.00 34.51 720 ASN A O 1
ATOM 5154 N N . GLY A 1 721 ? 3.702 59.438 55.588 1.00 40.33 721 GLY A N 1
ATOM 5155 C CA . GLY A 1 721 ? 4.504 58.291 55.967 1.00 39.87 721 GLY A CA 1
ATOM 5156 C C . GLY A 1 721 ? 4.735 58.191 57.463 1.00 38.03 721 GLY A C 1
ATOM 5157 O O . GLY A 1 721 ? 5.002 57.112 57.989 1.00 35.20 721 GLY A O 1
ATOM 5158 N N . GLY A 1 722 ? 4.633 59.323 58.151 1.00 31.06 722 GLY A N 1
ATOM 5159 C CA . GLY A 1 722 ? 4.841 59.361 59.586 1.00 31.58 722 GLY A CA 1
ATOM 5160 C C . GLY A 1 722 ? 6.307 59.350 59.972 1.00 31.26 722 GLY A C 1
ATOM 5161 O O . GLY A 1 722 ? 7.192 59.491 59.126 1.00 29.04 722 GLY A O 1
ATOM 5162 N N . ALA A 1 723 ? 6.558 59.176 61.265 1.00 30.30 723 ALA A N 1
ATOM 5163 C CA . ALA A 1 723 ? 7.913 59.175 61.799 1.00 26.04 723 ALA A CA 1
ATOM 5164 C C . ALA A 1 723 ? 8.752 58.050 61.209 1.00 27.99 723 ALA A C 1
ATOM 5165 O O . ALA A 1 723 ? 9.952 58.219 60.979 1.00 31.87 723 ALA A O 1
ATOM 5167 N N . GLN A 1 724 ? 8.120 56.904 60.974 1.00 28.84 724 GLN A N 1
ATOM 5168 C CA . GLN A 1 724 ? 8.801 55.755 60.376 1.00 38.11 724 GLN A CA 1
ATOM 5169 C C . GLN A 1 724 ? 9.454 56.117 59.049 1.00 31.23 724 GLN A C 1
ATOM 5170 O O . GLN A 1 724 ? 10.631 55.834 58.824 1.00 33.05 724 GLN A O 1
ATOM 5176 N N . ALA A 1 725 ? 8.676 56.739 58.170 1.00 29.16 725 ALA A N 1
ATOM 5177 C CA . ALA A 1 725 ? 9.157 57.104 56.840 1.00 35.06 725 ALA A CA 1
ATOM 5178 C C . ALA A 1 725 ? 10.274 58.138 56.910 1.00 32.55 725 ALA A C 1
ATOM 5179 O O . ALA A 1 725 ? 11.233 58.075 56.143 1.00 30.46 725 ALA A O 1
ATOM 5181 N N . LEU A 1 726 ? 10.133 59.100 57.820 1.00 30.80 726 LEU A N 1
ATOM 5182 C CA . LEU A 1 726 ? 11.158 60.119 58.028 1.00 37.40 726 LEU A CA 1
ATOM 5183 C C . LEU A 1 726 ? 12.496 59.497 58.404 1.00 31.53 726 LEU A C 1
ATOM 5184 O O . LEU A 1 726 ? 13.532 59.841 57.834 1.00 36.73 726 LEU A O 1
ATOM 5189 N N . LYS A 1 727 ? 12.465 58.585 59.370 1.00 34.77 727 LYS A N 1
ATOM 5190 C CA . LYS A 1 727 ? 13.675 57.910 59.827 1.00 36.92 727 LYS A CA 1
ATOM 5191 C C . LYS A 1 727 ? 14.307 57.084 58.710 1.00 33.35 727 LYS A C 1
ATOM 5192 O O . LYS A 1 727 ? 15.530 57.003 58.602 1.00 32.28 727 LYS A O 1
ATOM 5198 N N . ALA A 1 728 ? 13.467 56.481 57.874 1.00 34.34 728 ALA A N 1
ATOM 5199 C CA . ALA A 1 728 ? 13.955 55.707 56.737 1.00 32.28 728 ALA A CA 1
ATOM 5200 C C . ALA A 1 728 ? 14.675 56.607 55.737 1.00 34.35 728 ALA A C 1
ATOM 5201 O O . ALA A 1 728 ? 15.734 56.251 55.221 1.00 35.28 728 ALA A O 1
ATOM 5203 N N . VAL A 1 729 ? 14.100 57.775 55.469 1.00 33.24 729 VAL A N 1
ATOM 5204 C CA . VAL A 1 729 ? 14.733 58.751 54.583 1.00 31.39 729 VAL A CA 1
ATOM 5205 C C . VAL A 1 729 ? 16.014 59.291 55.208 1.00 34.61 729 VAL A C 1
ATOM 5206 O O . VAL A 1 729 ? 17.024 59.469 54.524 1.00 36.53 729 VAL A O 1
ATOM 5210 N N . LEU A 1 730 ? 15.968 59.543 56.513 1.00 31.07 730 LEU A N 1
ATOM 5211 C CA . LEU A 1 730 ? 17.151 59.966 57.253 1.00 37.57 730 LEU A CA 1
ATOM 5212 C C . LEU A 1 730 ? 18.265 58.933 57.111 1.00 36.59 730 LEU A C 1
ATOM 5213 O O . LEU A 1 730 ? 19.430 59.278 56.905 1.00 38.69 730 LEU A O 1
ATOM 5218 N N . LYS A 1 731 ? 17.893 57.661 57.209 1.00 33.97 731 LYS A N 1
ATOM 5219 C CA . LYS A 1 731 ? 18.858 56.570 57.143 1.00 33.12 731 LYS A CA 1
ATOM 5220 C C . LYS A 1 731 ? 19.387 56.318 55.729 1.00 34.71 731 LYS A C 1
ATOM 5221 O O . LYS A 1 731 ? 20.599 56.246 55.517 1.00 35.95 731 LYS A O 1
ATOM 5227 N N . TYR A 1 732 ? 18.481 56.190 54.764 1.00 35.55 732 TYR A N 1
ATOM 5228 C CA . TYR A 1 732 ? 18.861 55.732 53.428 1.00 35.75 732 TYR A CA 1
ATOM 5229 C C . TYR A 1 732 ? 18.868 56.814 52.351 1.00 36.42 732 TYR A C 1
ATOM 5230 O O . TYR A 1 732 ? 19.283 56.562 51.214 1.00 38.74 732 TYR A O 1
ATOM 5239 N N . GLY A 1 733 ? 18.404 58.009 52.706 1.00 35.48 733 GLY A N 1
ATOM 5240 C CA . GLY A 1 733 ? 18.378 59.136 51.783 1.00 34.03 733 GLY A CA 1
ATOM 5241 C C . GLY A 1 733 ? 19.666 59.438 51.030 1.00 42.89 733 GLY A C 1
ATOM 5242 O O . GLY A 1 733 ? 19.661 59.491 49.798 1.00 40.44 733 GLY A O 1
ATOM 5243 N N . PRO A 1 734 ? 20.775 59.653 51.762 1.00 45.12 734 PRO A N 1
ATOM 5244 C CA . PRO A 1 734 ? 22.077 59.934 51.140 1.00 40.09 734 PRO A CA 1
ATOM 5245 C C . PRO A 1 734 ? 22.495 58.900 50.095 1.00 43.67 734 PRO A C 1
ATOM 5246 O O . PRO A 1 734 ? 22.991 59.273 49.031 1.00 42.64 734 PRO A O 1
ATOM 5250 N N . VAL A 1 735 ? 22.292 57.623 50.398 1.00 38.84 735 VAL A N 1
ATOM 5251 C CA . VAL A 1 735 ? 22.673 56.551 49.486 1.00 38.41 735 VAL A CA 1
ATOM 5252 C C . VAL A 1 735 ? 21.871 56.637 48.193 1.00 37.08 735 VAL A C 1
ATOM 5253 O O . VAL A 1 735 ? 22.420 56.504 47.099 1.00 33.84 735 VAL A O 1
ATOM 5257 N N . LEU A 1 736 ? 20.570 56.870 48.334 1.00 37.95 736 LEU A N 1
ATOM 5258 C CA . LEU A 1 736 ? 19.673 56.967 47.193 1.00 39.31 736 LEU A CA 1
ATOM 5259 C C . LEU A 1 736 ? 20.006 58.174 46.324 1.00 38.60 736 LEU A C 1
ATOM 5260 O O . LEU A 1 736 ? 19.914 58.110 45.098 1.00 41.33 736 LEU A O 1
ATOM 5273 N N . GLN A 1 738 ? 23.029 59.602 46.030 1.00 45.84 738 GLN A N 1
ATOM 5274 C CA . GLN A 1 738 ? 24.262 59.275 45.321 1.00 49.28 738 GLN A CA 1
ATOM 5275 C C . GLN A 1 738 ? 23.988 58.372 44.124 1.00 41.08 738 GLN A C 1
ATOM 5276 O O . GLN A 1 738 ? 24.724 58.396 43.137 1.00 38.27 738 GLN A O 1
ATOM 5282 N N . ALA A 1 739 ? 22.923 57.580 44.219 1.00 40.11 739 ALA A N 1
ATOM 5283 C CA . ALA A 1 739 ? 22.557 56.645 43.159 1.00 40.42 739 ALA A CA 1
ATOM 5284 C C . ALA A 1 739 ? 21.745 57.311 42.052 1.00 37.48 739 ALA A C 1
ATOM 5285 O O . ALA A 1 739 ? 21.335 56.656 41.096 1.00 34.98 739 ALA A O 1
ATOM 5287 N N . GLY A 1 740 ? 21.494 58.607 42.193 1.00 34.41 740 GLY A N 1
ATOM 5288 C CA . GLY A 1 740 ? 20.843 59.360 41.138 1.00 37.89 740 GLY A CA 1
ATOM 5289 C C . GLY A 1 740 ? 19.357 59.605 41.320 1.00 36.72 740 GLY A C 1
ATOM 5290 O O . GLY A 1 740 ? 18.707 60.152 40.432 1.00 40.90 740 GLY A O 1
ATOM 5291 N N . ARG A 1 741 ? 18.815 59.206 42.466 1.00 36.34 741 ARG A N 1
ATOM 5292 C CA . ARG A 1 741 ? 17.405 59.445 42.752 1.00 42.21 741 ARG A CA 1
ATOM 5293 C C . ARG A 1 741 ? 17.155 60.904 43.124 1.00 46.06 741 ARG A C 1
ATOM 5294 O O . ARG A 1 741 ? 17.900 61.493 43.906 1.00 54.99 741 ARG A O 1
ATOM 5302 N N . SER A 1 742 ? 16.101 61.481 42.560 1.00 37.77 742 SER A N 1
ATOM 5303 C CA . SER A 1 742 ? 15.740 62.862 42.852 1.00 37.36 742 SER A CA 1
ATOM 5304 C C . SER A 1 742 ? 14.944 62.963 44.149 1.00 41.36 742 SER A C 1
ATOM 5305 O O . SER A 1 742 ? 14.514 61.956 44.710 1.00 41.23 742 SER A O 1
ATOM 5308 N N . ASN A 1 743 ? 14.745 64.189 44.619 1.00 36.88 743 ASN A N 1
ATOM 5309 C CA . ASN A 1 743 ? 13.923 64.429 45.795 1.00 34.35 743 ASN A CA 1
ATOM 5310 C C . ASN A 1 743 ? 12.461 64.084 45.541 1.00 33.22 743 ASN A C 1
ATOM 5311 O O . ASN A 1 743 ? 11.780 63.567 46.422 1.00 35.82 743 ASN A O 1
ATOM 5316 N N . GLU A 1 744 ? 11.987 64.372 44.331 1.00 30.45 744 GLU A N 1
ATOM 5317 C CA . GLU A 1 744 ? 10.617 64.051 43.949 1.00 33.25 744 GLU A CA 1
ATOM 5318 C C . GLU A 1 744 ? 10.344 62.552 44.070 1.00 33.06 744 GLU A C 1
ATOM 5319 O O . GLU A 1 744 ? 9.279 62.140 44.531 1.00 38.68 744 GLU A O 1
ATOM 5325 N N . GLU A 1 745 ? 11.312 61.740 43.654 1.00 29.49 745 GLU A N 1
ATOM 5326 C CA . GLU A 1 745 ? 11.178 60.290 43.730 1.00 28.44 745 GLU A CA 1
ATOM 5327 C C . GLU A 1 745 ? 11.194 59.794 45.172 1.00 30.37 745 GLU A C 1
ATOM 5328 O O . GLU A 1 745 ? 10.342 59.005 45.574 1.00 32.37 745 GLU A O 1
ATOM 5334 N N . ILE A 1 746 ? 12.170 60.256 45.945 1.00 28.32 746 ILE A N 1
ATOM 5335 C CA . ILE A 1 746 ? 12.309 59.829 47.335 1.00 34.43 746 ILE A CA 1
ATOM 5336 C C . ILE A 1 746 ? 11.079 60.187 48.166 1.00 30.47 746 ILE A C 1
ATOM 5337 O O . ILE A 1 746 ? 10.600 59.380 48.964 1.00 31.39 746 ILE A O 1
ATOM 5342 N N . VAL A 1 747 ? 10.563 61.395 47.964 1.00 28.01 747 VAL A N 1
ATOM 5343 C CA . VAL A 1 747 ? 9.349 61.822 48.647 1.00 34.74 747 VAL A CA 1
ATOM 5344 C C . VAL A 1 747 ? 8.160 60.942 48.268 1.00 31.08 747 VAL A C 1
ATOM 5345 O O . VAL A 1 747 ? 7.425 60.480 49.139 1.00 30.22 747 VAL A O 1
ATOM 5349 N N . HIS A 1 748 ? 7.980 60.696 46.973 1.00 30.52 748 HIS A N 1
ATOM 5350 C CA . HIS A 1 748 ? 6.891 59.832 46.527 1.00 30.28 748 HIS A CA 1
ATOM 5351 C C . HIS A 1 748 ? 6.988 58.426 47.119 1.00 32.64 748 HIS A C 1
ATOM 5352 O O . HIS A 1 748 ? 5.983 57.841 47.518 1.00 30.82 748 HIS A O 1
ATOM 5359 N N . VAL A 1 749 ? 8.202 57.886 47.153 1.00 27.40 749 VAL A N 1
ATOM 5360 C CA . VAL A 1 749 ? 8.431 56.559 47.708 1.00 32.07 749 VAL A CA 1
ATOM 5361 C C . VAL A 1 749 ? 8.095 56.525 49.197 1.00 33.73 749 VAL A C 1
ATOM 5362 O O . VAL A 1 749 ? 7.404 55.621 49.664 1.00 27.45 749 VAL A O 1
ATOM 5366 N N . ALA A 1 750 ? 8.561 57.533 49.928 1.00 30.94 750 ALA A N 1
ATOM 5367 C CA . ALA A 1 750 ? 8.454 57.539 51.385 1.00 34.45 750 ALA A CA 1
ATOM 5368 C C . ALA A 1 750 ? 7.125 58.053 51.929 1.00 33.94 750 ALA A C 1
ATOM 5369 O O . ALA A 1 750 ? 6.644 57.559 52.947 1.00 30.80 750 ALA A O 1
ATOM 5371 N N . ALA A 1 751 ? 6.544 59.053 51.272 1.00 31.92 751 ALA A N 1
ATOM 5372 C CA . ALA A 1 751 ? 5.322 59.682 51.774 1.00 36.52 751 ALA A CA 1
ATOM 5373 C C . ALA A 1 751 ? 4.088 58.815 51.547 1.00 36.24 751 ALA A C 1
ATOM 5374 O O . ALA A 1 751 ? 3.252 59.122 50.703 1.00 29.73 751 ALA A O 1
ATOM 5376 N N . ARG A 1 752 ? 3.986 57.730 52.309 1.00 33.06 752 ARG A N 1
ATOM 5377 C CA . ARG A 1 752 ? 2.868 56.803 52.192 1.00 32.92 752 ARG A CA 1
ATOM 5378 C C . ARG A 1 752 ? 2.858 55.896 53.405 1.00 28.78 752 ARG A C 1
ATOM 5379 O O . ARG A 1 752 ? 3.867 55.761 54.091 1.00 27.73 752 ARG A O 1
ATOM 5387 N N . ARG A 1 753 ? 1.718 55.266 53.665 1.00 33.62 753 ARG A N 1
ATOM 5388 C CA . ARG A 1 753 ? 1.656 54.228 54.683 1.00 40.38 753 ARG A CA 1
ATOM 5389 C C . ARG A 1 753 ? 2.528 53.057 54.236 1.00 39.37 753 ARG A C 1
ATOM 5390 O O . ARG A 1 753 ? 2.284 52.455 53.193 1.00 43.30 753 ARG A O 1
ATOM 5398 N N . GLY A 1 754 ? 3.553 52.749 55.022 1.00 37.13 754 GLY A N 1
ATOM 5399 C CA . GLY A 1 754 ? 4.514 51.726 54.648 1.00 31.04 754 GLY A CA 1
ATOM 5400 C C . GLY A 1 754 ? 5.686 52.320 53.893 1.00 35.76 754 GLY A C 1
ATOM 5401 O O . GLY A 1 754 ? 6.433 51.607 53.225 1.00 39.62 754 GLY A O 1
ATOM 5402 N N . GLY A 1 755 ? 5.844 53.636 54.006 1.00 29.27 755 GLY A N 1
ATOM 5403 C CA . GLY A 1 755 ? 6.909 54.351 53.324 1.00 27.80 755 GLY A CA 1
ATOM 5404 C C . GLY A 1 755 ? 8.294 53.851 53.677 1.00 28.96 755 GLY A C 1
ATOM 5405 O O . GLY A 1 755 ? 9.180 53.793 52.825 1.00 26.96 755 GLY A O 1
ATOM 5406 N N . ALA A 1 756 ? 8.482 53.483 54.939 1.00 27.25 756 ALA A N 1
ATOM 5407 C CA . ALA A 1 756 ? 9.754 52.932 55.385 1.00 28.84 756 ALA A CA 1
ATOM 5408 C C . ALA A 1 756 ? 10.104 51.678 54.591 1.00 31.42 756 ALA A C 1
ATOM 5409 O O . ALA A 1 756 ? 11.250 51.480 54.198 1.00 34.79 756 ALA A O 1
ATOM 5411 N N . GLY A 1 757 ? 9.100 50.838 54.355 1.00 31.47 757 GLY A N 1
ATOM 5412 C CA . GLY A 1 757 ? 9.289 49.603 53.614 1.00 27.97 757 GLY A CA 1
ATOM 5413 C C . GLY A 1 757 ? 9.593 49.849 52.146 1.00 32.18 757 GLY A C 1
ATOM 5414 O O . GLY A 1 757 ? 10.380 49.126 51.536 1.00 27.19 757 GLY A O 1
ATOM 5415 N N . ARG A 1 758 ? 8.968 50.873 51.573 1.00 29.05 758 ARG A N 1
ATOM 5416 C CA . ARG A 1 758 ? 9.219 51.209 50.173 1.00 33.05 758 ARG A CA 1
ATOM 5417 C C . ARG A 1 758 ? 10.624 51.771 49.992 1.00 30.40 758 ARG A C 1
ATOM 5418 O O . ARG A 1 758 ? 11.290 51.485 49.000 1.00 31.14 758 ARG A O 1
ATOM 5426 N N . ILE A 1 759 ? 11.076 52.559 50.966 1.00 32.31 759 ILE A N 1
ATOM 5427 C CA . ILE A 1 759 ? 12.445 53.066 50.972 1.00 33.80 759 ILE A CA 1
ATOM 5428 C C . ILE A 1 759 ? 13.452 51.917 51.013 1.00 36.81 759 ILE A C 1
ATOM 5429 O O . ILE A 1 759 ? 14.424 51.905 50.252 1.00 31.92 759 ILE A O 1
ATOM 5434 N N . ARG A 1 760 ? 13.211 50.951 51.898 1.00 27.10 760 ARG A N 1
ATOM 5435 C CA . ARG A 1 760 ? 14.077 49.778 52.012 1.00 37.18 760 ARG A CA 1
ATOM 5436 C C . ARG A 1 760 ? 14.144 48.986 50.704 1.00 31.43 760 ARG A C 1
ATOM 5437 O O . ARG A 1 760 ? 15.203 48.486 50.327 1.00 28.03 760 ARG A O 1
ATOM 5445 N N . LYS A 1 761 ? 13.012 48.883 50.016 1.00 37.24 761 LYS A N 1
ATOM 5446 C CA . LYS A 1 761 ? 12.957 48.177 48.742 1.00 44.57 761 LYS A CA 1
ATOM 5447 C C . LYS A 1 761 ? 13.809 48.870 47.674 1.00 44.37 761 LYS A C 1
ATOM 5448 O O . LYS A 1 761 ? 14.510 48.209 46.901 1.00 40.12 761 LYS A O 1
ATOM 5462 N N . VAL A 1 763 ? 16.364 50.949 48.224 1.00 31.61 763 VAL A N 1
ATOM 5463 C CA . VAL A 1 763 ? 17.768 51.053 48.618 1.00 31.41 763 VAL A CA 1
ATOM 5464 C C . VAL A 1 763 ? 18.481 49.696 48.596 1.00 42.53 763 VAL A C 1
ATOM 5465 O O . VAL A 1 763 ? 19.713 49.633 48.613 1.00 48.60 763 VAL A O 1
ATOM 5469 N N . ALA A 1 764 ? 17.699 48.620 48.546 1.00 45.60 764 ALA A N 1
ATOM 5470 C CA . ALA A 1 764 ? 18.223 47.251 48.648 1.00 44.83 764 ALA A CA 1
ATOM 5471 C C . ALA A 1 764 ? 19.448 46.903 47.786 1.00 43.33 764 ALA A C 1
ATOM 5472 O O . ALA A 1 764 ? 20.415 46.342 48.304 1.00 41.64 764 ALA A O 1
ATOM 5474 N N . PRO A 1 765 ? 19.421 47.227 46.476 1.00 36.79 765 PRO A N 1
ATOM 5475 C CA . PRO A 1 765 ? 20.563 46.821 45.646 1.00 38.44 765 PRO A CA 1
ATOM 5476 C C . PRO A 1 765 ? 21.875 47.530 45.993 1.00 45.34 765 PRO A C 1
ATOM 5477 O O . PRO A 1 765 ? 22.933 47.090 45.548 1.00 55.23 765 PRO A O 1
ATOM 5481 N N . LEU A 1 766 ? 21.804 48.607 46.767 1.00 45.21 766 LEU A N 1
ATOM 5482 C CA . LEU A 1 766 ? 22.989 49.402 47.085 1.00 44.73 766 LEU A CA 1
ATOM 5483 C C . LEU A 1 766 ? 23.697 48.917 48.350 1.00 47.18 766 LEU A C 1
ATOM 5484 O O . LEU A 1 766 ? 23.082 48.301 49.224 1.00 56.59 766 LEU A O 1
ATOM 5489 N N . LEU B 1 15 ? -43.546 13.947 150.258 1.00 88.51 15 LEU B N 1
ATOM 5490 C CA . LEU B 1 15 ? -44.055 13.076 149.205 1.00 87.59 15 LEU B CA 1
ATOM 5491 C C . LEU B 1 15 ? -44.785 13.872 148.128 1.00 88.75 15 LEU B C 1
ATOM 5492 O O . LEU B 1 15 ? -45.053 13.361 147.040 1.00 88.80 15 LEU B O 1
ATOM 5494 N N . ASN B 1 16 ? -45.108 15.123 148.440 1.00 89.11 16 ASN B N 1
ATOM 5495 C CA . ASN B 1 16 ? -45.802 15.992 147.498 1.00 88.60 16 ASN B CA 1
ATOM 5496 C C . ASN B 1 16 ? -44.989 17.234 147.156 1.00 84.83 16 ASN B C 1
ATOM 5497 O O . ASN B 1 16 ? -44.586 17.991 148.039 1.00 83.53 16 ASN B O 1
ATOM 5502 N N . LEU B 1 17 ? -44.754 17.435 145.865 1.00 86.88 17 LEU B N 1
ATOM 5503 C CA . LEU B 1 17 ? -43.873 18.497 145.401 1.00 87.04 17 LEU B CA 1
ATOM 5504 C C . LEU B 1 17 ? -44.584 19.831 145.227 1.00 84.43 17 LEU B C 1
ATOM 5505 O O . LEU B 1 17 ? -45.594 19.922 144.529 1.00 83.64 17 LEU B O 1
ATOM 5510 N N . SER B 1 18 ? -44.045 20.865 145.864 1.00 76.48 18 SER B N 1
ATOM 5511 C CA . SER B 1 18 ? -44.500 22.226 145.620 1.00 77.41 18 SER B CA 1
ATOM 5512 C C . SER B 1 18 ? -44.162 22.569 144.172 1.00 81.55 18 SER B C 1
ATOM 5513 O O . SER B 1 18 ? -43.203 22.027 143.620 1.00 75.55 18 SER B O 1
ATOM 5516 N N . PRO B 1 19 ? -44.950 23.463 143.549 1.00 98.22 19 PRO B N 1
ATOM 5517 C CA . PRO B 1 19 ? -44.764 23.808 142.133 1.00 104.30 19 PRO B CA 1
ATOM 5518 C C . PRO B 1 19 ? -43.338 24.239 141.791 1.00 107.48 19 PRO B C 1
ATOM 5519 O O . PRO B 1 19 ? -42.917 24.089 140.645 1.00 106.92 19 PRO B O 1
ATOM 5523 N N . LEU B 1 20 ? -42.609 24.759 142.772 1.00 113.95 20 LEU B N 1
ATOM 5524 C CA . LEU B 1 20 ? -41.233 25.189 142.551 1.00 115.27 20 LEU B CA 1
ATOM 5525 C C . LEU B 1 20 ? -40.244 24.036 142.681 1.00 107.94 20 LEU B C 1
ATOM 5526 O O . LEU B 1 20 ? -39.234 23.997 141.979 1.00 106.62 20 LEU B O 1
ATOM 5531 N N . GLU B 1 21 ? -40.534 23.105 143.586 1.00 92.31 21 GLU B N 1
ATOM 5532 C CA . GLU B 1 21 ? -39.712 21.908 143.736 1.00 83.72 21 GLU B CA 1
ATOM 5533 C C . GLU B 1 21 ? -39.708 21.118 142.436 1.00 81.60 21 GLU B C 1
ATOM 5534 O O . GLU B 1 21 ? -38.663 20.661 141.979 1.00 78.30 21 GLU B O 1
ATOM 5540 N N . ARG B 1 22 ? -40.888 20.973 141.842 1.00 89.35 22 ARG B N 1
ATOM 5541 C CA . ARG B 1 22 ? -41.024 20.292 140.561 1.00 90.83 22 ARG B CA 1
ATOM 5542 C C . ARG B 1 22 ? -40.436 21.140 139.440 1.00 90.43 22 ARG B C 1
ATOM 5543 O O . ARG B 1 22 ? -39.967 20.614 138.430 1.00 89.02 22 ARG B O 1
ATOM 5545 N N . SER B 1 23 ? -40.467 22.456 139.623 1.00 89.26 23 SER B N 1
ATOM 5546 C CA . SER B 1 23 ? -39.926 23.376 138.632 1.00 92.68 23 SER B CA 1
ATOM 5547 C C . SER B 1 23 ? -38.419 23.208 138.494 1.00 90.91 23 SER B C 1
ATOM 5548 O O . SER B 1 23 ? -37.896 23.122 137.384 1.00 92.28 23 SER B O 1
ATOM 5551 N N . LYS B 1 24 ? -37.729 23.157 139.629 1.00 90.14 24 LYS B N 1
ATOM 5552 C CA . LYS B 1 24 ? -36.279 22.996 139.647 1.00 90.16 24 LYS B CA 1
ATOM 5553 C C . LYS B 1 24 ? -35.855 21.688 138.987 1.00 88.13 24 LYS B C 1
ATOM 5554 O O . LYS B 1 24 ? -34.780 21.599 138.396 1.00 87.05 24 LYS B O 1
ATOM 5560 N N . ILE B 1 25 ? -36.709 20.676 139.091 1.00 83.28 25 ILE B N 1
ATOM 5561 C CA . ILE B 1 25 ? -36.417 19.364 138.527 1.00 78.91 25 ILE B CA 1
ATOM 5562 C C . ILE B 1 25 ? -36.554 19.359 137.008 1.00 82.87 25 ILE B C 1
ATOM 5563 O O . ILE B 1 25 ? -35.701 18.818 136.304 1.00 84.74 25 ILE B O 1
ATOM 5568 N N . GLU B 1 26 ? -37.620 19.973 136.505 1.00 85.03 26 GLU B N 1
ATOM 5569 C CA . GLU B 1 26 ? -37.857 20.038 135.067 1.00 83.78 26 GLU B CA 1
ATOM 5570 C C . GLU B 1 26 ? -36.782 20.868 134.365 1.00 82.02 26 GLU B C 1
ATOM 5571 O O . GLU B 1 26 ? -36.530 20.694 133.172 1.00 77.36 26 GLU B O 1
ATOM 5577 N N . LYS B 1 27 ? -36.143 21.761 135.116 1.00 88.26 27 LYS B N 1
ATOM 5578 C CA . LYS B 1 27 ? -35.087 22.615 134.576 1.00 86.29 27 LYS B CA 1
ATOM 5579 C C . LYS B 1 27 ? -33.882 21.810 134.100 1.00 80.36 27 LYS B C 1
ATOM 5580 O O . LYS B 1 27 ? -33.306 22.103 133.052 1.00 77.63 27 LYS B O 1
ATOM 5586 N N . GLN B 1 28 ? -33.505 20.796 134.872 1.00 73.99 28 GLN B N 1
ATOM 5587 C CA . GLN B 1 28 ? -32.349 19.969 134.542 1.00 69.79 28 GLN B CA 1
ATOM 5588 C C . GLN B 1 28 ? -32.586 19.138 133.285 1.00 65.60 28 GLN B C 1
ATOM 5589 O O . GLN B 1 28 ? -33.729 18.870 132.914 1.00 64.07 28 GLN B O 1
ATOM 5595 N N . TYR B 1 29 ? -31.500 18.738 132.629 1.00 60.40 29 TYR B N 1
ATOM 5596 C CA . TYR B 1 29 ? -31.599 17.902 131.440 1.00 62.80 29 TYR B CA 1
ATOM 5597 C C . TYR B 1 29 ? -32.214 16.556 131.796 1.00 61.32 29 TYR B C 1
ATOM 5598 O O . TYR B 1 29 ? -31.833 15.933 132.787 1.00 58.84 29 TYR B O 1
ATOM 5607 N N . GLY B 1 30 ? -33.168 16.113 130.984 1.00 58.77 30 GLY B N 1
ATOM 5608 C CA . GLY B 1 30 ? -33.907 14.898 131.272 1.00 55.26 30 GLY B CA 1
ATOM 5609 C C . GLY B 1 30 ? -34.752 15.072 132.519 1.00 59.92 30 GLY B C 1
ATOM 5610 O O . GLY B 1 30 ? -35.060 14.107 133.218 1.00 64.36 30 GLY B O 1
ATOM 5611 N N . GLY B 1 31 ? -35.126 16.317 132.795 1.00 48.42 31 GLY B N 1
ATOM 5612 C CA . GLY B 1 31 ? -35.884 16.650 133.987 1.00 47.59 31 GLY B CA 1
ATOM 5613 C C . GLY B 1 31 ? -37.292 16.094 133.970 1.00 55.23 31 GLY B C 1
ATOM 5614 O O . GLY B 1 31 ? -37.823 15.697 135.006 1.00 60.31 31 GLY B O 1
ATOM 5615 N N . ALA B 1 32 ? -37.900 16.070 132.789 1.00 50.18 32 ALA B N 1
ATOM 5616 C CA . ALA B 1 32 ? -39.243 15.527 132.638 1.00 52.88 32 ALA B CA 1
ATOM 5617 C C . ALA B 1 32 ? -39.230 14.029 132.903 1.00 54.55 32 ALA B C 1
ATOM 5618 O O . ALA B 1 32 ? -40.114 13.497 133.574 1.00 51.94 32 ALA B O 1
ATOM 5620 N N . THR B 1 33 ? -38.215 13.356 132.370 1.00 62.86 33 THR B N 1
ATOM 5621 C CA . THR B 1 33 ? -38.055 11.920 132.553 1.00 61.99 33 THR B CA 1
ATOM 5622 C C . THR B 1 33 ? -37.786 11.595 134.019 1.00 64.19 33 THR B C 1
ATOM 5623 O O . THR B 1 33 ? -38.251 10.581 134.539 1.00 71.98 33 THR B O 1
ATOM 5627 N N . THR B 1 34 ? -37.038 12.469 134.683 1.00 52.47 34 THR B N 1
ATOM 5628 C CA . THR B 1 34 ? -36.748 12.302 136.102 1.00 54.84 34 THR B CA 1
ATOM 5629 C C . THR B 1 34 ? -38.019 12.421 136.937 1.00 61.31 34 THR B C 1
ATOM 5630 O O . THR B 1 34 ? -38.216 11.680 137.902 1.00 57.16 34 THR B O 1
ATOM 5634 N N . LEU B 1 35 ? -38.885 13.353 136.551 1.00 66.94 35 LEU B N 1
ATOM 5635 C CA . LEU B 1 35 ? -40.119 13.607 137.286 1.00 72.38 35 LEU B CA 1
ATOM 5636 C C . LEU B 1 35 ? -41.056 12.399 137.252 1.00 67.39 35 LEU B C 1
ATOM 5637 O O . LEU B 1 35 ? -41.691 12.068 138.253 1.00 63.51 35 LEU B O 1
ATOM 5642 N N . ALA B 1 36 ? -41.133 11.746 136.097 1.00 62.62 36 ALA B N 1
ATOM 5643 C CA . ALA B 1 36 ? -41.980 10.569 135.937 1.00 62.46 36 ALA B CA 1
ATOM 5644 C C . ALA B 1 36 ? -41.454 9.404 136.767 1.00 66.23 36 ALA B C 1
ATOM 5645 O O . ALA B 1 36 ? -42.224 8.679 137.397 1.00 71.92 36 ALA B O 1
ATOM 5647 N N . PHE B 1 37 ? -40.136 9.237 136.760 1.00 64.46 37 PHE B N 1
ATOM 5648 C CA . PHE B 1 37 ? -39.481 8.156 137.486 1.00 57.34 37 PHE B CA 1
ATOM 5649 C C . PHE B 1 37 ? -39.793 8.231 138.975 1.00 59.29 37 PHE B C 1
ATOM 5650 O O . PHE B 1 37 ? -40.087 7.220 139.608 1.00 55.08 37 PHE B O 1
ATOM 5658 N N . ILE B 1 38 ? -39.721 9.439 139.525 1.00 65.97 38 ILE B N 1
ATOM 5659 C CA . ILE B 1 38 ? -39.957 9.660 140.947 1.00 67.03 38 ILE B CA 1
ATOM 5660 C C . ILE B 1 38 ? -41.371 9.247 141.348 1.00 73.33 38 ILE B C 1
ATOM 5661 O O . ILE B 1 38 ? -41.576 8.673 142.415 1.00 76.82 38 ILE B O 1
ATOM 5666 N N . SER B 1 39 ? -42.340 9.525 140.483 1.00 71.81 39 SER B N 1
ATOM 5667 C CA . SER B 1 39 ? -43.723 9.142 140.746 1.00 69.51 39 SER B CA 1
ATOM 5668 C C . SER B 1 39 ? -43.893 7.628 140.719 1.00 73.22 39 SER B C 1
ATOM 5669 O O . SER B 1 39 ? -44.447 7.040 141.646 1.00 78.63 39 SER B O 1
ATOM 5672 N N . ASN B 1 40 ? -43.410 7.003 139.651 1.00 77.35 40 ASN B N 1
ATOM 5673 C CA . ASN B 1 40 ? -43.569 5.567 139.456 1.00 77.87 40 ASN B CA 1
ATOM 5674 C C . ASN B 1 40 ? -42.806 4.731 140.478 1.00 78.13 40 ASN B C 1
ATOM 5675 O O . ASN B 1 40 ? -43.219 3.623 140.818 1.00 80.67 40 ASN B O 1
ATOM 5680 N N . LYS B 1 41 ? -41.694 5.269 140.969 1.00 68.03 41 LYS B N 1
ATOM 5681 C CA . LYS B 1 41 ? -40.829 4.527 141.876 1.00 66.34 41 LYS B CA 1
ATOM 5682 C C . LYS B 1 41 ? -40.813 5.144 143.273 1.00 66.45 41 LYS B C 1
ATOM 5683 O O . LYS B 1 41 ? -39.905 4.884 144.062 1.00 63.73 41 LYS B O 1
ATOM 5689 N N . GLN B 1 42 ? -41.828 5.951 143.567 1.00 69.42 42 GLN B N 1
ATOM 5690 C CA . GLN B 1 42 ? -41.917 6.700 144.821 1.00 69.00 42 GLN B CA 1
ATOM 5691 C C . GLN B 1 42 ? -41.670 5.865 146.076 1.00 62.98 42 GLN B C 1
ATOM 5692 O O . GLN B 1 42 ? -40.874 6.243 146.937 1.00 59.29 42 GLN B O 1
ATOM 5698 N N . ASN B 1 43 ? -42.349 4.729 146.172 1.00 59.96 43 ASN B N 1
ATOM 5699 C CA . ASN B 1 43 ? -42.261 3.894 147.361 1.00 62.97 43 ASN B CA 1
ATOM 5700 C C . ASN B 1 43 ? -40.951 3.116 147.447 1.00 58.84 43 ASN B C 1
ATOM 5701 O O . ASN B 1 43 ? -40.406 2.921 148.534 1.00 57.45 43 ASN B O 1
ATOM 5706 N N . GLU B 1 44 ? -40.444 2.679 146.299 1.00 58.10 44 GLU B N 1
ATOM 5707 C CA . GLU B 1 44 ? -39.168 1.975 146.266 1.00 67.29 44 GLU B CA 1
ATOM 5708 C C . GLU B 1 44 ? -38.027 2.938 146.576 1.00 66.53 44 GLU B C 1
ATOM 5709 O O . GLU B 1 44 ? -37.044 2.563 147.217 1.00 65.61 44 GLU B O 1
ATOM 5715 N N . LEU B 1 45 ? -38.165 4.182 146.126 1.00 56.34 45 LEU B N 1
ATOM 5716 C CA . LEU B 1 45 ? -37.177 5.215 146.425 1.00 54.69 45 LEU B CA 1
ATOM 5717 C C . LEU B 1 45 ? -37.174 5.558 147.912 1.00 54.30 45 LEU B C 1
ATOM 5718 O O . LEU B 1 45 ? -36.121 5.788 148.509 1.00 52.54 45 LEU B O 1
ATOM 5723 N N . ALA B 1 46 ? -38.363 5.583 148.505 1.00 60.95 46 ALA B N 1
ATOM 5724 C CA . ALA B 1 46 ? -38.519 5.961 149.905 1.00 58.98 46 ALA B CA 1
ATOM 5725 C C . ALA B 1 46 ? -37.862 4.963 150.854 1.00 60.02 46 ALA B C 1
ATOM 5726 O O . ALA B 1 46 ? -37.618 5.274 152.020 1.00 63.54 46 ALA B O 1
ATOM 5728 N N . GLN B 1 47 ? -37.580 3.765 150.354 1.00 64.84 47 GLN B N 1
ATOM 5729 C CA . GLN B 1 47 ? -36.955 2.730 151.168 1.00 67.81 47 GLN B CA 1
ATOM 5730 C C . GLN B 1 47 ? -35.454 2.956 151.311 1.00 66.62 47 GLN B C 1
ATOM 5731 O O . GLN B 1 47 ? -34.823 2.428 152.227 1.00 64.53 47 GLN B O 1
ATOM 5737 N N . ILE B 1 48 ? -34.884 3.746 150.408 1.00 65.48 48 ILE B N 1
ATOM 5738 C CA . ILE B 1 48 ? -33.449 3.996 150.424 1.00 65.32 48 ILE B CA 1
ATOM 5739 C C . ILE B 1 48 ? -33.123 5.447 150.755 1.00 61.70 48 ILE B C 1
ATOM 5740 O O . ILE B 1 48 ? -32.183 5.726 151.498 1.00 64.31 48 ILE B O 1
ATOM 5745 N N . LEU B 1 49 ? -33.907 6.368 150.203 1.00 58.16 49 LEU B N 1
ATOM 5746 C CA . LEU B 1 49 ? -33.590 7.788 150.293 1.00 57.20 49 LEU B CA 1
ATOM 5747 C C . LEU B 1 49 ? -34.646 8.598 151.034 1.00 57.20 49 LEU B C 1
ATOM 5748 O O . LEU B 1 49 ? -35.828 8.252 151.034 1.00 57.67 49 LEU B O 1
ATOM 5753 N N . SER B 1 50 ? -34.207 9.688 151.657 1.00 47.79 50 SER B N 1
ATOM 5754 C CA . SER B 1 50 ? -35.121 10.632 152.279 1.00 46.70 50 SER B CA 1
ATOM 5755 C C . SER B 1 50 ? -35.748 11.468 151.179 1.00 48.32 50 SER B C 1
ATOM 5756 O O . SER B 1 50 ? -35.369 11.349 150.017 1.00 56.29 50 SER B O 1
ATOM 5759 N N . ARG B 1 51 ? -36.704 12.316 151.540 1.00 58.07 51 ARG B N 1
ATOM 5760 C CA . ARG B 1 51 ? -37.311 13.213 150.566 1.00 59.58 51 ARG B CA 1
ATOM 5761 C C . ARG B 1 51 ? -36.270 14.202 150.055 1.00 55.68 51 ARG B C 1
ATOM 5762 O O . ARG B 1 51 ? -36.229 14.522 148.867 1.00 52.20 51 ARG B O 1
ATOM 5770 N N . ALA B 1 52 ? -35.422 14.671 150.964 1.00 52.71 52 ALA B N 1
ATOM 5771 C CA . ALA B 1 52 ? -34.387 15.638 150.624 1.00 53.12 52 ALA B CA 1
ATOM 5772 C C . ALA B 1 52 ? -33.293 15.010 149.768 1.00 54.72 52 ALA B C 1
ATOM 5773 O O . ALA B 1 52 ? -32.757 15.653 148.866 1.00 52.39 52 ALA B O 1
ATOM 5775 N N . ASP B 1 53 ? -32.962 13.755 150.058 1.00 49.60 53 ASP B N 1
ATOM 5776 C CA . ASP B 1 53 ? -31.947 13.039 149.292 1.00 52.48 53 ASP B CA 1
ATOM 5777 C C . ASP B 1 53 ? -32.387 12.855 147.844 1.00 53.94 53 ASP B C 1
ATOM 5778 O O . ASP B 1 53 ? -31.594 13.016 146.917 1.00 48.97 53 ASP B O 1
ATOM 5783 N N . ILE B 1 54 ? -33.659 12.515 147.660 1.00 55.54 54 ILE B N 1
ATOM 5784 C CA . ILE B 1 54 ? -34.228 12.346 146.330 1.00 53.24 54 ILE B CA 1
ATOM 5785 C C . ILE B 1 54 ? -34.157 13.644 145.533 1.00 55.22 54 ILE B C 1
ATOM 5786 O O . ILE B 1 54 ? -33.763 13.647 144.365 1.00 52.00 54 ILE B O 1
ATOM 5791 N N . LEU B 1 55 ? -34.536 14.746 146.172 1.00 53.13 55 LEU B N 1
ATOM 5792 C CA . LEU B 1 55 ? -34.494 16.053 145.531 1.00 55.02 55 LEU B CA 1
ATOM 5793 C C . LEU B 1 55 ? -33.055 16.495 145.284 1.00 56.49 55 LEU B C 1
ATOM 5794 O O . LEU B 1 55 ? -32.770 17.193 144.312 1.00 59.86 55 LEU B O 1
ATOM 5799 N N . LYS B 1 56 ? -32.155 16.083 146.171 1.00 54.62 56 LYS B N 1
ATOM 5800 C CA . LYS B 1 56 ? -30.739 16.401 146.033 1.00 51.93 56 LYS B CA 1
ATOM 5801 C C . LYS B 1 56 ? -30.155 15.768 144.772 1.00 55.98 56 LYS B C 1
ATOM 5802 O O . LYS B 1 56 ? -29.393 16.401 144.041 1.00 56.91 56 LYS B O 1
ATOM 5808 N N . ILE B 1 57 ? -30.520 14.515 144.521 1.00 51.38 57 ILE B N 1
ATOM 5809 C CA . ILE B 1 57 ? -30.044 13.806 143.341 1.00 45.85 57 ILE B CA 1
ATOM 5810 C C . ILE B 1 57 ? -30.753 14.326 142.092 1.00 46.80 57 ILE B C 1
ATOM 5811 O O . ILE B 1 57 ? -30.169 14.382 141.008 1.00 41.25 57 ILE B O 1
ATOM 5816 N N . ALA B 1 58 ? -32.007 14.731 142.259 1.00 56.87 58 ALA B N 1
ATOM 5817 C CA . ALA B 1 58 ? -32.812 15.214 141.142 1.00 60.19 58 ALA B CA 1
ATOM 5818 C C . ALA B 1 58 ? -32.383 16.596 140.649 1.00 61.19 58 ALA B C 1
ATOM 5819 O O . ALA B 1 58 ? -32.864 17.065 139.618 1.00 67.79 58 ALA B O 1
ATOM 5821 N N . SER B 1 59 ? -31.481 17.243 141.381 1.00 48.88 59 SER B N 1
ATOM 5822 C CA . SER B 1 59 ? -31.000 18.566 140.995 1.00 53.97 59 SER B CA 1
ATOM 5823 C C . SER B 1 59 ? -29.849 18.481 139.991 1.00 58.43 59 SER B C 1
ATOM 5824 O O . SER B 1 59 ? -29.336 19.503 139.535 1.00 66.01 59 SER B O 1
ATOM 5827 N N . TYR B 1 60 ? -29.446 17.259 139.655 1.00 54.53 60 TYR B N 1
ATOM 5828 C CA . TYR B 1 60 ? -28.384 17.040 138.678 1.00 49.26 60 TYR B CA 1
ATOM 5829 C C . TYR B 1 60 ? -28.970 16.500 137.379 1.00 53.34 60 TYR B C 1
ATOM 5830 O O . TYR B 1 60 ? -30.048 15.909 137.378 1.00 59.91 60 TYR B O 1
ATOM 5839 N N . ASP B 1 61 ? -28.256 16.709 136.276 1.00 47.26 61 ASP B N 1
ATOM 5840 C CA . ASP B 1 61 ? -28.694 16.221 134.972 1.00 47.87 61 ASP B CA 1
ATOM 5841 C C . ASP B 1 61 ? -28.803 14.699 134.933 1.00 48.81 61 ASP B C 1
ATOM 5842 O O . ASP B 1 61 ? -28.025 13.999 135.576 1.00 44.03 61 ASP B O 1
ATOM 5847 N N . CYS B 1 62 ? -29.775 14.206 134.168 1.00 57.73 62 CYS B N 1
ATOM 5848 C CA . CYS B 1 62 ? -29.984 12.771 133.972 1.00 57.25 62 CYS B CA 1
ATOM 5849 C C . CYS B 1 62 ? -30.170 12.026 135.290 1.00 53.29 62 CYS B C 1
ATOM 5850 O O . CYS B 1 62 ? -29.604 10.954 135.494 1.00 53.01 62 CYS B O 1
ATOM 5853 N N . ALA B 1 63 ? -30.974 12.602 136.178 1.00 49.02 63 ALA B N 1
ATOM 5854 C CA . ALA B 1 63 ? -31.150 12.061 137.522 1.00 52.62 63 ALA B CA 1
ATOM 5855 C C . ALA B 1 63 ? -31.910 10.736 137.543 1.00 55.42 63 ALA B C 1
ATOM 5856 O O . ALA B 1 63 ? -31.800 9.972 138.499 1.00 59.18 63 ALA B O 1
ATOM 5858 N N . ALA B 1 64 ? -32.683 10.469 136.493 1.00 45.37 64 ALA B N 1
ATOM 5859 C CA . ALA B 1 64 ? -33.432 9.220 136.402 1.00 43.44 64 ALA B CA 1
ATOM 5860 C C . ALA B 1 64 ? -32.494 8.017 136.397 1.00 44.11 64 ALA B C 1
ATOM 5861 O O . ALA B 1 64 ? -32.793 6.979 136.993 1.00 46.00 64 ALA B O 1
ATOM 5863 N N . HIS B 1 65 ? -31.358 8.165 135.724 1.00 40.87 65 HIS B N 1
ATOM 5864 C CA . HIS B 1 65 ? -30.354 7.110 135.685 1.00 43.21 65 HIS B CA 1
ATOM 5865 C C . HIS B 1 65 ? -29.656 6.981 137.029 1.00 46.44 65 HIS B C 1
ATOM 5866 O O . HIS B 1 65 ? -29.321 5.877 137.460 1.00 44.55 65 HIS B O 1
ATOM 5873 N N . ALA B 1 66 ? -29.442 8.115 137.691 1.00 38.41 66 ALA B N 1
ATOM 5874 C CA . ALA B 1 66 ? -28.804 8.126 139.003 1.00 36.11 66 ALA B CA 1
ATOM 5875 C C . ALA B 1 66 ? -29.715 7.516 140.061 1.00 38.61 66 ALA B C 1
ATOM 5876 O O . ALA B 1 66 ? -29.255 6.800 140.954 1.00 39.86 66 ALA B O 1
ATOM 5878 N N . LEU B 1 67 ? -31.008 7.804 139.957 1.00 39.43 67 LEU B N 1
ATOM 5879 C CA . LEU B 1 67 ? -31.989 7.268 140.891 1.00 41.50 67 LEU B CA 1
ATOM 5880 C C . LEU B 1 67 ? -32.153 5.764 140.710 1.00 42.38 67 LEU B C 1
ATOM 5881 O O . LEU B 1 67 ? -32.345 5.031 141.681 1.00 37.30 67 LEU B O 1
ATOM 5886 N N . GLN B 1 68 ? -32.078 5.311 139.463 1.00 42.78 68 GLN B N 1
ATOM 5887 C CA . GLN B 1 68 ? -32.145 3.887 139.164 1.00 45.26 68 GLN B CA 1
ATOM 5888 C C . GLN B 1 68 ? -30.921 3.184 139.738 1.00 48.66 68 GLN B C 1
ATOM 5889 O O . GLN B 1 68 ? -31.022 2.086 140.287 1.00 44.78 68 GLN B O 1
ATOM 5895 N N . ALA B 1 69 ? -29.766 3.832 139.611 1.00 45.69 69 ALA B N 1
ATOM 5896 C CA . ALA B 1 69 ? -28.516 3.292 140.131 1.00 37.84 69 ALA B CA 1
ATOM 5897 C C . ALA B 1 69 ? -28.583 3.093 141.639 1.00 35.89 69 ALA B C 1
ATOM 5898 O O . ALA B 1 69 ? -28.045 2.124 142.171 1.00 45.07 69 ALA B O 1
ATOM 5900 N N . VAL B 1 70 ? -29.244 4.019 142.324 1.00 34.61 70 VAL B N 1
ATOM 5901 C CA . VAL B 1 70 ? -29.445 3.909 143.767 1.00 35.32 70 VAL B CA 1
ATOM 5902 C C . VAL B 1 70 ? -30.326 2.701 144.103 1.00 40.94 70 VAL B C 1
ATOM 5903 O O . VAL B 1 70 ? -30.078 1.992 145.077 1.00 42.55 70 VAL B O 1
ATOM 5907 N N . LEU B 1 71 ? -31.345 2.457 143.284 1.00 40.86 71 LEU B N 1
ATOM 5908 C CA . LEU B 1 71 ? -32.214 1.302 143.489 1.00 46.47 71 LEU B CA 1
ATOM 5909 C C . LEU B 1 71 ? -31.463 -0.009 143.276 1.00 46.42 71 LEU B C 1
ATOM 5910 O O . LEU B 1 71 ? -31.672 -0.980 144.002 1.00 47.52 71 LEU B O 1
ATOM 5915 N N . ASP B 1 72 ? -30.584 -0.031 142.280 1.00 46.32 72 ASP B N 1
ATOM 5916 C CA . ASP B 1 72 ? -29.849 -1.243 141.940 1.00 45.86 72 ASP B CA 1
ATOM 5917 C C . ASP B 1 72 ? -28.620 -1.469 142.821 1.00 47.69 72 ASP B C 1
ATOM 5918 O O . ASP B 1 72 ? -28.218 -2.612 143.044 1.00 43.05 72 ASP B O 1
ATOM 5923 N N . CYS B 1 73 ? -28.030 -0.383 143.319 1.00 39.09 73 CYS B N 1
ATOM 5924 C CA . CYS B 1 73 ? -26.766 -0.472 144.050 1.00 38.34 73 CYS B CA 1
ATOM 5925 C C . CYS B 1 73 ? -26.875 -0.083 145.527 1.00 39.43 73 CYS B C 1
ATOM 5926 O O . CYS B 1 73 ? -26.093 -0.554 146.354 1.00 41.80 73 CYS B O 1
ATOM 5929 N N . GLY B 1 74 ? -27.840 0.774 145.850 1.00 46.09 74 GLY B N 1
ATOM 5930 C CA . GLY B 1 74 ? -27.981 1.330 147.191 1.00 45.78 74 GLY B CA 1
ATOM 5931 C C . GLY B 1 74 ? -27.947 0.363 148.361 1.00 44.17 74 GLY B C 1
ATOM 5932 O O . GLY B 1 74 ? -27.044 0.438 149.197 1.00 44.52 74 GLY B O 1
ATOM 5933 N N . PRO B 1 75 ? -28.939 -0.537 148.442 1.00 39.89 75 PRO B N 1
ATOM 5934 C CA . PRO B 1 75 ? -29.025 -1.514 149.534 1.00 42.36 75 PRO B CA 1
ATOM 5935 C C . PRO B 1 75 ? -27.759 -2.356 149.695 1.00 41.44 75 PRO B C 1
ATOM 5936 O O . PRO B 1 75 ? -27.302 -2.542 150.819 1.00 35.57 75 PRO B O 1
ATOM 5948 N N . LEU B 1 77 ? -24.675 -1.648 148.774 1.00 41.67 77 LEU B N 1
ATOM 5949 C CA . LEU B 1 77 ? -23.584 -0.804 149.244 1.00 37.66 77 LEU B CA 1
ATOM 5950 C C . LEU B 1 77 ? -23.702 -0.545 150.741 1.00 39.67 77 LEU B C 1
ATOM 5951 O O . LEU B 1 77 ? -22.696 -0.435 151.441 1.00 39.29 77 LEU B O 1
ATOM 5956 N N . GLY B 1 78 ? -24.937 -0.448 151.224 1.00 36.82 78 GLY B N 1
ATOM 5957 C CA . GLY B 1 78 ? -25.185 -0.282 152.644 1.00 41.59 78 GLY B CA 1
ATOM 5958 C C . GLY B 1 78 ? -24.758 -1.519 153.410 1.00 46.70 78 GLY B C 1
ATOM 5959 O O . GLY B 1 78 ? -24.259 -1.430 154.532 1.00 46.58 78 GLY B O 1
ATOM 5960 N N . LYS B 1 79 ? -24.946 -2.680 152.792 1.00 41.78 79 LYS B N 1
ATOM 5961 C CA . LYS B 1 79 ? -24.515 -3.941 153.381 1.00 46.24 79 LYS B CA 1
ATOM 5962 C C . LYS B 1 79 ? -22.996 -4.062 153.347 1.00 46.16 79 LYS B C 1
ATOM 5963 O O . LYS B 1 79 ? -22.416 -4.880 154.057 1.00 45.74 79 LYS B O 1
ATOM 5969 N N . ARG B 1 80 ? -22.359 -3.246 152.512 1.00 53.16 80 ARG B N 1
ATOM 5970 C CA . ARG B 1 80 ? -20.911 -3.307 152.342 1.00 51.93 80 ARG B CA 1
ATOM 5971 C C . ARG B 1 80 ? -20.177 -2.149 153.016 1.00 49.72 80 ARG B C 1
ATOM 5972 O O . ARG B 1 80 ? -19.048 -1.819 152.652 1.00 50.19 80 ARG B O 1
ATOM 5980 N N . GLY B 1 81 ? -20.827 -1.534 153.998 1.00 45.41 81 GLY B N 1
ATOM 5981 C CA . GLY B 1 81 ? -20.176 -0.548 154.842 1.00 48.58 81 GLY B CA 1
ATOM 5982 C C . GLY B 1 81 ? -20.266 0.893 154.381 1.00 48.10 81 GLY B C 1
ATOM 5983 O O . GLY B 1 81 ? -19.657 1.777 154.982 1.00 51.85 81 GLY B O 1
ATOM 5984 N N . PHE B 1 82 ? -21.024 1.139 153.319 1.00 47.72 82 PHE B N 1
ATOM 5985 C CA . PHE B 1 82 ? -21.186 2.497 152.810 1.00 49.74 82 PHE B CA 1
ATOM 5986 C C . PHE B 1 82 ? -22.427 3.164 153.388 1.00 50.71 82 PHE B C 1
ATOM 5987 O O . PHE B 1 82 ? -23.512 2.584 153.396 1.00 52.85 82 PHE B O 1
ATOM 5995 N N . SER B 1 83 ? -22.257 4.391 153.868 1.00 48.20 83 SER B N 1
ATOM 5996 C CA . SER B 1 83 ? -23.344 5.119 154.509 1.00 42.59 83 SER B CA 1
ATOM 5997 C C . SER B 1 83 ? -24.316 5.704 153.488 1.00 39.77 83 SER B C 1
ATOM 5998 O O . SER B 1 83 ? -23.984 5.864 152.312 1.00 37.62 83 SER B O 1
ATOM 6001 N N . GLN B 1 84 ? -25.520 6.017 153.959 1.00 41.93 84 GLN B N 1
ATOM 6002 C CA . GLN B 1 84 ? -26.539 6.682 153.159 1.00 43.22 84 GLN B CA 1
ATOM 6003 C C . GLN B 1 84 ? -26.015 8.007 152.623 1.00 45.26 84 GLN B C 1
ATOM 6004 O O . GLN B 1 84 ? -26.249 8.360 151.468 1.00 47.16 84 GLN B O 1
ATOM 6010 N N . SER B 1 85 ? -25.300 8.731 153.475 1.00 40.24 85 SER B N 1
ATOM 6011 C CA . SER B 1 85 ? -24.735 10.026 153.115 1.00 41.13 85 SER B CA 1
ATOM 6012 C C . SER B 1 85 ? -23.802 9.948 151.907 1.00 38.94 85 SER B C 1
ATOM 6013 O O . SER B 1 85 ? -23.903 10.756 150.984 1.00 38.44 85 SER B O 1
ATOM 6016 N N . ASP B 1 86 ? -22.895 8.976 151.918 1.00 36.82 86 ASP B N 1
ATOM 6017 C CA . ASP B 1 86 ? -21.927 8.829 150.836 1.00 37.61 86 ASP B CA 1
ATOM 6018 C C . ASP B 1 86 ? -22.586 8.361 149.544 1.00 40.44 86 ASP B C 1
ATOM 6019 O O . ASP B 1 86 ? -22.214 8.803 148.459 1.00 41.86 86 ASP B O 1
ATOM 6024 N N . ILE B 1 87 ? -23.568 7.474 149.667 1.00 44.30 87 ILE B N 1
ATOM 6025 C CA . ILE B 1 87 ? -24.321 7.003 148.509 1.00 43.23 87 ILE B CA 1
ATOM 6026 C C . ILE B 1 87 ? -24.979 8.170 147.779 1.00 39.08 87 ILE B C 1
ATOM 6027 O O . ILE B 1 87 ? -24.881 8.286 146.559 1.00 38.45 87 ILE B O 1
ATOM 6032 N N . VAL B 1 88 ? -25.640 9.038 148.537 1.00 42.93 88 VAL B N 1
ATOM 6033 C CA . VAL B 1 88 ? -26.272 10.227 147.974 1.00 46.59 88 VAL B CA 1
ATOM 6034 C C . VAL B 1 88 ? -25.229 11.163 147.371 1.00 43.24 88 VAL B C 1
ATOM 6035 O O . VAL B 1 88 ? -25.428 11.718 146.289 1.00 44.64 88 VAL B O 1
ATOM 6039 N N . LYS B 1 89 ? -24.114 11.328 148.077 1.00 39.46 89 LYS B N 1
ATOM 6040 C CA . LYS B 1 89 ? -23.029 12.183 147.614 1.00 42.00 89 LYS B CA 1
ATOM 6041 C C . LYS B 1 89 ? -22.449 11.691 146.289 1.00 40.12 89 LYS B C 1
ATOM 6042 O O . LYS B 1 89 ? -22.218 12.474 145.370 1.00 41.39 89 LYS B O 1
ATOM 6048 N N . ILE B 1 90 ? -22.217 10.386 146.201 1.00 37.26 90 ILE B N 1
ATOM 6049 C CA . ILE B 1 90 ? -21.658 9.783 144.999 1.00 43.80 90 ILE B CA 1
ATOM 6050 C C . ILE B 1 90 ? -22.650 9.825 143.835 1.00 45.83 90 ILE B C 1
ATOM 6051 O O . ILE B 1 90 ? -22.288 10.184 142.713 1.00 40.51 90 ILE B O 1
ATOM 6056 N N . ALA B 1 91 ? -23.902 9.475 144.110 1.00 44.70 91 ALA B N 1
ATOM 6057 C CA . ALA B 1 91 ? -24.926 9.436 143.071 1.00 46.29 91 ALA B CA 1
ATOM 6058 C C . ALA B 1 91 ? -25.318 10.832 142.603 1.00 44.70 91 ALA B C 1
ATOM 6059 O O . ALA B 1 91 ? -25.553 11.054 141.416 1.00 45.46 91 ALA B O 1
ATOM 6061 N N . GLY B 1 92 ? -25.393 11.767 143.543 1.00 41.60 92 GLY B N 1
ATOM 6062 C CA . GLY B 1 92 ? -25.764 13.133 143.228 1.00 40.59 92 GLY B CA 1
ATOM 6063 C C . GLY B 1 92 ? -24.569 13.914 142.728 1.00 46.85 92 GLY B C 1
ATOM 6064 O O . GLY B 1 92 ? -23.992 14.721 143.458 1.00 50.40 92 GLY B O 1
ATOM 6065 N N . ASN B 1 93 ? -24.200 13.665 141.475 1.00 38.39 93 ASN B N 1
ATOM 6066 C CA . ASN B 1 93 ? -23.003 14.242 140.879 1.00 43.59 93 ASN B CA 1
ATOM 6067 C C . ASN B 1 93 ? -22.988 13.924 139.394 1.00 48.70 93 ASN B C 1
ATOM 6068 O O . ASN B 1 93 ? -23.713 13.039 138.939 1.00 54.67 93 ASN B O 1
ATOM 6073 N N . ILE B 1 94 ? -22.174 14.638 138.628 1.00 50.01 94 ILE B N 1
ATOM 6074 C CA . ILE B 1 94 ? -22.054 14.319 137.212 1.00 60.55 94 ILE B CA 1
ATOM 6075 C C . ILE B 1 94 ? -21.198 13.063 137.048 1.00 52.72 94 ILE B C 1
ATOM 6076 O O . ILE B 1 94 ? -20.063 12.999 137.521 1.00 50.72 94 ILE B O 1
ATOM 6081 N N . GLY B 1 95 ? -21.767 12.056 136.393 1.00 41.21 95 GLY B N 1
ATOM 6082 C CA . GLY B 1 95 ? -21.160 10.739 136.326 1.00 39.42 95 GLY B CA 1
ATOM 6083 C C . GLY B 1 95 ? -21.589 9.900 137.514 1.00 48.19 95 GLY B C 1
ATOM 6084 O O . GLY B 1 95 ? -21.077 8.802 137.739 1.00 43.52 95 GLY B O 1
ATOM 6085 N N . GLY B 1 96 ? -22.545 10.431 138.271 1.00 43.72 96 GLY B N 1
ATOM 6086 C CA . GLY B 1 96 ? -23.008 9.818 139.502 1.00 39.57 96 GLY B CA 1
ATOM 6087 C C . GLY B 1 96 ? -23.514 8.398 139.364 1.00 42.64 96 GLY B C 1
ATOM 6088 O O . GLY B 1 96 ? -23.167 7.533 140.166 1.00 43.66 96 GLY B O 1
ATOM 6089 N N . ALA B 1 97 ? -24.336 8.153 138.348 1.00 40.24 97 ALA B N 1
ATOM 6090 C CA . ALA B 1 97 ? -24.880 6.819 138.116 1.00 42.71 97 ALA B CA 1
ATOM 6091 C C . ALA B 1 97 ? -23.773 5.817 137.804 1.00 41.48 97 ALA B C 1
ATOM 6092 O O . ALA B 1 97 ? -23.816 4.670 138.247 1.00 46.29 97 ALA B O 1
ATOM 6094 N N . GLN B 1 98 ? -22.781 6.260 137.040 1.00 39.68 98 GLN B N 1
ATOM 6095 C CA . GLN B 1 98 ? -21.661 5.402 136.669 1.00 36.40 98 GLN B CA 1
ATOM 6096 C C . GLN B 1 98 ? -20.720 5.185 137.849 1.00 40.62 98 GLN B C 1
ATOM 6097 O O . GLN B 1 98 ? -20.209 4.087 138.053 1.00 45.05 98 GLN B O 1
ATOM 6103 N N . ALA B 1 99 ? -20.491 6.239 138.624 1.00 36.07 99 ALA B N 1
ATOM 6104 C CA . ALA B 1 99 ? -19.615 6.145 139.789 1.00 36.20 99 ALA B CA 1
ATOM 6105 C C . ALA B 1 99 ? -20.160 5.165 140.826 1.00 40.47 99 ALA B C 1
ATOM 6106 O O . ALA B 1 99 ? -19.423 4.328 141.349 1.00 40.76 99 ALA B O 1
ATOM 6108 N N . LEU B 1 100 ? -21.453 5.275 141.114 1.00 37.43 100 LEU B N 1
ATOM 6109 C CA . LEU B 1 100 ? -22.093 4.435 142.121 1.00 40.49 100 LEU B CA 1
ATOM 6110 C C . LEU B 1 100 ? -22.019 2.957 141.742 1.00 43.09 100 LEU B C 1
ATOM 6111 O O . LEU B 1 100 ? -21.806 2.094 142.599 1.00 41.22 100 LEU B O 1
ATOM 6116 N N . GLN B 1 101 ? -22.194 2.672 140.455 1.00 37.31 101 GLN B N 1
ATOM 6117 C CA . GLN B 1 101 ? -22.093 1.307 139.951 1.00 40.49 101 GLN B CA 1
ATOM 6118 C C . GLN B 1 101 ? -20.657 0.804 140.055 1.00 43.01 101 GLN B C 1
ATOM 6119 O O . GLN B 1 101 ? -20.417 -0.373 140.328 1.00 43.12 101 GLN B O 1
ATOM 6125 N N . ALA B 1 102 ? -19.706 1.707 139.834 1.00 41.63 102 ALA B N 1
ATOM 6126 C CA . ALA B 1 102 ? -18.288 1.364 139.875 1.00 40.19 102 ALA B CA 1
ATOM 6127 C C . ALA B 1 102 ? -17.826 1.048 141.293 1.00 42.82 102 ALA B C 1
ATOM 6128 O O . ALA B 1 102 ? -16.942 0.215 141.494 1.00 44.76 102 ALA B O 1
ATOM 6130 N N . VAL B 1 103 ? -18.417 1.724 142.273 1.00 33.63 103 VAL B N 1
ATOM 6131 C CA . VAL B 1 103 ? -18.123 1.435 143.669 1.00 38.74 103 VAL B CA 1
ATOM 6132 C C . VAL B 1 103 ? -18.507 0.000 143.997 1.00 42.23 103 VAL B C 1
ATOM 6133 O O . VAL B 1 103 ? -17.704 -0.756 144.531 1.00 35.80 103 VAL B O 1
ATOM 6137 N N . LEU B 1 104 ? -19.734 -0.373 143.653 1.00 44.74 104 LEU B N 1
ATOM 6138 C CA . LEU B 1 104 ? -20.228 -1.719 143.912 1.00 44.95 104 LEU B CA 1
ATOM 6139 C C . LEU B 1 104 ? -19.388 -2.789 143.206 1.00 44.96 104 LEU B C 1
ATOM 6140 O O . LEU B 1 104 ? -19.158 -3.869 143.751 1.00 42.90 104 LEU B O 1
ATOM 6145 N N . ASP B 1 105 ? -18.924 -2.481 141.999 1.00 37.94 105 ASP B N 1
ATOM 6146 C CA . ASP B 1 105 ? -18.125 -3.427 141.229 1.00 40.19 105 ASP B CA 1
ATOM 6147 C C . ASP B 1 105 ? -16.704 -3.581 141.767 1.00 44.04 105 ASP B C 1
ATOM 6148 O O . ASP B 1 105 ? -16.157 -4.684 141.779 1.00 45.31 105 ASP B O 1
ATOM 6153 N N . LEU B 1 106 ? -16.115 -2.476 142.212 1.00 42.71 106 LEU B N 1
ATOM 6154 C CA . LEU B 1 106 ? -14.695 -2.456 142.549 1.00 42.11 106 LEU B CA 1
ATOM 6155 C C . LEU B 1 106 ? -14.415 -2.392 144.050 1.00 41.38 106 LEU B C 1
ATOM 6156 O O . LEU B 1 106 ? -13.257 -2.412 144.467 1.00 48.71 106 LEU B O 1
ATOM 6161 N N . GLU B 1 107 ? -15.471 -2.314 144.854 1.00 42.04 107 GLU B N 1
ATOM 6162 C CA . GLU B 1 107 ? -15.342 -2.180 146.306 1.00 42.61 107 GLU B CA 1
ATOM 6163 C C . GLU B 1 107 ? -14.491 -3.271 146.954 1.00 48.41 107 GLU B C 1
ATOM 6164 O O . GLU B 1 107 ? -13.654 -2.993 147.816 1.00 45.90 107 GLU B O 1
ATOM 6170 N N . SER B 1 108 ? -14.722 -4.512 146.545 1.00 47.47 108 SER B N 1
ATOM 6171 C CA . SER B 1 108 ? -14.053 -5.648 147.160 1.00 46.77 108 SER B CA 1
ATOM 6172 C C . SER B 1 108 ? -12.555 -5.614 146.890 1.00 47.79 108 SER B C 1
ATOM 6173 O O . SER B 1 108 ? -11.745 -5.695 147.816 1.00 41.90 108 SER B O 1
ATOM 6184 N N . LEU B 1 110 ? -10.741 -3.103 145.897 1.00 39.42 110 LEU B N 1
ATOM 6185 C CA . LEU B 1 110 ? -10.144 -1.901 146.468 1.00 38.84 110 LEU B CA 1
ATOM 6186 C C . LEU B 1 110 ? -9.939 -2.051 147.971 1.00 43.04 110 LEU B C 1
ATOM 6187 O O . LEU B 1 110 ? -8.973 -1.532 148.529 1.00 42.02 110 LEU B O 1
ATOM 6192 N N . GLY B 1 111 ? -10.856 -2.758 148.620 1.00 41.87 111 GLY B N 1
ATOM 6193 C CA . GLY B 1 111 ? -10.733 -3.041 150.037 1.00 48.27 111 GLY B CA 1
ATOM 6194 C C . GLY B 1 111 ? -9.561 -3.962 150.318 1.00 52.48 111 GLY B C 1
ATOM 6195 O O . GLY B 1 111 ? -8.794 -3.739 151.253 1.00 52.20 111 GLY B O 1
ATOM 6196 N N . LYS B 1 112 ? -9.412 -4.991 149.488 1.00 52.48 112 LYS B N 1
ATOM 6197 C CA . LYS B 1 112 ? -8.325 -5.954 149.634 1.00 58.54 112 LYS B CA 1
ATOM 6198 C C . LYS B 1 112 ? -6.952 -5.312 149.452 1.00 61.02 112 LYS B C 1
ATOM 6199 O O . LYS B 1 112 ? -5.936 -5.891 149.836 1.00 61.46 112 LYS B O 1
ATOM 6205 N N . ARG B 1 113 ? -6.924 -4.117 148.867 1.00 56.43 113 ARG B N 1
ATOM 6206 C CA . ARG B 1 113 ? -5.661 -3.433 148.611 1.00 55.89 113 ARG B CA 1
ATOM 6207 C C . ARG B 1 113 ? -5.417 -2.248 149.547 1.00 51.15 113 ARG B C 1
ATOM 6208 O O . ARG B 1 113 ? -4.596 -1.377 149.262 1.00 45.31 113 ARG B O 1
ATOM 6216 N N . GLY B 1 114 ? -6.130 -2.226 150.669 1.00 48.71 114 GLY B N 1
ATOM 6217 C CA . GLY B 1 114 ? -5.838 -1.283 151.734 1.00 48.24 114 GLY B CA 1
ATOM 6218 C C . GLY B 1 114 ? -6.612 0.023 151.738 1.00 46.23 114 GLY B C 1
ATOM 6219 O O . GLY B 1 114 ? -6.374 0.880 152.590 1.00 49.94 114 GLY B O 1
ATOM 6220 N N . PHE B 1 115 ? -7.535 0.187 150.797 1.00 42.39 115 PHE B N 1
ATOM 6221 C CA . PHE B 1 115 ? -8.350 1.397 150.756 1.00 41.40 115 PHE B CA 1
ATOM 6222 C C . PHE B 1 115 ? -9.569 1.259 151.656 1.00 41.57 115 PHE B C 1
ATOM 6223 O O . PHE B 1 115 ? -10.328 0.300 151.539 1.00 47.34 115 PHE B O 1
ATOM 6231 N N . SER B 1 116 ? -9.750 2.221 152.553 1.00 44.52 116 SER B N 1
ATOM 6232 C CA . SER B 1 116 ? -10.882 2.200 153.468 1.00 45.50 116 SER B CA 1
ATOM 6233 C C . SER B 1 116 ? -12.172 2.525 152.725 1.00 42.20 116 SER B C 1
ATOM 6234 O O . SER B 1 116 ? -12.143 2.939 151.566 1.00 38.13 116 SER B O 1
ATOM 6237 N N . ARG B 1 117 ? -13.300 2.338 153.404 1.00 40.37 117 ARG B N 1
ATOM 6238 C CA . ARG B 1 117 ? -14.601 2.706 152.859 1.00 40.65 117 ARG B CA 1
ATOM 6239 C C . ARG B 1 117 ? -14.610 4.198 152.554 1.00 44.05 117 ARG B C 1
ATOM 6240 O O . ARG B 1 117 ? -15.093 4.628 151.502 1.00 45.99 117 ARG B O 1
ATOM 6248 N N . ASP B 1 118 ? -14.064 4.981 153.482 1.00 33.52 118 ASP B N 1
ATOM 6249 C CA . ASP B 1 118 ? -14.010 6.430 153.329 1.00 38.88 118 ASP B CA 1
ATOM 6250 C C . ASP B 1 118 ? -13.146 6.834 152.142 1.00 34.74 118 ASP B C 1
ATOM 6251 O O . ASP B 1 118 ? -13.472 7.783 151.432 1.00 40.04 118 ASP B O 1
ATOM 6256 N N . ASP B 1 119 ? -12.047 6.114 151.935 1.00 39.15 119 ASP B N 1
ATOM 6257 C CA . ASP B 1 119 ? -11.172 6.365 150.794 1.00 42.66 119 ASP B CA 1
ATOM 6258 C C . ASP B 1 119 ? -11.923 6.138 149.487 1.00 42.08 119 ASP B C 1
ATOM 6259 O O . ASP B 1 119 ? -11.850 6.950 148.563 1.00 42.11 119 ASP B O 1
ATOM 6264 N N . ILE B 1 120 ? -12.638 5.020 149.424 1.00 35.59 120 ILE B N 1
ATOM 6265 C CA . ILE B 1 120 ? -13.381 4.629 148.233 1.00 38.64 120 ILE B CA 1
ATOM 6266 C C . ILE B 1 120 ? -14.499 5.616 147.909 1.00 34.67 120 ILE B C 1
ATOM 6267 O O . ILE B 1 120 ? -14.655 6.031 146.762 1.00 35.66 120 ILE B O 1
ATOM 6272 N N . ALA B 1 121 ? -15.266 5.998 148.927 1.00 35.51 121 ALA B N 1
ATOM 6273 C CA . ALA B 1 121 ? -16.367 6.938 148.744 1.00 37.19 121 ALA B CA 1
ATOM 6274 C C . ALA B 1 121 ? -15.852 8.308 148.320 1.00 41.61 121 ALA B C 1
ATOM 6275 O O . ALA B 1 121 ? -16.484 9.000 147.518 1.00 40.15 121 ALA B O 1
ATOM 6277 N N . LYS B 1 122 ? -14.701 8.690 148.866 1.00 40.41 122 LYS B N 1
ATOM 6278 C CA . LYS B 1 122 ? -14.081 9.971 148.549 1.00 43.26 122 LYS B CA 1
ATOM 6279 C C . LYS B 1 122 ? -13.720 10.058 147.071 1.00 38.76 122 LYS B C 1
ATOM 6280 O O . LYS B 1 122 ? -14.130 10.986 146.374 1.00 41.27 122 LYS B O 1
ATOM 6294 N N . ALA B 1 124 ? -14.740 8.219 144.677 1.00 32.93 124 ALA B N 1
ATOM 6295 C CA . ALA B 1 124 ? -15.947 8.044 143.875 1.00 33.50 124 ALA B CA 1
ATOM 6296 C C . ALA B 1 124 ? -16.726 9.349 143.754 1.00 34.28 124 ALA B C 1
ATOM 6297 O O . ALA B 1 124 ? -17.528 9.523 142.836 1.00 39.17 124 ALA B O 1
ATOM 6299 N N . GLY B 1 125 ? -16.482 10.263 144.689 1.00 38.78 125 GLY B N 1
ATOM 6300 C CA . GLY B 1 125 ? -17.144 11.556 144.698 1.00 36.65 125 GLY B CA 1
ATOM 6301 C C . GLY B 1 125 ? -16.610 12.512 143.649 1.00 44.54 125 GLY B C 1
ATOM 6302 O O . GLY B 1 125 ? -17.181 13.577 143.414 1.00 45.02 125 GLY B O 1
ATOM 6303 N N . ASN B 1 126 ? -15.504 12.137 143.016 1.00 40.74 126 ASN B N 1
ATOM 6304 C CA . ASN B 1 126 ? -14.966 12.926 141.918 1.00 32.87 126 ASN B CA 1
ATOM 6305 C C . ASN B 1 126 ? -15.932 12.973 140.747 1.00 36.08 126 ASN B C 1
ATOM 6306 O O . ASN B 1 126 ? -16.799 12.110 140.610 1.00 39.07 126 ASN B O 1
ATOM 6311 N N . ILE B 1 127 ? -15.781 13.990 139.907 1.00 34.15 127 ILE B N 1
ATOM 6312 C CA . ILE B 1 127 ? -16.449 14.015 138.614 1.00 41.26 127 ILE B CA 1
ATOM 6313 C C . ILE B 1 127 ? -15.856 12.907 137.757 1.00 39.57 127 ILE B C 1
ATOM 6314 O O . ILE B 1 127 ? -14.638 12.810 137.620 1.00 41.32 127 ILE B O 1
ATOM 6319 N N . GLY B 1 128 ? -16.717 12.067 137.192 1.00 40.13 128 GLY B N 1
ATOM 6320 C CA . GLY B 1 128 ? -16.261 10.887 136.481 1.00 37.28 128 GLY B CA 1
ATOM 6321 C C . GLY B 1 128 ? -15.567 9.950 137.449 1.00 37.36 128 GLY B C 1
ATOM 6322 O O . GLY B 1 128 ? -14.533 9.363 137.134 1.00 35.09 128 GLY B O 1
ATOM 6323 N N . GLY B 1 129 ? -16.148 9.826 138.641 1.00 36.35 129 GLY B N 1
ATOM 6324 C CA . GLY B 1 129 ? -15.582 9.034 139.720 1.00 28.55 129 GLY B CA 1
ATOM 6325 C C . GLY B 1 129 ? -15.328 7.584 139.365 1.00 34.72 129 GLY B C 1
ATOM 6326 O O . GLY B 1 129 ? -14.445 6.948 139.939 1.00 32.46 129 GLY B O 1
ATOM 6327 N N . ALA B 1 130 ? -16.103 7.060 138.419 1.00 38.17 130 ALA B N 1
ATOM 6328 C CA . ALA B 1 130 ? -15.934 5.686 137.958 1.00 43.14 130 ALA B CA 1
ATOM 6329 C C . ALA B 1 130 ? -14.537 5.468 137.390 1.00 35.80 130 ALA B C 1
ATOM 6330 O O . ALA B 1 130 ? -13.876 4.484 137.713 1.00 37.53 130 ALA B O 1
ATOM 6332 N N . GLN B 1 131 ? -14.090 6.399 136.552 1.00 31.21 131 GLN B N 1
ATOM 6333 C CA . GLN B 1 131 ? -12.766 6.303 135.941 1.00 33.37 131 GLN B CA 1
ATOM 6334 C C . GLN B 1 131 ? -11.639 6.495 136.953 1.00 34.21 131 GLN B C 1
ATOM 6335 O O . GLN B 1 131 ? -10.551 5.947 136.790 1.00 36.85 131 GLN B O 1
ATOM 6341 N N . THR B 1 132 ? -11.900 7.276 137.996 1.00 34.92 132 THR B N 1
ATOM 6342 C CA . THR B 1 132 ? -10.928 7.447 139.068 1.00 35.81 132 THR B CA 1
ATOM 6343 C C . THR B 1 132 ? -10.696 6.119 139.783 1.00 33.86 132 THR B C 1
ATOM 6344 O O . THR B 1 132 ? -9.553 5.705 139.987 1.00 32.98 132 THR B O 1
ATOM 6348 N N . LEU B 1 133 ? -11.787 5.450 140.148 1.00 33.17 133 LEU B N 1
ATOM 6349 C CA . LEU B 1 133 ? -11.710 4.157 140.821 1.00 39.51 133 LEU B CA 1
ATOM 6350 C C . LEU B 1 133 ? -10.991 3.123 139.967 1.00 40.65 133 LEU B C 1
ATOM 6351 O O . LEU B 1 133 ? -10.173 2.351 140.466 1.00 41.84 133 LEU B O 1
ATOM 6356 N N . GLN B 1 134 ? -11.306 3.112 138.677 1.00 38.33 134 GLN B N 1
ATOM 6357 C CA . GLN B 1 134 ? -10.713 2.153 137.751 1.00 39.58 134 GLN B CA 1
ATOM 6358 C C . GLN B 1 134 ? -9.217 2.395 137.557 1.00 40.82 134 GLN B C 1
ATOM 6359 O O . GLN B 1 134 ? -8.432 1.451 137.494 1.00 42.24 134 GLN B O 1
ATOM 6365 N N . ALA B 1 135 ? -8.826 3.663 137.469 1.00 30.26 135 ALA B N 1
ATOM 6366 C CA . ALA B 1 135 ? -7.419 4.020 137.326 1.00 34.20 135 ALA B CA 1
ATOM 6367 C C . ALA B 1 135 ? -6.609 3.647 138.566 1.00 33.69 135 ALA B C 1
ATOM 6368 O O . ALA B 1 135 ? -5.488 3.151 138.461 1.00 36.30 135 ALA B O 1
ATOM 6370 N N . VAL B 1 136 ? -7.184 3.896 139.739 1.00 33.31 136 VAL B N 1
ATOM 6371 C CA . VAL B 1 136 ? -6.533 3.569 141.005 1.00 33.54 136 VAL B CA 1
ATOM 6372 C C . VAL B 1 136 ? -6.255 2.074 141.106 1.00 35.41 136 VAL B C 1
ATOM 6373 O O . VAL B 1 136 ? -5.176 1.657 141.530 1.00 35.56 136 VAL B O 1
ATOM 6377 N N . LEU B 1 137 ? -7.226 1.270 140.690 1.00 42.16 137 LEU B N 1
ATOM 6378 C CA . LEU B 1 137 ? -7.074 -0.177 140.697 1.00 42.51 137 LEU B CA 1
ATOM 6379 C C . LEU B 1 137 ? -5.982 -0.604 139.716 1.00 43.21 137 LEU B C 1
ATOM 6380 O O . LEU B 1 137 ? -5.205 -1.514 140.002 1.00 43.77 137 LEU B O 1
ATOM 6385 N N . ASP B 1 138 ? -5.924 0.066 138.568 1.00 46.75 138 ASP B N 1
ATOM 6386 C CA . ASP B 1 138 ? -4.887 -0.196 137.574 1.00 50.53 138 ASP B CA 1
ATOM 6387 C C . ASP B 1 138 ? -3.493 0.156 138.088 1.00 55.77 138 ASP B C 1
ATOM 6388 O O . ASP B 1 138 ? -2.522 -0.543 137.795 1.00 52.32 138 ASP B O 1
ATOM 6393 N N . LEU B 1 139 ? -3.401 1.241 138.852 1.00 48.48 139 LEU B N 1
ATOM 6394 C CA . LEU B 1 139 ? -2.109 1.848 139.163 1.00 39.24 139 LEU B CA 1
ATOM 6395 C C . LEU B 1 139 ? -1.642 1.664 140.604 1.00 41.25 139 LEU B C 1
ATOM 6396 O O . LEU B 1 139 ? -0.571 2.146 140.973 1.00 43.78 139 LEU B O 1
ATOM 6401 N N . GLU B 1 140 ? -2.435 0.967 141.413 1.00 46.16 140 GLU B N 1
ATOM 6402 C CA . GLU B 1 140 ? -2.138 0.833 142.836 1.00 50.89 140 GLU B CA 1
ATOM 6403 C C . GLU B 1 140 ? -0.801 0.140 143.101 1.00 50.78 140 GLU B C 1
ATOM 6404 O O . GLU B 1 140 ? -0.029 0.585 143.950 1.00 57.29 140 GLU B O 1
ATOM 6410 N N . SER B 1 141 ? -0.532 -0.944 142.379 1.00 46.91 141 SER B N 1
ATOM 6411 C CA . SER B 1 141 ? 0.692 -1.712 142.595 1.00 52.60 141 SER B CA 1
ATOM 6412 C C . SER B 1 141 ? 1.922 -0.896 142.210 1.00 54.22 141 SER B C 1
ATOM 6413 O O . SER B 1 141 ? 2.983 -1.028 142.818 1.00 56.14 141 SER B O 1
ATOM 6416 N N . ALA B 1 142 ? 1.768 -0.049 141.198 1.00 51.20 142 ALA B N 1
ATOM 6417 C CA . ALA B 1 142 ? 2.855 0.809 140.748 1.00 45.70 142 ALA B CA 1
ATOM 6418 C C . ALA B 1 142 ? 3.213 1.849 141.808 1.00 46.89 142 ALA B C 1
ATOM 6419 O O . ALA B 1 142 ? 4.389 2.076 142.093 1.00 51.16 142 ALA B O 1
ATOM 6421 N N . PHE B 1 143 ? 2.194 2.475 142.389 1.00 44.29 143 PHE B N 1
ATOM 6422 C CA . PHE B 1 143 ? 2.401 3.474 143.434 1.00 44.71 143 PHE B CA 1
ATOM 6423 C C . PHE B 1 143 ? 2.997 2.858 144.701 1.00 46.89 143 PHE B C 1
ATOM 6424 O O . PHE B 1 143 ? 3.881 3.444 145.330 1.00 48.37 143 PHE B O 1
ATOM 6432 N N . ARG B 1 144 ? 2.510 1.677 145.069 1.00 47.32 144 ARG B N 1
ATOM 6433 C CA . ARG B 1 144 ? 2.988 0.990 146.263 1.00 56.41 144 ARG B CA 1
ATOM 6434 C C . ARG B 1 144 ? 4.461 0.620 146.123 1.00 57.56 144 ARG B C 1
ATOM 6435 O O . ARG B 1 144 ? 5.235 0.752 147.071 1.00 61.58 144 ARG B O 1
ATOM 6443 N N . GLU B 1 145 ? 4.838 0.158 144.935 1.00 54.18 145 GLU B N 1
ATOM 6444 C CA . GLU B 1 145 ? 6.223 -0.193 144.648 1.00 59.04 145 GLU B CA 1
ATOM 6445 C C . GLU B 1 145 ? 7.128 1.028 144.783 1.00 59.03 145 GLU B C 1
ATOM 6446 O O . GLU B 1 145 ? 8.266 0.927 145.242 1.00 57.66 145 GLU B O 1
ATOM 6452 N N . ARG B 1 146 ? 6.604 2.182 144.385 1.00 61.06 146 ARG B N 1
ATOM 6453 C CA . ARG B 1 146 ? 7.349 3.433 144.453 1.00 56.29 146 ARG B CA 1
ATOM 6454 C C . ARG B 1 146 ? 7.327 4.033 145.859 1.00 57.18 146 ARG B C 1
ATOM 6455 O O . ARG B 1 146 ? 7.922 5.082 146.104 1.00 59.93 146 ARG B O 1
ATOM 6463 N N . GLY B 1 147 ? 6.631 3.369 146.776 1.00 57.89 147 GLY B N 1
ATOM 6464 C CA . GLY B 1 147 ? 6.656 3.753 148.176 1.00 49.24 147 GLY B CA 1
ATOM 6465 C C . GLY B 1 147 ? 5.537 4.678 148.616 1.00 52.12 147 GLY B C 1
ATOM 6466 O O . GLY B 1 147 ? 5.586 5.236 149.711 1.00 54.58 147 GLY B O 1
ATOM 6467 N N . PHE B 1 148 ? 4.527 4.842 147.769 1.00 47.22 148 PHE B N 1
ATOM 6468 C CA . PHE B 1 148 ? 3.382 5.685 148.105 1.00 47.30 148 PHE B CA 1
ATOM 6469 C C . PHE B 1 148 ? 2.306 4.903 148.852 1.00 46.88 148 PHE B C 1
ATOM 6470 O O . PHE B 1 148 ? 2.100 3.719 148.600 1.00 52.20 148 PHE B O 1
ATOM 6478 N N . SER B 1 149 ? 1.619 5.575 149.768 1.00 50.54 149 SER B N 1
ATOM 6479 C CA . SER B 1 149 ? 0.575 4.934 150.557 1.00 52.75 149 SER B CA 1
ATOM 6480 C C . SER B 1 149 ? -0.788 5.058 149.881 1.00 55.60 149 SER B C 1
ATOM 6481 O O . SER B 1 149 ? -0.943 5.793 148.901 1.00 53.96 149 SER B O 1
ATOM 6484 N N . GLN B 1 150 ? -1.773 4.337 150.411 1.00 43.95 150 GLN B N 1
ATOM 6485 C CA . GLN B 1 150 ? -3.141 4.421 149.913 1.00 46.39 150 GLN B CA 1
ATOM 6486 C C . GLN B 1 150 ? -3.695 5.824 150.117 1.00 43.75 150 GLN B C 1
ATOM 6487 O O . GLN B 1 150 ? -4.465 6.325 149.300 1.00 44.60 150 GLN B O 1
ATOM 6493 N N . ALA B 1 151 ? -3.293 6.450 151.217 1.00 41.21 151 ALA B N 1
ATOM 6494 C CA . ALA B 1 151 ? -3.736 7.799 151.538 1.00 41.71 151 ALA B CA 1
ATOM 6495 C C . ALA B 1 151 ? -3.133 8.813 150.571 1.00 38.78 151 ALA B C 1
ATOM 6496 O O . ALA B 1 151 ? -3.783 9.789 150.200 1.00 37.29 151 ALA B O 1
ATOM 6498 N N . ASP B 1 152 ? -1.885 8.579 150.173 1.00 44.33 152 ASP B N 1
ATOM 6499 C CA . ASP B 1 152 ? -1.233 9.416 149.173 1.00 48.35 152 ASP B CA 1
ATOM 6500 C C . ASP B 1 152 ? -2.019 9.363 147.871 1.00 45.82 152 ASP B C 1
ATOM 6501 O O . ASP B 1 152 ? -2.281 10.387 147.245 1.00 44.42 152 ASP B O 1
ATOM 6506 N N . ILE B 1 153 ? -2.397 8.153 147.481 1.00 40.86 153 ILE B N 1
ATOM 6507 C CA . ILE B 1 153 ? -3.113 7.919 146.234 1.00 39.90 153 ILE B CA 1
ATOM 6508 C C . ILE B 1 153 ? -4.450 8.658 146.188 1.00 39.30 153 ILE B C 1
ATOM 6509 O O . ILE B 1 153 ? -4.821 9.223 145.158 1.00 38.44 153 ILE B O 1
ATOM 6514 N N . VAL B 1 154 ? -5.157 8.673 147.313 1.00 42.58 154 VAL B N 1
ATOM 6515 C CA . VAL B 1 154 ? -6.445 9.358 147.392 1.00 44.19 154 VAL B CA 1
ATOM 6516 C C . VAL B 1 154 ? -6.304 10.860 147.157 1.00 44.33 154 VAL B C 1
ATOM 6517 O O . VAL B 1 154 ? -7.019 11.437 146.334 1.00 45.07 154 VAL B O 1
ATOM 6521 N N . LYS B 1 155 ? -5.379 11.484 147.879 1.00 46.44 155 LYS B N 1
ATOM 6522 C CA . LYS B 1 155 ? -5.149 12.922 147.759 1.00 51.74 155 LYS B CA 1
ATOM 6523 C C . LYS B 1 155 ? -4.737 13.313 146.342 1.00 44.25 155 LYS B C 1
ATOM 6524 O O . LYS B 1 155 ? -5.155 14.351 145.829 1.00 49.37 155 LYS B O 1
ATOM 6530 N N . ILE B 1 156 ? -3.920 12.473 145.716 1.00 38.85 156 ILE B N 1
ATOM 6531 C CA . ILE B 1 156 ? -3.510 12.692 144.334 1.00 43.56 156 ILE B CA 1
ATOM 6532 C C . ILE B 1 156 ? -4.715 12.609 143.402 1.00 43.38 156 ILE B C 1
ATOM 6533 O O . ILE B 1 156 ? -4.895 13.449 142.522 1.00 40.69 156 ILE B O 1
ATOM 6538 N N . ALA B 1 157 ? -5.546 11.594 143.617 1.00 46.32 157 ALA B N 1
ATOM 6539 C CA . ALA B 1 157 ? -6.722 11.375 142.784 1.00 47.57 157 ALA B CA 1
ATOM 6540 C C . ALA B 1 157 ? -7.818 12.393 143.075 1.00 51.47 157 ALA B C 1
ATOM 6541 O O . ALA B 1 157 ? -8.657 12.673 142.219 1.00 52.87 157 ALA B O 1
ATOM 6543 N N . GLY B 1 158 ? -7.802 12.945 144.285 1.00 57.26 158 GLY B N 1
ATOM 6544 C CA . GLY B 1 158 ? -8.818 13.887 144.719 1.00 56.02 158 GLY B CA 1
ATOM 6545 C C . GLY B 1 158 ? -8.845 15.179 143.926 1.00 59.09 158 GLY B C 1
ATOM 6546 O O . GLY B 1 158 ? -7.993 15.407 143.066 1.00 63.14 158 GLY B O 1
ATOM 6547 N N . ASN B 1 159 ? -9.830 16.023 144.223 1.00 60.42 159 ASN B N 1
ATOM 6548 C CA . ASN B 1 159 ? -10.033 17.277 143.502 1.00 63.47 159 ASN B CA 1
ATOM 6549 C C . ASN B 1 159 ? -10.162 17.077 141.997 1.00 64.97 159 ASN B C 1
ATOM 6550 O O . ASN B 1 159 ? -9.643 17.870 141.211 1.00 68.51 159 ASN B O 1
ATOM 6555 N N . ASN B 1 160 ? -10.853 16.006 141.615 1.00 57.06 160 ASN B N 1
ATOM 6556 C CA . ASN B 1 160 ? -11.078 15.669 140.213 1.00 52.47 160 ASN B CA 1
ATOM 6557 C C . ASN B 1 160 ? -9.792 15.464 139.418 1.00 53.69 160 ASN B C 1
ATOM 6558 O O . ASN B 1 160 ? -9.786 15.579 138.192 1.00 58.01 160 ASN B O 1
ATOM 6563 N N . GLY B 1 161 ? -8.705 15.165 140.123 1.00 49.43 161 GLY B N 1
ATOM 6564 C CA . GLY B 1 161 ? -7.441 14.876 139.475 1.00 50.46 161 GLY B CA 1
ATOM 6565 C C . GLY B 1 161 ? -7.577 13.680 138.554 1.00 43.85 161 GLY B C 1
ATOM 6566 O O . GLY B 1 161 ? -7.161 13.719 137.397 1.00 40.76 161 GLY B O 1
ATOM 6567 N N . GLY B 1 162 ? -8.174 12.614 139.077 1.00 49.46 162 GLY B N 1
ATOM 6568 C CA . GLY B 1 162 ? -8.491 11.442 138.286 1.00 48.36 162 GLY B CA 1
ATOM 6569 C C . GLY B 1 162 ? -7.280 10.699 137.761 1.00 50.03 162 GLY B C 1
ATOM 6570 O O . GLY B 1 162 ? -6.189 10.780 138.327 1.00 51.01 162 GLY B O 1
ATOM 6571 N N . ALA B 1 163 ? -7.487 9.970 136.670 1.00 41.61 163 ALA B N 1
ATOM 6572 C CA . ALA B 1 163 ? -6.441 9.172 136.048 1.00 48.03 163 ALA B CA 1
ATOM 6573 C C . ALA B 1 163 ? -5.245 10.026 135.642 1.00 55.28 163 ALA B C 1
ATOM 6574 O O . ALA B 1 163 ? -4.096 9.608 135.790 1.00 59.18 163 ALA B O 1
ATOM 6576 N N . GLN B 1 164 ? -5.523 11.223 135.132 1.00 50.56 164 GLN B N 1
ATOM 6577 C CA . GLN B 1 164 ? -4.475 12.112 134.641 1.00 49.00 164 GLN B CA 1
ATOM 6578 C C . GLN B 1 164 ? -3.537 12.569 135.753 1.00 47.90 164 GLN B C 1
ATOM 6579 O O . GLN B 1 164 ? -2.329 12.666 135.553 1.00 50.58 164 GLN B O 1
ATOM 6585 N N . ALA B 1 165 ? -4.097 12.852 136.925 1.00 39.13 165 ALA B N 1
ATOM 6586 C CA . ALA B 1 165 ? -3.281 13.227 138.074 1.00 42.69 165 ALA B CA 1
ATOM 6587 C C . ALA B 1 165 ? -2.379 12.069 138.484 1.00 40.60 165 ALA B C 1
ATOM 6588 O O . ALA B 1 165 ? -1.199 12.262 138.767 1.00 41.90 165 ALA B O 1
ATOM 6590 N N . LEU B 1 166 ? -2.949 10.868 138.506 1.00 36.24 166 LEU B N 1
ATOM 6591 C CA . LEU B 1 166 ? -2.208 9.661 138.853 1.00 33.73 166 LEU B CA 1
ATOM 6592 C C . LEU B 1 166 ? -1.049 9.400 137.894 1.00 35.78 166 LEU B C 1
ATOM 6593 O O . LEU B 1 166 ? 0.077 9.152 138.325 1.00 34.50 166 LEU B O 1
ATOM 6598 N N . TYR B 1 167 ? -1.320 9.460 136.594 1.00 32.00 167 TYR B N 1
ATOM 6599 C CA . TYR B 1 167 ? -0.270 9.226 135.606 1.00 35.96 167 TYR B CA 1
ATOM 6600 C C . TYR B 1 167 ? 0.788 10.326 135.610 1.00 35.54 167 TYR B C 1
ATOM 6601 O O . TYR B 1 167 ? 1.969 10.055 135.392 1.00 42.28 167 TYR B O 1
ATOM 6610 N N . SER B 1 168 ? 0.363 11.560 135.866 1.00 35.19 168 SER B N 1
ATOM 6611 C CA . SER B 1 168 ? 1.290 12.685 135.957 1.00 40.89 168 SER B CA 1
ATOM 6612 C C . SER B 1 168 ? 2.331 12.462 137.046 1.00 38.56 168 SER B C 1
ATOM 6613 O O . SER B 1 168 ? 3.524 12.670 136.827 1.00 46.08 168 SER B O 1
ATOM 6616 N N . VAL B 1 169 ? 1.871 12.038 138.217 1.00 37.60 169 VAL B N 1
ATOM 6617 C CA . VAL B 1 169 ? 2.765 11.761 139.337 1.00 38.66 169 VAL B CA 1
ATOM 6618 C C . VAL B 1 169 ? 3.764 10.655 139.002 1.00 39.73 169 VAL B C 1
ATOM 6619 O O . VAL B 1 169 ? 4.958 10.797 139.259 1.00 37.42 169 VAL B O 1
ATOM 6623 N N . LEU B 1 170 ? 3.275 9.564 138.418 1.00 41.18 170 LEU B N 1
ATOM 6624 C CA . LEU B 1 170 ? 4.145 8.467 137.999 1.00 40.40 170 LEU B CA 1
ATOM 6625 C C . LEU B 1 170 ? 5.187 8.947 136.995 1.00 39.74 170 LEU B C 1
ATOM 6626 O O . LEU B 1 170 ? 6.325 8.477 136.989 1.00 42.57 170 LEU B O 1
ATOM 6631 N N . ASP B 1 171 ? 4.787 9.892 136.154 1.00 36.70 171 ASP B N 1
ATOM 6632 C CA . ASP B 1 171 ? 5.652 10.407 135.099 1.00 41.60 171 ASP B CA 1
ATOM 6633 C C . ASP B 1 171 ? 6.789 11.287 135.630 1.00 41.35 171 ASP B C 1
ATOM 6634 O O . ASP B 1 171 ? 7.905 11.241 135.116 1.00 46.82 171 ASP B O 1
ATOM 6639 N N . VAL B 1 172 ? 6.506 12.086 136.654 1.00 37.34 172 VAL B N 1
ATOM 6640 C CA . VAL B 1 172 ? 7.482 13.054 137.152 1.00 38.01 172 VAL B CA 1
ATOM 6641 C C . VAL B 1 172 ? 8.253 12.578 138.384 1.00 42.41 172 VAL B C 1
ATOM 6642 O O . VAL B 1 172 ? 9.366 13.039 138.635 1.00 42.81 172 VAL B O 1
ATOM 6646 N N . GLU B 1 173 ? 7.659 11.661 139.146 1.00 42.63 173 GLU B N 1
ATOM 6647 C CA . GLU B 1 173 ? 8.238 11.198 140.412 1.00 45.32 173 GLU B CA 1
ATOM 6648 C C . GLU B 1 173 ? 9.697 10.712 140.353 1.00 46.03 173 GLU B C 1
ATOM 6649 O O . GLU B 1 173 ? 10.501 11.110 141.196 1.00 45.88 173 GLU B O 1
ATOM 6655 N N . PRO B 1 174 ? 10.043 9.844 139.379 1.00 45.57 174 PRO B N 1
ATOM 6656 C CA . PRO B 1 174 ? 11.435 9.373 139.353 1.00 50.19 174 PRO B CA 1
ATOM 6657 C C . PRO B 1 174 ? 12.433 10.510 139.156 1.00 47.63 174 PRO B C 1
ATOM 6658 O O . PRO B 1 174 ? 13.516 10.485 139.736 1.00 48.62 174 PRO B O 1
ATOM 6662 N N . THR B 1 175 ? 12.064 11.499 138.351 1.00 43.37 175 THR B N 1
ATOM 6663 C CA . THR B 1 175 ? 12.934 12.642 138.109 1.00 46.14 175 THR B CA 1
ATOM 6664 C C . THR B 1 175 ? 13.044 13.523 139.349 1.00 41.62 175 THR B C 1
ATOM 6665 O O . THR B 1 175 ? 14.144 13.869 139.776 1.00 41.48 175 THR B O 1
ATOM 6669 N N . LEU B 1 176 ? 11.900 13.866 139.932 1.00 35.71 176 LEU B N 1
ATOM 6670 C CA . LEU B 1 176 ? 11.861 14.745 141.095 1.00 39.10 176 LEU B CA 1
ATOM 6671 C C . LEU B 1 176 ? 12.559 14.136 142.308 1.00 44.64 176 LEU B C 1
ATOM 6672 O O . LEU B 1 176 ? 13.105 14.854 143.144 1.00 47.51 176 LEU B O 1
ATOM 6677 N N . GLY B 1 177 ? 12.545 12.811 142.394 1.00 44.60 177 GLY B N 1
ATOM 6678 C CA . GLY B 1 177 ? 13.211 12.113 143.477 1.00 48.30 177 GLY B CA 1
ATOM 6679 C C . GLY B 1 177 ? 14.720 12.244 143.396 1.00 53.03 177 GLY B C 1
ATOM 6680 O O . GLY B 1 177 ? 15.398 12.395 144.412 1.00 51.98 177 GLY B O 1
ATOM 6681 N N . LYS B 1 178 ? 15.249 12.187 142.178 1.00 52.39 178 LYS B N 1
ATOM 6682 C CA . LYS B 1 178 ? 16.680 12.360 141.959 1.00 59.10 178 LYS B CA 1
ATOM 6683 C C . LYS B 1 178 ? 17.098 13.808 142.184 1.00 57.66 178 LYS B C 1
ATOM 6684 O O . LYS B 1 178 ? 18.279 14.098 142.377 1.00 58.56 178 LYS B O 1
ATOM 6690 N N . ARG B 1 179 ? 16.126 14.713 142.158 1.00 56.81 179 ARG B N 1
ATOM 6691 C CA A ARG B 1 179 ? 16.392 16.135 142.337 0.43 55.05 179 ARG B CA 1
ATOM 6692 C CA B ARG B 1 179 ? 16.407 16.132 142.337 0.57 55.02 179 ARG B CA 1
ATOM 6693 C C . ARG B 1 179 ? 16.256 16.551 143.798 1.00 55.29 179 ARG B C 1
ATOM 6694 O O . ARG B 1 179 ? 16.384 17.729 144.130 1.00 56.56 179 ARG B O 1
ATOM 6709 N N . GLY B 1 180 ? 15.984 15.581 144.665 1.00 56.28 180 GLY B N 1
ATOM 6710 C CA . GLY B 1 180 ? 15.926 15.835 146.094 1.00 59.80 180 GLY B CA 1
ATOM 6711 C C . GLY B 1 180 ? 14.549 16.036 146.697 1.00 55.81 180 GLY B C 1
ATOM 6712 O O . GLY B 1 180 ? 14.431 16.337 147.882 1.00 52.20 180 GLY B O 1
ATOM 6713 N N . PHE B 1 181 ? 13.504 15.871 145.893 1.00 46.84 181 PHE B N 1
ATOM 6714 C CA . PHE B 1 181 ? 12.143 16.030 146.394 1.00 46.95 181 PHE B CA 1
ATOM 6715 C C . PHE B 1 181 ? 11.641 14.764 147.079 1.00 48.19 181 PHE B C 1
ATOM 6716 O O . PHE B 1 181 ? 11.790 13.663 146.552 1.00 49.51 181 PHE B O 1
ATOM 6724 N N . SER B 1 182 ? 11.044 14.928 148.255 1.00 46.09 182 SER B N 1
ATOM 6725 C CA . SER B 1 182 ? 10.482 13.801 148.989 1.00 47.93 182 SER B CA 1
ATOM 6726 C C . SER B 1 182 ? 9.111 13.439 148.430 1.00 48.09 182 SER B C 1
ATOM 6727 O O . SER B 1 182 ? 8.528 14.194 147.649 1.00 42.04 182 SER B O 1
ATOM 6730 N N . ARG B 1 183 ? 8.593 12.285 148.835 1.00 46.06 183 ARG B N 1
ATOM 6731 C CA . ARG B 1 183 ? 7.266 11.866 148.400 1.00 46.35 183 ARG B CA 1
ATOM 6732 C C . ARG B 1 183 ? 6.190 12.735 149.032 1.00 43.46 183 ARG B C 1
ATOM 6733 O O . ARG B 1 183 ? 5.146 12.977 148.427 1.00 42.63 183 ARG B O 1
ATOM 6741 N N . ALA B 1 184 ? 6.453 13.207 150.248 1.00 39.22 184 ALA B N 1
ATOM 6742 C CA . ALA B 1 184 ? 5.540 14.118 150.927 1.00 37.77 184 ALA B CA 1
ATOM 6743 C C . ALA B 1 184 ? 5.410 15.424 150.151 1.00 37.24 184 ALA B C 1
ATOM 6744 O O . ALA B 1 184 ? 4.332 16.012 150.084 1.00 39.70 184 ALA B O 1
ATOM 6746 N N . ASP B 1 185 ? 6.519 15.870 149.568 1.00 38.49 185 ASP B N 1
ATOM 6747 C CA . ASP B 1 185 ? 6.521 17.067 148.736 1.00 39.48 185 ASP B CA 1
ATOM 6748 C C . ASP B 1 185 ? 5.630 16.866 147.515 1.00 37.28 185 ASP B C 1
ATOM 6749 O O . ASP B 1 185 ? 4.795 17.710 147.195 1.00 34.38 185 ASP B O 1
ATOM 6754 N N . ILE B 1 186 ? 5.817 15.736 146.844 1.00 38.92 186 ILE B N 1
ATOM 6755 C CA . ILE B 1 186 ? 5.048 15.403 145.648 1.00 40.86 186 ILE B CA 1
ATOM 6756 C C . ILE B 1 186 ? 3.553 15.330 145.942 1.00 35.63 186 ILE B C 1
ATOM 6757 O O . ILE B 1 186 ? 2.742 15.895 145.209 1.00 36.62 186 ILE B O 1
ATOM 6762 N N . VAL B 1 187 ? 3.197 14.647 147.026 1.00 31.75 187 VAL B N 1
ATOM 6763 C CA . VAL B 1 187 ? 1.799 14.493 147.413 1.00 36.48 187 VAL B CA 1
ATOM 6764 C C . VAL B 1 187 ? 1.156 15.834 147.759 1.00 36.56 187 VAL B C 1
ATOM 6765 O O . VAL B 1 187 ? 0.042 16.125 147.325 1.00 41.96 187 VAL B O 1
ATOM 6769 N N . LYS B 1 188 ? 1.868 16.651 148.529 1.00 38.44 188 LYS B N 1
ATOM 6770 C CA . LYS B 1 188 ? 1.351 17.954 148.937 1.00 49.29 188 LYS B CA 1
ATOM 6771 C C . LYS B 1 188 ? 1.059 18.842 147.729 1.00 46.05 188 LYS B C 1
ATOM 6772 O O . LYS B 1 188 ? 0.051 19.547 147.689 1.00 46.01 188 LYS B O 1
ATOM 6778 N N . ILE B 1 189 ? 1.948 18.796 146.743 1.00 37.71 189 ILE B N 1
ATOM 6779 C CA . ILE B 1 189 ? 1.774 19.567 145.520 1.00 35.98 189 ILE B CA 1
ATOM 6780 C C . ILE B 1 189 ? 0.636 18.997 144.679 1.00 35.96 189 ILE B C 1
ATOM 6781 O O . ILE B 1 189 ? -0.182 19.741 144.137 1.00 36.29 189 ILE B O 1
ATOM 6786 N N . ALA B 1 190 ? 0.578 17.672 144.597 1.00 32.95 190 ALA B N 1
ATOM 6787 C CA . ALA B 1 190 ? -0.429 16.989 143.791 1.00 38.59 190 ALA B CA 1
ATOM 6788 C C . ALA B 1 190 ? -1.836 17.091 144.372 1.00 40.59 190 ALA B C 1
ATOM 6789 O O . ALA B 1 190 ? -2.819 17.043 143.636 1.00 35.80 190 ALA B O 1
ATOM 6791 N N . GLY B 1 191 ? -1.928 17.237 145.690 1.00 41.61 191 GLY B N 1
ATOM 6792 C CA . GLY B 1 191 ? -3.213 17.242 146.371 1.00 45.43 191 GLY B CA 1
ATOM 6793 C C . GLY B 1 191 ? -4.183 18.327 145.932 1.00 51.87 191 GLY B C 1
ATOM 6794 O O . GLY B 1 191 ? -5.397 18.143 145.989 1.00 58.44 191 GLY B O 1
ATOM 6795 N N . ASN B 1 192 ? -3.650 19.457 145.484 1.00 47.83 192 ASN B N 1
ATOM 6796 C CA . ASN B 1 192 ? -4.481 20.598 145.115 1.00 47.67 192 ASN B CA 1
ATOM 6797 C C . ASN B 1 192 ? -5.135 20.486 143.747 1.00 52.99 192 ASN B C 1
ATOM 6798 O O . ASN B 1 192 ? -4.790 19.620 142.942 1.00 54.79 192 ASN B O 1
ATOM 6803 N N . THR B 1 193 ? -6.090 21.374 143.495 1.00 54.16 193 THR B N 1
ATOM 6804 C CA . THR B 1 193 ? -6.661 21.527 142.168 1.00 55.29 193 THR B CA 1
ATOM 6805 C C . THR B 1 193 ? -5.558 21.988 141.225 1.00 49.95 193 THR B C 1
ATOM 6806 O O . THR B 1 193 ? -4.868 22.969 141.500 1.00 44.40 193 THR B O 1
ATOM 6810 N N . GLY B 1 194 ? -5.386 21.270 140.121 1.00 49.35 194 GLY B N 1
ATOM 6811 C CA . GLY B 1 194 ? -4.326 21.574 139.177 1.00 43.84 194 GLY B CA 1
ATOM 6812 C C . GLY B 1 194 ? -2.979 21.062 139.651 1.00 40.77 194 GLY B C 1
ATOM 6813 O O . GLY B 1 194 ? -1.947 21.348 139.045 1.00 35.33 194 GLY B O 1
ATOM 6814 N N . GLY B 1 195 ? -2.994 20.292 140.735 1.00 40.83 195 GLY B N 1
ATOM 6815 C CA . GLY B 1 195 ? -1.779 19.776 141.338 1.00 43.67 195 GLY B CA 1
ATOM 6816 C C . GLY B 1 195 ? -0.950 18.925 140.397 1.00 44.02 195 GLY B C 1
ATOM 6817 O O . GLY B 1 195 ? 0.275 18.885 140.499 1.00 45.46 195 GLY B O 1
ATOM 6818 N N . ALA B 1 196 ? -1.621 18.241 139.478 1.00 41.50 196 ALA B N 1
ATOM 6819 C CA . ALA B 1 196 ? -0.933 17.435 138.478 1.00 46.55 196 ALA B CA 1
ATOM 6820 C C . ALA B 1 196 ? -0.085 18.319 137.571 1.00 48.37 196 ALA B C 1
ATOM 6821 O O . ALA B 1 196 ? 1.092 18.045 137.341 1.00 50.81 196 ALA B O 1
ATOM 6823 N N . GLN B 1 197 ? -0.693 19.386 137.065 1.00 48.81 197 GLN B N 1
ATOM 6824 C CA . GLN B 1 197 ? 0.002 20.323 136.192 1.00 47.88 197 GLN B CA 1
ATOM 6825 C C . GLN B 1 197 ? 1.095 21.073 136.949 1.00 44.47 197 GLN B C 1
ATOM 6826 O O . GLN B 1 197 ? 2.149 21.386 136.391 1.00 45.08 197 GLN B O 1
ATOM 6832 N N . ALA B 1 198 ? 0.845 21.347 138.226 1.00 33.83 198 ALA B N 1
ATOM 6833 C CA . ALA B 1 198 ? 1.827 22.020 139.069 1.00 33.86 198 ALA B CA 1
ATOM 6834 C C . ALA B 1 198 ? 3.095 21.181 139.209 1.00 32.37 198 ALA B C 1
ATOM 6835 O O . ALA B 1 198 ? 4.198 21.721 139.291 1.00 36.30 198 ALA B O 1
ATOM 6837 N N . LEU B 1 199 ? 2.934 19.862 139.231 1.00 31.33 199 LEU B N 1
ATOM 6838 C CA . LEU B 1 199 ? 4.078 18.956 139.316 1.00 35.45 199 LEU B CA 1
ATOM 6839 C C . LEU B 1 199 ? 4.928 18.976 138.047 1.00 36.26 199 LEU B C 1
ATOM 6840 O O . LEU B 1 199 ? 6.159 18.957 138.116 1.00 33.17 199 LEU B O 1
ATOM 6845 N N . HIS B 1 200 ? 4.272 19.001 136.891 1.00 34.62 200 HIS B N 1
ATOM 6846 C CA . HIS B 1 200 ? 4.983 19.094 135.620 1.00 40.87 200 HIS B CA 1
ATOM 6847 C C . HIS B 1 200 ? 5.733 20.414 135.528 1.00 36.05 200 HIS B C 1
ATOM 6848 O O . HIS B 1 200 ? 6.842 20.478 135.000 1.00 39.52 200 HIS B O 1
ATOM 6855 N N . THR B 1 201 ? 5.118 21.468 136.049 1.00 38.29 201 THR B N 1
ATOM 6856 C CA . THR B 1 201 ? 5.737 22.785 136.055 1.00 37.03 201 THR B CA 1
ATOM 6857 C C . THR B 1 201 ? 6.985 22.779 136.932 1.00 39.56 201 THR B C 1
ATOM 6858 O O . THR B 1 201 ? 8.016 23.339 136.557 1.00 41.22 201 THR B O 1
ATOM 6862 N N . VAL B 1 202 ? 6.884 22.137 138.094 1.00 32.18 202 VAL B N 1
ATOM 6863 C CA . VAL B 1 202 ? 8.027 21.994 138.990 1.00 33.60 202 VAL B CA 1
ATOM 6864 C C . VAL B 1 202 ? 9.178 21.284 138.293 1.00 32.61 202 VAL B C 1
ATOM 6865 O O . VAL B 1 202 ? 10.307 21.756 138.324 1.00 30.77 202 VAL B O 1
ATOM 6869 N N . LEU B 1 203 ? 8.883 20.154 137.661 1.00 36.78 203 LEU B N 1
ATOM 6870 C CA . LEU B 1 203 ? 9.886 19.416 136.898 1.00 44.00 203 LEU B CA 1
ATOM 6871 C C . LEU B 1 203 ? 10.540 20.300 135.837 1.00 39.74 203 LEU B C 1
ATOM 6872 O O . LEU B 1 203 ? 11.760 20.290 135.673 1.00 46.16 203 LEU B O 1
ATOM 6877 N N . ASP B 1 204 ? 9.720 21.071 135.131 1.00 30.55 204 ASP B N 1
ATOM 6878 C CA . ASP B 1 204 ? 10.204 21.937 134.063 1.00 40.13 204 ASP B CA 1
ATOM 6879 C C . ASP B 1 204 ? 10.991 23.151 134.557 1.00 38.89 204 ASP B C 1
ATOM 6880 O O . ASP B 1 204 ? 11.933 23.589 133.900 1.00 35.18 204 ASP B O 1
ATOM 6885 N N . LEU B 1 205 ? 10.600 23.697 135.705 1.00 34.66 205 LEU B N 1
ATOM 6886 C CA . LEU B 1 205 ? 11.108 25.000 136.130 1.00 32.92 205 LEU B CA 1
ATOM 6887 C C . LEU B 1 205 ? 12.135 24.945 137.259 1.00 40.06 205 LEU B C 1
ATOM 6888 O O . LEU B 1 205 ? 12.902 25.890 137.449 1.00 32.12 205 LEU B O 1
ATOM 6893 N N . GLU B 1 206 ? 12.145 23.843 138.004 1.00 43.32 206 GLU B N 1
ATOM 6894 C CA . GLU B 1 206 ? 13.079 23.664 139.119 1.00 47.28 206 GLU B CA 1
ATOM 6895 C C . GLU B 1 206 ? 14.566 23.914 138.804 1.00 47.69 206 GLU B C 1
ATOM 6896 O O . GLU B 1 206 ? 15.256 24.545 139.604 1.00 46.38 206 GLU B O 1
ATOM 6902 N N . PRO B 1 207 ? 15.069 23.418 137.654 1.00 44.67 207 PRO B N 1
ATOM 6903 C CA . PRO B 1 207 ? 16.489 23.676 137.378 1.00 44.19 207 PRO B CA 1
ATOM 6904 C C . PRO B 1 207 ? 16.824 25.166 137.253 1.00 41.78 207 PRO B C 1
ATOM 6905 O O . PRO B 1 207 ? 17.843 25.611 137.780 1.00 37.98 207 PRO B O 1
ATOM 6909 N N . ALA B 1 208 ? 15.978 25.924 136.566 1.00 41.67 208 ALA B N 1
ATOM 6910 C CA . ALA B 1 208 ? 16.200 27.360 136.427 1.00 35.48 208 ALA B CA 1
ATOM 6911 C C . ALA B 1 208 ? 15.975 28.073 137.757 1.00 39.05 208 ALA B C 1
ATOM 6912 O O . ALA B 1 208 ? 16.671 29.037 138.083 1.00 35.08 208 ALA B O 1
ATOM 6914 N N . LEU B 1 209 ? 14.994 27.594 138.515 1.00 39.56 209 LEU B N 1
ATOM 6915 C CA . LEU B 1 209 ? 14.713 28.113 139.849 1.00 38.70 209 LEU B CA 1
ATOM 6916 C C . LEU B 1 209 ? 15.944 28.001 140.739 1.00 44.47 209 LEU B C 1
ATOM 6917 O O . LEU B 1 209 ? 16.329 28.955 141.414 1.00 42.66 209 LEU B O 1
ATOM 6922 N N . GLY B 1 210 ? 16.556 26.821 140.731 1.00 39.71 210 GLY B N 1
ATOM 6923 C CA . GLY B 1 210 ? 17.733 26.556 141.537 1.00 39.78 210 GLY B CA 1
ATOM 6924 C C . GLY B 1 210 ? 18.917 27.428 141.167 1.00 43.69 210 GLY B C 1
ATOM 6925 O O . GLY B 1 210 ? 19.617 27.943 142.039 1.00 43.24 210 GLY B O 1
ATOM 6926 N N . LYS B 1 211 ? 19.141 27.594 139.868 1.00 43.96 211 LYS B N 1
ATOM 6927 C CA . LYS B 1 211 ? 20.229 28.435 139.382 1.00 43.06 211 LYS B CA 1
ATOM 6928 C C . LYS B 1 211 ? 19.994 29.898 139.743 1.00 42.79 211 LYS B C 1
ATOM 6929 O O . LYS B 1 211 ? 20.940 30.645 139.991 1.00 44.65 211 LYS B O 1
ATOM 6935 N N . ARG B 1 212 ? 18.727 30.300 139.769 1.00 44.76 212 ARG B N 1
ATOM 6936 C CA . ARG B 1 212 ? 18.362 31.656 140.165 1.00 44.10 212 ARG B CA 1
ATOM 6937 C C . ARG B 1 212 ? 18.672 31.888 141.642 1.00 43.41 212 ARG B C 1
ATOM 6938 O O . ARG B 1 212 ? 18.968 33.010 142.053 1.00 43.57 212 ARG B O 1
ATOM 6946 N N . GLY B 1 213 ? 18.604 30.823 142.435 1.00 45.05 213 GLY B N 1
ATOM 6947 C CA . GLY B 1 213 ? 18.995 30.897 143.831 1.00 48.53 213 GLY B CA 1
ATOM 6948 C C . GLY B 1 213 ? 17.947 30.425 144.820 1.00 52.53 213 GLY B C 1
ATOM 6949 O O . GLY B 1 213 ? 18.168 30.467 146.032 1.00 58.95 213 GLY B O 1
ATOM 6950 N N . PHE B 1 214 ? 16.804 29.976 144.313 1.00 37.11 214 PHE B N 1
ATOM 6951 C CA . PHE B 1 214 ? 15.731 29.512 145.185 1.00 36.80 214 PHE B CA 1
ATOM 6952 C C . PHE B 1 214 ? 15.942 28.061 145.590 1.00 40.65 214 PHE B C 1
ATOM 6953 O O . PHE B 1 214 ? 16.364 27.235 144.782 1.00 43.79 214 PHE B O 1
ATOM 6961 N N . SER B 1 215 ? 15.648 27.761 146.849 1.00 31.19 215 SER B N 1
ATOM 6962 C CA . SER B 1 215 ? 15.861 26.427 147.388 1.00 29.91 215 SER B CA 1
ATOM 6963 C C . SER B 1 215 ? 14.679 25.514 147.085 1.00 32.47 215 SER B C 1
ATOM 6964 O O . SER B 1 215 ? 13.613 25.974 146.676 1.00 32.62 215 SER B O 1
ATOM 6967 N N . ARG B 1 216 ? 14.873 24.218 147.308 1.00 36.79 216 ARG B N 1
ATOM 6968 C CA . ARG B 1 216 ? 13.816 23.232 147.103 1.00 47.40 216 ARG B CA 1
ATOM 6969 C C . ARG B 1 216 ? 12.613 23.505 147.997 1.00 42.96 216 ARG B C 1
ATOM 6970 O O . ARG B 1 216 ? 11.469 23.327 147.580 1.00 42.42 216 ARG B O 1
ATOM 6978 N N . ILE B 1 217 ? 12.880 23.938 149.226 1.00 39.08 217 ILE B N 1
ATOM 6979 C CA . ILE B 1 217 ? 11.822 24.264 150.172 1.00 37.02 217 ILE B CA 1
ATOM 6980 C C . ILE B 1 217 ? 10.985 25.431 149.660 1.00 28.16 217 ILE B C 1
ATOM 6981 O O . ILE B 1 217 ? 9.755 25.403 149.735 1.00 36.97 217 ILE B O 1
ATOM 6986 N N . ASP B 1 218 ? 11.657 26.452 149.137 1.00 31.49 218 ASP B N 1
ATOM 6987 C CA . ASP B 1 218 ? 10.976 27.575 148.502 1.00 38.83 218 ASP B CA 1
ATOM 6988 C C . ASP B 1 218 ? 10.100 27.077 147.360 1.00 36.23 218 ASP B C 1
ATOM 6989 O O . ASP B 1 218 ? 8.942 27.471 147.229 1.00 38.05 218 ASP B O 1
ATOM 6994 N N . ILE B 1 219 ? 10.667 26.197 146.544 1.00 33.82 219 ILE B N 1
ATOM 6995 C CA . ILE B 1 219 ? 9.984 25.678 145.367 1.00 35.33 219 ILE B CA 1
ATOM 6996 C C . ILE B 1 219 ? 8.719 24.909 145.732 1.00 35.04 219 ILE B C 1
ATOM 6997 O O . ILE B 1 219 ? 7.646 25.174 145.187 1.00 39.29 219 ILE B O 1
ATOM 7002 N N . VAL B 1 220 ? 8.849 23.966 146.660 1.00 34.19 220 VAL B N 1
ATOM 7003 C CA . VAL B 1 220 ? 7.708 23.186 147.123 1.00 36.91 220 VAL B CA 1
ATOM 7004 C C . VAL B 1 220 ? 6.619 24.088 147.693 1.00 41.05 220 VAL B C 1
ATOM 7005 O O . VAL B 1 220 ? 5.438 23.924 147.386 1.00 38.48 220 VAL B O 1
ATOM 7009 N N . LYS B 1 221 ? 7.031 25.053 148.508 1.00 36.96 221 LYS B N 1
ATOM 7010 C CA . LYS B 1 221 ? 6.101 25.944 149.187 1.00 39.59 221 LYS B CA 1
ATOM 7011 C C . LYS B 1 221 ? 5.283 26.762 148.191 1.00 41.30 221 LYS B C 1
ATOM 7012 O O . LYS B 1 221 ? 4.068 26.913 148.335 1.00 37.52 221 LYS B O 1
ATOM 7018 N N . ILE B 1 222 ? 5.959 27.282 147.174 1.00 33.85 222 ILE B N 1
ATOM 7019 C CA . ILE B 1 222 ? 5.298 28.035 146.121 1.00 34.74 222 ILE B CA 1
ATOM 7020 C C . ILE B 1 222 ? 4.357 27.133 145.323 1.00 35.01 222 ILE B C 1
ATOM 7021 O O . ILE B 1 222 ? 3.241 27.525 144.978 1.00 30.04 222 ILE B O 1
ATOM 7026 N N . ALA B 1 223 ? 4.805 25.910 145.063 1.00 36.57 223 ALA B N 1
ATOM 7027 C CA . ALA B 1 223 ? 4.062 24.980 144.218 1.00 38.88 223 ALA B CA 1
ATOM 7028 C C . ALA B 1 223 ? 2.849 24.360 144.906 1.00 43.10 223 ALA B C 1
ATOM 7029 O O . ALA B 1 223 ? 1.880 23.985 144.243 1.00 35.87 223 ALA B O 1
ATOM 7031 N N . ALA B 1 224 ? 2.904 24.252 146.231 1.00 33.62 224 ALA B N 1
ATOM 7032 C CA . ALA B 1 224 ? 1.898 23.501 146.980 1.00 39.39 224 ALA B CA 1
ATOM 7033 C C . ALA B 1 224 ? 0.654 24.307 147.343 1.00 38.82 224 ALA B C 1
ATOM 7034 O O . ALA B 1 224 ? -0.076 23.945 148.263 1.00 47.97 224 ALA B O 1
ATOM 7036 N N . ASN B 1 225 ? 0.421 25.401 146.631 1.00 40.20 225 ASN B N 1
ATOM 7037 C CA . ASN B 1 225 ? -0.813 26.155 146.790 1.00 39.60 225 ASN B CA 1
ATOM 7038 C C . ASN B 1 225 ? -1.636 26.064 145.519 1.00 41.99 225 ASN B C 1
ATOM 7039 O O . ASN B 1 225 ? -1.117 25.694 144.467 1.00 43.88 225 ASN B O 1
ATOM 7044 N N . ASN B 1 226 ? -2.922 26.388 145.617 1.00 41.28 226 ASN B N 1
ATOM 7045 C CA . ASN B 1 226 ? -3.725 26.607 144.423 1.00 45.00 226 ASN B CA 1
ATOM 7046 C C . ASN B 1 226 ? -3.091 27.736 143.629 1.00 43.11 226 ASN B C 1
ATOM 7047 O O . ASN B 1 226 ? -2.718 28.762 144.196 1.00 34.97 226 ASN B O 1
ATOM 7052 N N . GLY B 1 227 ? -2.953 27.539 142.323 1.00 40.66 227 GLY B N 1
ATOM 7053 C CA . GLY B 1 227 ? -2.322 28.526 141.467 1.00 39.22 227 GLY B CA 1
ATOM 7054 C C . GLY B 1 227 ? -0.808 28.458 141.533 1.00 39.26 227 GLY B C 1
ATOM 7055 O O . GLY B 1 227 ? -0.117 29.386 141.119 1.00 43.89 227 GLY B O 1
ATOM 7056 N N . GLY B 1 228 ? -0.297 27.345 142.046 1.00 37.89 228 GLY B N 1
ATOM 7057 C CA . GLY B 1 228 ? 1.129 27.173 142.263 1.00 35.11 228 GLY B CA 1
ATOM 7058 C C . GLY B 1 228 ? 1.966 27.230 141.000 1.00 39.87 228 GLY B C 1
ATOM 7059 O O . GLY B 1 228 ? 3.047 27.820 140.991 1.00 39.22 228 GLY B O 1
ATOM 7060 N N . ALA B 1 229 ? 1.472 26.614 139.931 1.00 28.38 229 ALA B N 1
ATOM 7061 C CA . ALA B 1 229 ? 2.203 26.587 138.670 1.00 32.69 229 ALA B CA 1
ATOM 7062 C C . ALA B 1 229 ? 2.399 28.004 138.148 1.00 34.10 229 ALA B C 1
ATOM 7063 O O . ALA B 1 229 ? 3.469 28.351 137.650 1.00 35.91 229 ALA B O 1
ATOM 7065 N N . GLN B 1 230 ? 1.360 28.820 138.284 1.00 31.73 230 GLN B N 1
ATOM 7066 C CA . GLN B 1 230 ? 1.419 30.210 137.854 1.00 35.84 230 GLN B CA 1
ATOM 7067 C C . GLN B 1 230 ? 2.469 30.977 138.656 1.00 37.66 230 GLN B C 1
ATOM 7068 O O . GLN B 1 230 ? 3.240 31.763 138.101 1.00 32.23 230 GLN B O 1
ATOM 7074 N N . ALA B 1 231 ? 2.501 30.727 139.963 1.00 31.40 231 ALA B N 1
ATOM 7075 C CA . ALA B 1 231 ? 3.415 31.423 140.864 1.00 27.34 231 ALA B CA 1
ATOM 7076 C C . ALA B 1 231 ? 4.873 31.061 140.582 1.00 26.79 231 ALA B C 1
ATOM 7077 O O . ALA B 1 231 ? 5.762 31.906 140.693 1.00 28.68 231 ALA B O 1
ATOM 7079 N N . LEU B 1 232 ? 5.113 29.803 140.222 1.00 33.13 232 LEU B N 1
ATOM 7080 C CA . LEU B 1 232 ? 6.447 29.365 139.822 1.00 36.79 232 LEU B CA 1
ATOM 7081 C C . LEU B 1 232 ? 6.908 30.115 138.575 1.00 37.36 232 LEU B C 1
ATOM 7082 O O . LEU B 1 232 ? 8.065 30.529 138.478 1.00 38.50 232 LEU B O 1
ATOM 7087 N N . HIS B 1 233 ? 5.997 30.282 137.621 1.00 33.72 233 HIS B N 1
ATOM 7088 C CA . HIS B 1 233 ? 6.294 31.028 136.404 1.00 38.44 233 HIS B CA 1
ATOM 7089 C C . HIS B 1 233 ? 6.566 32.495 136.721 1.00 35.11 233 HIS B C 1
ATOM 7090 O O . HIS B 1 233 ? 7.471 33.107 136.156 1.00 35.42 233 HIS B O 1
ATOM 7097 N N . ALA B 1 234 ? 5.773 33.049 137.630 1.00 30.59 234 ALA B N 1
ATOM 7098 C CA . ALA B 1 234 ? 5.896 34.451 138.007 1.00 33.79 234 ALA B CA 1
ATOM 7099 C C . ALA B 1 234 ? 7.220 34.728 138.710 1.00 38.04 234 ALA B C 1
ATOM 7100 O O . ALA B 1 234 ? 7.796 35.802 138.561 1.00 40.66 234 ALA B O 1
ATOM 7102 N N . VAL B 1 235 ? 7.698 33.758 139.481 1.00 33.32 235 VAL B N 1
ATOM 7103 C CA . VAL B 1 235 ? 8.987 33.897 140.148 1.00 41.67 235 VAL B CA 1
ATOM 7104 C C . VAL B 1 235 ? 10.112 34.022 139.125 1.00 38.22 235 VAL B C 1
ATOM 7105 O O . VAL B 1 235 ? 10.986 34.875 139.252 1.00 37.10 235 VAL B O 1
ATOM 7109 N N . LEU B 1 236 ? 10.070 33.180 138.100 1.00 35.19 236 LEU B N 1
ATOM 7110 C CA . LEU B 1 236 ? 11.101 33.190 137.070 1.00 34.97 236 LEU B CA 1
ATOM 7111 C C . LEU B 1 236 ? 11.028 34.420 136.174 1.00 30.93 236 LEU B C 1
ATOM 7112 O O . LEU B 1 236 ? 12.053 35.022 135.864 1.00 32.54 236 LEU B O 1
ATOM 7117 N N . ASP B 1 237 ? 9.818 34.798 135.773 1.00 32.03 237 ASP B N 1
ATOM 7118 C CA . ASP B 1 237 ? 9.645 35.873 134.799 1.00 40.27 237 ASP B CA 1
ATOM 7119 C C . ASP B 1 237 ? 9.653 37.272 135.417 1.00 40.09 237 ASP B C 1
ATOM 7120 O O . ASP B 1 237 ? 10.035 38.241 134.761 1.00 36.53 237 ASP B O 1
ATOM 7125 N N . LEU B 1 238 ? 9.233 37.375 136.674 1.00 36.09 238 LEU B N 1
ATOM 7126 C CA . LEU B 1 238 ? 9.125 38.672 137.330 1.00 36.26 238 LEU B CA 1
ATOM 7127 C C . LEU B 1 238 ? 10.255 38.881 138.335 1.00 38.07 238 LEU B C 1
ATOM 7128 O O . LEU B 1 238 ? 10.553 40.013 138.725 1.00 34.59 238 LEU B O 1
ATOM 7133 N N . GLY B 1 239 ? 10.883 37.779 138.733 1.00 34.51 239 GLY B N 1
ATOM 7134 C CA . GLY B 1 239 ? 11.959 37.793 139.710 1.00 38.93 239 GLY B CA 1
ATOM 7135 C C . GLY B 1 239 ? 13.097 38.771 139.471 1.00 45.66 239 GLY B C 1
ATOM 7136 O O . GLY B 1 239 ? 13.326 39.655 140.298 1.00 47.38 239 GLY B O 1
ATOM 7137 N N . PRO B 1 240 ? 13.823 38.614 138.348 1.00 46.69 240 PRO B N 1
ATOM 7138 C CA . PRO B 1 240 ? 14.971 39.476 138.036 1.00 43.09 240 PRO B CA 1
ATOM 7139 C C . PRO B 1 240 ? 14.631 40.962 138.094 1.00 43.84 240 PRO B C 1
ATOM 7140 O O . PRO B 1 240 ? 15.415 41.752 138.619 1.00 39.71 240 PRO B O 1
ATOM 7144 N N . THR B 1 241 ? 13.469 41.332 137.566 1.00 42.59 241 THR B N 1
ATOM 7145 C CA . THR B 1 241 ? 13.030 42.720 137.593 1.00 41.82 241 THR B CA 1
ATOM 7146 C C . THR B 1 241 ? 12.799 43.183 139.028 1.00 47.30 241 THR B C 1
ATOM 7147 O O . THR B 1 241 ? 13.179 44.293 139.403 1.00 43.16 241 THR B O 1
ATOM 7151 N N . LEU B 1 242 ? 12.186 42.318 139.830 1.00 45.00 242 LEU B N 1
ATOM 7152 C CA . LEU B 1 242 ? 11.922 42.634 141.228 1.00 37.40 242 LEU B CA 1
ATOM 7153 C C . LEU B 1 242 ? 13.218 42.830 142.009 1.00 36.14 242 LEU B C 1
ATOM 7154 O O . LEU B 1 242 ? 13.305 43.712 142.862 1.00 29.89 242 LEU B O 1
ATOM 7159 N N . ARG B 1 243 ? 14.225 42.017 141.705 1.00 40.72 243 ARG B N 1
ATOM 7160 C CA . ARG B 1 243 ? 15.527 42.151 142.349 1.00 46.02 243 ARG B CA 1
ATOM 7161 C C . ARG B 1 243 ? 16.175 43.491 142.023 1.00 50.21 243 ARG B C 1
ATOM 7162 O O . ARG B 1 243 ? 16.754 44.135 142.897 1.00 48.58 243 ARG B O 1
ATOM 7170 N N . GLU B 1 244 ? 16.081 43.899 140.761 1.00 52.65 244 GLU B N 1
ATOM 7171 C CA . GLU B 1 244 ? 16.649 45.170 140.325 1.00 63.08 244 GLU B CA 1
ATOM 7172 C C . GLU B 1 244 ? 15.962 46.345 141.010 1.00 65.47 244 GLU B C 1
ATOM 7173 O O . GLU B 1 244 ? 16.578 47.386 141.239 1.00 72.54 244 GLU B O 1
ATOM 7179 N N . CYS B 1 245 ? 14.684 46.174 141.336 1.00 59.38 245 CYS B N 1
ATOM 7180 C CA . CYS B 1 245 ? 13.939 47.200 142.056 1.00 58.45 245 CYS B CA 1
ATOM 7181 C C . CYS B 1 245 ? 14.346 47.258 143.526 1.00 57.22 245 CYS B C 1
ATOM 7182 O O . CYS B 1 245 ? 14.004 48.203 144.233 1.00 61.72 245 CYS B O 1
ATOM 7185 N N . GLY B 1 246 ? 15.071 46.242 143.984 1.00 54.39 246 GLY B N 1
ATOM 7186 C CA . GLY B 1 246 ? 15.607 46.249 145.333 1.00 51.31 246 GLY B CA 1
ATOM 7187 C C . GLY B 1 246 ? 15.125 45.129 146.236 1.00 54.85 246 GLY B C 1
ATOM 7188 O O . GLY B 1 246 ? 15.655 44.946 147.332 1.00 52.84 246 GLY B O 1
ATOM 7189 N N . PHE B 1 247 ? 14.123 44.378 145.788 1.00 48.28 247 PHE B N 1
ATOM 7190 C CA . PHE B 1 247 ? 13.568 43.299 146.603 1.00 46.55 247 PHE B CA 1
ATOM 7191 C C . PHE B 1 247 ? 14.493 42.086 146.636 1.00 42.34 247 PHE B C 1
ATOM 7192 O O . PHE B 1 247 ? 15.098 41.727 145.627 1.00 40.17 247 PHE B O 1
ATOM 7200 N N . SER B 1 248 ? 14.602 41.459 147.801 1.00 34.12 248 SER B N 1
ATOM 7201 C CA . SER B 1 248 ? 15.456 40.286 147.949 1.00 32.37 248 SER B CA 1
ATOM 7202 C C . SER B 1 248 ? 14.761 39.032 147.429 1.00 32.55 248 SER B C 1
ATOM 7203 O O . SER B 1 248 ? 13.546 39.017 147.233 1.00 35.96 248 SER B O 1
ATOM 7206 N N . GLN B 1 249 ? 15.541 37.978 147.217 1.00 33.25 249 GLN B N 1
ATOM 7207 C CA . GLN B 1 249 ? 15.000 36.703 146.763 1.00 41.25 249 GLN B CA 1
ATOM 7208 C C . GLN B 1 249 ? 14.159 36.040 147.845 1.00 38.42 249 GLN B C 1
ATOM 7209 O O . GLN B 1 249 ? 13.162 35.380 147.553 1.00 40.06 249 GLN B O 1
ATOM 7215 N N . ALA B 1 250 ? 14.570 36.215 149.097 1.00 31.28 250 ALA B N 1
ATOM 7216 C CA . ALA B 1 250 ? 13.803 35.702 150.225 1.00 28.10 250 ALA B CA 1
ATOM 7217 C C . ALA B 1 250 ? 12.415 36.336 150.241 1.00 28.22 250 ALA B C 1
ATOM 7218 O O . ALA B 1 250 ? 11.411 35.661 150.468 1.00 36.27 250 ALA B O 1
ATOM 7220 N N . THR B 1 251 ? 12.369 37.638 149.979 1.00 26.68 251 THR B N 1
ATOM 7221 C CA . THR B 1 251 ? 11.110 38.370 149.913 1.00 29.73 251 THR B CA 1
ATOM 7222 C C . THR B 1 251 ? 10.252 37.905 148.735 1.00 36.00 251 THR B C 1
ATOM 7223 O O . THR B 1 251 ? 9.043 37.701 148.877 1.00 29.69 251 THR B O 1
ATOM 7227 N N . ILE B 1 252 ? 10.885 37.733 147.575 1.00 31.10 252 ILE B N 1
ATOM 7228 C CA . ILE B 1 252 ? 10.190 37.238 146.394 1.00 26.47 252 ILE B CA 1
ATOM 7229 C C . ILE B 1 252 ? 9.570 35.873 146.672 1.00 29.85 252 ILE B C 1
ATOM 7230 O O . ILE B 1 252 ? 8.397 35.641 146.377 1.00 35.92 252 ILE B O 1
ATOM 7235 N N . ALA B 1 253 ? 10.359 34.985 147.266 1.00 28.86 253 ALA B N 1
ATOM 7236 C CA . ALA B 1 253 ? 9.892 33.648 147.621 1.00 28.67 253 ALA B CA 1
ATOM 7237 C C . ALA B 1 253 ? 8.751 33.671 148.633 1.00 32.99 253 ALA B C 1
ATOM 7238 O O . ALA B 1 253 ? 7.841 32.843 148.569 1.00 27.82 253 ALA B O 1
ATOM 7240 N N . LYS B 1 254 ? 8.806 34.610 149.573 1.00 29.81 254 LYS B N 1
ATOM 7241 C CA . LYS B 1 254 ? 7.774 34.710 150.600 1.00 37.97 254 LYS B CA 1
ATOM 7242 C C . LYS B 1 254 ? 6.456 35.192 150.001 1.00 37.34 254 LYS B C 1
ATOM 7243 O O . LYS B 1 254 ? 5.389 34.663 150.311 1.00 35.32 254 LYS B O 1
ATOM 7249 N N . ILE B 1 255 ? 6.540 36.196 149.137 1.00 34.87 255 ILE B N 1
ATOM 7250 C CA . ILE B 1 255 ? 5.361 36.745 148.476 1.00 35.00 255 ILE B CA 1
ATOM 7251 C C . ILE B 1 255 ? 4.707 35.712 147.556 1.00 31.63 255 ILE B C 1
ATOM 7252 O O . ILE B 1 255 ? 3.482 35.611 147.480 1.00 32.62 255 ILE B O 1
ATOM 7257 N N . ALA B 1 256 ? 5.534 34.932 146.875 1.00 28.98 256 ALA B N 1
ATOM 7258 C CA . ALA B 1 256 ? 5.034 33.926 145.946 1.00 34.36 256 ALA B CA 1
ATOM 7259 C C . ALA B 1 256 ? 4.513 32.694 146.675 1.00 37.19 256 ALA B C 1
ATOM 7260 O O . ALA B 1 256 ? 3.686 31.953 146.145 1.00 29.07 256 ALA B O 1
ATOM 7262 N N . GLY B 1 257 ? 5.001 32.488 147.894 1.00 41.36 257 GLY B N 1
ATOM 7263 C CA . GLY B 1 257 ? 4.685 31.296 148.662 1.00 35.35 257 GLY B CA 1
ATOM 7264 C C . GLY B 1 257 ? 3.273 31.224 149.212 1.00 36.95 257 GLY B C 1
ATOM 7265 O O . GLY B 1 257 ? 2.882 30.212 149.791 1.00 37.17 257 GLY B O 1
ATOM 7266 N N . ASN B 1 258 ? 2.504 32.293 149.042 1.00 32.96 258 ASN B N 1
ATOM 7267 C CA . ASN B 1 258 ? 1.119 32.300 149.498 1.00 31.02 258 ASN B CA 1
ATOM 7268 C C . ASN B 1 258 ? 0.139 32.090 148.357 1.00 42.45 258 ASN B C 1
ATOM 7269 O O . ASN B 1 258 ? 0.487 32.267 147.190 1.00 39.42 258 ASN B O 1
ATOM 7274 N N . ILE B 1 259 ? -1.083 31.701 148.706 1.00 42.17 259 ILE B N 1
ATOM 7275 C CA . ILE B 1 259 ? -2.178 31.631 147.750 1.00 43.87 259 ILE B CA 1
ATOM 7276 C C . ILE B 1 259 ? -2.345 32.985 147.079 1.00 42.91 259 ILE B C 1
ATOM 7277 O O . ILE B 1 259 ? -2.448 34.009 147.753 1.00 35.92 259 ILE B O 1
ATOM 7282 N N . GLY B 1 260 ? -2.366 32.988 145.751 1.00 39.52 260 GLY B N 1
ATOM 7283 C CA . GLY B 1 260 ? -2.449 34.224 144.996 1.00 30.05 260 GLY B CA 1
ATOM 7284 C C . GLY B 1 260 ? -1.083 34.865 144.845 1.00 35.04 260 GLY B C 1
ATOM 7285 O O . GLY B 1 260 ? -0.971 36.073 144.655 1.00 38.35 260 GLY B O 1
ATOM 7286 N N . GLY B 1 261 ? -0.043 34.042 144.923 1.00 33.84 261 GLY B N 1
ATOM 7287 C CA . GLY B 1 261 ? 1.328 34.520 144.888 1.00 37.64 261 GLY B CA 1
ATOM 7288 C C . GLY B 1 261 ? 1.728 35.157 143.573 1.00 38.73 261 GLY B C 1
ATOM 7289 O O . GLY B 1 261 ? 2.486 36.126 143.550 1.00 38.78 261 GLY B O 1
ATOM 7290 N N . ALA B 1 262 ? 1.220 34.609 142.474 1.00 32.70 262 ALA B N 1
ATOM 7291 C CA . ALA B 1 262 ? 1.524 35.137 141.148 1.00 34.27 262 ALA B CA 1
ATOM 7292 C C . ALA B 1 262 ? 0.976 36.549 140.991 1.00 29.64 262 ALA B C 1
ATOM 7293 O O . ALA B 1 262 ? 1.661 37.441 140.495 1.00 29.64 262 ALA B O 1
ATOM 7295 N N . GLN B 1 263 ? -0.265 36.743 141.418 1.00 31.40 263 GLN B N 1
ATOM 7296 C CA . GLN B 1 263 ? -0.906 38.046 141.325 1.00 36.87 263 GLN B CA 1
ATOM 7297 C C . GLN B 1 263 ? -0.257 39.051 142.279 1.00 34.02 263 GLN B C 1
ATOM 7298 O O . GLN B 1 263 ? -0.153 40.237 141.968 1.00 36.30 263 GLN B O 1
ATOM 7304 N N . ALA B 1 264 ? 0.185 38.566 143.437 1.00 27.16 264 ALA B N 1
ATOM 7305 C CA . ALA B 1 264 ? 0.856 39.414 144.420 1.00 30.80 264 ALA B CA 1
ATOM 7306 C C . ALA B 1 264 ? 2.183 39.940 143.881 1.00 29.36 264 ALA B C 1
ATOM 7307 O O . ALA B 1 264 ? 2.502 41.120 144.035 1.00 29.81 264 ALA B O 1
ATOM 7309 N N . LEU B 1 265 ? 2.957 39.059 143.255 1.00 29.57 265 LEU B N 1
ATOM 7310 C CA . LEU B 1 265 ? 4.197 39.466 142.601 1.00 34.29 265 LEU B CA 1
ATOM 7311 C C . LEU B 1 265 ? 3.928 40.471 141.486 1.00 35.29 265 LEU B C 1
ATOM 7312 O O . LEU B 1 265 ? 4.680 41.429 141.305 1.00 33.26 265 LEU B O 1
ATOM 7317 N N . GLN B 1 266 ? 2.849 40.248 140.744 1.00 38.54 266 GLN B N 1
ATOM 7318 C CA . GLN B 1 266 ? 2.510 41.103 139.614 1.00 36.73 266 GLN B CA 1
ATOM 7319 C C . GLN B 1 266 ? 2.090 42.493 140.083 1.00 39.65 266 GLN B C 1
ATOM 7320 O O . GLN B 1 266 ? 2.358 43.492 139.411 1.00 37.51 266 GLN B O 1
ATOM 7334 N N . VAL B 1 268 ? 3.159 44.005 142.844 1.00 32.23 268 VAL B N 1
ATOM 7335 C CA . VAL B 1 268 ? 4.348 44.713 143.308 1.00 35.12 268 VAL B CA 1
ATOM 7336 C C . VAL B 1 268 ? 5.002 45.407 142.120 1.00 33.36 268 VAL B C 1
ATOM 7337 O O . VAL B 1 268 ? 5.437 46.553 142.212 1.00 35.50 268 VAL B O 1
ATOM 7341 N N . LEU B 1 269 ? 5.043 44.705 140.995 1.00 38.66 269 LEU B N 1
ATOM 7342 C CA . LEU B 1 269 ? 5.628 45.242 139.778 1.00 36.29 269 LEU B CA 1
ATOM 7343 C C . LEU B 1 269 ? 4.769 46.372 139.214 1.00 31.85 269 LEU B C 1
ATOM 7344 O O . LEU B 1 269 ? 5.277 47.442 138.886 1.00 33.88 269 LEU B O 1
ATOM 7349 N N . ASP B 1 270 ? 3.464 46.136 139.127 1.00 29.09 270 ASP B N 1
ATOM 7350 C CA . ASP B 1 270 ? 2.539 47.106 138.546 1.00 34.63 270 ASP B CA 1
ATOM 7351 C C . ASP B 1 270 ? 2.265 48.330 139.427 1.00 40.19 270 ASP B C 1
ATOM 7352 O O . ASP B 1 270 ? 2.145 49.445 138.922 1.00 37.40 270 ASP B O 1
ATOM 7357 N N . LEU B 1 271 ? 2.158 48.116 140.736 1.00 29.34 271 LEU B N 1
ATOM 7358 C CA . LEU B 1 271 ? 1.688 49.157 141.648 1.00 31.63 271 LEU B CA 1
ATOM 7359 C C . LEU B 1 271 ? 2.801 49.742 142.514 1.00 36.90 271 LEU B C 1
ATOM 7360 O O . LEU B 1 271 ? 2.684 50.865 143.006 1.00 41.01 271 LEU B O 1
ATOM 7365 N N . GLY B 1 272 ? 3.863 48.966 142.707 1.00 35.02 272 GLY B N 1
ATOM 7366 C CA . GLY B 1 272 ? 5.015 49.386 143.493 1.00 32.18 272 GLY B CA 1
ATOM 7367 C C . GLY B 1 272 ? 5.569 50.775 143.215 1.00 32.69 272 GLY B C 1
ATOM 7368 O O . GLY B 1 272 ? 5.744 51.560 144.147 1.00 37.84 272 GLY B O 1
ATOM 7369 N N . PRO B 1 273 ? 5.865 51.085 141.939 1.00 34.96 273 PRO B N 1
ATOM 7370 C CA . PRO B 1 273 ? 6.361 52.418 141.572 1.00 35.37 273 PRO B CA 1
ATOM 7371 C C . PRO B 1 273 ? 5.439 53.548 142.022 1.00 35.92 273 PRO B C 1
ATOM 7372 O O . PRO B 1 273 ? 5.917 54.529 142.588 1.00 41.95 273 PRO B O 1
ATOM 7376 N N . ALA B 1 274 ? 4.140 53.407 141.777 1.00 32.28 274 ALA B N 1
ATOM 7377 C CA . ALA B 1 274 ? 3.173 54.435 142.157 1.00 33.52 274 ALA B CA 1
ATOM 7378 C C . ALA B 1 274 ? 3.060 54.561 143.673 1.00 29.85 274 ALA B C 1
ATOM 7379 O O . ALA B 1 274 ? 2.944 55.664 144.210 1.00 34.54 274 ALA B O 1
ATOM 7381 N N . LEU B 1 275 ? 3.083 53.423 144.357 1.00 29.38 275 LEU B N 1
ATOM 7382 C CA . LEU B 1 275 ? 3.044 53.410 145.815 1.00 31.97 275 LEU B CA 1
ATOM 7383 C C . LEU B 1 275 ? 4.317 54.024 146.387 1.00 34.64 275 LEU B C 1
ATOM 7384 O O . LEU B 1 275 ? 4.281 54.736 147.391 1.00 30.72 275 LEU B O 1
ATOM 7389 N N . GLY B 1 276 ? 5.439 53.749 145.730 1.00 34.07 276 GLY B N 1
ATOM 7390 C CA . GLY B 1 276 ? 6.719 54.298 146.137 1.00 39.67 276 GLY B CA 1
ATOM 7391 C C . GLY B 1 276 ? 6.758 55.812 146.040 1.00 40.78 276 GLY B C 1
ATOM 7392 O O . GLY B 1 276 ? 7.282 56.482 146.927 1.00 35.98 276 GLY B O 1
ATOM 7393 N N . LYS B 1 277 ? 6.194 56.353 144.964 1.00 41.13 277 LYS B N 1
ATOM 7394 C CA . LYS B 1 277 ? 6.149 57.802 144.776 1.00 43.50 277 LYS B CA 1
ATOM 7395 C C . LYS B 1 277 ? 5.336 58.489 145.869 1.00 37.62 277 LYS B C 1
ATOM 7396 O O . LYS B 1 277 ? 5.599 59.640 146.219 1.00 41.00 277 LYS B O 1
ATOM 7402 N N . ARG B 1 278 ? 4.349 57.781 146.407 1.00 34.89 278 ARG B N 1
ATOM 7403 C CA . ARG B 1 278 ? 3.518 58.337 147.471 1.00 42.77 278 ARG B CA 1
ATOM 7404 C C . ARG B 1 278 ? 4.234 58.318 148.817 1.00 38.91 278 ARG B C 1
ATOM 7405 O O . ARG B 1 278 ? 3.804 58.971 149.768 1.00 39.77 278 ARG B O 1
ATOM 7413 N N . GLY B 1 279 ? 5.329 57.571 148.896 1.00 36.18 279 GLY B N 1
ATOM 7414 C CA . GLY B 1 279 ? 6.136 57.557 150.102 1.00 39.20 279 GLY B CA 1
ATOM 7415 C C . GLY B 1 279 ? 6.119 56.247 150.866 1.00 41.17 279 GLY B C 1
ATOM 7416 O O . GLY B 1 279 ? 6.660 56.166 151.968 1.00 40.53 279 GLY B O 1
ATOM 7417 N N . PHE B 1 280 ? 5.495 55.223 150.292 1.00 37.63 280 PHE B N 1
ATOM 7418 C CA . PHE B 1 280 ? 5.526 53.895 150.894 1.00 39.28 280 PHE B CA 1
ATOM 7419 C C . PHE B 1 280 ? 6.856 53.224 150.578 1.00 38.05 280 PHE B C 1
ATOM 7420 O O . PHE B 1 280 ? 7.231 53.102 149.413 1.00 38.76 280 PHE B O 1
ATOM 7428 N N . SER B 1 281 ? 7.568 52.797 151.616 1.00 31.80 281 SER B N 1
ATOM 7429 C CA . SER B 1 281 ? 8.875 52.176 151.442 1.00 31.44 281 SER B CA 1
ATOM 7430 C C . SER B 1 281 ? 8.739 50.801 150.806 1.00 32.85 281 SER B C 1
ATOM 7431 O O . SER B 1 281 ? 7.643 50.238 150.750 1.00 31.99 281 SER B O 1
ATOM 7434 N N . GLN B 1 282 ? 9.857 50.262 150.330 1.00 31.62 282 GLN B N 1
ATOM 7435 C CA . GLN B 1 282 ? 9.874 48.926 149.744 1.00 32.08 282 GLN B CA 1
ATOM 7436 C C . GLN B 1 282 ? 9.588 47.847 150.777 1.00 34.87 282 GLN B C 1
ATOM 7437 O O . GLN B 1 282 ? 8.921 46.855 150.476 1.00 29.54 282 GLN B O 1
ATOM 7443 N N . ALA B 1 283 ? 10.100 48.041 151.992 1.00 26.38 283 ALA B N 1
ATOM 7444 C CA . ALA B 1 283 ? 9.829 47.119 153.089 1.00 33.40 283 ALA B CA 1
ATOM 7445 C C . ALA B 1 283 ? 8.335 47.077 153.375 1.00 29.34 283 ALA B C 1
ATOM 7446 O O . ALA B 1 283 ? 7.764 46.010 153.597 1.00 33.04 283 ALA B O 1
ATOM 7448 N N . THR B 1 284 ? 7.710 48.250 153.364 1.00 28.21 284 THR B N 1
ATOM 7449 C CA . THR B 1 284 ? 6.270 48.361 153.570 1.00 28.54 284 THR B CA 1
ATOM 7450 C C . THR B 1 284 ? 5.493 47.667 152.454 1.00 31.72 284 THR B C 1
ATOM 7451 O O . THR B 1 284 ? 4.566 46.901 152.715 1.00 30.69 284 THR B O 1
ATOM 7455 N N . ILE B 1 285 ? 5.881 47.932 151.210 1.00 29.65 285 ILE B N 1
ATOM 7456 C CA . ILE B 1 285 ? 5.260 47.277 150.064 1.00 31.53 285 ILE B CA 1
ATOM 7457 C C . ILE B 1 285 ? 5.433 45.760 150.154 1.00 32.56 285 ILE B C 1
ATOM 7458 O O . ILE B 1 285 ? 4.501 44.997 149.885 1.00 31.33 285 ILE B O 1
ATOM 7463 N N . ALA B 1 286 ? 6.629 45.335 150.550 1.00 27.81 286 ALA B N 1
ATOM 7464 C CA . ALA B 1 286 ? 6.938 43.916 150.700 1.00 32.07 286 ALA B CA 1
ATOM 7465 C C . ALA B 1 286 ? 6.087 43.258 151.785 1.00 38.93 286 ALA B C 1
ATOM 7466 O O . ALA B 1 286 ? 5.627 42.127 151.619 1.00 38.14 286 ALA B O 1
ATOM 7468 N N . LYS B 1 287 ? 5.886 43.962 152.895 1.00 33.63 287 LYS B N 1
ATOM 7469 C CA . LYS B 1 287 ? 5.090 43.420 153.995 1.00 41.75 287 LYS B CA 1
ATOM 7470 C C . LYS B 1 287 ? 3.623 43.274 153.606 1.00 39.56 287 LYS B C 1
ATOM 7471 O O . LYS B 1 287 ? 2.986 42.265 153.906 1.00 36.23 287 LYS B O 1
ATOM 7477 N N . ILE B 1 288 ? 3.093 44.294 152.945 1.00 35.09 288 ILE B N 1
ATOM 7478 C CA . ILE B 1 288 ? 1.715 44.269 152.476 1.00 36.89 288 ILE B CA 1
ATOM 7479 C C . ILE B 1 288 ? 1.511 43.125 151.484 1.00 34.13 288 ILE B C 1
ATOM 7480 O O . ILE B 1 288 ? 0.544 42.366 151.577 1.00 29.50 288 ILE B O 1
ATOM 7485 N N . ALA B 1 289 ? 2.447 42.993 150.552 1.00 29.61 289 ALA B N 1
ATOM 7486 C CA . ALA B 1 289 ? 2.372 41.960 149.525 1.00 35.90 289 ALA B CA 1
ATOM 7487 C C . ALA B 1 289 ? 2.589 40.560 150.092 1.00 33.98 289 ALA B C 1
ATOM 7488 O O . ALA B 1 289 ? 2.128 39.575 149.520 1.00 32.18 289 ALA B O 1
ATOM 7490 N N . GLY B 1 290 ? 3.289 40.485 151.218 1.00 36.11 290 GLY B N 1
ATOM 7491 C CA . GLY B 1 290 ? 3.737 39.217 151.766 1.00 34.98 290 GLY B CA 1
ATOM 7492 C C . GLY B 1 290 ? 2.720 38.425 152.565 1.00 39.67 290 GLY B C 1
ATOM 7493 O O . GLY B 1 290 ? 3.041 37.365 153.104 1.00 35.06 290 GLY B O 1
ATOM 7494 N N . ASN B 1 291 ? 1.496 38.929 152.657 1.00 34.70 291 ASN B N 1
ATOM 7495 C CA . ASN B 1 291 ? 0.429 38.182 153.315 1.00 30.51 291 ASN B CA 1
ATOM 7496 C C . ASN B 1 291 ? -0.529 37.602 152.286 1.00 33.96 291 ASN B C 1
ATOM 7497 O O . ASN B 1 291 ? -0.526 38.010 151.127 1.00 29.99 291 ASN B O 1
ATOM 7502 N N . ILE B 1 292 ? -1.344 36.645 152.714 1.00 33.38 292 ILE B N 1
ATOM 7503 C CA . ILE B 1 292 ? -2.439 36.155 151.891 1.00 34.71 292 ILE B CA 1
ATOM 7504 C C . ILE B 1 292 ? -3.359 37.319 151.533 1.00 36.89 292 ILE B C 1
ATOM 7505 O O . ILE B 1 292 ? -3.755 38.094 152.402 1.00 36.89 292 ILE B O 1
ATOM 7510 N N . GLY B 1 293 ? -3.681 37.449 150.250 1.00 34.58 293 GLY B N 1
ATOM 7511 C CA . GLY B 1 293 ? -4.489 38.559 149.774 1.00 29.79 293 GLY B CA 1
ATOM 7512 C C . GLY B 1 293 ? -3.661 39.814 149.573 1.00 28.52 293 GLY B C 1
ATOM 7513 O O . GLY B 1 293 ? -4.196 40.920 149.501 1.00 24.79 293 GLY B O 1
ATOM 7514 N N . GLY B 1 294 ? -2.347 39.638 149.480 1.00 23.51 294 GLY B N 1
ATOM 7515 C CA . GLY B 1 294 ? -1.428 40.752 149.333 1.00 26.03 294 GLY B CA 1
ATOM 7516 C C . GLY B 1 294 ? -1.708 41.584 148.097 1.00 30.45 294 GLY B C 1
ATOM 7517 O O . GLY B 1 294 ? -1.572 42.807 148.119 1.00 35.08 294 GLY B O 1
ATOM 7518 N N . ALA B 1 295 ? -2.111 40.920 147.019 1.00 29.29 295 ALA B N 1
ATOM 7519 C CA . ALA B 1 295 ? -2.413 41.610 145.769 1.00 30.38 295 ALA B CA 1
ATOM 7520 C C . ALA B 1 295 ? -3.558 42.597 145.951 1.00 28.01 295 ALA B C 1
ATOM 7521 O O . ALA B 1 295 ? -3.482 43.738 145.499 1.00 31.99 295 ALA B O 1
ATOM 7523 N N . GLN B 1 296 ? -4.615 42.154 146.626 1.00 27.64 296 GLN B N 1
ATOM 7524 C CA . GLN B 1 296 ? -5.769 43.011 146.883 1.00 31.87 296 GLN B CA 1
ATOM 7525 C C . GLN B 1 296 ? -5.416 44.116 147.871 1.00 37.32 296 GLN B C 1
ATOM 7526 O O . GLN B 1 296 ? -5.930 45.231 147.777 1.00 36.58 296 GLN B O 1
ATOM 7532 N N . ALA B 1 297 ? -4.538 43.797 148.821 1.00 23.53 297 ALA B N 1
ATOM 7533 C CA . ALA B 1 297 ? -4.117 44.758 149.831 1.00 30.40 297 ALA B CA 1
ATOM 7534 C C . ALA B 1 297 ? -3.348 45.900 149.178 1.00 23.74 297 ALA B C 1
ATOM 7535 O O . ALA B 1 297 ? -3.585 47.068 149.478 1.00 23.85 297 ALA B O 1
ATOM 7537 N N . LEU B 1 298 ? -2.439 45.554 148.272 1.00 30.94 298 LEU B N 1
ATOM 7538 C CA . LEU B 1 298 ? -1.711 46.549 147.494 1.00 31.38 298 LEU B CA 1
ATOM 7539 C C . LEU B 1 298 ? -2.665 47.420 146.680 1.00 28.87 298 LEU B C 1
ATOM 7540 O O . LEU B 1 298 ? -2.566 48.649 146.695 1.00 29.29 298 LEU B O 1
ATOM 7545 N N . GLN B 1 299 ? -3.588 46.777 145.976 1.00 32.01 299 GLN B N 1
ATOM 7546 C CA . GLN B 1 299 ? -4.543 47.486 145.132 1.00 35.14 299 GLN B CA 1
ATOM 7547 C C . GLN B 1 299 ? -5.407 48.430 145.960 1.00 35.22 299 GLN B C 1
ATOM 7548 O O . GLN B 1 299 ? -5.694 49.552 145.548 1.00 34.12 299 GLN B O 1
ATOM 7554 N N . THR B 1 300 ? -5.810 47.966 147.137 1.00 34.50 300 THR B N 1
ATOM 7555 C CA . THR B 1 300 ? -6.696 48.737 148.000 1.00 34.25 300 THR B CA 1
ATOM 7556 C C . THR B 1 300 ? -5.978 49.944 148.606 1.00 35.27 300 THR B C 1
ATOM 7557 O O . THR B 1 300 ? -6.560 51.026 148.725 1.00 27.09 300 THR B O 1
ATOM 7561 N N . VAL B 1 301 ? -4.714 49.761 148.975 1.00 30.86 301 VAL B N 1
ATOM 7562 C CA . VAL B 1 301 ? -3.891 50.879 149.420 1.00 36.65 301 VAL B CA 1
ATOM 7563 C C . VAL B 1 301 ? -3.851 51.974 148.370 1.00 30.35 301 VAL B C 1
ATOM 7564 O O . VAL B 1 301 ? -4.180 53.119 148.654 1.00 30.49 301 VAL B O 1
ATOM 7568 N N . LEU B 1 302 ? -3.453 51.610 147.155 1.00 33.88 302 LEU B N 1
ATOM 7569 C CA . LEU B 1 302 ? -3.328 52.574 146.069 1.00 32.23 302 LEU B CA 1
ATOM 7570 C C . LEU B 1 302 ? -4.649 53.296 145.809 1.00 30.98 302 LEU B C 1
ATOM 7571 O O . LEU B 1 302 ? -4.680 54.518 145.639 1.00 34.28 302 LEU B O 1
ATOM 7576 N N . ASP B 1 303 ? -5.740 52.539 145.798 1.00 28.57 303 ASP B N 1
ATOM 7577 C CA . ASP B 1 303 ? -7.045 53.097 145.464 1.00 32.08 303 ASP B CA 1
ATOM 7578 C C . ASP B 1 303 ? -7.628 53.950 146.588 1.00 29.17 303 ASP B C 1
ATOM 7579 O O . ASP B 1 303 ? -8.185 55.017 146.334 1.00 34.78 303 ASP B O 1
ATOM 7584 N N . LEU B 1 304 ? -7.500 53.481 147.828 1.00 27.35 304 LEU B N 1
ATOM 7585 C CA . LEU B 1 304 ? -8.206 54.103 148.948 1.00 30.44 304 LEU B CA 1
ATOM 7586 C C . LEU B 1 304 ? -7.365 55.074 149.774 1.00 33.50 304 LEU B C 1
ATOM 7587 O O . LEU B 1 304 ? -7.901 55.795 150.620 1.00 29.32 304 LEU B O 1
ATOM 7592 N N . GLU B 1 305 ? -6.055 55.084 149.549 1.00 35.14 305 GLU B N 1
ATOM 7593 C CA . GLU B 1 305 ? -5.172 56.020 150.252 1.00 33.42 305 GLU B CA 1
ATOM 7594 C C . GLU B 1 305 ? -5.588 57.499 150.143 1.00 33.94 305 GLU B C 1
ATOM 7595 O O . GLU B 1 305 ? -5.576 58.205 151.153 1.00 37.83 305 GLU B O 1
ATOM 7601 N N . PRO B 1 306 ? -5.942 57.979 148.929 1.00 32.06 306 PRO B N 1
ATOM 7602 C CA . PRO B 1 306 ? -6.364 59.385 148.829 1.00 34.38 306 PRO B CA 1
ATOM 7603 C C . PRO B 1 306 ? -7.558 59.745 149.717 1.00 40.49 306 PRO B C 1
ATOM 7604 O O . PRO B 1 306 ? -7.530 60.775 150.391 1.00 44.78 306 PRO B O 1
ATOM 7608 N N . ALA B 1 307 ? -8.591 58.911 149.715 1.00 35.96 307 ALA B N 1
ATOM 7609 C CA . ALA B 1 307 ? -9.787 59.185 150.506 1.00 35.71 307 ALA B CA 1
ATOM 7610 C C . ALA B 1 307 ? -9.527 59.036 152.007 1.00 41.58 307 ALA B C 1
ATOM 7611 O O . ALA B 1 307 ? -10.081 59.776 152.819 1.00 41.88 307 ALA B O 1
ATOM 7613 N N . LEU B 1 308 ? -8.688 58.072 152.370 1.00 35.89 308 LEU B N 1
ATOM 7614 C CA . LEU B 1 308 ? -8.347 57.847 153.770 1.00 37.25 308 LEU B CA 1
ATOM 7615 C C . LEU B 1 308 ? -7.507 58.997 154.321 1.00 38.06 308 LEU B C 1
ATOM 7616 O O . LEU B 1 308 ? -7.651 59.386 155.481 1.00 31.60 308 LEU B O 1
ATOM 7621 N N . CYS B 1 309 ? -6.629 59.533 153.481 1.00 35.66 309 CYS B N 1
ATOM 7622 C CA . CYS B 1 309 ? -5.812 60.679 153.860 1.00 40.39 309 CYS B CA 1
ATOM 7623 C C . CYS B 1 309 ? -6.678 61.909 154.117 1.00 45.55 309 CYS B C 1
ATOM 7624 O O . CYS B 1 309 ? -6.484 62.620 155.104 1.00 45.70 309 CYS B O 1
ATOM 7627 N N . GLU B 1 310 ? -7.638 62.151 153.228 1.00 46.88 310 GLU B N 1
ATOM 7628 C CA . GLU B 1 310 ? -8.535 63.295 153.367 1.00 51.00 310 GLU B CA 1
ATOM 7629 C C . GLU B 1 310 ? -9.434 63.171 154.592 1.00 49.91 310 GLU B C 1
ATOM 7630 O O . GLU B 1 310 ? -9.978 64.163 155.077 1.00 48.73 310 GLU B O 1
ATOM 7636 N N . ARG B 1 311 ? -9.587 61.950 155.089 1.00 45.22 311 ARG B N 1
ATOM 7637 C CA . ARG B 1 311 ? -10.395 61.718 156.275 1.00 47.03 311 ARG B CA 1
ATOM 7638 C C . ARG B 1 311 ? -9.558 61.879 157.544 1.00 43.33 311 ARG B C 1
ATOM 7639 O O . ARG B 1 311 ? -10.093 61.881 158.652 1.00 42.97 311 ARG B O 1
ATOM 7647 N N . GLY B 1 312 ? -8.245 62.016 157.376 1.00 43.46 312 GLY B N 1
ATOM 7648 C CA . GLY B 1 312 ? -7.362 62.305 158.493 1.00 47.43 312 GLY B CA 1
ATOM 7649 C C . GLY B 1 312 ? -6.326 61.244 158.817 1.00 46.97 312 GLY B C 1
ATOM 7650 O O . GLY B 1 312 ? -5.477 61.444 159.686 1.00 42.28 312 GLY B O 1
ATOM 7651 N N . PHE B 1 313 ? -6.384 60.113 158.125 1.00 41.33 313 PHE B N 1
ATOM 7652 C CA . PHE B 1 313 ? -5.456 59.023 158.401 1.00 42.56 313 PHE B CA 1
ATOM 7653 C C . PHE B 1 313 ? -4.079 59.299 157.815 1.00 46.00 313 PHE B C 1
ATOM 7654 O O . PHE B 1 313 ? -3.952 59.651 156.641 1.00 50.94 313 PHE B O 1
ATOM 7662 N N . SER B 1 314 ? -3.050 59.136 158.639 1.00 39.72 314 SER B N 1
ATOM 7663 C CA . SER B 1 314 ? -1.675 59.321 158.193 1.00 38.27 314 SER B CA 1
ATOM 7664 C C . SER B 1 314 ? -1.260 58.167 157.292 1.00 39.70 314 SER B C 1
ATOM 7665 O O . SER B 1 314 ? -1.902 57.116 157.279 1.00 37.49 314 SER B O 1
ATOM 7668 N N . GLN B 1 315 ? -0.179 58.370 156.547 1.00 40.62 315 GLN B N 1
ATOM 7669 C CA . GLN B 1 315 ? 0.326 57.353 155.636 1.00 37.86 315 GLN B CA 1
ATOM 7670 C C . GLN B 1 315 ? 0.833 56.137 156.404 1.00 37.30 315 GLN B C 1
ATOM 7671 O O . GLN B 1 315 ? 0.638 54.997 155.983 1.00 36.66 315 GLN B O 1
ATOM 7677 N N . ALA B 1 316 ? 1.482 56.388 157.536 1.00 36.73 316 ALA B N 1
ATOM 7678 C CA . ALA B 1 316 ? 1.991 55.310 158.372 1.00 39.66 316 ALA B CA 1
ATOM 7679 C C . ALA B 1 316 ? 0.859 54.433 158.899 1.00 34.99 316 ALA B C 1
ATOM 7680 O O . ALA B 1 316 ? 0.976 53.210 158.945 1.00 36.53 316 ALA B O 1
ATOM 7682 N N . THR B 1 317 ? -0.233 55.071 159.305 1.00 38.42 317 THR B N 1
ATOM 7683 C CA . THR B 1 317 ? -1.409 54.359 159.795 1.00 39.90 317 THR B CA 1
ATOM 7684 C C . THR B 1 317 ? -1.991 53.468 158.700 1.00 36.47 317 THR B C 1
ATOM 7685 O O . THR B 1 317 ? -2.271 52.287 158.922 1.00 40.05 317 THR B O 1
ATOM 7689 N N . ILE B 1 318 ? -2.163 54.045 157.516 1.00 28.89 318 ILE B N 1
ATOM 7690 C CA . ILE B 1 318 ? -2.662 53.308 156.362 1.00 31.04 318 ILE B CA 1
ATOM 7691 C C . ILE B 1 318 ? -1.778 52.100 156.074 1.00 31.85 318 ILE B C 1
ATOM 7692 O O . ILE B 1 318 ? -2.272 50.992 155.880 1.00 34.09 318 ILE B O 1
ATOM 7697 N N . ALA B 1 319 ? -0.467 52.322 156.072 1.00 32.99 319 ALA B N 1
ATOM 7698 C CA . ALA B 1 319 ? 0.495 51.253 155.827 1.00 36.48 319 ALA B CA 1
ATOM 7699 C C . ALA B 1 319 ? 0.366 50.135 156.857 1.00 38.51 319 ALA B C 1
ATOM 7700 O O . ALA B 1 319 ? 0.487 48.954 156.524 1.00 41.62 319 ALA B O 1
ATOM 7702 N N . LYS B 1 320 ? 0.117 50.513 158.107 1.00 35.32 320 LYS B N 1
ATOM 7703 C CA . LYS B 1 320 ? -0.014 49.542 159.189 1.00 35.14 320 LYS B CA 1
ATOM 7704 C C . LYS B 1 320 ? -1.238 48.647 159.012 1.00 35.32 320 LYS B C 1
ATOM 7705 O O . LYS B 1 320 ? -1.133 47.422 159.068 1.00 40.66 320 LYS B O 1
ATOM 7719 N N . ALA B 1 322 ? -2.791 48.023 156.378 1.00 31.58 322 ALA B N 1
ATOM 7720 C CA . ALA B 1 322 ? -2.670 47.270 155.140 1.00 29.49 322 ALA B CA 1
ATOM 7721 C C . ALA B 1 322 ? -1.709 46.096 155.279 1.00 35.52 322 ALA B C 1
ATOM 7722 O O . ALA B 1 322 ? -1.832 45.097 154.569 1.00 35.96 322 ALA B O 1
ATOM 7724 N N . GLY B 1 323 ? -0.753 46.230 156.193 1.00 36.87 323 GLY B N 1
ATOM 7725 C CA . GLY B 1 323 ? 0.308 45.253 156.354 1.00 35.76 323 GLY B CA 1
ATOM 7726 C C . GLY B 1 323 ? -0.081 44.020 157.146 1.00 35.77 323 GLY B C 1
ATOM 7727 O O . GLY B 1 323 ? 0.710 43.088 157.285 1.00 33.03 323 GLY B O 1
ATOM 7728 N N . ASN B 1 324 ? -1.301 44.014 157.672 1.00 32.48 324 ASN B N 1
ATOM 7729 C CA . ASN B 1 324 ? -1.807 42.858 158.400 1.00 39.60 324 ASN B CA 1
ATOM 7730 C C . ASN B 1 324 ? -2.573 41.920 157.481 1.00 41.68 324 ASN B C 1
ATOM 7731 O O . ASN B 1 324 ? -2.906 42.278 156.349 1.00 28.86 324 ASN B O 1
ATOM 7736 N N . ASN B 1 325 ? -2.840 40.713 157.969 1.00 37.78 325 ASN B N 1
ATOM 7737 C CA . ASN B 1 325 ? -3.747 39.805 157.284 1.00 38.38 325 ASN B CA 1
ATOM 7738 C C . ASN B 1 325 ? -5.120 40.451 157.186 1.00 35.45 325 ASN B C 1
ATOM 7739 O O . ASN B 1 325 ? -5.601 41.047 158.148 1.00 39.45 325 ASN B O 1
ATOM 7744 N N . GLY B 1 326 ? -5.744 40.342 156.019 1.00 35.52 326 GLY B N 1
ATOM 7745 C CA . GLY B 1 326 ? -7.030 40.970 155.790 1.00 29.36 326 GLY B CA 1
ATOM 7746 C C . GLY B 1 326 ? -6.898 42.473 155.635 1.00 30.85 326 GLY B C 1
ATOM 7747 O O . GLY B 1 326 ? -7.842 43.214 155.894 1.00 40.88 326 GLY B O 1
ATOM 7748 N N . GLY B 1 327 ? -5.722 42.918 155.201 1.00 30.98 327 GLY B N 1
ATOM 7749 C CA . GLY B 1 327 ? -5.432 44.337 155.061 1.00 30.51 327 GLY B CA 1
ATOM 7750 C C . GLY B 1 327 ? -6.377 45.092 154.144 1.00 31.72 327 GLY B C 1
ATOM 7751 O O . GLY B 1 327 ? -6.770 46.222 154.435 1.00 32.84 327 GLY B O 1
ATOM 7752 N N . ALA B 1 328 ? -6.750 44.468 153.032 1.00 29.84 328 ALA B N 1
ATOM 7753 C CA . ALA B 1 328 ? -7.661 45.095 152.080 1.00 33.86 328 ALA B CA 1
ATOM 7754 C C . ALA B 1 328 ? -9.020 45.350 152.724 1.00 32.23 328 ALA B C 1
ATOM 7755 O O . ALA B 1 328 ? -9.579 46.443 152.607 1.00 31.72 328 ALA B O 1
ATOM 7757 N N . GLN B 1 329 ? -9.542 44.337 153.409 1.00 31.56 329 GLN B N 1
ATOM 7758 C CA . GLN B 1 329 ? -10.830 44.446 154.088 1.00 30.54 329 GLN B CA 1
ATOM 7759 C C . GLN B 1 329 ? -10.802 45.559 155.129 1.00 30.92 329 GLN B C 1
ATOM 7760 O O . GLN B 1 329 ? -11.745 46.338 155.242 1.00 38.17 329 GLN B O 1
ATOM 7766 N N . ALA B 1 330 ? -9.708 45.628 155.881 1.00 33.44 330 ALA B N 1
ATOM 7767 C CA . ALA B 1 330 ? -9.555 46.631 156.931 1.00 37.49 330 ALA B CA 1
ATOM 7768 C C . ALA B 1 330 ? -9.657 48.048 156.374 1.00 31.50 330 ALA B C 1
ATOM 7769 O O . ALA B 1 330 ? -10.413 48.871 156.888 1.00 30.35 330 ALA B O 1
ATOM 7771 N N . LEU B 1 331 ? -8.896 48.322 155.320 1.00 34.46 331 LEU B N 1
ATOM 7772 C CA . LEU B 1 331 ? -8.901 49.639 154.691 1.00 38.15 331 LEU B CA 1
ATOM 7773 C C . LEU B 1 331 ? -10.286 50.001 154.170 1.00 36.18 331 LEU B C 1
ATOM 7774 O O . LEU B 1 331 ? -10.792 51.094 154.433 1.00 31.48 331 LEU B O 1
ATOM 7779 N N . GLN B 1 332 ? -10.896 49.072 153.438 1.00 35.00 332 GLN B N 1
ATOM 7780 C CA . GLN B 1 332 ? -12.212 49.301 152.850 1.00 40.63 332 GLN B CA 1
ATOM 7781 C C . GLN B 1 332 ? -13.276 49.471 153.930 1.00 37.61 332 GLN B C 1
ATOM 7782 O O . GLN B 1 332 ? -14.164 50.314 153.815 1.00 36.55 332 GLN B O 1
ATOM 7788 N N . THR B 1 333 ? -13.177 48.672 154.984 1.00 35.86 333 THR B N 1
ATOM 7789 C CA . THR B 1 333 ? -14.126 48.756 156.086 1.00 26.58 333 THR B CA 1
ATOM 7790 C C . THR B 1 333 ? -13.946 50.045 156.882 1.00 31.32 333 THR B C 1
ATOM 7791 O O . THR B 1 333 ? -14.927 50.696 157.246 1.00 35.02 333 THR B O 1
ATOM 7795 N N . VAL B 1 334 ? -12.693 50.414 157.139 1.00 33.10 334 VAL B N 1
ATOM 7796 C CA . VAL B 1 334 ? -12.384 51.669 157.821 1.00 34.72 334 VAL B CA 1
ATOM 7797 C C . VAL B 1 334 ? -13.029 52.852 157.113 1.00 35.66 334 VAL B C 1
ATOM 7798 O O . VAL B 1 334 ? -13.693 53.675 157.739 1.00 37.10 334 VAL B O 1
ATOM 7802 N N . LEU B 1 335 ? -12.839 52.919 155.799 1.00 35.31 335 LEU B N 1
ATOM 7803 C CA . LEU B 1 335 ? -13.402 53.999 155.006 1.00 37.99 335 LEU B CA 1
ATOM 7804 C C . LEU B 1 335 ? -14.926 53.998 155.105 1.00 34.89 335 LEU B C 1
ATOM 7805 O O . LEU B 1 335 ? -15.557 55.050 155.174 1.00 38.70 335 LEU B O 1
ATOM 7810 N N . ASP B 1 336 ? -15.511 52.806 155.132 1.00 35.58 336 ASP B N 1
ATOM 7811 C CA . ASP B 1 336 ? -16.962 52.675 155.163 1.00 40.70 336 ASP B CA 1
ATOM 7812 C C . ASP B 1 336 ? -17.557 53.018 156.529 1.00 39.32 336 ASP B C 1
ATOM 7813 O O . ASP B 1 336 ? -18.618 53.636 156.613 1.00 38.33 336 ASP B O 1
ATOM 7818 N N . LEU B 1 337 ? -16.870 52.625 157.598 1.00 38.32 337 LEU B N 1
ATOM 7819 C CA . LEU B 1 337 ? -17.443 52.719 158.940 1.00 32.83 337 LEU B CA 1
ATOM 7820 C C . LEU B 1 337 ? -17.005 53.946 159.747 1.00 34.82 337 LEU B C 1
ATOM 7821 O O . LEU B 1 337 ? -17.660 54.309 160.724 1.00 35.32 337 LEU B O 1
ATOM 7826 N N . GLU B 1 338 ? -15.905 54.574 159.343 1.00 38.75 338 GLU B N 1
ATOM 7827 C CA . GLU B 1 338 ? -15.372 55.742 160.053 1.00 39.81 338 GLU B CA 1
ATOM 7828 C C . GLU B 1 338 ? -16.397 56.837 160.407 1.00 46.26 338 GLU B C 1
ATOM 7829 O O . GLU B 1 338 ? -16.382 57.339 161.530 1.00 45.15 338 GLU B O 1
ATOM 7835 N N . PRO B 1 339 ? -17.276 57.224 159.457 1.00 48.96 339 PRO B N 1
ATOM 7836 C CA . PRO B 1 339 ? -18.241 58.273 159.817 1.00 46.20 339 PRO B CA 1
ATOM 7837 C C . PRO B 1 339 ? -19.197 57.847 160.925 1.00 41.06 339 PRO B C 1
ATOM 7838 O O . PRO B 1 339 ? -19.441 58.630 161.840 1.00 46.90 339 PRO B O 1
ATOM 7842 N N . ALA B 1 340 ? -19.727 56.631 160.838 1.00 42.89 340 ALA B N 1
ATOM 7843 C CA . ALA B 1 340 ? -20.632 56.121 161.863 1.00 46.15 340 ALA B CA 1
ATOM 7844 C C . ALA B 1 340 ? -19.930 56.038 163.213 1.00 47.93 340 ALA B C 1
ATOM 7845 O O . ALA B 1 340 ? -20.499 56.398 164.244 1.00 45.61 340 ALA B O 1
ATOM 7847 N N . LEU B 1 341 ? -18.691 55.556 163.196 1.00 47.28 341 LEU B N 1
ATOM 7848 C CA . LEU B 1 341 ? -17.887 55.449 164.407 1.00 46.39 341 LEU B CA 1
ATOM 7849 C C . LEU B 1 341 ? -17.558 56.829 164.963 1.00 47.21 341 LEU B C 1
ATOM 7850 O O . LEU B 1 341 ? -17.574 57.039 166.177 1.00 49.95 341 LEU B O 1
ATOM 7855 N N . ARG B 1 342 ? -17.261 57.769 164.072 1.00 46.74 342 ARG B N 1
ATOM 7856 C CA . ARG B 1 342 ? -16.959 59.134 164.487 1.00 56.81 342 ARG B CA 1
ATOM 7857 C C . ARG B 1 342 ? -18.179 59.778 165.140 1.00 65.42 342 ARG B C 1
ATOM 7858 O O . ARG B 1 342 ? -18.055 60.508 166.125 1.00 67.84 342 ARG B O 1
ATOM 7866 N N . LYS B 1 343 ? -19.358 59.489 164.596 1.00 65.90 343 LYS B N 1
ATOM 7867 C CA . LYS B 1 343 ? -20.604 60.009 165.147 1.00 67.35 343 LYS B CA 1
ATOM 7868 C C . LYS B 1 343 ? -20.932 59.387 166.501 1.00 63.03 343 LYS B C 1
ATOM 7869 O O . LYS B 1 343 ? -21.724 59.936 167.267 1.00 63.82 343 LYS B O 1
ATOM 7875 N N . ARG B 1 344 ? -20.325 58.239 166.789 1.00 58.27 344 ARG B N 1
ATOM 7876 C CA . ARG B 1 344 ? -20.507 57.582 168.079 1.00 59.64 344 ARG B CA 1
ATOM 7877 C C . ARG B 1 344 ? -19.373 57.932 169.044 1.00 59.59 344 ARG B C 1
ATOM 7878 O O . ARG B 1 344 ? -19.098 57.193 169.990 1.00 63.84 344 ARG B O 1
ATOM 7886 N N . ASP B 1 345 ? -18.721 59.062 168.776 1.00 51.27 345 ASP B N 1
ATOM 7887 C CA . ASP B 1 345 ? -17.688 59.636 169.643 1.00 59.16 345 ASP B CA 1
ATOM 7888 C C . ASP B 1 345 ? -16.363 58.874 169.707 1.00 56.97 345 ASP B C 1
ATOM 7889 O O . ASP B 1 345 ? -15.537 59.140 170.580 1.00 52.86 345 ASP B O 1
ATOM 7894 N N . PHE B 1 346 ? -16.154 57.939 168.788 1.00 52.23 346 PHE B N 1
ATOM 7895 C CA . PHE B 1 346 ? -14.862 57.271 168.687 1.00 47.80 346 PHE B CA 1
ATOM 7896 C C . PHE B 1 346 ? -13.827 58.222 168.098 1.00 56.54 346 PHE B C 1
ATOM 7897 O O . PHE B 1 346 ? -14.053 58.812 167.042 1.00 66.13 346 PHE B O 1
ATOM 7905 N N . ARG B 1 347 ? -12.696 58.375 168.779 1.00 53.48 347 ARG B N 1
ATOM 7906 C CA . ARG B 1 347 ? -11.580 59.129 168.222 1.00 42.43 347 ARG B CA 1
ATOM 7907 C C . ARG B 1 347 ? -10.997 58.320 167.078 1.00 39.21 347 ARG B C 1
ATOM 7908 O O . ARG B 1 347 ? -11.230 57.113 166.987 1.00 41.09 347 ARG B O 1
ATOM 7916 N N . GLN B 1 348 ? -10.234 58.976 166.210 1.00 41.15 348 GLN B N 1
ATOM 7917 C CA . GLN B 1 348 ? -9.547 58.274 165.133 1.00 50.73 348 GLN B CA 1
ATOM 7918 C C . GLN B 1 348 ? -8.566 57.253 165.692 1.00 45.71 348 GLN B C 1
ATOM 7919 O O . GLN B 1 348 ? -8.455 56.146 165.176 1.00 46.15 348 GLN B O 1
ATOM 7925 N N . ALA B 1 349 ? -7.867 57.632 166.757 1.00 43.32 349 ALA B N 1
ATOM 7926 C CA . ALA B 1 349 ? -6.872 56.764 167.384 1.00 38.16 349 ALA B CA 1
ATOM 7927 C C . ALA B 1 349 ? -7.475 55.448 167.875 1.00 34.93 349 ALA B C 1
ATOM 7928 O O . ALA B 1 349 ? -6.819 54.405 167.846 1.00 39.33 349 ALA B O 1
ATOM 7930 N N . ASP B 1 350 ? -8.723 55.499 168.328 1.00 31.02 350 ASP B N 1
ATOM 7931 C CA . ASP B 1 350 ? -9.422 54.297 168.772 1.00 28.93 350 ASP B CA 1
ATOM 7932 C C . ASP B 1 350 ? -9.855 53.440 167.581 1.00 34.74 350 ASP B C 1
ATOM 7933 O O . ASP B 1 350 ? -9.772 52.211 167.621 1.00 37.33 350 ASP B O 1
ATOM 7938 N N . ILE B 1 351 ? -10.318 54.097 166.522 1.00 36.36 351 ILE B N 1
ATOM 7939 C CA . ILE B 1 351 ? -10.687 53.404 165.293 1.00 37.38 351 ILE B CA 1
ATOM 7940 C C . ILE B 1 351 ? -9.467 52.686 164.728 1.00 35.85 351 ILE B C 1
ATOM 7941 O O . ILE B 1 351 ? -9.545 51.530 164.311 1.00 35.67 351 ILE B O 1
ATOM 7946 N N . ILE B 1 352 ? -8.334 53.381 164.741 1.00 37.30 352 ILE B N 1
ATOM 7947 C CA . ILE B 1 352 ? -7.068 52.822 164.284 1.00 40.73 352 ILE B CA 1
ATOM 7948 C C . ILE B 1 352 ? -6.635 51.629 165.137 1.00 39.75 352 ILE B C 1
ATOM 7949 O O . ILE B 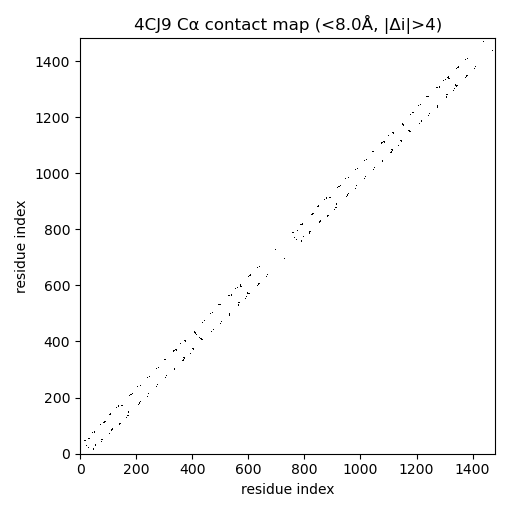1 352 ? -6.157 50.620 164.614 1.00 45.97 352 ILE B O 1
ATOM 7954 N N . LYS B 1 353 ? -6.817 51.747 166.448 1.00 37.14 353 LYS B N 1
ATOM 7955 C CA . LYS B 1 353 ? -6.439 50.689 167.380 1.00 34.82 353 LYS B CA 1
ATOM 7956 C C . LYS B 1 353 ? -7.181 49.388 167.076 1.00 36.11 353 LYS B C 1
ATOM 7957 O O . LYS B 1 353 ? -6.597 48.303 167.092 1.00 42.13 353 LYS B O 1
ATOM 7963 N N . ILE B 1 354 ? -8.473 49.510 166.802 1.00 31.61 354 ILE B N 1
ATOM 7964 C CA . ILE B 1 354 ? -9.315 48.365 166.482 1.00 35.55 354 ILE B CA 1
ATOM 7965 C C . ILE B 1 354 ? -8.972 47.791 165.108 1.00 38.92 354 ILE B C 1
ATOM 7966 O O . ILE B 1 354 ? -8.915 46.574 164.923 1.00 36.40 354 ILE B O 1
ATOM 7971 N N . ALA B 1 355 ? -8.724 48.676 164.150 1.00 35.69 355 ALA B N 1
ATOM 7972 C CA . ALA B 1 355 ? -8.485 48.265 162.770 1.00 33.19 355 ALA B CA 1
ATOM 7973 C C . ALA B 1 355 ? -7.077 47.728 162.524 1.00 39.65 355 ALA B C 1
ATOM 7974 O O . ALA B 1 355 ? -6.852 46.973 161.578 1.00 40.94 355 ALA B O 1
ATOM 7976 N N . GLY B 1 356 ? -6.138 48.117 163.380 1.00 45.63 356 GLY B N 1
ATOM 7977 C CA . GLY B 1 356 ? -4.727 47.859 163.144 1.00 41.43 356 GLY B CA 1
ATOM 7978 C C . GLY B 1 356 ? -4.197 46.485 163.516 1.00 47.42 356 GLY B C 1
ATOM 7979 O O . GLY B 1 356 ? -2.988 46.305 163.660 1.00 52.76 356 GLY B O 1
ATOM 7980 N N . ASN B 1 357 ? -5.088 45.514 163.672 1.00 39.91 357 ASN B N 1
ATOM 7981 C CA . ASN B 1 357 ? -4.669 44.136 163.905 1.00 38.09 357 ASN B CA 1
ATOM 7982 C C . ASN B 1 357 ? -5.180 43.229 162.795 1.00 35.67 357 ASN B C 1
ATOM 7983 O O . ASN B 1 357 ? -5.993 43.653 161.976 1.00 31.12 357 ASN B O 1
ATOM 7988 N N . ASP B 1 358 ? -4.691 41.992 162.762 1.00 37.11 358 ASP B N 1
ATOM 7989 C CA . ASP B 1 358 ? -5.285 40.962 161.917 1.00 37.67 358 ASP B CA 1
ATOM 7990 C C . ASP B 1 358 ? -6.772 40.862 162.242 1.00 40.03 358 ASP B C 1
ATOM 7991 O O . ASP B 1 358 ? -7.165 40.892 163.411 1.00 39.03 358 ASP B O 1
ATOM 7996 N N . GLY B 1 359 ? -7.591 40.750 161.202 1.00 40.36 359 GLY B N 1
ATOM 7997 C CA . GLY B 1 359 ? -9.032 40.659 161.359 1.00 37.40 359 GLY B CA 1
ATOM 7998 C C . GLY B 1 359 ? -9.665 41.964 161.797 1.00 37.21 359 GLY B C 1
ATOM 7999 O O . GLY B 1 359 ? -10.779 41.977 162.316 1.00 40.65 359 GLY B O 1
ATOM 8000 N N . GLY B 1 360 ? -8.952 43.066 161.577 1.00 35.53 360 GLY B N 1
ATOM 8001 C CA . GLY B 1 360 ? -9.399 44.378 162.011 1.00 31.20 360 GLY B CA 1
ATOM 8002 C C . GLY B 1 360 ? -10.734 44.803 161.430 1.00 37.48 360 GLY B C 1
ATOM 8003 O O . GLY B 1 360 ? -11.515 45.487 162.093 1.00 36.83 360 GLY B O 1
ATOM 8004 N N . ALA B 1 361 ? -10.996 44.401 160.190 1.00 36.34 361 ALA B N 1
ATOM 8005 C CA . ALA B 1 361 ? -12.260 44.725 159.533 1.00 38.91 361 ALA B CA 1
ATOM 8006 C C . ALA B 1 361 ? -13.441 44.127 160.289 1.00 30.46 361 ALA B C 1
ATOM 8007 O O . ALA B 1 361 ? -14.466 44.781 160.477 1.00 32.32 361 ALA B O 1
ATOM 8009 N N . GLN B 1 362 ? -13.285 42.879 160.718 1.00 30.37 362 GLN B N 1
ATOM 8010 C CA . GLN B 1 362 ? -14.322 42.183 161.473 1.00 36.63 362 GLN B CA 1
ATOM 8011 C C . GLN B 1 362 ? -14.541 42.827 162.837 1.00 37.82 362 GLN B C 1
ATOM 8012 O O . GLN B 1 362 ? -15.671 42.934 163.311 1.00 40.74 362 GLN B O 1
ATOM 8018 N N . ALA B 1 363 ? -13.450 43.256 163.463 1.00 33.87 363 ALA B N 1
ATOM 8019 C CA . ALA B 1 363 ? -13.521 43.904 164.768 1.00 32.56 363 ALA B CA 1
ATOM 8020 C C . ALA B 1 363 ? -14.291 45.224 164.698 1.00 29.50 363 ALA B C 1
ATOM 8021 O O . ALA B 1 363 ? -15.124 45.509 165.556 1.00 40.74 363 ALA B O 1
ATOM 8023 N N . LEU B 1 364 ? -13.998 46.028 163.680 1.00 30.80 364 LEU B N 1
ATOM 8024 C CA . LEU B 1 364 ? -14.723 47.272 163.449 1.00 37.35 364 LEU B CA 1
ATOM 8025 C C . LEU B 1 364 ? -16.197 46.996 163.188 1.00 37.58 364 LEU B C 1
ATOM 8026 O O . LEU B 1 364 ? -17.070 47.718 163.671 1.00 36.56 364 LEU B O 1
ATOM 8031 N N . GLN B 1 365 ? -16.464 45.954 162.409 1.00 31.66 365 GLN B N 1
ATOM 8032 C CA . GLN B 1 365 ? -17.831 45.570 162.095 1.00 33.50 365 GLN B CA 1
ATOM 8033 C C . GLN B 1 365 ? -18.544 45.140 163.366 1.00 34.95 365 GLN B C 1
ATOM 8034 O O . GLN B 1 365 ? -19.713 45.456 163.574 1.00 42.53 365 GLN B O 1
ATOM 8040 N N . ALA B 1 366 ? -17.821 44.425 164.221 1.00 33.28 366 ALA B N 1
ATOM 8041 C CA . ALA B 1 366 ? -18.368 43.971 165.493 1.00 35.41 366 ALA B CA 1
ATOM 8042 C C . ALA B 1 366 ? -18.680 45.144 166.419 1.00 40.71 366 ALA B C 1
ATOM 8043 O O . ALA B 1 366 ? -19.671 45.121 167.148 1.00 39.74 366 ALA B O 1
ATOM 8045 N N . VAL B 1 367 ? -17.827 46.163 166.392 1.00 38.65 367 VAL B N 1
ATOM 8046 C CA . VAL B 1 367 ? -18.051 47.363 167.193 1.00 35.77 367 VAL B CA 1
ATOM 8047 C C . VAL B 1 367 ? -19.332 48.058 166.753 1.00 39.85 367 VAL B C 1
ATOM 8048 O O . VAL B 1 367 ? -20.142 48.471 167.580 1.00 39.55 367 VAL B O 1
ATOM 8052 N N . ILE B 1 368 ? -19.516 48.169 165.443 1.00 40.64 368 ILE B N 1
ATOM 8053 C CA . ILE B 1 368 ? -20.718 48.777 164.883 1.00 40.78 368 ILE B CA 1
ATOM 8054 C C . ILE B 1 368 ? -21.971 47.979 165.239 1.00 38.09 368 ILE B C 1
ATOM 8055 O O . ILE B 1 368 ? -22.982 48.547 165.654 1.00 43.57 368 ILE B O 1
ATOM 8060 N N . GLU B 1 369 ? -21.897 46.661 165.091 1.00 36.99 369 GLU B N 1
ATOM 8061 C CA . GLU B 1 369 ? -23.049 45.804 165.342 1.00 43.69 369 GLU B CA 1
ATOM 8062 C C . GLU B 1 369 ? -23.397 45.677 166.827 1.00 54.01 369 GLU B C 1
ATOM 8063 O O . GLU B 1 369 ? -24.564 45.771 167.207 1.00 59.72 369 GLU B O 1
ATOM 8069 N N . HIS B 1 370 ? -22.383 45.470 167.661 1.00 47.26 370 HIS B N 1
ATOM 8070 C CA . HIS B 1 370 ? -22.603 45.135 169.065 1.00 44.00 370 HIS B CA 1
ATOM 8071 C C . HIS B 1 370 ? -22.441 46.318 170.016 1.00 44.94 370 HIS B C 1
ATOM 8072 O O . HIS B 1 370 ? -22.815 46.234 171.186 1.00 43.44 370 HIS B O 1
ATOM 8079 N N . GLY B 1 371 ? -21.880 47.411 169.508 1.00 48.46 371 GLY B N 1
ATOM 8080 C CA . GLY B 1 371 ? -21.590 48.590 170.309 1.00 45.16 371 GLY B CA 1
ATOM 8081 C C . GLY B 1 371 ? -22.700 49.110 171.207 1.00 51.42 371 GLY B C 1
ATOM 8082 O O . GLY B 1 371 ? -22.539 49.133 172.430 1.00 44.84 371 GLY B O 1
ATOM 8083 N N . PRO B 1 372 ? -23.825 49.542 170.608 1.00 53.75 372 PRO B N 1
ATOM 8084 C CA . PRO B 1 372 ? -24.959 50.076 171.369 1.00 49.14 372 PRO B CA 1
ATOM 8085 C C . PRO B 1 372 ? -25.438 49.130 172.469 1.00 54.24 372 PRO B C 1
ATOM 8086 O O . PRO B 1 372 ? -25.747 49.585 173.569 1.00 50.37 372 PRO B O 1
ATOM 8090 N N . THR B 1 373 ? -25.489 47.834 172.175 1.00 52.50 373 THR B N 1
ATOM 8091 C CA . THR B 1 373 ? -25.926 46.848 173.155 1.00 50.07 373 THR B CA 1
ATOM 8092 C C . THR B 1 373 ? -24.948 46.784 174.322 1.00 52.95 373 THR B C 1
ATOM 8093 O O . THR B 1 373 ? -25.351 46.668 175.479 1.00 52.18 373 THR B O 1
ATOM 8097 N N . LEU B 1 374 ? -23.660 46.869 174.006 1.00 57.58 374 LEU B N 1
ATOM 8098 C CA . LEU B 1 374 ? -22.617 46.842 175.023 1.00 54.58 374 LEU B CA 1
ATOM 8099 C C . LEU B 1 374 ? -22.692 48.064 175.932 1.00 51.61 374 LEU B C 1
ATOM 8100 O O . LEU B 1 374 ? -22.428 47.969 177.132 1.00 47.90 374 LEU B O 1
ATOM 8105 N N . ARG B 1 375 ? -23.049 49.208 175.355 1.00 49.99 375 ARG B N 1
ATOM 8106 C CA . ARG B 1 375 ? -23.242 50.422 176.138 1.00 55.66 375 ARG B CA 1
ATOM 8107 C C . ARG B 1 375 ? -24.404 50.222 177.100 1.00 58.85 375 ARG B C 1
ATOM 8108 O O . ARG B 1 375 ? -24.350 50.656 178.251 1.00 56.58 375 ARG B O 1
ATOM 8116 N N . GLN B 1 376 ? -25.449 49.552 176.619 1.00 60.19 376 GLN B N 1
ATOM 8117 C CA . GLN B 1 376 ? -26.631 49.276 177.428 1.00 64.43 376 GLN B CA 1
ATOM 8118 C C . GLN B 1 376 ? -26.307 48.377 178.615 1.00 59.93 376 GLN B C 1
ATOM 8119 O O . GLN B 1 376 ? -26.974 48.438 179.646 1.00 64.71 376 GLN B O 1
ATOM 8125 N N . HIS B 1 377 ? -25.282 47.544 178.466 1.00 54.55 377 HIS B N 1
ATOM 8126 C CA . HIS B 1 377 ? -24.883 46.626 179.527 1.00 57.67 377 HIS B CA 1
ATOM 8127 C C . HIS B 1 377 ? -23.978 47.282 180.571 1.00 55.25 377 HIS B C 1
ATOM 8128 O O . HIS B 1 377 ? -23.743 46.714 181.637 1.00 58.67 377 HIS B O 1
ATOM 8135 N N . GLY B 1 378 ? -23.468 48.471 180.260 1.00 56.37 378 GLY B N 1
ATOM 8136 C CA . GLY B 1 378 ? -22.642 49.208 181.200 1.00 52.95 378 GLY B CA 1
ATOM 8137 C C . GLY B 1 378 ? -21.249 49.542 180.699 1.00 54.52 378 GLY B C 1
ATOM 8138 O O . GLY B 1 378 ? -20.572 50.400 181.265 1.00 54.64 378 GLY B O 1
ATOM 8139 N N . PHE B 1 379 ? -20.815 48.864 179.641 1.00 50.94 379 PHE B N 1
ATOM 8140 C CA . PHE B 1 379 ? -19.492 49.102 179.070 1.00 50.05 379 PHE B CA 1
ATOM 8141 C C . PHE B 1 379 ? -19.420 50.478 178.421 1.00 53.11 379 PHE B C 1
ATOM 8142 O O . PHE B 1 379 ? -20.359 50.903 177.752 1.00 52.76 379 PHE B O 1
ATOM 8150 N N . ASN B 1 380 ? -18.305 51.172 178.622 1.00 50.27 380 ASN B N 1
ATOM 8151 C CA . ASN B 1 380 ? -18.082 52.454 177.958 1.00 47.98 380 ASN B CA 1
ATOM 8152 C C . ASN B 1 380 ? -17.226 52.288 176.705 1.00 41.77 380 ASN B C 1
ATOM 8153 O O . ASN B 1 380 ? -16.850 51.170 176.358 1.00 43.47 380 ASN B O 1
ATOM 8158 N N . LEU B 1 381 ? -16.925 53.395 176.032 1.00 44.54 381 LEU B N 1
ATOM 8159 C CA . LEU B 1 381 ? -16.103 53.353 174.823 1.00 42.71 381 LEU B CA 1
ATOM 8160 C C . LEU B 1 381 ? -14.742 52.725 175.094 1.00 40.33 381 LEU B C 1
ATOM 8161 O O . LEU B 1 381 ? -14.269 51.891 174.322 1.00 38.90 381 LEU B O 1
ATOM 8166 N N . ALA B 1 382 ? -14.124 53.130 176.199 1.00 44.13 382 ALA B N 1
ATOM 8167 C CA . ALA B 1 382 ? -12.803 52.640 176.586 1.00 40.20 382 ALA B CA 1
ATOM 8168 C C . ALA B 1 382 ? -12.756 51.117 176.688 1.00 37.74 382 ALA B C 1
ATOM 8169 O O . ALA B 1 382 ? -11.828 50.483 176.182 1.00 41.13 382 ALA B O 1
ATOM 8171 N N . ASP B 1 383 ? -13.760 50.539 177.343 1.00 27.52 383 ASP B N 1
ATOM 8172 C CA . ASP B 1 383 ? -13.869 49.085 177.470 1.00 27.33 383 ASP B CA 1
ATOM 8173 C C . ASP B 1 383 ? -13.969 48.413 176.100 1.00 35.67 383 ASP B C 1
ATOM 8174 O O . ASP B 1 383 ? -13.264 47.444 175.818 1.00 38.15 383 ASP B O 1
ATOM 8179 N N . ILE B 1 384 ? -14.855 48.932 175.257 1.00 38.39 384 ILE B N 1
ATOM 8180 C CA . ILE B 1 384 ? -15.091 48.366 173.932 1.00 35.24 384 ILE B CA 1
ATOM 8181 C C . ILE B 1 384 ? -13.821 48.376 173.088 1.00 32.71 384 ILE B C 1
ATOM 8182 O O . ILE B 1 384 ? -13.475 47.375 172.459 1.00 32.46 384 ILE B O 1
ATOM 8187 N N . VAL B 1 385 ? -13.125 49.507 173.091 1.00 35.22 385 VAL B N 1
ATOM 8188 C CA . VAL B 1 385 ? -11.855 49.625 172.386 1.00 37.74 385 VAL B CA 1
ATOM 8189 C C . VAL B 1 385 ? -10.843 48.613 172.917 1.00 36.30 385 VAL B C 1
ATOM 8190 O O . VAL B 1 385 ? -10.115 47.986 172.149 1.00 37.65 385 VAL B O 1
ATOM 8194 N N . LYS B 1 386 ? -10.816 48.441 174.234 1.00 29.29 386 LYS B N 1
ATOM 8195 C CA . LYS B 1 386 ? -9.881 47.511 174.852 1.00 34.83 386 LYS B CA 1
ATOM 8196 C C . LYS B 1 386 ? -10.160 46.070 174.429 1.00 36.82 386 LYS B C 1
ATOM 8197 O O . LYS B 1 386 ? -9.239 45.312 174.120 1.00 37.01 386 LYS B O 1
ATOM 8211 N N . ALA B 1 388 ? -12.043 45.061 171.762 1.00 39.47 388 ALA B N 1
ATOM 8212 C CA . ALA B 1 388 ? -12.018 44.897 170.314 1.00 41.71 388 ALA B CA 1
ATOM 8213 C C . ALA B 1 388 ? -10.637 45.169 169.725 1.00 44.29 388 ALA B C 1
ATOM 8214 O O . ALA B 1 388 ? -10.343 44.762 168.602 1.00 37.48 388 ALA B O 1
ATOM 8216 N N . GLY B 1 389 ? -9.793 45.851 170.493 1.00 45.05 389 GLY B N 1
ATOM 8217 C CA . GLY B 1 389 ? -8.498 46.291 170.004 1.00 35.75 389 GLY B CA 1
ATOM 8218 C C . GLY B 1 389 ? -7.398 45.249 170.055 1.00 36.64 389 GLY B C 1
ATOM 8219 O O . GLY B 1 389 ? -6.216 45.587 170.029 1.00 39.09 389 GLY B O 1
ATOM 8220 N N . ASN B 1 390 ? -7.783 43.980 170.135 1.00 35.40 390 ASN B N 1
ATOM 8221 C CA . ASN B 1 390 ? -6.830 42.880 170.058 1.00 35.70 390 ASN B CA 1
ATOM 8222 C C . ASN B 1 390 ? -7.137 41.990 168.862 1.00 41.50 390 ASN B C 1
ATOM 8223 O O . ASN B 1 390 ? -8.208 42.090 168.262 1.00 36.15 390 ASN B O 1
ATOM 8228 N N . ILE B 1 391 ? -6.194 41.122 168.513 1.00 47.38 391 ILE B N 1
ATOM 8229 C CA . ILE B 1 391 ? -6.479 40.066 167.555 1.00 44.72 391 ILE B CA 1
ATOM 8230 C C . ILE B 1 391 ? -7.586 39.203 168.139 1.00 48.68 391 ILE B C 1
ATOM 8231 O O . ILE B 1 391 ? -7.536 38.832 169.311 1.00 47.44 391 ILE B O 1
ATOM 8236 N N . GLY B 1 392 ? -8.593 38.897 167.329 1.00 40.14 392 GLY B N 1
ATOM 8237 C CA . GLY B 1 392 ? -9.730 38.129 167.799 1.00 37.30 392 GLY B CA 1
ATOM 8238 C C . GLY B 1 392 ? -10.754 39.013 168.481 1.00 38.03 392 GLY B C 1
ATOM 8239 O O . GLY B 1 392 ? -11.652 38.526 169.163 1.00 44.40 392 GLY B O 1
ATOM 8240 N N . GLY B 1 393 ? -10.618 40.322 168.284 1.00 41.70 393 GLY B N 1
ATOM 8241 C CA . GLY B 1 393 ? -11.474 41.296 168.936 1.00 43.51 393 GLY B CA 1
ATOM 8242 C C . GLY B 1 393 ? -12.950 41.120 168.636 1.00 44.42 393 GLY B C 1
ATOM 8243 O O . GLY B 1 393 ? -13.795 41.332 169.505 1.00 42.12 393 GLY B O 1
ATOM 8244 N N . ALA B 1 394 ? -13.261 40.733 167.403 1.00 33.81 394 ALA B N 1
ATOM 8245 C CA . ALA B 1 394 ? -14.645 40.496 167.005 1.00 36.77 394 ALA B CA 1
ATOM 8246 C C . ALA B 1 394 ? -15.267 39.377 167.833 1.00 27.43 394 ALA B C 1
ATOM 8247 O O . ALA B 1 394 ? -16.390 39.500 168.321 1.00 36.60 394 ALA B O 1
ATOM 8249 N N . GLN B 1 395 ? -14.521 38.289 167.990 1.00 26.11 395 GLN B N 1
ATOM 8250 C CA . GLN B 1 395 ? -14.981 37.142 168.762 1.00 32.95 395 GLN B CA 1
ATOM 8251 C C . GLN B 1 395 ? -15.167 37.517 170.229 1.00 40.20 395 GLN B C 1
ATOM 8252 O O . GLN B 1 395 ? -16.104 37.056 170.876 1.00 43.59 395 GLN B O 1
ATOM 8258 N N . ALA B 1 396 ? -14.276 38.361 170.743 1.00 36.15 396 ALA B N 1
ATOM 8259 C CA . ALA B 1 396 ? -14.361 38.811 172.131 1.00 39.17 396 ALA B CA 1
ATOM 8260 C C . ALA B 1 396 ? -15.645 39.594 172.382 1.00 34.70 396 ALA B C 1
ATOM 8261 O O . ALA B 1 396 ? -16.341 39.356 173.367 1.00 36.65 396 ALA B O 1
ATOM 8263 N N . LEU B 1 397 ? -15.950 40.528 171.488 1.00 33.79 397 LEU B N 1
ATOM 8264 C CA . LEU B 1 397 ? -17.177 41.312 171.586 1.00 36.56 397 LEU B CA 1
ATOM 8265 C C . LEU B 1 397 ? -18.414 40.425 171.468 1.00 44.13 397 LEU B C 1
ATOM 8266 O O . LEU B 1 397 ? -19.366 40.563 172.241 1.00 40.94 397 LEU B O 1
ATOM 8271 N N . GLN B 1 398 ? -18.394 39.518 170.495 1.00 45.20 398 GLN B N 1
ATOM 8272 C CA . GLN B 1 398 ? -19.496 38.584 170.288 1.00 45.94 398 GLN B CA 1
ATOM 8273 C C . GLN B 1 398 ? -19.663 37.664 171.497 1.00 45.80 398 GLN B C 1
ATOM 8274 O O . GLN B 1 398 ? -20.779 37.320 171.881 1.00 41.77 398 GLN B O 1
ATOM 8280 N N . ALA B 1 399 ? -18.542 37.279 172.097 1.00 45.95 399 ALA B N 1
ATOM 8281 C CA . ALA B 1 399 ? -18.557 36.399 173.261 1.00 49.33 399 ALA B CA 1
ATOM 8282 C C . ALA B 1 399 ? -19.214 37.056 174.473 1.00 49.89 399 ALA B C 1
ATOM 8283 O O . ALA B 1 399 ? -19.976 36.415 175.194 1.00 50.89 399 ALA B O 1
ATOM 8285 N N . VAL B 1 400 ? -18.907 38.330 174.698 1.00 43.01 400 VAL B N 1
ATOM 8286 C CA . VAL B 1 400 ? -19.469 39.064 175.829 1.00 45.32 400 VAL B CA 1
ATOM 8287 C C . VAL B 1 400 ? -20.995 39.093 175.771 1.00 50.59 400 VAL B C 1
ATOM 8288 O O . VAL B 1 400 ? -21.667 38.895 176.784 1.00 48.41 400 VAL B O 1
ATOM 8292 N N . LEU B 1 401 ? -21.536 39.321 174.578 1.00 54.48 401 LEU B N 1
ATOM 8293 C CA . LEU B 1 401 ? -22.983 39.374 174.395 1.00 55.71 401 LEU B CA 1
ATOM 8294 C C . LEU B 1 401 ? -23.649 38.012 174.570 1.00 61.54 401 LEU B C 1
ATOM 8295 O O . LEU B 1 401 ? -24.700 37.906 175.203 1.00 66.18 401 LEU B O 1
ATOM 8300 N N . ASP B 1 402 ? -23.040 36.976 174.006 1.00 59.09 402 ASP B N 1
ATOM 8301 C CA . ASP B 1 402 ? -23.619 35.638 174.054 1.00 60.47 402 ASP B CA 1
ATOM 8302 C C . ASP B 1 402 ? -23.504 34.989 175.430 1.00 63.60 402 ASP B C 1
ATOM 8303 O O . ASP B 1 402 ? -24.168 33.992 175.707 1.00 61.94 402 ASP B O 1
ATOM 8308 N N . LEU B 1 403 ? -22.663 35.556 176.289 1.00 64.90 403 LEU B N 1
ATOM 8309 C CA . LEU B 1 403 ? -22.407 34.962 177.595 1.00 64.71 403 LEU B CA 1
ATOM 8310 C C . LEU B 1 403 ? -22.826 35.871 178.745 1.00 69.48 403 LEU B C 1
ATOM 8311 O O . LEU B 1 403 ? -22.769 35.472 179.907 1.00 66.86 403 LEU B O 1
ATOM 8316 N N . LYS B 1 404 ? -23.246 37.088 178.411 1.00 74.10 404 LYS B N 1
ATOM 8317 C CA . LYS B 1 404 ? -23.641 38.081 179.412 1.00 77.10 404 LYS B CA 1
ATOM 8318 C C . LYS B 1 404 ? -24.623 37.583 180.488 1.00 81.38 404 LYS B C 1
ATOM 8319 O O . LYS B 1 404 ? -24.406 37.842 181.673 1.00 79.17 404 LYS B O 1
ATOM 8325 N N . PRO B 1 405 ? -25.702 36.878 180.089 1.00 77.55 405 PRO B N 1
ATOM 8326 C CA . PRO B 1 405 ? -26.619 36.391 181.128 1.00 77.16 405 PRO B CA 1
ATOM 8327 C C . PRO B 1 405 ? -25.962 35.396 182.082 1.00 77.23 405 PRO B C 1
ATOM 8328 O O . PRO B 1 405 ? -26.143 35.495 183.295 1.00 75.65 405 PRO B O 1
ATOM 8332 N N . VAL B 1 406 ? -25.210 34.450 181.531 1.00 72.81 406 VAL B N 1
ATOM 8333 C CA . VAL B 1 406 ? -24.559 33.423 182.334 1.00 67.38 406 VAL B CA 1
ATOM 8334 C C . VAL B 1 406 ? -23.472 34.025 183.223 1.00 63.91 406 VAL B C 1
ATOM 8335 O O . VAL B 1 406 ? -23.221 33.544 184.328 1.00 63.06 406 VAL B O 1
ATOM 8339 N N . LEU B 1 407 ? -22.838 35.086 182.736 1.00 61.27 407 LEU B N 1
ATOM 8340 C CA . LEU B 1 407 ? -21.731 35.712 183.450 1.00 60.68 407 LEU B CA 1
ATOM 8341 C C . LEU B 1 407 ? -22.169 36.420 184.726 1.00 57.92 407 LEU B C 1
ATOM 8342 O O . LEU B 1 407 ? -21.600 36.192 185.791 1.00 56.99 407 LEU B O 1
ATOM 8347 N N . ASP B 1 408 ? -23.177 37.281 184.620 1.00 62.06 408 ASP B N 1
ATOM 8348 C CA . ASP B 1 408 ? -23.605 38.084 185.763 1.00 71.53 408 ASP B CA 1
ATOM 8349 C C . ASP B 1 408 ? -24.492 37.315 186.744 1.00 71.98 408 ASP B C 1
ATOM 8350 O O . ASP B 1 408 ? -24.876 37.842 187.787 1.00 67.02 408 ASP B O 1
ATOM 8355 N N . GLU B 1 409 ? -24.812 36.072 186.404 1.00 84.19 409 GLU B N 1
ATOM 8356 C CA . GLU B 1 409 ? -25.538 35.198 187.314 1.00 93.29 409 GLU B CA 1
ATOM 8357 C C . GLU B 1 409 ? -24.533 34.420 188.154 1.00 89.73 409 GLU B C 1
ATOM 8358 O O . GLU B 1 409 ? -24.852 33.920 189.233 1.00 90.29 409 GLU B O 1
ATOM 8364 N N . HIS B 1 410 ? -23.307 34.340 187.650 1.00 83.77 410 HIS B N 1
ATOM 8365 C CA . HIS B 1 410 ? -22.267 33.504 188.255 1.00 80.83 410 HIS B CA 1
ATOM 8366 C C . HIS B 1 410 ? -21.445 33.975 189.480 1.00 78.86 410 HIS B C 1
ATOM 8367 O O . HIS B 1 410 ? -20.936 33.116 190.201 1.00 89.91 410 HIS B O 1
ATOM 8374 N N . GLY B 1 411 ? -21.272 35.274 189.745 1.00 64.60 411 GLY B N 1
ATOM 8375 C CA . GLY B 1 411 ? -21.720 36.394 188.939 1.00 65.16 411 GLY B CA 1
ATOM 8376 C C . GLY B 1 411 ? -20.627 37.439 188.885 1.00 67.02 411 GLY B C 1
ATOM 8377 O O . GLY B 1 411 ? -20.328 38.097 189.881 1.00 67.88 411 GLY B O 1
ATOM 8378 N N . PHE B 1 412 ? -20.023 37.586 187.714 1.00 67.29 412 PHE B N 1
ATOM 8379 C CA . PHE B 1 412 ? -18.863 38.450 187.561 1.00 60.50 412 PHE B CA 1
ATOM 8380 C C . PHE B 1 412 ? -19.237 39.916 187.410 1.00 54.34 412 PHE B C 1
ATOM 8381 O O . PHE B 1 412 ? -20.276 40.249 186.842 1.00 52.68 412 PHE B O 1
ATOM 8389 N N . SER B 1 413 ? -18.381 40.789 187.927 1.00 50.56 413 SER B N 1
ATOM 8390 C CA . SER B 1 413 ? -18.577 42.221 187.771 1.00 54.28 413 SER B CA 1
ATOM 8391 C C . SER B 1 413 ? -18.168 42.641 186.366 1.00 57.81 413 SER B C 1
ATOM 8392 O O . SER B 1 413 ? -17.482 41.901 185.660 1.00 62.62 413 SER B O 1
ATOM 8395 N N . GLN B 1 414 ? -18.600 43.827 185.959 1.00 55.87 414 GLN B N 1
ATOM 8396 C CA . GLN B 1 414 ? -18.236 44.364 184.651 1.00 61.00 414 GLN B CA 1
ATOM 8397 C C . GLN B 1 414 ? -16.721 44.554 184.442 1.00 54.20 414 GLN B C 1
ATOM 8398 O O . GLN B 1 414 ? -16.215 44.275 183.353 1.00 52.15 414 GLN B O 1
ATOM 8404 N N . PRO B 1 415 ? -15.992 45.040 185.469 1.00 50.13 415 PRO B N 1
ATOM 8405 C CA . PRO B 1 415 ? -14.535 45.115 185.295 1.00 49.17 415 PRO B CA 1
ATOM 8406 C C . PRO B 1 415 ? -13.867 43.750 185.129 1.00 46.71 415 PRO B C 1
ATOM 8407 O O . PRO B 1 415 ? -12.871 43.646 184.412 1.00 47.68 415 PRO B O 1
ATOM 8411 N N . ASP B 1 416 ? -14.398 42.725 185.789 1.00 45.86 416 ASP B N 1
ATOM 8412 C CA . ASP B 1 416 ? -13.846 41.381 185.666 1.00 44.66 416 ASP B CA 1
ATOM 8413 C C . ASP B 1 416 ? -13.984 40.887 184.233 1.00 37.55 416 ASP B C 1
ATOM 8414 O O . ASP B 1 416 ? -13.092 40.228 183.703 1.00 42.50 416 ASP B O 1
ATOM 8419 N N . ILE B 1 417 ? -15.111 41.214 183.613 1.00 32.38 417 ILE B N 1
ATOM 8420 C CA . ILE B 1 417 ? -15.363 40.823 182.235 1.00 39.06 417 ILE B CA 1
ATOM 8421 C C . ILE B 1 417 ? -14.376 41.494 181.284 1.00 34.21 417 ILE B C 1
ATOM 8422 O O . ILE B 1 417 ? -13.775 40.832 180.441 1.00 36.57 417 ILE B O 1
ATOM 8427 N N . VAL B 1 418 ? -14.202 42.803 181.441 1.00 43.56 418 VAL B N 1
ATOM 8428 C CA . VAL B 1 418 ? -13.268 43.565 180.616 1.00 46.09 418 VAL B CA 1
ATOM 8429 C C . VAL B 1 418 ? -11.838 43.042 180.755 1.00 50.13 418 VAL B C 1
ATOM 8430 O O . VAL B 1 418 ? -11.101 42.959 179.773 1.00 47.57 418 VAL B O 1
ATOM 8434 N N . LYS B 1 419 ? -11.456 42.676 181.975 1.00 45.49 419 LYS B N 1
ATOM 8435 C CA . LYS B 1 419 ? -10.122 42.139 182.226 1.00 44.54 419 LYS B CA 1
ATOM 8436 C C . LYS B 1 419 ? -9.893 40.827 181.479 1.00 38.06 419 LYS B C 1
ATOM 8437 O O . LYS B 1 419 ? -8.847 40.626 180.862 1.00 35.25 419 LYS B O 1
ATOM 8451 N N . ALA B 1 421 ? -11.778 39.585 178.922 1.00 36.66 421 ALA B N 1
ATOM 8452 C CA . ALA B 1 421 ? -12.026 39.734 177.491 1.00 40.86 421 ALA B CA 1
ATOM 8453 C C . ALA B 1 421 ? -11.031 40.669 176.810 1.00 44.98 421 ALA B C 1
ATOM 8454 O O . ALA B 1 421 ? -10.852 40.614 175.593 1.00 47.74 421 ALA B O 1
ATOM 8456 N N . GLY B 1 422 ? -10.388 41.526 177.596 1.00 42.45 422 GLY B N 1
ATOM 8457 C CA . GLY B 1 422 ? -9.530 42.564 177.050 1.00 40.59 422 GLY B CA 1
ATOM 8458 C C . GLY B 1 422 ? -8.146 42.098 176.642 1.00 41.07 422 GLY B C 1
ATOM 8459 O O . GLY B 1 422 ? -7.275 42.912 176.342 1.00 41.33 422 GLY B O 1
ATOM 8460 N N . ASN B 1 423 ? -7.940 40.787 176.629 1.00 42.45 423 ASN B N 1
ATOM 8461 C CA . ASN B 1 423 ? -6.666 40.223 176.211 1.00 40.43 423 ASN B CA 1
ATOM 8462 C C . ASN B 1 423 ? -6.821 39.430 174.926 1.00 43.79 423 ASN B C 1
ATOM 8463 O O . ASN B 1 423 ? -7.938 39.158 174.489 1.00 43.66 423 ASN B O 1
ATOM 8468 N N . ILE B 1 424 ? -5.695 39.070 174.319 1.00 39.18 424 ILE B N 1
ATOM 8469 C CA . ILE B 1 424 ? -5.708 38.163 173.182 1.00 39.11 424 ILE B CA 1
ATOM 8470 C C . ILE B 1 424 ? -6.222 36.808 173.642 1.00 43.68 424 ILE B C 1
ATOM 8471 O O . ILE B 1 424 ? -5.770 36.279 174.657 1.00 41.13 424 ILE B O 1
ATOM 8476 N N . GLY B 1 425 ? -7.176 36.258 172.899 1.00 38.40 425 GLY B N 1
ATOM 8477 C CA . GLY B 1 425 ? -7.809 35.009 173.276 1.00 38.44 425 GLY B CA 1
ATOM 8478 C C . GLY B 1 425 ? -8.932 35.253 174.264 1.00 40.29 425 GLY B C 1
ATOM 8479 O O . GLY B 1 425 ? -9.383 34.335 174.945 1.00 43.06 425 GLY B O 1
ATOM 8480 N N . GLY B 1 426 ? -9.387 36.502 174.325 1.00 39.99 426 GLY B N 1
ATOM 8481 C CA . GLY B 1 426 ? -10.402 36.925 175.274 1.00 39.76 426 GLY B CA 1
ATOM 8482 C C . GLY B 1 426 ? -11.688 36.124 175.233 1.00 46.18 426 GLY B C 1
ATOM 8483 O O . GLY B 1 426 ? -12.264 35.809 176.277 1.00 48.77 426 GLY B O 1
ATOM 8484 N N . ALA B 1 427 ? -12.142 35.794 174.029 1.00 37.99 427 ALA B N 1
ATOM 8485 C CA . ALA B 1 427 ? -13.362 35.014 173.863 1.00 33.84 427 ALA B CA 1
ATOM 8486 C C . ALA B 1 427 ? -13.238 33.644 174.518 1.00 34.59 427 ALA B C 1
ATOM 8487 O O . ALA B 1 427 ? -14.177 33.158 175.145 1.00 37.00 427 ALA B O 1
ATOM 8489 N N . GLN B 1 428 ? -12.070 33.027 174.371 1.00 34.82 428 GLN B N 1
ATOM 8490 C CA . GLN B 1 428 ? -11.831 31.700 174.927 1.00 32.93 428 GLN B CA 1
ATOM 8491 C C . GLN B 1 428 ? -11.670 31.743 176.446 1.00 41.15 428 GLN B C 1
ATOM 8492 O O . GLN B 1 428 ? -12.003 30.781 177.139 1.00 36.15 428 GLN B O 1
ATOM 8498 N N . ALA B 1 429 ? -11.157 32.858 176.958 1.00 33.80 429 ALA B N 1
ATOM 8499 C CA . ALA B 1 429 ? -11.000 33.030 178.397 1.00 37.12 429 ALA B CA 1
ATOM 8500 C C . ALA B 1 429 ? -12.359 33.029 179.088 1.00 37.32 429 ALA B C 1
ATOM 8501 O O . ALA B 1 429 ? -12.554 32.353 180.099 1.00 36.13 429 ALA B O 1
ATOM 8503 N N . LEU B 1 430 ? -13.292 33.798 178.535 1.00 42.60 430 LEU B N 1
ATOM 8504 C CA . LEU B 1 430 ? -14.644 33.884 179.072 1.00 46.71 430 LEU B CA 1
ATOM 8505 C C . LEU B 1 430 ? -15.357 32.537 179.011 1.00 52.29 430 LEU B C 1
ATOM 8506 O O . LEU B 1 430 ? -16.019 32.130 179.966 1.00 52.35 430 LEU B O 1
ATOM 8511 N N . GLN B 1 431 ? -15.222 31.853 177.878 1.00 46.49 431 GLN B N 1
ATOM 8512 C CA . GLN B 1 431 ? -15.850 30.550 177.691 1.00 49.89 431 GLN B CA 1
ATOM 8513 C C . GLN B 1 431 ? -15.319 29.548 178.705 1.00 51.64 431 GLN B C 1
ATOM 8514 O O . GLN B 1 431 ? -16.079 28.774 179.286 1.00 52.23 431 GLN B O 1
ATOM 8520 N N . ALA B 1 432 ? -14.008 29.577 178.918 1.00 48.17 432 ALA B N 1
ATOM 8521 C CA . ALA B 1 432 ? -13.363 28.648 179.835 1.00 48.58 432 ALA B CA 1
ATOM 8522 C C . ALA B 1 432 ? -13.702 28.943 181.295 1.00 42.73 432 ALA B C 1
ATOM 8523 O O . ALA B 1 432 ? -13.766 28.030 182.115 1.00 42.91 432 ALA B O 1
ATOM 8525 N N . VAL B 1 433 ? -13.916 30.215 181.618 1.00 44.94 433 VAL B N 1
ATOM 8526 C CA . VAL B 1 433 ? -14.216 30.597 182.995 1.00 46.24 433 VAL B CA 1
ATOM 8527 C C . VAL B 1 433 ? -15.644 30.210 183.371 1.00 52.33 433 VAL B C 1
ATOM 8528 O O . VAL B 1 433 ? -15.975 30.099 184.550 1.00 55.40 433 VAL B O 1
ATOM 8532 N N . LEU B 1 434 ? -16.487 29.999 182.366 1.00 50.10 434 LEU B N 1
ATOM 8533 C CA . LEU B 1 434 ? -17.862 29.583 182.609 1.00 56.47 434 LEU B CA 1
ATOM 8534 C C . LEU B 1 434 ? -17.964 28.065 182.676 1.00 52.75 434 LEU B C 1
ATOM 8535 O O . LEU B 1 434 ? -18.855 27.521 183.328 1.00 55.65 434 LEU B O 1
ATOM 8540 N N . SER B 1 435 ? -17.043 27.387 182.001 1.00 52.49 435 SER B N 1
ATOM 8541 C CA . SER B 1 435 ? -17.040 25.932 181.972 1.00 56.10 435 SER B CA 1
ATOM 8542 C C . SER B 1 435 ? -16.295 25.339 183.163 1.00 59.68 435 SER B C 1
ATOM 8543 O O . SER B 1 435 ? -16.696 24.307 183.699 1.00 59.67 435 SER B O 1
ATOM 8546 N N . LEU B 1 436 ? -15.213 25.995 183.571 1.00 59.61 436 LEU B N 1
ATOM 8547 C CA . LEU B 1 436 ? -14.341 25.459 184.612 1.00 57.17 436 LEU B CA 1
ATOM 8548 C C . LEU B 1 436 ? -14.479 26.203 185.936 1.00 56.62 436 LEU B C 1
ATOM 8549 O O . LEU B 1 436 ? -14.026 25.722 186.974 1.00 59.77 436 LEU B O 1
ATOM 8554 N N . GLY B 1 437 ? -15.096 27.380 185.884 1.00 50.64 437 GLY B N 1
ATOM 8555 C CA . GLY B 1 437 ? -15.298 28.215 187.056 1.00 42.36 437 GLY B CA 1
ATOM 8556 C C . GLY B 1 437 ? -15.908 27.520 188.263 1.00 52.50 437 GLY B C 1
ATOM 8557 O O . GLY B 1 437 ? -15.278 27.462 189.319 1.00 59.10 437 GLY B O 1
ATOM 8558 N N . PRO B 1 438 ? -17.142 27.002 188.119 1.00 56.07 438 PRO B N 1
ATOM 8559 C CA . PRO B 1 438 ? -17.833 26.295 189.205 1.00 55.36 438 PRO B CA 1
ATOM 8560 C C . PRO B 1 438 ? -17.021 25.148 189.799 1.00 50.71 438 PRO B C 1
ATOM 8561 O O . PRO B 1 438 ? -16.961 25.025 191.018 1.00 55.66 438 PRO B O 1
ATOM 8565 N N . ALA B 1 439 ? -16.407 24.327 188.950 1.00 49.39 439 ALA B N 1
ATOM 8566 C CA . ALA B 1 439 ? -15.591 23.212 189.427 1.00 49.93 439 ALA B CA 1
ATOM 8567 C C . ALA B 1 439 ? -14.406 23.703 190.251 1.00 57.52 439 ALA B C 1
ATOM 8568 O O . ALA B 1 439 ? -13.960 23.028 191.179 1.00 59.61 439 ALA B O 1
ATOM 8570 N N . LEU B 1 440 ? -13.897 24.880 189.900 1.00 59.97 440 LEU B N 1
ATOM 8571 C CA . LEU B 1 440 ? -12.778 25.477 190.619 1.00 55.61 440 LEU B CA 1
ATOM 8572 C C . LEU B 1 440 ? -13.233 26.102 191.933 1.00 53.13 440 LEU B C 1
ATOM 8573 O O . LEU B 1 440 ? -12.525 26.026 192.937 1.00 49.47 440 LEU B O 1
ATOM 8578 N N . ARG B 1 441 ? -14.411 26.721 191.924 1.00 47.95 441 ARG B N 1
ATOM 8579 C CA . ARG B 1 441 ? -14.975 27.275 193.147 1.00 53.37 441 ARG B CA 1
ATOM 8580 C C . ARG B 1 441 ? -15.266 26.156 194.137 1.00 58.89 441 ARG B C 1
ATOM 8581 O O . ARG B 1 441 ? -15.067 26.313 195.341 1.00 57.74 441 ARG B O 1
ATOM 8589 N N . GLU B 1 442 ? -15.738 25.030 193.611 1.00 60.75 442 GLU B N 1
ATOM 8590 C CA . GLU B 1 442 ? -16.035 23.850 194.416 1.00 61.48 442 GLU B CA 1
ATOM 8591 C C . GLU B 1 442 ? -14.778 23.319 195.102 1.00 59.76 442 GLU B C 1
ATOM 8592 O O . GLU B 1 442 ? -14.836 22.806 196.222 1.00 58.26 442 GLU B O 1
ATOM 8598 N N . ARG B 1 443 ? -13.639 23.456 194.430 1.00 54.03 443 ARG B N 1
ATOM 8599 C CA . ARG B 1 443 ? -12.376 22.974 194.976 1.00 56.35 443 ARG B CA 1
ATOM 8600 C C . ARG B 1 443 ? -11.743 23.962 195.957 1.00 55.27 443 ARG B C 1
ATOM 8601 O O . ARG B 1 443 ? -10.699 23.678 196.542 1.00 57.57 443 ARG B O 1
ATOM 8609 N N . GLY B 1 444 ? -12.374 25.119 196.134 1.00 52.60 444 GLY B N 1
ATOM 8610 C CA . GLY B 1 444 ? -11.942 26.063 197.149 1.00 53.09 444 GLY B CA 1
ATOM 8611 C C . GLY B 1 444 ? -11.383 27.377 196.638 1.00 51.11 444 GLY B C 1
ATOM 8612 O O . GLY B 1 444 ? -11.152 28.299 197.417 1.00 50.52 444 GLY B O 1
ATOM 8613 N N . PHE B 1 445 ? -11.159 27.472 195.332 1.00 50.99 445 PHE B N 1
ATOM 8614 C CA . PHE B 1 445 ? -10.636 28.703 194.749 1.00 46.57 445 PHE B CA 1
ATOM 8615 C C . PHE B 1 445 ? -11.677 29.815 194.763 1.00 48.26 445 PHE B C 1
ATOM 8616 O O . PHE B 1 445 ? -12.825 29.609 194.370 1.00 55.21 445 PHE B O 1
ATOM 8624 N N . SER B 1 446 ? -11.270 30.994 195.218 1.00 44.41 446 SER B N 1
ATOM 8625 C CA . SER B 1 446 ? -12.181 32.127 195.294 1.00 46.22 446 SER B CA 1
ATOM 8626 C C . SER B 1 446 ? -12.452 32.671 193.898 1.00 47.57 446 SER B C 1
ATOM 8627 O O . SER B 1 446 ? -11.676 32.440 192.970 1.00 48.37 446 SER B O 1
ATOM 8630 N N . GLN B 1 447 ? -13.555 33.393 193.753 1.00 41.51 447 GLN B N 1
ATOM 8631 C CA . GLN B 1 447 ? -13.882 34.015 192.476 1.00 49.81 447 GLN B CA 1
ATOM 8632 C C . GLN B 1 447 ? -12.831 35.034 192.002 1.00 48.85 447 GLN B C 1
ATOM 8633 O O . GLN B 1 447 ? -12.490 35.049 190.821 1.00 44.92 447 GLN B O 1
ATOM 8639 N N . PRO B 1 448 ? -12.314 35.889 192.910 1.00 50.92 448 PRO B N 1
ATOM 8640 C CA . PRO B 1 448 ? -11.225 36.773 192.471 1.00 48.06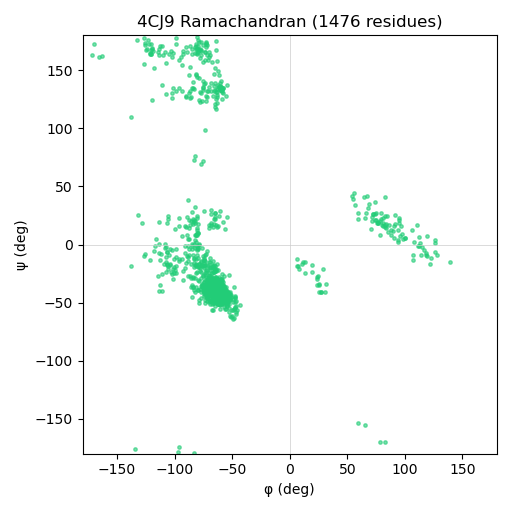 448 PRO B CA 1
ATOM 8641 C C . PRO B 1 448 ? -9.971 36.028 192.013 1.00 42.69 448 PRO B C 1
ATOM 8642 O O . PRO B 1 448 ? -9.270 36.514 191.125 1.00 41.83 448 PRO B O 1
ATOM 8646 N N . ASP B 1 449 ? -9.688 34.875 192.611 1.00 36.64 449 ASP B N 1
ATOM 8647 C CA . ASP B 1 449 ? -8.553 34.066 192.176 1.00 40.01 449 ASP B CA 1
ATOM 8648 C C . ASP B 1 449 ? -8.748 33.617 190.735 1.00 44.52 449 ASP B C 1
ATOM 8649 O O . ASP B 1 449 ? -7.846 33.732 189.908 1.00 43.69 449 ASP B O 1
ATOM 8654 N N . ILE B 1 450 ? -9.941 33.109 190.448 1.00 45.60 450 ILE B N 1
ATOM 8655 C CA . ILE B 1 450 ? -10.271 32.575 189.135 1.00 46.24 450 ILE B CA 1
ATOM 8656 C C . ILE B 1 450 ? -10.209 33.662 188.061 1.00 41.31 450 ILE B C 1
ATOM 8657 O O . ILE B 1 450 ? -9.753 33.419 186.943 1.00 42.38 450 ILE B O 1
ATOM 8662 N N . VAL B 1 451 ? -10.661 34.862 188.410 1.00 34.19 451 VAL B N 1
ATOM 8663 C CA . VAL B 1 451 ? -10.586 35.996 187.500 1.00 40.99 451 VAL B CA 1
ATOM 8664 C C . VAL B 1 451 ? -9.134 36.349 187.193 1.00 43.20 451 VAL B C 1
ATOM 8665 O O . VAL B 1 451 ? -8.791 36.665 186.052 1.00 44.76 451 VAL B O 1
ATOM 8669 N N . LYS B 1 452 ? -8.286 36.278 188.213 1.00 44.61 452 LYS B N 1
ATOM 8670 C CA . LYS B 1 452 ? -6.870 36.586 188.058 1.00 43.78 452 LYS B CA 1
ATOM 8671 C C . LYS B 1 452 ? -6.206 35.604 187.103 1.00 41.53 452 LYS B C 1
ATOM 8672 O O . LYS B 1 452 ? -5.440 35.995 186.221 1.00 43.89 452 LYS B O 1
ATOM 8678 N N . ILE B 1 453 ? -6.506 34.325 187.293 1.00 35.11 453 ILE B N 1
ATOM 8679 C CA . ILE B 1 453 ? -5.961 33.256 186.465 1.00 36.39 453 ILE B CA 1
ATOM 8680 C C . ILE B 1 453 ? -6.426 33.405 185.016 1.00 40.90 453 ILE B C 1
ATOM 8681 O O . ILE B 1 453 ? -5.667 33.169 184.077 1.00 40.30 453 ILE B O 1
ATOM 8686 N N . ALA B 1 454 ? -7.676 33.816 184.845 1.00 39.26 454 ALA B N 1
ATOM 8687 C CA . ALA B 1 454 ? -8.264 33.949 183.520 1.00 42.42 454 ALA B CA 1
ATOM 8688 C C . ALA B 1 454 ? -7.945 35.303 182.895 1.00 44.95 454 ALA B C 1
ATOM 8689 O O . ALA B 1 454 ? -8.080 35.480 181.686 1.00 42.20 454 ALA B O 1
ATOM 8691 N N . GLY B 1 455 ? -7.520 36.250 183.727 1.00 39.04 455 GLY B N 1
ATOM 8692 C CA . GLY B 1 455 ? -7.321 37.624 183.299 1.00 33.33 455 GLY B CA 1
ATOM 8693 C C . GLY B 1 455 ? -6.020 37.913 182.572 1.00 42.07 455 GLY B C 1
ATOM 8694 O O . GLY B 1 455 ? -5.644 39.072 182.402 1.00 46.35 455 GLY B O 1
ATOM 8695 N N . ASN B 1 456 ? -5.330 36.861 182.146 1.00 41.63 456 ASN B N 1
ATOM 8696 C CA . ASN B 1 456 ? -4.145 37.007 181.311 1.00 41.61 456 ASN B CA 1
ATOM 8697 C C . ASN B 1 456 ? -4.343 36.292 179.984 1.00 42.91 456 ASN B C 1
ATOM 8698 O O . ASN B 1 456 ? -5.287 35.520 179.825 1.00 37.61 456 ASN B O 1
ATOM 8703 N N . THR B 1 457 ? -3.461 36.563 179.028 1.00 39.48 457 THR B N 1
ATOM 8704 C CA . THR B 1 457 ? -3.452 35.811 177.784 1.00 36.12 457 THR B CA 1
ATOM 8705 C C . THR B 1 457 ? -3.063 34.372 178.089 1.00 40.82 457 THR B C 1
ATOM 8706 O O . THR B 1 457 ? -2.090 34.122 178.800 1.00 39.03 457 THR B O 1
ATOM 8710 N N . GLY B 1 458 ? -3.832 33.431 177.557 1.00 40.82 458 GLY B N 1
ATOM 8711 C CA . GLY B 1 458 ? -3.614 32.023 177.832 1.00 38.74 458 GLY B CA 1
ATOM 8712 C C . GLY B 1 458 ? -4.393 31.590 179.056 1.00 42.04 458 GLY B C 1
ATOM 8713 O O . GLY B 1 458 ? -4.190 30.496 179.577 1.00 39.03 458 GLY B O 1
ATOM 8714 N N . GLY B 1 459 ? -5.294 32.461 179.506 1.00 46.75 459 GLY B N 1
ATOM 8715 C CA . GLY B 1 459 ? -6.069 32.237 180.714 1.00 42.63 459 GLY B CA 1
ATOM 8716 C C . GLY B 1 459 ? -6.891 30.965 180.694 1.00 46.68 459 GLY B C 1
ATOM 8717 O O . GLY B 1 459 ? -7.046 30.304 181.722 1.00 40.02 459 GLY B O 1
ATOM 8718 N N . ALA B 1 460 ? -7.420 30.622 179.523 1.00 42.04 460 ALA B N 1
ATOM 8719 C CA . ALA B 1 460 ? -8.182 29.391 179.363 1.00 39.96 460 ALA B CA 1
ATOM 8720 C C . ALA B 1 460 ? -7.312 28.187 179.703 1.00 35.68 460 ALA B C 1
ATOM 8721 O O . ALA B 1 460 ? -7.742 27.270 180.400 1.00 40.04 460 ALA B O 1
ATOM 8723 N N . GLN B 1 461 ? -6.079 28.204 179.209 1.00 33.45 461 GLN B N 1
ATOM 8724 C CA . GLN B 1 461 ? -5.142 27.114 179.452 1.00 39.57 461 GLN B CA 1
ATOM 8725 C C . GLN B 1 461 ? -4.686 27.121 180.906 1.00 44.05 461 GLN B C 1
ATOM 8726 O O . GLN B 1 461 ? -4.387 26.074 181.482 1.00 42.88 461 GLN B O 1
ATOM 8732 N N . ALA B 1 462 ? -4.637 28.311 181.496 1.00 46.66 462 ALA B N 1
ATOM 8733 C CA . ALA B 1 462 ? -4.242 28.455 182.892 1.00 41.44 462 ALA B CA 1
ATOM 8734 C C . ALA B 1 462 ? -5.306 27.869 183.814 1.00 37.19 462 ALA B C 1
ATOM 8735 O O . ALA B 1 462 ? -4.986 27.188 184.787 1.00 33.75 462 ALA B O 1
ATOM 8737 N N . LEU B 1 463 ? -6.570 28.137 183.501 1.00 40.97 463 LEU B N 1
ATOM 8738 C CA . LEU B 1 463 ? -7.681 27.594 184.277 1.00 47.07 463 LEU B CA 1
ATOM 8739 C C . LEU B 1 463 ? -7.722 26.071 184.207 1.00 48.59 463 LEU B C 1
ATOM 8740 O O . LEU B 1 463 ? -7.944 25.399 185.214 1.00 51.27 463 LEU B O 1
ATOM 8745 N N . GLN B 1 464 ? -7.515 25.536 183.007 1.00 44.15 464 GLN B N 1
ATOM 8746 C CA . GLN B 1 464 ? -7.550 24.094 182.793 1.00 46.97 464 GLN B CA 1
ATOM 8747 C C . GLN B 1 464 ? -6.414 23.407 183.540 1.00 48.30 464 GLN B C 1
ATOM 8748 O O . GLN B 1 464 ? -6.597 22.342 184.130 1.00 44.37 464 GLN B O 1
ATOM 8754 N N . ALA B 1 465 ? -5.241 24.030 183.513 1.00 45.06 465 ALA B N 1
ATOM 8755 C CA . ALA B 1 465 ? -4.069 23.492 184.191 1.00 40.44 465 ALA B CA 1
ATOM 8756 C C . ALA B 1 465 ? -4.297 23.380 185.695 1.00 47.75 465 ALA B C 1
ATOM 8757 O O . ALA B 1 465 ? -3.825 22.440 186.336 1.00 40.55 465 ALA B O 1
ATOM 8759 N N . VAL B 1 466 ? -5.022 24.341 186.257 1.00 43.16 466 VAL B N 1
ATOM 8760 C CA . VAL B 1 466 ? -5.334 24.303 187.678 1.00 48.87 466 VAL B CA 1
ATOM 8761 C C . VAL B 1 466 ? -6.227 23.106 187.987 1.00 51.14 466 VAL B C 1
ATOM 8762 O O . VAL B 1 466 ? -5.905 22.294 188.850 1.00 46.85 466 VAL B O 1
ATOM 8766 N N . LEU B 1 467 ? -7.335 22.996 187.259 1.00 49.97 467 LEU B N 1
ATOM 8767 C CA . LEU B 1 467 ? -8.281 21.897 187.429 1.00 52.46 467 LEU B CA 1
ATOM 8768 C C . LEU B 1 467 ? -7.582 20.543 187.310 1.00 53.22 467 LEU B C 1
ATOM 8769 O O . LEU B 1 467 ? -7.867 19.614 188.067 1.00 54.05 467 LEU B O 1
ATOM 8774 N N . ASP B 1 468 ? -6.648 20.450 186.368 1.00 57.51 468 ASP B N 1
ATOM 8775 C CA . ASP B 1 468 ? -5.924 19.210 186.115 1.00 61.27 468 ASP B CA 1
ATOM 8776 C C . ASP B 1 468 ? -4.896 18.879 187.192 1.00 60.23 468 ASP B C 1
ATOM 8777 O O . ASP B 1 468 ? -4.762 17.723 187.590 1.00 67.23 468 ASP B O 1
ATOM 8782 N N . LEU B 1 469 ? -4.171 19.892 187.660 1.00 48.83 469 LEU B N 1
ATOM 8783 C CA . LEU B 1 469 ? -2.995 19.656 188.494 1.00 45.51 469 LEU B CA 1
ATOM 8784 C C . LEU B 1 469 ? -3.158 19.999 189.980 1.00 49.08 469 LEU B C 1
ATOM 8785 O O . LEU B 1 469 ? -2.298 19.648 190.791 1.00 46.91 469 LEU B O 1
ATOM 8790 N N . GLU B 1 470 ? -4.249 20.675 190.335 1.00 45.24 470 GLU B N 1
ATOM 8791 C CA . GLU B 1 470 ? -4.431 21.163 191.704 1.00 50.51 470 GLU B CA 1
ATOM 8792 C C . GLU B 1 470 ? -4.363 20.070 192.769 1.00 57.60 470 GLU B C 1
ATOM 8793 O O . GLU B 1 470 ? -3.643 20.211 193.757 1.00 57.95 470 GLU B O 1
ATOM 8799 N N . LEU B 1 471 ? -5.109 18.987 192.569 1.00 61.83 471 LEU B N 1
ATOM 8800 C CA . LEU B 1 471 ? -5.169 17.913 193.559 1.00 67.38 471 LEU B CA 1
ATOM 8801 C C . LEU B 1 471 ? -3.803 17.301 193.851 1.00 61.67 471 LEU B C 1
ATOM 8802 O O . LEU B 1 471 ? -3.436 17.106 195.010 1.00 56.60 471 LEU B O 1
ATOM 8807 N N . THR B 1 472 ? -3.055 17.001 192.795 1.00 53.00 472 THR B N 1
ATOM 8808 C CA . THR B 1 472 ? -1.741 16.391 192.943 1.00 53.00 472 THR B CA 1
ATOM 8809 C C . THR B 1 472 ? -0.780 17.308 193.691 1.00 53.94 472 THR B C 1
ATOM 8810 O O . THR B 1 472 ? -0.053 16.867 194.583 1.00 49.44 472 THR B O 1
ATOM 8814 N N . LEU B 1 473 ? -0.786 18.587 193.328 1.00 52.60 473 LEU B N 1
ATOM 8815 C CA . LEU B 1 473 ? 0.131 19.558 193.917 1.00 53.18 473 LEU B CA 1
ATOM 8816 C C . LEU B 1 473 ? -0.166 19.839 195.389 1.00 48.06 473 LEU B C 1
ATOM 8817 O O . LEU B 1 473 ? 0.748 20.097 196.171 1.00 43.33 473 LEU B O 1
ATOM 8822 N N . VAL B 1 474 ? -1.440 19.792 195.761 1.00 43.13 474 VAL B N 1
ATOM 8823 C CA . VAL B 1 474 ? -1.820 19.930 197.161 1.00 51.82 474 VAL B CA 1
ATOM 8824 C C . VAL B 1 474 ? -1.253 18.772 197.971 1.00 55.59 474 VAL B C 1
ATOM 8825 O O . VAL B 1 474 ? -0.683 18.972 199.045 1.00 55.56 474 VAL B O 1
ATOM 8829 N N . GLU B 1 475 ? -1.402 17.562 197.437 1.00 65.68 475 GLU B N 1
ATOM 8830 C CA . GLU B 1 475 ? -0.872 16.362 198.074 1.00 72.40 475 GLU B CA 1
ATOM 8831 C C . GLU B 1 475 ? 0.639 16.453 198.247 1.00 69.80 475 GLU B C 1
ATOM 8832 O O . GLU B 1 475 ? 1.195 15.947 199.222 1.00 64.00 475 GLU B O 1
ATOM 8838 N N . HIS B 1 476 ? 1.299 17.105 197.295 1.00 67.20 476 HIS B N 1
ATOM 8839 C CA . HIS B 1 476 ? 2.745 17.273 197.354 1.00 64.67 476 HIS B CA 1
ATOM 8840 C C . HIS B 1 476 ? 3.162 18.415 198.279 1.00 59.41 476 HIS B C 1
ATOM 8841 O O . HIS B 1 476 ? 4.353 18.654 198.475 1.00 65.24 476 HIS B O 1
ATOM 8848 N N . GLY B 1 477 ? 2.179 19.116 198.839 1.00 45.07 477 GLY B N 1
ATOM 8849 C CA . GLY B 1 477 ? 2.443 20.131 199.844 1.00 47.32 477 GLY B CA 1
ATOM 8850 C C . GLY B 1 477 ? 2.267 21.574 199.401 1.00 52.34 477 GLY B C 1
ATOM 8851 O O . GLY B 1 477 ? 2.516 22.499 200.177 1.00 49.42 477 GLY B O 1
ATOM 8852 N N . PHE B 1 478 ? 1.850 21.779 198.156 1.00 47.86 478 PHE B N 1
ATOM 8853 C CA . PHE B 1 478 ? 1.592 23.130 197.670 1.00 46.43 478 PHE B CA 1
ATOM 8854 C C . PHE B 1 478 ? 0.217 23.608 198.118 1.00 49.75 478 PHE B C 1
ATOM 8855 O O . PHE B 1 478 ? -0.721 22.820 198.217 1.00 55.72 478 PHE B O 1
ATOM 8863 N N . SER B 1 479 ? 0.101 24.900 198.394 1.00 37.26 479 SER B N 1
ATOM 8864 C CA . SER B 1 479 ? -1.178 25.464 198.795 1.00 34.93 479 SER B CA 1
ATOM 8865 C C . SER B 1 479 ? -1.887 26.063 197.593 1.00 41.84 479 SER B C 1
ATOM 8866 O O . SER B 1 479 ? -1.262 26.379 196.580 1.00 42.96 479 SER B O 1
ATOM 8869 N N . GLN B 1 480 ? -3.200 26.209 197.704 1.00 44.71 480 GLN B N 1
ATOM 8870 C CA . GLN B 1 480 ? -3.979 26.819 196.635 1.00 47.55 480 GLN B CA 1
ATOM 8871 C C . GLN B 1 480 ? -3.591 28.277 196.339 1.00 47.60 480 GLN B C 1
ATOM 8872 O O . GLN B 1 480 ? -3.570 28.675 195.174 1.00 48.49 480 GLN B O 1
ATOM 8878 N N . PRO B 1 481 ? -3.282 29.077 197.380 1.00 46.86 481 PRO B N 1
ATOM 8879 C CA . PRO B 1 481 ? -2.716 30.399 197.080 1.00 41.88 481 PRO B CA 1
ATOM 8880 C C . PRO B 1 481 ? -1.371 30.335 196.349 1.00 37.65 481 PRO B C 1
ATOM 8881 O O . PRO B 1 481 ? -1.057 31.248 195.585 1.00 41.04 481 PRO B O 1
ATOM 8885 N N . ASP B 1 482 ? -0.587 29.286 196.580 1.00 42.42 482 ASP B N 1
ATOM 8886 C CA . ASP B 1 482 ? 0.635 29.088 195.806 1.00 38.21 482 ASP B CA 1
ATOM 8887 C C . ASP B 1 482 ? 0.277 28.833 194.346 1.00 39.03 482 ASP B C 1
ATOM 8888 O O . ASP B 1 482 ? 0.885 29.396 193.437 1.00 41.40 482 ASP B O 1
ATOM 8893 N N . ILE B 1 483 ? -0.720 27.981 194.138 1.00 33.64 483 ILE B N 1
ATOM 8894 C CA . ILE B 1 483 ? -1.162 27.617 192.800 1.00 40.07 483 ILE B CA 1
ATOM 8895 C C . ILE B 1 483 ? -1.705 28.836 192.054 1.00 42.14 483 ILE B C 1
ATOM 8896 O O . ILE B 1 483 ? -1.450 29.007 190.863 1.00 44.88 483 ILE B O 1
ATOM 8901 N N . VAL B 1 484 ? -2.436 29.688 192.768 1.00 42.01 484 VAL B N 1
ATOM 8902 C CA . VAL B 1 484 ? -2.955 30.921 192.191 1.00 41.83 484 VAL B CA 1
ATOM 8903 C C . VAL B 1 484 ? -1.818 31.839 191.758 1.00 42.91 484 VAL B C 1
ATOM 8904 O O . VAL B 1 484 ? -1.847 32.409 190.668 1.00 44.53 484 VAL B O 1
ATOM 8908 N N . ARG B 1 485 ? -0.813 31.966 192.618 1.00 36.27 485 ARG B N 1
ATOM 8909 C CA . ARG B 1 485 ? 0.338 32.818 192.347 1.00 39.28 485 ARG B CA 1
ATOM 8910 C C . ARG B 1 485 ? 1.101 32.374 191.099 1.00 35.10 485 ARG B C 1
ATOM 8911 O O . ARG B 1 485 ? 1.522 33.199 190.287 1.00 36.50 485 ARG B O 1
ATOM 8919 N N . ILE B 1 486 ? 1.275 31.066 190.956 1.00 35.15 486 ILE B N 1
ATOM 8920 C CA . ILE B 1 486 ? 1.998 30.501 189.824 1.00 36.44 486 ILE B CA 1
ATOM 8921 C C . ILE B 1 486 ? 1.209 30.660 188.522 1.00 40.01 486 ILE B C 1
ATOM 8922 O O . ILE B 1 486 ? 1.775 30.975 187.474 1.00 42.98 486 ILE B O 1
ATOM 8927 N N . THR B 1 487 ? -0.103 30.460 188.599 1.00 39.78 487 THR B N 1
ATOM 8928 C CA . THR B 1 487 ? -0.947 30.453 187.410 1.00 45.82 487 THR B CA 1
ATOM 8929 C C . THR B 1 487 ? -1.565 31.816 187.101 1.00 48.37 487 THR B C 1
ATOM 8930 O O . THR B 1 487 ? -2.109 32.026 186.017 1.00 40.87 487 THR B O 1
ATOM 8934 N N . GLY B 1 488 ? -1.476 32.737 188.054 1.00 45.86 488 GLY B N 1
ATOM 8935 C CA . GLY B 1 488 ? -2.084 34.048 187.911 1.00 38.69 488 GLY B CA 1
ATOM 8936 C C . GLY B 1 488 ? -1.261 35.033 187.105 1.00 37.88 488 GLY B C 1
ATOM 8937 O O . GLY B 1 488 ? -1.586 36.219 187.040 1.00 37.26 488 GLY B O 1
ATOM 8938 N N . ASN B 1 489 ? -0.186 34.546 186.495 1.00 33.37 489 ASN B N 1
ATOM 8939 C CA . ASN B 1 489 ? 0.625 35.367 185.603 1.00 35.93 489 ASN B CA 1
ATOM 8940 C C . ASN B 1 489 ? 0.499 34.912 184.156 1.00 42.98 489 ASN B C 1
ATOM 8941 O O . ASN B 1 489 ? -0.084 33.865 183.869 1.00 38.35 489 ASN B O 1
ATOM 8946 N N . ARG B 1 490 ? 1.052 35.713 183.252 1.00 43.05 490 ARG B N 1
ATOM 8947 C CA . ARG B 1 490 ? 1.169 35.347 181.850 1.00 46.51 490 ARG B CA 1
ATOM 8948 C C . ARG B 1 490 ? 2.009 34.080 181.756 1.00 46.59 490 ARG B C 1
ATOM 8949 O O . ARG B 1 490 ? 3.061 33.981 182.384 1.00 46.12 490 ARG B O 1
ATOM 8957 N N . GLY B 1 491 ? 1.543 33.110 180.979 1.00 47.49 491 GLY B N 1
ATOM 8958 C CA . GLY B 1 491 ? 2.238 31.841 180.856 1.00 42.29 491 GLY B CA 1
ATOM 8959 C C . GLY B 1 491 ? 2.060 30.971 182.087 1.00 45.59 491 GLY B C 1
ATOM 8960 O O . GLY B 1 491 ? 2.904 30.133 182.395 1.00 44.66 491 GLY B O 1
ATOM 8961 N N . GLY B 1 492 ? 0.949 31.169 182.789 1.00 42.67 492 GLY B N 1
ATOM 8962 C CA . GLY B 1 492 ? 0.676 30.446 184.018 1.00 45.40 492 GLY B CA 1
ATOM 8963 C C . GLY B 1 492 ? 0.587 28.940 183.845 1.00 48.90 492 GLY B C 1
ATOM 8964 O O . GLY B 1 492 ? 1.088 28.183 184.680 1.00 46.87 492 GLY B O 1
ATOM 8965 N N . ALA B 1 493 ? -0.054 28.507 182.763 1.00 46.46 493 ALA B N 1
ATOM 8966 C CA . ALA B 1 493 ? -0.216 27.083 182.479 1.00 47.28 493 ALA B CA 1
ATOM 8967 C C . ALA B 1 493 ? 1.134 26.387 182.351 1.00 39.78 493 ALA B C 1
ATOM 8968 O O . ALA B 1 493 ? 1.338 25.309 182.906 1.00 40.20 493 ALA B O 1
ATOM 8970 N N . GLN B 1 494 ? 2.054 27.012 181.623 1.00 29.11 494 GLN B N 1
ATOM 8971 C CA . GLN B 1 494 ? 3.396 26.463 181.456 1.00 37.11 494 GLN B CA 1
ATOM 8972 C C . GLN B 1 494 ? 4.160 26.433 182.780 1.00 36.24 494 GLN B C 1
ATOM 8973 O O . GLN B 1 494 ? 4.914 25.498 183.053 1.00 42.48 494 GLN B O 1
ATOM 8979 N N . ALA B 1 495 ? 3.959 27.461 183.598 1.00 34.88 495 ALA B N 1
ATOM 8980 C CA . ALA B 1 495 ? 4.639 27.556 184.887 1.00 38.31 495 ALA B CA 1
ATOM 8981 C C . ALA B 1 495 ? 4.207 26.429 185.816 1.00 32.76 495 ALA B C 1
ATOM 8982 O O . ALA B 1 495 ? 5.042 25.781 186.447 1.00 45.51 495 ALA B O 1
ATOM 8984 N N . LEU B 1 496 ? 2.901 26.193 185.891 1.00 33.64 496 LEU B N 1
ATOM 8985 C CA . LEU B 1 496 ? 2.365 25.140 186.747 1.00 42.87 496 LEU B CA 1
ATOM 8986 C C . LEU B 1 496 ? 2.759 23.744 186.266 1.00 48.86 496 LEU B C 1
ATOM 8987 O O . LEU B 1 496 ? 2.975 22.842 187.077 1.00 53.32 496 LEU B O 1
ATOM 8992 N N . GLN B 1 497 ? 2.840 23.569 184.950 1.00 47.47 497 GLN B N 1
ATOM 8993 C CA . GLN B 1 497 ? 3.264 22.298 184.371 1.00 50.48 497 GLN B CA 1
ATOM 8994 C C . GLN B 1 497 ? 4.735 22.031 184.667 1.00 42.48 497 GLN B C 1
ATOM 8995 O O . GLN B 1 497 ? 5.130 20.899 184.941 1.00 48.63 497 GLN B O 1
ATOM 9001 N N . ALA B 1 498 ? 5.545 23.082 184.607 1.00 29.03 498 ALA B N 1
ATOM 9002 C CA . ALA B 1 498 ? 6.971 22.960 184.875 1.00 34.49 498 ALA B CA 1
ATOM 9003 C C . ALA B 1 498 ? 7.212 22.635 186.345 1.00 41.71 498 ALA B C 1
ATOM 9004 O O . ALA B 1 498 ? 8.160 21.930 186.688 1.00 44.45 498 ALA B O 1
ATOM 9006 N N . VAL B 1 499 ? 6.354 23.164 187.210 1.00 38.96 499 VAL B N 1
ATOM 9007 C CA . VAL B 1 499 ? 6.399 22.828 188.628 1.00 45.36 499 VAL B CA 1
ATOM 9008 C C . VAL B 1 499 ? 6.198 21.330 188.803 1.00 48.18 499 VAL B C 1
ATOM 9009 O O . VAL B 1 499 ? 6.981 20.666 189.480 1.00 47.47 499 VAL B O 1
ATOM 9013 N N . LEU B 1 500 ? 5.156 20.805 188.166 1.00 47.75 500 LEU B N 1
ATOM 9014 C CA . LEU B 1 500 ? 4.824 19.389 188.257 1.00 51.14 500 LEU B CA 1
ATOM 9015 C C . LEU B 1 500 ? 5.945 18.521 187.693 1.00 51.87 500 LEU B C 1
ATOM 9016 O O . LEU B 1 500 ? 6.267 17.472 188.247 1.00 59.37 500 LEU B O 1
ATOM 9021 N N . ALA B 1 501 ? 6.541 18.970 186.595 1.00 46.71 501 ALA B N 1
ATOM 9022 C CA . ALA B 1 501 ? 7.575 18.192 185.923 1.00 47.48 501 ALA B CA 1
ATOM 9023 C C . ALA B 1 501 ? 8.918 18.242 186.648 1.00 50.15 501 ALA B C 1
ATOM 9024 O O . ALA B 1 501 ? 9.646 17.252 186.683 1.00 57.37 501 ALA B O 1
ATOM 9026 N N . LEU B 1 502 ? 9.245 19.393 187.225 1.00 42.45 502 LEU B N 1
ATOM 9027 C CA . LEU B 1 502 ? 10.579 19.602 187.777 1.00 44.20 502 LEU B CA 1
ATOM 9028 C C . LEU B 1 502 ? 10.645 19.488 189.302 1.00 46.72 502 LEU B C 1
ATOM 9029 O O . LEU B 1 502 ? 11.730 19.548 189.877 1.00 45.80 502 LEU B O 1
ATOM 9034 N N . GLU B 1 503 ? 9.492 19.319 189.947 1.00 52.93 503 GLU B N 1
ATOM 9035 C CA . GLU B 1 503 ? 9.425 19.266 191.411 1.00 61.18 503 GLU B CA 1
ATOM 9036 C C . GLU B 1 503 ? 10.378 18.253 192.034 1.00 60.88 503 GLU B C 1
ATOM 9037 O O . GLU B 1 503 ? 11.178 18.601 192.903 1.00 62.85 503 GLU B O 1
ATOM 9043 N N . LEU B 1 504 ? 10.275 17.003 191.591 1.00 66.52 504 LEU B N 1
ATOM 9044 C CA . LEU B 1 504 ? 11.104 15.918 192.108 1.00 69.55 504 LEU B CA 1
ATOM 9045 C C . LEU B 1 504 ? 12.589 16.245 192.017 1.00 66.94 504 LEU B C 1
ATOM 9046 O O . LEU B 1 504 ? 13.317 16.144 193.003 1.00 66.52 504 LEU B O 1
ATOM 9051 N N . THR B 1 505 ? 13.028 16.642 190.828 1.00 63.01 505 THR B N 1
ATOM 9052 C CA . THR B 1 505 ? 14.425 16.987 190.602 1.00 64.08 505 THR B CA 1
ATOM 9053 C C . THR B 1 505 ? 14.844 18.166 191.475 1.00 68.23 505 THR B C 1
ATOM 9054 O O . THR B 1 505 ? 15.940 18.178 192.034 1.00 73.60 505 THR B O 1
ATOM 9058 N N . LEU B 1 506 ? 13.959 19.150 191.598 1.00 59.89 506 LEU B N 1
ATOM 9059 C CA . LEU B 1 506 ? 14.239 20.335 192.401 1.00 58.14 506 LEU B CA 1
ATOM 9060 C C . LEU B 1 506 ? 14.349 20.019 193.892 1.00 59.21 506 LEU B C 1
ATOM 9061 O O . LEU B 1 506 ? 15.294 20.452 194.551 1.00 60.97 506 LEU B O 1
ATOM 9066 N N . ARG B 1 507 ? 13.386 19.264 194.416 1.00 64.03 507 ARG B N 1
ATOM 9067 C CA . ARG B 1 507 ? 13.389 18.882 195.827 1.00 65.12 507 ARG B CA 1
ATOM 9068 C C . ARG B 1 507 ? 14.646 18.102 196.198 1.00 72.30 507 ARG B C 1
ATOM 9069 O O . ARG B 1 507 ? 15.232 18.318 197.259 1.00 75.47 507 ARG B O 1
ATOM 9077 N N . GLU B 1 508 ? 15.057 17.197 195.315 1.00 74.56 508 GLU B N 1
ATOM 9078 C CA . GLU B 1 508 ? 16.197 16.328 195.582 1.00 77.30 508 GLU B CA 1
ATOM 9079 C C . GLU B 1 508 ? 17.530 17.067 195.540 1.00 74.50 508 GLU B C 1
ATOM 9080 O O . GLU B 1 508 ? 18.515 16.610 196.120 1.00 75.36 508 GLU B O 1
ATOM 9086 N N . ARG B 1 509 ? 17.561 18.207 194.857 1.00 69.50 509 ARG B N 1
ATOM 9087 C CA . ARG B 1 509 ? 18.775 19.015 194.799 1.00 66.26 509 ARG B CA 1
ATOM 9088 C C . ARG B 1 509 ? 18.892 19.945 196.004 1.00 63.57 509 ARG B C 1
ATOM 9089 O O . ARG B 1 509 ? 19.854 20.703 196.123 1.00 63.91 509 ARG B O 1
ATOM 9097 N N . GLY B 1 510 ? 17.909 19.884 196.895 1.00 58.68 510 GLY B N 1
ATOM 9098 C CA . GLY B 1 510 ? 17.958 20.652 198.124 1.00 58.71 510 GLY B CA 1
ATOM 9099 C C . GLY B 1 510 ? 17.016 21.837 198.157 1.00 60.42 510 GLY B C 1
ATOM 9100 O O . GLY B 1 510 ? 16.783 22.416 199.216 1.00 62.29 510 GLY B O 1
ATOM 9101 N N . PHE B 1 511 ? 16.473 22.202 196.998 1.00 62.37 511 PHE B N 1
ATOM 9102 C CA . PHE B 1 511 ? 15.564 23.340 196.912 1.00 57.49 511 PHE B CA 1
ATOM 9103 C C . PHE B 1 511 ? 14.275 23.070 197.673 1.00 59.02 511 PHE B C 1
ATOM 9104 O O . PHE B 1 511 ? 13.702 21.986 197.578 1.00 64.77 511 PHE B O 1
ATOM 9112 N N . SER B 1 512 ? 13.822 24.062 198.429 1.00 53.37 512 SER B N 1
ATOM 9113 C CA . SER B 1 512 ? 12.620 23.900 199.231 1.00 53.26 512 SER B CA 1
ATOM 9114 C C . SER B 1 512 ? 11.358 24.132 198.408 1.00 52.72 512 SER B C 1
ATOM 9115 O O . SER B 1 512 ? 11.403 24.670 197.301 1.00 43.86 512 SER B O 1
ATOM 9118 N N . GLN B 1 513 ? 10.230 23.711 198.965 1.00 48.48 513 GLN B N 1
ATOM 9119 C CA . GLN B 1 513 ? 8.929 23.936 198.354 1.00 47.80 513 GLN B CA 1
ATOM 9120 C C . GLN B 1 513 ? 8.593 25.428 198.170 1.00 53.71 513 GLN B C 1
ATOM 9121 O O . GLN B 1 513 ? 8.087 25.813 197.113 1.00 49.93 513 GLN B O 1
ATOM 9127 N N . PRO B 1 514 ? 8.864 26.275 199.188 1.00 53.58 514 PRO B N 1
ATOM 9128 C CA . PRO B 1 514 ? 8.659 27.709 198.943 1.00 48.59 514 PRO B CA 1
ATOM 9129 C C . PRO B 1 514 ? 9.648 28.306 197.943 1.00 45.59 514 PRO B C 1
ATOM 9130 O O . PRO B 1 514 ? 9.311 29.297 197.294 1.00 42.00 514 PRO B O 1
ATOM 9134 N N . ASP B 1 515 ? 10.844 27.730 197.831 1.00 41.31 515 ASP B N 1
ATOM 9135 C CA . ASP B 1 515 ? 11.802 28.169 196.817 1.00 35.36 515 ASP B CA 1
ATOM 9136 C C . ASP B 1 515 ? 11.180 28.013 195.435 1.00 43.17 515 ASP B C 1
ATOM 9137 O O . ASP B 1 515 ? 11.175 28.947 194.631 1.00 40.02 515 ASP B O 1
ATOM 9142 N N . ILE B 1 516 ? 10.651 26.821 195.182 1.00 43.53 516 ILE B N 1
ATOM 9143 C CA . ILE B 1 516 ? 10.008 26.490 193.919 1.00 42.84 516 ILE B CA 1
ATOM 9144 C C . ILE B 1 516 ? 8.897 27.478 193.591 1.00 46.75 516 ILE B C 1
ATOM 9145 O O . ILE B 1 516 ? 8.825 27.992 192.475 1.00 37.14 516 ILE B O 1
ATOM 9150 N N . VAL B 1 517 ? 8.044 27.744 194.576 1.00 46.32 517 VAL B N 1
ATOM 9151 C CA . VAL B 1 517 ? 6.931 28.675 194.413 1.00 45.30 517 VAL B CA 1
ATOM 9152 C C . VAL B 1 517 ? 7.415 30.074 194.036 1.00 46.18 517 VAL B C 1
ATOM 9153 O O . VAL B 1 517 ? 6.873 30.701 193.124 1.00 43.93 517 VAL B O 1
ATOM 9157 N N . LYS B 1 518 ? 8.440 30.551 194.735 1.00 52.56 518 LYS B N 1
ATOM 9158 C CA . LYS B 1 518 ? 8.984 31.883 194.492 1.00 56.54 518 LYS B CA 1
ATOM 9159 C C . LYS B 1 518 ? 9.564 32.010 193.088 1.00 49.16 518 LYS B C 1
ATOM 9160 O O . LYS B 1 518 ? 9.406 33.038 192.432 1.00 53.92 518 LYS B O 1
ATOM 9166 N N . ILE B 1 519 ? 10.236 30.959 192.634 1.00 42.54 519 ILE B N 1
ATOM 9167 C CA . ILE B 1 519 ? 10.828 30.945 191.301 1.00 44.42 519 ILE B CA 1
ATOM 9168 C C . ILE B 1 519 ? 9.757 30.887 190.213 1.00 41.01 519 ILE B C 1
ATOM 9169 O O . ILE B 1 519 ? 9.788 31.655 189.252 1.00 39.81 519 ILE B O 1
ATOM 9174 N N . ALA B 1 520 ? 8.803 29.979 190.383 1.00 43.34 520 ALA B N 1
ATOM 9175 C CA . ALA B 1 520 ? 7.756 29.766 189.391 1.00 43.54 520 ALA B CA 1
ATOM 9176 C C . ALA B 1 520 ? 6.676 30.844 189.436 1.00 44.51 520 ALA B C 1
ATOM 9177 O O . ALA B 1 520 ? 5.911 31.005 188.484 1.00 36.60 520 ALA B O 1
ATOM 9179 N N . GLY B 1 521 ? 6.625 31.579 190.544 1.00 36.28 521 GLY B N 1
ATOM 9180 C CA . GLY B 1 521 ? 5.537 32.505 190.808 1.00 33.35 521 GLY B CA 1
ATOM 9181 C C . GLY B 1 521 ? 5.624 33.871 190.154 1.00 38.36 521 GLY B C 1
ATOM 9182 O O . GLY B 1 521 ? 4.820 34.755 190.451 1.00 39.20 521 GLY B O 1
ATOM 9183 N N . ASN B 1 522 ? 6.597 34.054 189.269 1.00 40.45 522 ASN B N 1
ATOM 9184 C CA . ASN B 1 522 ? 6.699 35.294 188.508 1.00 41.31 522 ASN B CA 1
ATOM 9185 C C . ASN B 1 522 ? 6.600 35.025 187.015 1.00 46.63 522 ASN B C 1
ATOM 9186 O O . ASN B 1 522 ? 6.664 33.876 186.583 1.00 47.72 522 ASN B O 1
ATOM 9191 N N . SER B 1 523 ? 6.435 36.087 186.233 1.00 53.64 523 SER B N 1
ATOM 9192 C CA . SER B 1 523 ? 6.401 35.966 184.782 1.00 55.70 523 SER B CA 1
ATOM 9193 C C . SER B 1 523 ? 7.702 35.354 184.279 1.00 50.52 523 SER B C 1
ATOM 9194 O O . SER B 1 523 ? 8.788 35.756 184.694 1.00 47.45 523 SER B O 1
ATOM 9197 N N . GLY B 1 524 ? 7.584 34.373 183.390 1.00 42.02 524 GLY B N 1
ATOM 9198 C CA . GLY B 1 524 ? 8.742 33.658 182.888 1.00 38.92 524 GLY B CA 1
ATOM 9199 C C . GLY B 1 524 ? 9.158 32.561 183.846 1.00 39.42 524 GLY B C 1
ATOM 9200 O O . GLY B 1 524 ? 10.269 32.043 183.769 1.00 41.80 524 GLY B O 1
ATOM 9201 N N . GLY B 1 525 ? 8.250 32.211 184.753 1.00 40.16 525 GLY B N 1
ATOM 9202 C CA . GLY B 1 525 ? 8.513 31.226 185.787 1.00 36.95 525 GLY B CA 1
ATOM 9203 C C . GLY B 1 525 ? 8.961 29.875 185.264 1.00 43.88 525 GLY B C 1
ATOM 9204 O O . GLY B 1 525 ? 9.817 29.226 185.864 1.00 37.87 525 GLY B O 1
ATOM 9205 N N . ALA B 1 526 ? 8.384 29.451 184.143 1.00 47.62 526 ALA B N 1
ATOM 9206 C CA . ALA B 1 526 ? 8.728 28.163 183.546 1.00 47.72 526 ALA B CA 1
ATOM 9207 C C . ALA B 1 526 ? 10.192 28.112 183.131 1.00 43.51 526 ALA B C 1
ATOM 9208 O O . ALA B 1 526 ? 10.882 27.124 183.383 1.00 46.37 526 ALA B O 1
ATOM 9210 N N . GLN B 1 527 ? 10.658 29.181 182.494 1.00 37.22 527 GLN B N 1
ATOM 9211 C CA . GLN B 1 527 ? 12.060 29.280 182.088 1.00 39.67 527 GLN B CA 1
ATOM 9212 C C . GLN B 1 527 ? 12.974 29.409 183.303 1.00 36.94 527 GLN B C 1
ATOM 9213 O O . GLN B 1 527 ? 14.080 28.869 183.318 1.00 40.43 527 GLN B O 1
ATOM 9219 N N . ALA B 1 528 ? 12.507 30.126 184.320 1.00 30.19 528 ALA B N 1
ATOM 9220 C CA . ALA B 1 528 ? 13.303 30.344 185.528 1.00 33.44 528 ALA B CA 1
ATOM 9221 C C . ALA B 1 528 ? 13.612 29.038 186.259 1.00 35.89 528 ALA B C 1
ATOM 9222 O O . ALA B 1 528 ? 14.733 28.832 186.725 1.00 43.92 528 ALA B O 1
ATOM 9224 N N . LEU B 1 529 ? 12.616 28.162 186.356 1.00 44.88 529 LEU B N 1
ATOM 9225 C CA . LEU B 1 529 ? 12.792 26.864 187.004 1.00 49.00 529 LEU B CA 1
ATOM 9226 C C . LEU B 1 529 ? 13.826 26.004 186.283 1.00 51.68 529 LEU B C 1
ATOM 9227 O O . LEU B 1 529 ? 14.714 25.427 186.911 1.00 51.48 529 LEU B O 1
ATOM 9232 N N . GLN B 1 530 ? 13.703 25.916 184.962 1.00 45.79 530 GLN B N 1
ATOM 9233 C CA . GLN B 1 530 ? 14.640 25.134 184.167 1.00 45.33 530 GLN B CA 1
ATOM 9234 C C . GLN B 1 530 ? 16.034 25.749 184.228 1.00 43.86 530 GLN B C 1
ATOM 9235 O O . GLN B 1 530 ? 17.039 25.036 184.244 1.00 46.47 530 GLN B O 1
ATOM 9241 N N . ALA B 1 531 ? 16.085 27.078 184.271 1.00 43.36 531 ALA B N 1
ATOM 9242 C CA . ALA B 1 531 ? 17.354 27.797 184.350 1.00 48.52 531 ALA B CA 1
ATOM 9243 C C . ALA B 1 531 ? 18.082 27.496 185.656 1.00 52.37 531 ALA B C 1
ATOM 9244 O O . ALA B 1 531 ? 19.285 27.244 185.654 1.00 57.27 531 ALA B O 1
ATOM 9246 N N . VAL B 1 532 ? 17.347 27.529 186.766 1.00 51.64 532 VAL B N 1
ATOM 9247 C CA . VAL B 1 532 ? 17.905 27.170 188.067 1.00 52.12 532 VAL B CA 1
ATOM 9248 C C . VAL B 1 532 ? 18.489 25.765 188.002 1.00 52.96 532 VAL B C 1
ATOM 9249 O O . VAL B 1 532 ? 19.571 25.497 188.527 1.00 53.16 532 VAL B O 1
ATOM 9253 N N . LEU B 1 533 ? 17.766 24.881 187.327 1.00 55.80 533 LEU B N 1
ATOM 9254 C CA . LEU B 1 533 ? 18.181 23.497 187.168 1.00 59.08 533 LEU B CA 1
ATOM 9255 C C . LEU B 1 533 ? 19.442 23.383 186.317 1.00 54.95 533 LEU B C 1
ATOM 9256 O O . LEU B 1 533 ? 20.381 22.673 186.675 1.00 50.90 533 LEU B O 1
ATOM 9261 N N . ASP B 1 534 ? 19.463 24.092 185.193 1.00 58.80 534 ASP B N 1
ATOM 9262 C CA . ASP B 1 534 ? 20.581 24.006 184.261 1.00 59.52 534 ASP B CA 1
ATOM 9263 C C . ASP B 1 534 ? 21.825 24.756 184.737 1.00 55.02 534 ASP B C 1
ATOM 9264 O O . ASP B 1 534 ? 22.942 24.411 184.354 1.00 55.17 534 ASP B O 1
ATOM 9269 N N . LEU B 1 535 ? 21.635 25.776 185.568 1.00 47.95 535 LEU B N 1
ATOM 9270 C CA . LEU B 1 535 ? 22.738 26.670 185.913 1.00 49.18 535 LEU B CA 1
ATOM 9271 C C . LEU B 1 535 ? 23.328 26.487 187.316 1.00 53.01 535 LEU B C 1
ATOM 9272 O O . LEU B 1 535 ? 24.360 27.084 187.626 1.00 51.66 535 LEU B O 1
ATOM 9277 N N . GLU B 1 536 ? 22.685 25.675 188.153 1.00 58.57 536 GLU B N 1
ATOM 9278 C CA . GLU B 1 536 ? 23.107 25.519 189.549 1.00 63.77 536 GLU B CA 1
ATOM 9279 C C . GLU B 1 536 ? 24.571 25.122 189.705 1.00 70.15 536 GLU B C 1
ATOM 9280 O O . GLU B 1 536 ? 25.314 25.747 190.464 1.00 74.70 536 GLU B O 1
ATOM 9286 N N . LEU B 1 537 ? 24.973 24.076 188.990 1.00 72.86 537 LEU B N 1
ATOM 9287 C CA . LEU B 1 537 ? 26.334 23.563 189.073 1.00 73.94 537 LEU B CA 1
ATOM 9288 C C . LEU B 1 537 ? 27.347 24.638 188.700 1.00 73.39 537 LEU B C 1
ATOM 9289 O O . LEU B 1 537 ? 28.385 24.774 189.344 1.00 76.54 537 LEU B O 1
ATOM 9294 N N . THR B 1 538 ? 27.030 25.407 187.664 1.00 68.59 538 THR B N 1
ATOM 9295 C CA . THR B 1 538 ? 27.904 26.482 187.211 1.00 65.88 538 THR B CA 1
ATOM 9296 C C . THR B 1 538 ? 28.048 27.544 188.294 1.00 64.05 538 THR B C 1
ATOM 9297 O O . THR B 1 538 ? 29.146 28.043 188.548 1.00 62.57 538 THR B O 1
ATOM 9301 N N . PHE B 1 539 ? 26.932 27.879 188.932 1.00 58.02 539 PHE B N 1
ATOM 9302 C CA . PHE B 1 539 ? 26.913 28.894 189.979 1.00 60.55 539 PHE B CA 1
ATOM 9303 C C . PHE B 1 539 ? 27.778 28.512 191.177 1.00 70.56 539 PHE B C 1
ATOM 9304 O O . PHE B 1 539 ? 28.600 29.307 191.634 1.00 69.42 539 PHE B O 1
ATOM 9312 N N . ARG B 1 540 ? 27.590 27.294 191.678 1.00 76.53 540 ARG B N 1
ATOM 9313 C CA . ARG B 1 540 ? 28.326 26.821 192.848 1.00 81.22 540 ARG B CA 1
ATOM 9314 C C . ARG B 1 540 ? 29.829 26.769 192.590 1.00 82.96 540 ARG B C 1
ATOM 9315 O O . ARG B 1 540 ? 30.629 26.803 193.525 1.00 83.90 540 ARG B O 1
ATOM 9323 N N . GLU B 1 541 ? 30.207 26.695 191.318 1.00 91.28 541 GLU B N 1
ATOM 9324 C CA . GLU B 1 541 ? 31.613 26.733 190.932 1.00 94.69 541 GLU B CA 1
ATOM 9325 C C . GLU B 1 541 ? 32.170 28.150 191.018 1.00 91.91 541 GLU B C 1
ATOM 9326 O O . GLU B 1 541 ? 33.355 28.373 190.769 1.00 95.31 541 GLU B O 1
ATOM 9332 N N . ARG B 1 542 ? 31.312 29.106 191.363 1.00 80.29 542 ARG B N 1
ATOM 9333 C CA . ARG B 1 542 ? 31.706 30.511 191.373 1.00 74.99 542 ARG B CA 1
ATOM 9334 C C . ARG B 1 542 ? 31.389 31.214 192.691 1.00 70.46 542 ARG B C 1
ATOM 9335 O O . ARG B 1 542 ? 31.339 32.441 192.749 1.00 72.09 542 ARG B O 1
ATOM 9343 N N . GLY B 1 543 ? 31.172 30.432 193.743 1.00 62.94 543 GLY B N 1
ATOM 9344 C CA . GLY B 1 543 ? 31.020 30.980 195.080 1.00 61.28 543 GLY B CA 1
ATOM 9345 C C . GLY B 1 543 ? 29.615 31.393 195.473 1.00 61.24 543 GLY B C 1
ATOM 9346 O O . GLY B 1 543 ? 29.424 32.064 196.486 1.00 59.73 543 GLY B O 1
ATOM 9347 N N . PHE B 1 544 ? 28.627 30.993 194.678 1.00 63.53 544 PHE B N 1
ATOM 9348 C CA . PHE B 1 544 ? 27.234 31.306 194.984 1.00 59.63 544 PHE B CA 1
ATOM 9349 C C . PHE B 1 544 ? 26.523 30.106 195.601 1.00 58.42 544 PHE B C 1
ATOM 9350 O O . PHE B 1 544 ? 26.648 28.983 195.115 1.00 64.49 544 PHE B O 1
ATOM 9358 N N . SER B 1 545 ? 25.774 30.349 196.671 1.00 53.12 545 SER B N 1
ATOM 9359 C CA . SER B 1 545 ? 25.032 29.286 197.336 1.00 55.72 545 SER B CA 1
ATOM 9360 C C . SER B 1 545 ? 23.735 28.989 196.593 1.00 62.17 545 SER B C 1
ATOM 9361 O O . SER B 1 545 ? 23.424 29.629 195.589 1.00 56.02 545 SER B O 1
ATOM 9364 N N . GLN B 1 546 ? 22.982 28.015 197.091 1.00 67.85 546 GLN B N 1
ATOM 9365 C CA . GLN B 1 546 ? 21.677 27.702 196.527 1.00 72.00 546 GLN B CA 1
ATOM 9366 C C . GLN B 1 546 ? 20.687 28.824 196.813 1.00 69.85 546 GLN B C 1
ATOM 9367 O O . GLN B 1 546 ? 19.830 29.132 195.987 1.00 72.22 546 GLN B O 1
ATOM 9373 N N . ALA B 1 547 ? 20.813 29.433 197.987 1.00 57.47 547 ALA B N 1
ATOM 9374 C CA . ALA B 1 547 ? 19.927 30.523 198.381 1.00 56.25 547 ALA B CA 1
ATOM 9375 C C . ALA B 1 547 ? 20.175 31.772 197.543 1.00 58.38 547 ALA B C 1
ATOM 9376 O O . ALA B 1 547 ? 19.269 32.583 197.343 1.00 59.07 547 ALA B O 1
ATOM 9378 N N . ASP B 1 548 ? 21.406 31.926 197.067 1.00 59.69 548 ASP B N 1
ATOM 9379 C CA . ASP B 1 548 ? 21.746 33.022 196.171 1.00 58.25 548 ASP B CA 1
ATOM 9380 C C . ASP B 1 548 ? 20.997 32.846 194.860 1.00 54.27 548 ASP B C 1
ATOM 9381 O O . ASP B 1 548 ? 20.414 33.790 194.334 1.00 50.87 548 ASP B O 1
ATOM 9386 N N . ILE B 1 549 ? 21.016 31.620 194.349 1.00 51.58 549 ILE B N 1
ATOM 9387 C CA . ILE B 1 549 ? 20.344 31.281 193.104 1.00 51.71 549 ILE B CA 1
ATOM 9388 C C . ILE B 1 549 ? 18.843 31.540 193.195 1.00 51.13 549 ILE B C 1
ATOM 9389 O O . ILE B 1 549 ? 18.239 32.076 192.266 1.00 45.34 549 ILE B O 1
ATOM 9394 N N . VAL B 1 550 ? 18.251 31.164 194.323 1.00 53.07 550 VAL B N 1
ATOM 9395 C CA . VAL B 1 550 ? 16.822 31.347 194.541 1.00 50.38 550 VAL B CA 1
ATOM 9396 C C . VAL B 1 550 ? 16.456 32.827 194.589 1.00 49.60 550 VAL B C 1
ATOM 9397 O O . VAL B 1 550 ? 15.442 33.243 194.027 1.00 48.14 550 VAL B O 1
ATOM 9401 N N . LYS B 1 551 ? 17.296 33.622 195.243 1.00 54.59 551 LYS B N 1
ATOM 9402 C CA . LYS B 1 551 ? 17.059 35.058 195.343 1.00 54.33 551 LYS B CA 1
ATOM 9403 C C . LYS B 1 551 ? 17.139 35.735 193.978 1.00 51.52 551 LYS B C 1
ATOM 9404 O O . LYS B 1 551 ? 16.340 36.618 193.662 1.00 48.64 551 LYS B O 1
ATOM 9410 N N . ILE B 1 552 ? 18.106 35.309 193.173 1.00 46.28 552 ILE B N 1
ATOM 9411 C CA . ILE B 1 552 ? 18.337 35.897 191.858 1.00 46.57 552 ILE B CA 1
ATOM 9412 C C . ILE B 1 552 ? 17.253 35.496 190.859 1.00 46.57 552 ILE B C 1
ATOM 9413 O O . ILE B 1 552 ? 16.737 36.332 190.119 1.00 42.89 552 ILE B O 1
ATOM 9418 N N . ALA B 1 553 ? 16.902 34.215 190.853 1.00 48.85 553 ALA B N 1
ATOM 9419 C CA . ALA B 1 553 ? 15.909 33.702 189.917 1.00 49.88 553 ALA B CA 1
ATOM 9420 C C . ALA B 1 553 ? 14.489 34.016 190.366 1.00 46.27 553 ALA B C 1
ATOM 9421 O O . ALA B 1 553 ? 13.552 33.948 189.573 1.00 38.26 553 ALA B O 1
ATOM 9423 N N . GLY B 1 554 ? 14.341 34.366 191.640 1.00 48.32 554 GLY B N 1
ATOM 9424 C CA . GLY B 1 554 ? 13.032 34.551 192.242 1.00 48.65 554 GLY B CA 1
ATOM 9425 C C . GLY B 1 554 ? 12.367 35.893 192.001 1.00 50.27 554 GLY B C 1
ATOM 9426 O O . GLY B 1 554 ? 11.624 36.380 192.853 1.00 50.71 554 GLY B O 1
ATOM 9427 N N . ASN B 1 555 ? 12.625 36.493 190.844 1.00 46.00 555 ASN B N 1
ATOM 9428 C CA . ASN B 1 555 ? 11.971 37.745 190.471 1.00 49.73 555 ASN B CA 1
ATOM 9429 C C . ASN B 1 555 ? 11.464 37.728 189.032 1.00 48.72 555 ASN B C 1
ATOM 9430 O O . ASN B 1 555 ? 11.559 36.709 188.352 1.00 51.55 555 ASN B O 1
ATOM 9435 N N . ASP B 1 556 ? 10.923 38.857 188.580 1.00 60.61 556 ASP B N 1
ATOM 9436 C CA . ASP B 1 556 ? 10.320 38.957 187.251 1.00 69.02 556 ASP B CA 1
ATOM 9437 C C . ASP B 1 556 ? 11.261 38.570 186.113 1.00 69.84 556 ASP B C 1
ATOM 9438 O O . ASP B 1 556 ? 10.944 37.696 185.307 1.00 77.08 556 ASP B O 1
ATOM 9443 N N . GLY B 1 557 ? 12.414 39.224 186.041 1.00 59.86 557 GLY B N 1
ATOM 9444 C CA . GLY B 1 557 ? 13.379 38.926 184.997 1.00 59.72 557 GLY B CA 1
ATOM 9445 C C . GLY B 1 557 ? 14.327 37.817 185.407 1.00 54.52 557 GLY B C 1
ATOM 9446 O O . GLY B 1 557 ? 15.512 37.859 185.084 1.00 48.98 557 GLY B O 1
ATOM 9447 N N . GLY B 1 558 ? 13.788 36.822 186.110 1.00 52.66 558 GLY B N 1
ATOM 9448 C CA . GLY B 1 558 ? 14.565 35.765 186.737 1.00 46.50 558 GLY B CA 1
ATOM 9449 C C . GLY B 1 558 ? 15.640 35.104 185.895 1.00 49.39 558 GLY B C 1
ATOM 9450 O O . GLY B 1 558 ? 16.813 35.105 186.270 1.00 45.81 558 GLY B O 1
ATOM 9451 N N . THR B 1 559 ? 15.242 34.537 184.761 1.00 51.38 559 THR B N 1
ATOM 9452 C CA . THR B 1 559 ? 16.176 33.838 183.885 1.00 51.23 559 THR B CA 1
ATOM 9453 C C . THR B 1 559 ? 17.279 34.764 183.387 1.00 46.16 559 THR B C 1
ATOM 9454 O O . THR B 1 559 ? 18.439 34.365 183.285 1.00 46.48 559 THR B O 1
ATOM 9458 N N . GLN B 1 560 ? 16.913 36.006 183.090 1.00 45.16 560 GLN B N 1
ATOM 9459 C CA . GLN B 1 560 ? 17.875 36.991 182.604 1.00 46.49 560 GLN B CA 1
ATOM 9460 C C . GLN B 1 560 ? 18.808 37.445 183.722 1.00 48.37 560 GLN B C 1
ATOM 9461 O O . GLN B 1 560 ? 19.985 37.719 183.491 1.00 49.57 560 GLN B O 1
ATOM 9467 N N . ALA B 1 561 ? 18.273 37.523 184.934 1.00 43.55 561 ALA B N 1
ATOM 9468 C CA . ALA B 1 561 ? 19.074 37.884 186.095 1.00 40.60 561 ALA B CA 1
ATOM 9469 C C . ALA B 1 561 ? 20.184 36.856 186.325 1.00 37.90 561 ALA B C 1
ATOM 9470 O O . ALA B 1 561 ? 21.335 37.217 186.563 1.00 39.93 561 ALA B O 1
ATOM 9472 N N . LEU B 1 562 ? 19.826 35.577 186.249 1.00 37.73 562 LEU B N 1
ATOM 9473 C CA . LEU B 1 562 ? 20.792 34.490 186.381 1.00 40.45 562 LEU B CA 1
ATOM 9474 C C . LEU B 1 562 ? 21.892 34.583 185.325 1.00 48.99 562 LEU B C 1
ATOM 9475 O O . LEU B 1 562 ? 23.080 34.502 185.643 1.00 53.42 562 LEU B O 1
ATOM 9480 N N . HIS B 1 563 ? 21.490 34.749 184.068 1.00 47.37 563 HIS B N 1
ATOM 9481 C CA . HIS B 1 563 ? 22.447 34.833 182.970 1.00 47.80 563 HIS B CA 1
ATOM 9482 C C . HIS B 1 563 ? 23.346 36.053 183.103 1.00 49.42 563 HIS B C 1
ATOM 9483 O O . HIS B 1 563 ? 24.532 36.001 182.778 1.00 49.82 563 HIS B O 1
ATOM 9490 N N . ALA B 1 564 ? 22.775 37.149 183.589 1.00 47.21 564 ALA B N 1
ATOM 9491 C CA . ALA B 1 564 ? 23.536 38.373 183.793 1.00 51.95 564 ALA B CA 1
ATOM 9492 C C . ALA B 1 564 ? 24.641 38.165 184.823 1.00 56.99 564 ALA B C 1
ATOM 9493 O O . ALA B 1 564 ? 25.748 38.678 184.669 1.00 60.19 564 ALA B O 1
ATOM 9495 N N . VAL B 1 565 ? 24.336 37.406 185.872 1.00 45.21 565 VAL B N 1
ATOM 9496 C CA . VAL B 1 565 ? 25.318 37.116 186.909 1.00 46.56 565 VAL B CA 1
ATOM 9497 C C . VAL B 1 565 ? 26.509 36.342 186.356 1.00 50.29 565 VAL B C 1
ATOM 9498 O O . VAL B 1 565 ? 27.655 36.733 186.556 1.00 51.50 565 VAL B O 1
ATOM 9502 N N . LEU B 1 566 ? 26.230 35.251 185.650 1.00 58.13 566 LEU B N 1
ATOM 9503 C CA . LEU B 1 566 ? 27.284 34.409 185.094 1.00 59.87 566 LEU B CA 1
ATOM 9504 C C . LEU B 1 566 ? 28.140 35.146 184.066 1.00 58.94 566 LEU B C 1
ATOM 9505 O O . LEU B 1 566 ? 29.349 34.930 183.988 1.00 63.80 566 LEU B O 1
ATOM 9510 N N . ASP B 1 567 ? 27.514 36.017 183.283 1.00 56.28 567 ASP B N 1
ATOM 9511 C CA . ASP B 1 567 ? 28.236 36.770 182.266 1.00 54.99 567 ASP B CA 1
ATOM 9512 C C . ASP B 1 567 ? 29.126 37.846 182.873 1.00 53.58 567 ASP B C 1
ATOM 9513 O O . ASP B 1 567 ? 30.174 38.173 182.319 1.00 51.27 567 ASP B O 1
ATOM 9518 N N . LEU B 1 568 ? 28.712 38.390 184.014 1.00 58.80 568 LEU B N 1
ATOM 9519 C CA . LEU B 1 568 ? 29.365 39.578 184.557 1.00 54.70 568 LEU B CA 1
ATOM 9520 C C . LEU B 1 568 ? 30.115 39.366 185.871 1.00 51.18 568 LEU B C 1
ATOM 9521 O O . LEU B 1 568 ? 30.798 40.276 186.338 1.00 51.20 568 LEU B O 1
ATOM 9526 N N . GLU B 1 569 ? 29.989 38.180 186.464 1.00 57.31 569 GLU B N 1
ATOM 9527 C CA . GLU B 1 569 ? 30.560 37.927 187.791 1.00 56.33 569 GLU B CA 1
ATOM 9528 C C . GLU B 1 569 ? 32.078 38.099 187.862 1.00 62.83 569 GLU B C 1
ATOM 9529 O O . GLU B 1 569 ? 32.609 38.514 188.892 1.00 67.23 569 GLU B O 1
ATOM 9535 N N . ARG B 1 570 ? 32.774 37.780 186.776 1.00 67.64 570 ARG B N 1
ATOM 9536 C CA . ARG B 1 570 ? 34.228 37.898 186.764 1.00 72.91 570 ARG B CA 1
ATOM 9537 C C . ARG B 1 570 ? 34.693 39.350 186.817 1.00 72.09 570 ARG B C 1
ATOM 9538 O O . ARG B 1 570 ? 35.485 39.718 187.684 1.00 71.55 570 ARG B O 1
ATOM 9554 N N . LEU B 1 572 ? 33.087 42.003 187.673 1.00 63.12 572 LEU B N 1
ATOM 9555 C CA . LEU B 1 572 ? 32.643 42.642 188.907 1.00 59.95 572 LEU B CA 1
ATOM 9556 C C . LEU B 1 572 ? 33.516 42.239 190.088 1.00 53.97 572 LEU B C 1
ATOM 9557 O O . LEU B 1 572 ? 33.853 43.068 190.931 1.00 51.40 572 LEU B O 1
ATOM 9562 N N . GLY B 1 573 ? 33.873 40.959 190.143 1.00 55.84 573 GLY B N 1
ATOM 9563 C CA . GLY B 1 573 ? 34.785 40.463 191.157 1.00 53.50 573 GLY B CA 1
ATOM 9564 C C . GLY B 1 573 ? 36.143 41.127 191.043 1.00 58.16 573 GLY B C 1
ATOM 9565 O O . GLY B 1 573 ? 36.770 41.460 192.049 1.00 60.99 573 GLY B O 1
ATOM 9566 N N . GLU B 1 574 ? 36.594 41.318 189.807 1.00 51.41 574 GLU B N 1
ATOM 9567 C CA . GLU B 1 574 ? 37.834 42.035 189.532 1.00 64.07 574 GLU B CA 1
ATOM 9568 C C . GLU B 1 574 ? 37.757 43.459 190.059 1.00 69.49 574 GLU B C 1
ATOM 9569 O O . GLU B 1 574 ? 38.715 43.975 190.635 1.00 70.84 574 GLU B O 1
ATOM 9575 N N . ARG B 1 575 ? 36.603 44.089 189.861 1.00 70.66 575 ARG B N 1
ATOM 9576 C CA . ARG B 1 575 ? 36.415 45.478 190.257 1.00 66.94 575 ARG B CA 1
ATOM 9577 C C . ARG B 1 575 ? 36.105 45.644 191.742 1.00 61.44 575 ARG B C 1
ATOM 9578 O O . ARG B 1 575 ? 35.762 46.737 192.188 1.00 60.59 575 ARG B O 1
ATOM 9586 N N . GLY B 1 576 ? 36.213 44.559 192.502 1.00 67.69 576 GLY B N 1
ATOM 9587 C CA . GLY B 1 576 ? 36.142 44.640 193.950 1.00 68.35 576 GLY B CA 1
ATOM 9588 C C . GLY B 1 576 ? 34.800 44.338 194.588 1.00 65.78 576 GLY B C 1
ATOM 9589 O O . GLY B 1 576 ? 34.624 44.543 195.788 1.00 66.49 576 GLY B O 1
ATOM 9590 N N . PHE B 1 577 ? 33.851 43.850 193.799 1.00 57.92 577 PHE B N 1
ATOM 9591 C CA . PHE B 1 577 ? 32.546 43.492 194.341 1.00 53.21 577 PHE B CA 1
ATOM 9592 C C . PHE B 1 577 ? 32.520 42.036 194.790 1.00 56.21 577 PHE B C 1
ATOM 9593 O O . PHE B 1 577 ? 32.859 41.135 194.023 1.00 61.72 577 PHE B O 1
ATOM 9601 N N . SER B 1 578 ? 32.115 41.811 196.035 1.00 61.14 578 SER B N 1
ATOM 9602 C CA . SER B 1 578 ? 32.037 40.461 196.580 1.00 61.33 578 SER B CA 1
ATOM 9603 C C . SER B 1 578 ? 30.875 39.702 195.957 1.00 60.32 578 SER B C 1
ATOM 9604 O O . SER B 1 578 ? 30.059 40.282 195.240 1.00 59.68 578 SER B O 1
ATOM 9607 N N . ARG B 1 579 ? 30.801 38.404 196.233 1.00 58.98 579 ARG B N 1
ATOM 9608 C CA . ARG B 1 579 ? 29.727 37.579 195.697 1.00 56.47 579 ARG B CA 1
ATOM 9609 C C . ARG B 1 579 ? 28.394 38.007 196.290 1.00 56.76 579 ARG B C 1
ATOM 9610 O O . ARG B 1 579 ? 27.369 37.982 195.613 1.00 57.75 579 ARG B O 1
ATOM 9618 N N . ALA B 1 580 ? 28.418 38.407 197.559 1.00 55.04 580 ALA B N 1
ATOM 9619 C CA . ALA B 1 580 ? 27.218 38.879 198.240 1.00 55.93 580 ALA B CA 1
ATOM 9620 C C . ALA B 1 580 ? 26.724 40.194 197.642 1.00 52.18 580 ALA B C 1
ATOM 9621 O O . ALA B 1 580 ? 25.517 40.426 197.544 1.00 49.71 580 ALA B O 1
ATOM 9623 N N . ASP B 1 581 ? 27.663 41.053 197.253 1.00 49.23 581 ASP B N 1
ATOM 9624 C CA . ASP B 1 581 ? 27.333 42.308 196.589 1.00 55.18 581 ASP B CA 1
ATOM 9625 C C . ASP B 1 581 ? 26.568 42.039 195.302 1.00 54.75 581 ASP B C 1
ATOM 9626 O O . ASP B 1 581 ? 25.503 42.610 195.067 1.00 58.97 581 ASP B O 1
ATOM 9631 N N . ILE B 1 582 ? 27.122 41.157 194.479 1.00 51.03 582 ILE B N 1
ATOM 9632 C CA . ILE B 1 582 ? 26.528 40.800 193.198 1.00 54.18 582 ILE B CA 1
ATOM 9633 C C . ILE B 1 582 ? 25.132 40.212 193.381 1.00 50.02 582 ILE B C 1
ATOM 9634 O O . ILE B 1 582 ? 24.222 40.504 192.608 1.00 48.13 582 ILE B O 1
ATOM 9639 N N . VAL B 1 583 ? 24.970 39.393 194.414 1.00 45.57 583 VAL B N 1
ATOM 9640 C CA . VAL B 1 583 ? 23.675 38.798 194.721 1.00 44.63 583 VAL B CA 1
ATOM 9641 C C . VAL B 1 583 ? 22.648 39.867 195.075 1.00 51.80 583 VAL B C 1
ATOM 9642 O O . VAL B 1 583 ? 21.519 39.843 194.582 1.00 52.29 583 VAL B O 1
ATOM 9646 N N . ASN B 1 584 ? 23.049 40.810 195.920 1.00 56.37 584 ASN B N 1
ATOM 9647 C CA . ASN B 1 584 ? 22.157 41.881 196.352 1.00 56.36 584 ASN B CA 1
ATOM 9648 C C . ASN B 1 584 ? 21.715 42.790 195.209 1.00 52.24 584 ASN B C 1
ATOM 9649 O O . ASN B 1 584 ? 20.604 43.317 195.218 1.00 51.37 584 ASN B O 1
ATOM 9654 N N . VAL B 1 585 ? 22.588 42.971 194.226 1.00 46.59 585 VAL B N 1
ATOM 9655 C CA . VAL B 1 585 ? 22.260 43.799 193.072 1.00 44.73 585 VAL B CA 1
ATOM 9656 C C . VAL B 1 585 ? 21.351 43.033 192.116 1.00 45.41 585 VAL B C 1
ATOM 9657 O O . VAL B 1 585 ? 20.388 43.582 191.581 1.00 44.83 585 VAL B O 1
ATOM 9661 N N . ALA B 1 586 ? 21.652 41.755 191.924 1.00 45.36 586 ALA B N 1
ATOM 9662 C CA . ALA B 1 586 ? 20.923 40.931 190.968 1.00 49.73 586 ALA B CA 1
ATOM 9663 C C . ALA B 1 586 ? 19.607 40.397 191.526 1.00 48.24 586 ALA B C 1
ATOM 9664 O O . ALA B 1 586 ? 18.725 39.993 190.769 1.00 48.19 586 ALA B O 1
ATOM 9666 N N . GLY B 1 587 ? 19.476 40.408 192.849 1.00 47.69 587 GLY B N 1
ATOM 9667 C CA . GLY B 1 587 ? 18.353 39.769 193.514 1.00 45.86 587 GLY B CA 1
ATOM 9668 C C . GLY B 1 587 ? 17.078 40.583 193.644 1.00 51.18 587 GLY B C 1
ATOM 9669 O O . GLY B 1 587 ? 16.300 40.370 194.572 1.00 59.48 587 GLY B O 1
ATOM 9670 N N . ASN B 1 588 ? 16.856 41.512 192.721 1.00 46.26 588 ASN B N 1
ATOM 9671 C CA . ASN B 1 588 ? 15.608 42.269 192.690 1.00 44.94 588 ASN B CA 1
ATOM 9672 C C . ASN B 1 588 ? 15.016 42.319 191.288 1.00 50.76 588 ASN B C 1
ATOM 9673 O O . ASN B 1 588 ? 15.613 41.813 190.339 1.00 50.06 588 ASN B O 1
ATOM 9678 N N . ASN B 1 589 ? 13.838 42.923 191.165 1.00 58.00 589 ASN B N 1
ATOM 9679 C CA . ASN B 1 589 ? 13.255 43.173 189.854 1.00 57.99 589 ASN B CA 1
ATOM 9680 C C . ASN B 1 589 ? 14.136 44.120 189.058 1.00 52.71 589 ASN B C 1
ATOM 9681 O O . ASN B 1 589 ? 14.544 45.166 189.559 1.00 49.97 589 ASN B O 1
ATOM 9686 N N . GLY B 1 590 ? 14.430 43.746 187.818 1.00 43.64 590 GLY B N 1
ATOM 9687 C CA . GLY B 1 590 ? 15.313 44.530 186.977 1.00 43.73 590 GLY B CA 1
ATOM 9688 C C . GLY B 1 590 ? 16.765 44.278 187.329 1.00 48.62 590 GLY B C 1
ATOM 9689 O O . GLY B 1 590 ? 17.638 45.095 187.036 1.00 47.66 590 GLY B O 1
ATOM 9690 N N . GLY B 1 591 ? 17.016 43.134 187.960 1.00 47.78 591 GLY B N 1
ATOM 9691 C CA . GLY B 1 591 ? 18.341 42.778 188.441 1.00 46.89 591 GLY B CA 1
ATOM 9692 C C . GLY B 1 591 ? 19.416 42.771 187.371 1.00 47.09 591 GLY B C 1
ATOM 9693 O O . GLY B 1 591 ? 20.518 43.269 187.588 1.00 47.46 591 GLY B O 1
ATOM 9694 N N . ALA B 1 592 ? 19.093 42.205 186.213 1.00 44.56 592 ALA B N 1
ATOM 9695 C CA . ALA B 1 592 ? 20.034 42.145 185.100 1.00 41.65 592 ALA B CA 1
ATOM 9696 C C . ALA B 1 592 ? 20.440 43.545 184.658 1.00 39.77 592 ALA B C 1
ATOM 9697 O O . ALA B 1 592 ? 21.604 43.800 184.355 1.00 44.04 592 ALA B O 1
ATOM 9699 N N . GLN B 1 593 ? 19.469 44.451 184.628 1.00 36.40 593 GLN B N 1
ATOM 9700 C CA . GLN B 1 593 ? 19.724 45.833 184.238 1.00 39.92 593 GLN B CA 1
ATOM 9701 C C . GLN B 1 593 ? 20.561 46.563 185.279 1.00 42.85 593 GLN B C 1
ATOM 9702 O O . GLN B 1 593 ? 21.466 47.324 184.936 1.00 47.72 593 GLN B O 1
ATOM 9708 N N . ALA B 1 594 ? 20.256 46.330 186.552 1.00 43.53 594 ALA B N 1
ATOM 9709 C CA . ALA B 1 594 ? 20.995 46.961 187.638 1.00 47.56 594 ALA B CA 1
ATOM 9710 C C . ALA B 1 594 ? 22.440 46.478 187.656 1.00 44.44 594 ALA B C 1
ATOM 9711 O O . ALA B 1 594 ? 23.366 47.266 187.842 1.00 46.05 594 ALA B O 1
ATOM 9713 N N . LEU B 1 595 ? 22.620 45.175 187.462 1.00 39.57 595 LEU B N 1
ATOM 9714 C CA . LEU B 1 595 ? 23.944 44.569 187.452 1.00 45.81 595 LEU B CA 1
ATOM 9715 C C . LEU B 1 595 ? 24.748 45.123 186.281 1.00 50.04 595 LEU B C 1
ATOM 9716 O O . LEU B 1 595 ? 25.961 45.317 186.376 1.00 51.72 595 LEU B O 1
ATOM 9721 N N . LYS B 1 596 ? 24.052 45.387 185.180 1.00 43.04 596 LYS B N 1
ATOM 9722 C CA . LYS B 1 596 ? 24.668 45.963 183.994 1.00 46.15 596 LYS B CA 1
ATOM 9723 C C . LYS B 1 596 ? 25.030 47.421 184.238 1.00 44.43 596 LYS B C 1
ATOM 9724 O O . LYS B 1 596 ? 26.061 47.902 183.772 1.00 47.73 596 LYS B O 1
ATOM 9730 N N . ALA B 1 597 ? 24.174 48.118 184.977 1.00 42.04 597 ALA B N 1
ATOM 9731 C CA . ALA B 1 597 ? 24.397 49.525 185.287 1.00 46.95 597 ALA B CA 1
ATOM 9732 C C . ALA B 1 597 ? 25.600 49.718 186.204 1.00 51.38 597 ALA B C 1
ATOM 9733 O O . ALA B 1 597 ? 26.326 50.706 186.089 1.00 48.61 597 ALA B O 1
ATOM 9735 N N . VAL B 1 598 ? 25.802 48.773 187.119 1.00 53.01 598 VAL B N 1
ATOM 9736 C CA . VAL B 1 598 ? 26.944 48.820 188.027 1.00 53.37 598 VAL B CA 1
ATOM 9737 C C . VAL B 1 598 ? 28.244 48.702 187.244 1.00 54.15 598 VAL B C 1
ATOM 9738 O O . VAL B 1 598 ? 29.163 49.497 187.424 1.00 54.87 598 VAL B O 1
ATOM 9742 N N . LEU B 1 599 ? 28.302 47.710 186.362 1.00 55.11 599 LEU B N 1
ATOM 9743 C CA . LEU B 1 599 ? 29.486 47.462 185.551 1.00 57.51 599 LEU B CA 1
ATOM 9744 C C . LEU B 1 599 ? 29.800 48.659 184.660 1.00 52.29 599 LEU B C 1
ATOM 9745 O O . LEU B 1 599 ? 30.962 48.973 184.409 1.00 53.56 599 LEU B O 1
ATOM 9750 N N . GLU B 1 600 ? 28.753 49.334 184.201 1.00 47.76 600 GLU B N 1
ATOM 9751 C CA . GLU B 1 600 ? 28.899 50.452 183.281 1.00 52.41 600 GLU B CA 1
ATOM 9752 C C . GLU B 1 600 ? 29.372 51.732 183.971 1.00 57.21 600 GLU B C 1
ATOM 9753 O O . GLU B 1 600 ? 30.115 52.520 183.385 1.00 59.27 600 GLU B O 1
ATOM 9759 N N . HIS B 1 601 ? 28.956 51.932 185.219 1.00 60.98 601 HIS B N 1
ATOM 9760 C CA . HIS B 1 601 ? 29.193 53.206 185.894 1.00 61.60 601 HIS B CA 1
ATOM 9761 C C . HIS B 1 601 ? 30.095 53.134 187.126 1.00 57.09 601 HIS B C 1
ATOM 9762 O O . HIS B 1 601 ? 30.283 54.140 187.810 1.00 55.82 601 HIS B O 1
ATOM 9769 N N . GLU B 1 602 ? 30.655 51.962 187.408 1.00 58.31 602 GLU B N 1
ATOM 9770 C CA . GLU B 1 602 ? 31.463 51.783 188.615 1.00 62.88 602 GLU B CA 1
ATOM 9771 C C . GLU B 1 602 ? 32.711 52.664 188.618 1.00 64.90 602 GLU B C 1
ATOM 9772 O O . GLU B 1 602 ? 33.144 53.134 189.670 1.00 65.40 602 GLU B O 1
ATOM 9778 N N . ALA B 1 603 ? 33.282 52.887 187.439 1.00 65.52 603 ALA B N 1
ATOM 9779 C CA . ALA B 1 603 ? 34.503 53.674 187.321 1.00 62.83 603 ALA B CA 1
ATOM 9780 C C . ALA B 1 603 ? 34.230 55.147 187.593 1.00 63.20 603 ALA B C 1
ATOM 9781 O O . ALA B 1 603 ? 34.987 55.807 188.304 1.00 68.69 603 ALA B O 1
ATOM 9783 N N . THR B 1 604 ? 33.142 55.653 187.024 1.00 55.88 604 THR B N 1
ATOM 9784 C CA . THR B 1 604 ? 32.780 57.055 187.179 1.00 56.88 604 THR B CA 1
ATOM 9785 C C . THR B 1 604 ? 32.400 57.375 188.622 1.00 59.71 604 THR B C 1
ATOM 9786 O O . THR B 1 604 ? 32.813 58.396 189.169 1.00 60.30 604 THR B O 1
ATOM 9790 N N . LEU B 1 605 ? 31.614 56.496 189.234 1.00 55.03 605 LEU B N 1
ATOM 9791 C CA . LEU B 1 605 ? 31.150 56.713 190.600 1.00 55.85 605 LEU B CA 1
ATOM 9792 C C . LEU B 1 605 ? 32.285 56.587 191.613 1.00 56.15 605 LEU B C 1
ATOM 9793 O O . LEU B 1 605 ? 32.262 57.227 192.664 1.00 55.17 605 LEU B O 1
ATOM 9798 N N . ASN B 1 606 ? 33.278 55.762 191.293 1.00 61.11 606 ASN B N 1
ATOM 9799 C CA . ASN B 1 606 ? 34.475 55.673 192.118 1.00 65.06 606 ASN B CA 1
ATOM 9800 C C . ASN B 1 606 ? 35.277 56.961 192.003 1.00 68.23 606 ASN B C 1
ATOM 9801 O O . ASN B 1 606 ? 35.915 57.403 192.959 1.00 65.15 606 ASN B O 1
ATOM 9806 N N . GLU B 1 607 ? 35.232 57.560 190.818 1.00 76.85 607 GLU B N 1
ATOM 9807 C CA . GLU B 1 607 ? 35.908 58.823 190.565 1.00 81.34 607 GLU B CA 1
ATOM 9808 C C . GLU B 1 607 ? 35.214 59.956 191.315 1.00 74.95 607 GLU B C 1
ATOM 9809 O O . GLU B 1 607 ? 35.861 60.902 191.767 1.00 74.07 607 GLU B O 1
ATOM 9815 N N . ARG B 1 608 ? 33.896 59.847 191.454 1.00 63.36 608 ARG B N 1
ATOM 9816 C CA . ARG B 1 608 ? 33.100 60.894 192.086 1.00 61.41 608 ARG B CA 1
ATOM 9817 C C . ARG B 1 608 ? 32.969 60.709 193.596 1.00 63.43 608 ARG B C 1
ATOM 9818 O O . ARG B 1 608 ? 32.207 61.417 194.252 1.00 62.06 608 ARG B O 1
ATOM 9826 N N . GLY B 1 609 ? 33.709 59.750 194.143 1.00 66.08 609 GLY B N 1
ATOM 9827 C CA . GLY B 1 609 ? 33.795 59.591 195.583 1.00 66.36 609 GLY B CA 1
ATOM 9828 C C . GLY B 1 609 ? 32.836 58.593 196.201 1.00 64.78 609 GLY B C 1
ATOM 9829 O O . GLY B 1 609 ? 32.598 58.626 197.406 1.00 57.95 609 GLY B O 1
ATOM 9830 N N . PHE B 1 610 ? 32.280 57.703 195.386 1.00 60.26 610 PHE B N 1
ATOM 9831 C CA . PHE B 1 610 ? 31.428 56.640 195.909 1.00 59.09 610 PHE B CA 1
ATOM 9832 C C . PHE B 1 610 ? 32.193 55.320 195.957 1.00 58.07 610 PHE B C 1
ATOM 9833 O O . PHE B 1 610 ? 32.818 54.920 194.975 1.00 56.85 610 PHE B O 1
ATOM 9841 N N . SER B 1 611 ? 32.146 54.649 197.103 1.00 60.37 611 SER B N 1
ATOM 9842 C CA . SER B 1 611 ? 32.860 53.389 197.276 1.00 61.81 611 SER B CA 1
ATOM 9843 C C . SER B 1 611 ? 32.048 52.225 196.723 1.00 59.14 611 SER B C 1
ATOM 9844 O O . SER B 1 611 ? 30.948 52.415 196.206 1.00 55.41 611 SER B O 1
ATOM 9847 N N . ARG B 1 612 ? 32.597 51.020 196.838 1.00 54.53 612 ARG B N 1
ATOM 9848 C CA . ARG B 1 612 ? 31.923 49.820 196.358 1.00 57.31 612 ARG B CA 1
ATOM 9849 C C . ARG B 1 612 ? 30.617 49.593 197.114 1.00 55.67 612 ARG B C 1
ATOM 9850 O O . ARG B 1 612 ? 29.575 49.341 196.509 1.00 55.16 612 ARG B O 1
ATOM 9858 N N . ALA B 1 613 ? 30.683 49.690 198.439 1.00 55.44 613 ALA B N 1
ATOM 9859 C CA . ALA B 1 613 ? 29.512 49.505 199.289 1.00 54.41 613 ALA B CA 1
ATOM 9860 C C . ALA B 1 613 ? 28.414 50.515 198.956 1.00 53.88 613 ALA B C 1
ATOM 9861 O O . ALA B 1 613 ? 27.226 50.192 199.009 1.00 49.85 613 ALA B O 1
ATOM 9863 N N . ASP B 1 614 ? 28.822 51.734 198.612 1.00 51.36 614 ASP B N 1
ATOM 9864 C CA . ASP B 1 614 ? 27.883 52.780 198.223 1.00 46.04 614 ASP B CA 1
ATOM 9865 C C . ASP B 1 614 ? 27.105 52.383 196.974 1.00 49.78 614 ASP B C 1
ATOM 9866 O O . ASP B 1 614 ? 25.876 52.460 196.944 1.00 44.49 614 ASP B O 1
ATOM 9871 N N . ILE B 1 615 ? 27.832 51.958 195.946 1.00 43.95 615 ILE B N 1
ATOM 9872 C CA . ILE B 1 615 ? 27.222 51.582 194.681 1.00 45.82 615 ILE B CA 1
ATOM 9873 C C . ILE B 1 615 ? 26.299 50.382 194.866 1.00 45.32 615 ILE B C 1
ATOM 9874 O O . ILE B 1 615 ? 25.207 50.336 194.300 1.00 40.73 615 ILE B O 1
ATOM 9879 N N . VAL B 1 616 ? 26.740 49.421 195.671 1.00 44.89 616 VAL B N 1
ATOM 9880 C CA . VAL B 1 616 ? 25.934 48.241 195.957 1.00 52.89 616 VAL B CA 1
ATOM 9881 C C . VAL B 1 616 ? 24.628 48.633 196.643 1.00 55.39 616 VAL B C 1
ATOM 9882 O O . VAL B 1 616 ? 23.565 48.098 196.326 1.00 50.87 616 VAL B O 1
ATOM 9886 N N . LYS B 1 617 ? 24.710 49.583 197.568 1.00 54.01 617 LYS B N 1
ATOM 9887 C CA . LYS B 1 617 ? 23.531 50.031 198.301 1.00 56.83 617 LYS B CA 1
ATOM 9888 C C . LYS B 1 617 ? 22.537 50.763 197.401 1.00 58.41 617 LYS B C 1
ATOM 9889 O O . LYS B 1 617 ? 21.325 50.611 197.550 1.00 63.51 617 LYS B O 1
ATOM 9895 N N . ILE B 1 618 ? 23.053 51.555 196.468 1.00 49.74 618 ILE B N 1
ATOM 9896 C CA . ILE B 1 618 ? 22.198 52.298 195.548 1.00 49.03 618 ILE B CA 1
ATOM 9897 C C . ILE B 1 618 ? 21.508 51.365 194.554 1.00 51.94 618 ILE B C 1
ATOM 9898 O O . ILE B 1 618 ? 20.315 51.508 194.271 1.00 50.38 618 ILE B O 1
ATOM 9903 N N . ALA B 1 619 ? 22.261 50.403 194.035 1.00 47.95 619 ALA B N 1
ATOM 9904 C CA . ALA B 1 619 ? 21.747 49.500 193.013 1.00 47.88 619 ALA B CA 1
ATOM 9905 C C . ALA B 1 619 ? 21.078 48.263 193.601 1.00 49.67 619 ALA B C 1
ATOM 9906 O O . ALA B 1 619 ? 20.436 47.498 192.882 1.00 54.40 619 ALA B O 1
ATOM 9908 N N . GLY B 1 620 ? 21.225 48.073 194.907 1.00 51.95 620 GLY B N 1
ATOM 9909 C CA . GLY B 1 620 ? 20.766 46.859 195.562 1.00 53.30 620 GLY B CA 1
ATOM 9910 C C . GLY B 1 620 ? 19.300 46.832 195.947 1.00 49.82 620 GLY B C 1
ATOM 9911 O O . GLY B 1 620 ? 18.884 46.019 196.771 1.00 43.46 620 GLY B O 1
ATOM 9912 N N . ASN B 1 621 ? 18.514 47.723 195.356 1.00 50.64 621 ASN B N 1
ATOM 9913 C CA . ASN B 1 621 ? 17.070 47.708 195.541 1.00 49.08 621 ASN B CA 1
ATOM 9914 C C . ASN B 1 621 ? 16.372 47.577 194.198 1.00 53.51 621 ASN B C 1
ATOM 9915 O O . ASN B 1 621 ? 17.020 47.625 193.152 1.00 49.11 621 ASN B O 1
ATOM 9920 N N . GLY B 1 622 ? 15.055 47.402 194.231 1.00 54.87 622 GLY B N 1
ATOM 9921 C CA . GLY B 1 622 ? 14.260 47.369 193.017 1.00 50.95 622 GLY B CA 1
ATOM 9922 C C . GLY B 1 622 ? 14.416 48.661 192.238 1.00 56.03 622 GLY B C 1
ATOM 9923 O O . GLY B 1 622 ? 14.311 49.751 192.799 1.00 62.12 622 GLY B O 1
ATOM 9924 N N . GLY B 1 623 ? 14.678 48.541 190.941 1.00 54.03 623 GLY B N 1
ATOM 9925 C CA . GLY B 1 623 ? 14.909 49.705 190.106 1.00 54.66 623 GLY B CA 1
ATOM 9926 C C . GLY B 1 623 ? 16.269 50.320 190.373 1.00 56.79 623 GLY B C 1
ATOM 9927 O O . GLY B 1 623 ? 16.429 51.539 190.350 1.00 57.99 623 GLY B O 1
ATOM 9928 N N . GLY B 1 624 ? 17.253 49.463 190.627 1.00 53.79 624 GLY B N 1
ATOM 9929 C CA . GLY B 1 624 ? 18.596 49.903 190.960 1.00 54.15 624 GLY B CA 1
ATOM 9930 C C . GLY B 1 624 ? 19.282 50.666 189.844 1.00 53.21 624 GLY B C 1
ATOM 9931 O O . GLY B 1 624 ? 20.063 51.582 190.100 1.00 51.67 624 GLY B O 1
ATOM 9932 N N . ALA B 1 625 ? 18.990 50.284 188.605 1.00 42.94 625 ALA B N 1
ATOM 9933 C CA . ALA B 1 625 ? 19.579 50.939 187.443 1.00 42.27 625 ALA B CA 1
ATOM 9934 C C . ALA B 1 625 ? 19.206 52.415 187.399 1.00 44.08 625 ALA B C 1
ATOM 9935 O O . ALA B 1 625 ? 20.063 53.277 187.211 1.00 50.63 625 ALA B O 1
ATOM 9937 N N . GLN B 1 626 ? 17.921 52.700 187.577 1.00 43.33 626 GLN B N 1
ATOM 9938 C CA . GLN B 1 626 ? 17.432 54.075 187.547 1.00 47.60 626 GLN B CA 1
ATOM 9939 C C . GLN B 1 626 ? 17.972 54.890 188.723 1.00 48.57 626 GLN B C 1
ATOM 9940 O O . GLN B 1 626 ? 18.160 56.100 188.612 1.00 46.61 626 GLN B O 1
ATOM 9946 N N . ALA B 1 627 ? 18.219 54.217 189.845 1.00 38.63 627 ALA B N 1
ATOM 9947 C CA . ALA B 1 627 ? 18.766 54.871 191.032 1.00 44.57 627 ALA B CA 1
ATOM 9948 C C . ALA B 1 627 ? 20.205 55.322 190.795 1.00 42.95 627 ALA B C 1
ATOM 9949 O O . ALA B 1 627 ? 20.611 56.395 191.243 1.00 38.89 627 ALA B O 1
ATOM 9951 N N . LEU B 1 628 ? 20.974 54.494 190.094 1.00 54.61 628 LEU B N 1
ATOM 9952 C CA . LEU B 1 628 ? 22.339 54.848 189.721 1.00 57.25 628 LEU B CA 1
ATOM 9953 C C . LEU B 1 628 ? 22.343 55.984 188.706 1.00 55.44 628 LEU B C 1
ATOM 9954 O O . LEU B 1 628 ? 23.179 56.887 188.772 1.00 58.16 628 LEU B O 1
ATOM 9959 N N . LYS B 1 629 ? 21.405 55.932 187.768 1.00 59.32 629 LYS B N 1
ATOM 9960 C CA . LYS B 1 629 ? 21.308 56.944 186.724 1.00 67.22 629 LYS B CA 1
ATOM 9961 C C . LYS B 1 629 ? 20.915 58.291 187.320 1.00 68.28 629 LYS B C 1
ATOM 9962 O O . LYS B 1 629 ? 21.331 59.342 186.835 1.00 71.76 629 LYS B O 1
ATOM 9968 N N . ALA B 1 630 ? 20.117 58.250 188.382 1.00 60.70 630 ALA B N 1
ATOM 9969 C CA . ALA B 1 630 ? 19.684 59.468 189.057 1.00 58.50 630 ALA B CA 1
ATOM 9970 C C . ALA B 1 630 ? 20.842 60.126 189.796 1.00 55.16 630 ALA B C 1
ATOM 9971 O O . ALA B 1 630 ? 21.009 61.342 189.744 1.00 58.00 630 ALA B O 1
ATOM 9973 N N . VAL B 1 631 ? 21.634 59.314 190.489 1.00 52.00 631 VAL B N 1
ATOM 9974 C CA . VAL B 1 631 ? 22.807 59.811 191.200 1.00 57.11 631 VAL B CA 1
ATOM 9975 C C . VAL B 1 631 ? 23.792 60.449 190.226 1.00 61.45 631 VAL B C 1
ATOM 9976 O O . VAL B 1 631 ? 24.308 61.535 190.479 1.00 58.42 631 VAL B O 1
ATOM 9980 N N . LEU B 1 632 ? 24.027 59.776 189.104 1.00 68.40 632 LEU B N 1
ATOM 9981 C CA . LEU B 1 632 ? 24.938 60.270 188.075 1.00 70.94 632 LEU B CA 1
ATOM 9982 C C . LEU B 1 632 ? 24.581 61.663 187.567 1.00 71.33 632 LEU B C 1
ATOM 9983 O O . LEU B 1 632 ? 25.457 62.512 187.410 1.00 73.63 632 LEU B O 1
ATOM 9988 N N . GLU B 1 633 ? 23.300 61.901 187.310 1.00 68.61 633 GLU B N 1
ATOM 9989 C CA . GLU B 1 633 ? 22.887 63.191 186.768 1.00 72.20 633 GLU B CA 1
ATOM 9990 C C . GLU B 1 633 ? 22.407 64.173 187.836 1.00 74.04 633 GLU B C 1
ATOM 9991 O O . GLU B 1 633 ? 21.768 65.175 187.515 1.00 78.10 633 GLU B O 1
ATOM 9997 N N . HIS B 1 634 ? 22.720 63.897 189.099 1.00 62.10 634 HIS B N 1
ATOM 9998 C CA . HIS B 1 634 ? 22.306 64.788 190.180 1.00 58.31 634 HIS B CA 1
ATOM 9999 C C . HIS B 1 634 ? 23.383 65.015 191.239 1.00 58.30 634 HIS B C 1
ATOM 10000 O O . HIS B 1 634 ? 23.309 65.981 191.995 1.00 62.94 634 HIS B O 1
ATOM 10007 N N . GLU B 1 635 ? 24.379 64.134 191.291 1.00 58.54 635 GLU B N 1
ATOM 10008 C CA . GLU B 1 635 ? 25.407 64.208 192.329 1.00 59.69 635 GLU B CA 1
ATOM 10009 C C . GLU B 1 635 ? 26.176 65.524 192.301 1.00 69.41 635 GLU B C 1
ATOM 10010 O O . GLU B 1 635 ? 26.640 66.001 193.336 1.00 76.18 635 GLU B O 1
ATOM 10016 N N . ALA B 1 636 ? 26.308 66.103 191.114 1.00 66.98 636 ALA B N 1
ATOM 10017 C CA . ALA B 1 636 ? 27.033 67.356 190.958 1.00 67.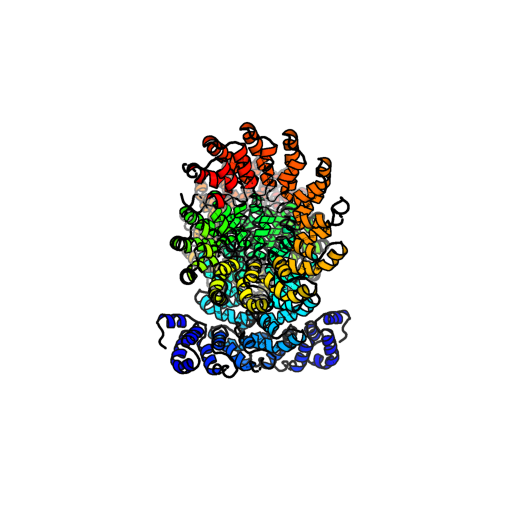17 636 ALA B CA 1
ATOM 10018 C C . ALA B 1 636 ? 26.300 68.492 191.657 1.00 64.20 636 ALA B C 1
ATOM 10019 O O . ALA B 1 636 ? 26.860 69.164 192.522 1.00 63.51 636 ALA B O 1
ATOM 10021 N N . THR B 1 637 ? 25.041 68.692 191.281 1.00 66.98 637 THR B N 1
ATOM 10022 C CA . THR B 1 637 ? 24.230 69.768 191.836 1.00 71.60 637 THR B CA 1
ATOM 10023 C C . THR B 1 637 ? 24.045 69.616 193.343 1.00 76.69 637 THR B C 1
ATOM 10024 O O . THR B 1 637 ? 24.108 70.595 194.087 1.00 78.32 637 THR B O 1
ATOM 10028 N N . LEU B 1 638 ? 23.821 68.384 193.790 1.00 74.41 638 LEU B N 1
ATOM 10029 C CA . LEU B 1 638 ? 23.600 68.117 195.207 1.00 67.42 638 LEU B CA 1
ATOM 10030 C C . LEU B 1 638 ? 24.863 68.362 196.028 1.00 65.46 638 LEU B C 1
ATOM 10031 O O . LEU B 1 638 ? 24.788 68.732 197.202 1.00 65.24 638 LEU B O 1
ATOM 10036 N N . ASP B 1 639 ? 26.021 68.156 195.409 1.00 69.16 639 ASP B N 1
ATOM 10037 C CA . ASP B 1 639 ? 27.288 68.459 196.063 1.00 79.03 639 ASP B CA 1
ATOM 10038 C C . ASP B 1 639 ? 27.467 69.968 196.161 1.00 80.54 639 ASP B C 1
ATOM 10039 O O . ASP B 1 639 ? 28.052 70.473 197.119 1.00 81.36 639 ASP B O 1
ATOM 10044 N N . GLU B 1 640 ? 26.959 70.681 195.160 1.00 80.00 640 GLU B N 1
ATOM 10045 C CA . GLU B 1 640 ? 27.003 72.137 195.153 1.00 83.00 640 GLU B CA 1
ATOM 10046 C C . GLU B 1 640 ? 26.081 72.697 196.227 1.00 81.90 640 GLU B C 1
ATOM 10047 O O . GLU B 1 640 ? 26.394 73.702 196.865 1.00 83.23 640 GLU B O 1
ATOM 10053 N N . ARG B 1 641 ? 24.944 72.037 196.423 1.00 79.18 641 ARG B N 1
ATOM 10054 C CA . ARG B 1 641 ? 23.944 72.502 197.378 1.00 76.71 641 ARG B CA 1
ATOM 10055 C C . ARG B 1 641 ? 24.287 72.149 198.824 1.00 74.44 641 ARG B C 1
ATOM 10056 O O . ARG B 1 641 ? 23.658 72.650 199.755 1.00 80.18 641 ARG B O 1
ATOM 10064 N N . GLY B 1 642 ? 25.282 71.288 199.012 1.00 62.90 642 GLY B N 1
ATOM 10065 C CA . GLY B 1 642 ? 25.782 71.003 200.345 1.00 60.76 642 GLY B CA 1
ATOM 10066 C C . GLY B 1 642 ? 25.587 69.584 200.847 1.00 61.10 642 GLY B C 1
ATOM 10067 O O . GLY B 1 642 ? 26.013 69.255 201.950 1.00 58.58 642 GLY B O 1
ATOM 10068 N N . PHE B 1 643 ? 24.950 68.737 200.048 1.00 66.11 643 PHE B N 1
ATOM 10069 C CA . PHE B 1 643 ? 24.724 67.356 200.459 1.00 65.60 643 PHE B CA 1
ATOM 10070 C C . PHE B 1 643 ? 26.000 66.524 200.355 1.00 63.71 643 PHE B C 1
ATOM 10071 O O . PHE B 1 643 ? 26.715 66.599 199.357 1.00 62.89 643 PHE B O 1
ATOM 10079 N N . SER B 1 644 ? 26.276 65.728 201.385 1.00 52.98 644 SER B N 1
ATOM 10080 C CA . SER B 1 644 ? 27.460 64.873 201.393 1.00 55.97 644 SER B CA 1
ATOM 10081 C C . SER B 1 644 ? 27.225 63.611 200.572 1.00 63.83 644 SER B C 1
ATOM 10082 O O . SER B 1 644 ? 26.094 63.308 200.192 1.00 70.30 644 SER B O 1
ATOM 10085 N N . ARG B 1 645 ? 28.300 62.877 200.301 1.00 61.72 645 ARG B N 1
ATOM 10086 C CA . ARG B 1 645 ? 28.201 61.650 199.518 1.00 62.10 645 ARG B CA 1
ATOM 10087 C C . ARG B 1 645 ? 27.343 60.614 200.233 1.00 60.71 645 ARG B C 1
ATOM 10088 O O . ARG B 1 645 ? 26.522 59.941 199.609 1.00 57.52 645 ARG B O 1
ATOM 10096 N N . ALA B 1 646 ? 27.533 60.498 201.544 1.00 58.88 646 ALA B N 1
ATOM 10097 C CA . ALA B 1 646 ? 26.753 59.570 202.351 1.00 59.98 646 ALA B CA 1
ATOM 10098 C C . ALA B 1 646 ? 25.277 59.956 202.348 1.00 58.16 646 ALA B C 1
ATOM 10099 O O . ALA B 1 646 ? 24.403 59.090 202.370 1.00 61.00 646 ALA B O 1
ATOM 10101 N N . ASP B 1 647 ? 25.007 61.259 202.323 1.00 51.89 647 ASP B N 1
ATOM 10102 C CA . ASP B 1 647 ? 23.638 61.748 202.220 1.00 46.51 647 ASP B CA 1
ATOM 10103 C C . ASP B 1 647 ? 23.014 61.266 200.921 1.00 45.18 647 ASP B C 1
ATOM 10104 O O . ASP B 1 647 ? 21.917 60.710 200.918 1.00 40.32 647 ASP B O 1
ATOM 10109 N N . ILE B 1 648 ? 23.732 61.479 199.822 1.00 46.04 648 ILE B N 1
ATOM 10110 C CA . ILE B 1 648 ? 23.288 61.054 198.503 1.00 43.01 648 ILE B CA 1
ATOM 10111 C C . ILE B 1 648 ? 23.011 59.556 198.479 1.00 48.37 648 ILE B C 1
ATOM 10112 O O . ILE B 1 648 ? 21.987 59.113 197.959 1.00 56.18 648 ILE B O 1
ATOM 10117 N N . VAL B 1 649 ? 23.924 58.784 199.058 1.00 47.53 649 VAL B N 1
ATOM 10118 C CA . VAL B 1 649 ? 23.765 57.338 199.135 1.00 50.58 649 VAL B CA 1
ATOM 10119 C C . VAL B 1 649 ? 22.514 56.963 199.924 1.00 57.10 649 VAL B C 1
ATOM 10120 O O . VAL B 1 649 ? 21.758 56.085 199.515 1.00 54.74 649 VAL B O 1
ATOM 10124 N N . ARG B 1 650 ? 22.290 57.645 201.043 1.00 54.45 650 ARG B N 1
ATOM 10125 C CA . ARG B 1 650 ? 21.138 57.353 201.892 1.00 56.44 650 ARG B CA 1
ATOM 10126 C C . ARG B 1 650 ? 19.809 57.638 201.202 1.00 49.72 650 ARG B C 1
ATOM 10127 O O . ARG B 1 650 ? 18.832 56.923 201.411 1.00 49.31 650 ARG B O 1
ATOM 10135 N N . ILE B 1 651 ? 19.774 58.685 200.386 1.00 48.61 651 ILE B N 1
ATOM 10136 C CA . ILE B 1 651 ? 18.551 59.048 199.681 1.00 51.79 651 ILE B CA 1
ATOM 10137 C C . ILE B 1 651 ? 18.239 58.056 198.563 1.00 51.10 651 ILE B C 1
ATOM 10138 O O . ILE B 1 651 ? 17.104 57.595 198.426 1.00 49.89 651 ILE B O 1
ATOM 10143 N N . ALA B 1 652 ? 19.254 57.724 197.773 1.00 46.90 652 ALA B N 1
ATOM 10144 C CA . ALA B 1 652 ? 19.081 56.815 196.645 1.00 45.87 652 ALA B CA 1
ATOM 10145 C C . ALA B 1 652 ? 19.173 55.352 197.069 1.00 44.56 652 ALA B C 1
ATOM 10146 O O . ALA B 1 652 ? 18.881 54.451 196.283 1.00 45.65 652 ALA B O 1
ATOM 10148 N N . GLY B 1 653 ? 19.573 55.125 198.316 1.00 49.33 653 GLY B N 1
ATOM 10149 C CA . GLY B 1 653 ? 19.827 53.783 198.813 1.00 49.55 653 GLY B CA 1
ATOM 10150 C C . GLY B 1 653 ? 18.601 52.999 199.235 1.00 50.03 653 GLY B C 1
ATOM 10151 O O . GLY B 1 653 ? 18.718 51.953 199.872 1.00 47.32 653 GLY B O 1
ATOM 10152 N N . ASN B 1 654 ? 17.423 53.499 198.879 1.00 48.67 654 ASN B N 1
ATOM 10153 C CA . ASN B 1 654 ? 16.179 52.795 199.163 1.00 50.04 654 ASN B CA 1
ATOM 10154 C C . ASN B 1 654 ? 15.382 52.555 197.887 1.00 51.35 654 ASN B C 1
ATOM 10155 O O . ASN B 1 654 ? 15.702 53.104 196.833 1.00 42.97 654 ASN B O 1
ATOM 10160 N N . GLY B 1 655 ? 14.354 51.719 197.985 1.00 54.19 655 GLY B N 1
ATOM 10161 C CA . GLY B 1 655 ? 13.430 51.528 196.885 1.00 47.75 655 GLY B CA 1
ATOM 10162 C C . GLY B 1 655 ? 12.773 52.852 196.555 1.00 50.79 655 GLY B C 1
ATOM 10163 O O . GLY B 1 655 ? 12.368 53.593 197.451 1.00 53.56 655 GLY B O 1
ATOM 10164 N N . GLY B 1 656 ? 12.680 53.158 195.266 1.00 52.86 656 GLY B N 1
ATOM 10165 C CA . GLY B 1 656 ? 12.148 54.432 194.821 1.00 47.32 656 GLY B CA 1
ATOM 10166 C C . GLY B 1 656 ? 13.168 55.536 195.001 1.00 47.27 656 GLY B C 1
ATOM 10167 O O . GLY B 1 656 ? 12.824 56.716 195.007 1.00 50.11 656 GLY B O 1
ATOM 10168 N N . GLY B 1 657 ? 14.431 55.141 195.144 1.00 45.35 657 GLY B N 1
ATOM 10169 C CA . GLY B 1 657 ? 15.521 56.069 195.388 1.00 43.48 657 GLY B CA 1
ATOM 10170 C C . GLY B 1 657 ? 15.670 57.140 194.325 1.00 42.53 657 GLY B C 1
ATOM 10171 O O . GLY B 1 657 ? 16.008 58.282 194.632 1.00 44.27 657 GLY B O 1
ATOM 10172 N N . ALA B 1 658 ? 15.420 56.767 193.074 1.00 44.75 658 ALA B N 1
ATOM 10173 C CA . ALA B 1 658 ? 15.487 57.709 191.961 1.00 44.60 658 ALA B CA 1
ATOM 10174 C C . ALA B 1 658 ? 14.489 58.849 192.147 1.00 42.18 658 ALA B C 1
ATOM 10175 O O . ALA B 1 658 ? 14.816 60.015 191.937 1.00 45.21 658 ALA B O 1
ATOM 10177 N N . GLN B 1 659 ? 13.271 58.499 192.546 1.00 38.89 659 GLN B N 1
ATOM 10178 C CA . GLN B 1 659 ? 12.227 59.488 192.798 1.00 44.52 659 GLN B CA 1
ATOM 10179 C C . GLN B 1 659 ? 12.525 60.339 194.032 1.00 48.00 659 GLN B C 1
ATOM 10180 O O . GLN B 1 659 ? 12.213 61.529 194.063 1.00 48.09 659 GLN B O 1
ATOM 10186 N N . ALA B 1 660 ? 13.127 59.726 195.046 1.00 41.11 660 ALA B N 1
ATOM 10187 C CA . ALA B 1 660 ? 13.496 60.448 196.260 1.00 45.35 660 ALA B CA 1
ATOM 10188 C C . ALA B 1 660 ? 14.553 61.509 195.972 1.00 45.89 660 ALA B C 1
ATOM 10189 O O . ALA B 1 660 ? 14.460 62.640 196.450 1.00 52.21 660 ALA B O 1
ATOM 10191 N N . LEU B 1 661 ? 15.558 61.132 195.192 1.00 48.67 661 LEU B N 1
ATOM 10192 C CA . LEU B 1 661 ? 16.635 62.046 194.835 1.00 54.33 661 LEU B CA 1
ATOM 10193 C C . LEU B 1 661 ? 16.105 63.205 193.995 1.00 50.73 661 LEU B C 1
ATOM 10194 O O . LEU B 1 661 ? 16.518 64.350 194.172 1.00 50.69 661 LEU B O 1
ATOM 10199 N N . LYS B 1 662 ? 15.186 62.901 193.085 1.00 55.20 662 LYS B N 1
ATOM 10200 C CA . LYS B 1 662 ? 14.565 63.925 192.252 1.00 62.67 662 LYS B CA 1
ATOM 10201 C C . LYS B 1 662 ? 13.726 64.882 193.094 1.00 65.63 662 LYS B C 1
ATOM 10202 O O . LYS B 1 662 ? 13.726 66.092 192.862 1.00 73.71 662 LYS B O 1
ATOM 10208 N N . ALA B 1 663 ? 13.013 64.330 194.070 1.00 57.86 663 ALA B N 1
ATOM 10209 C CA . ALA B 1 663 ? 12.186 65.134 194.965 1.00 57.10 663 ALA B CA 1
ATOM 10210 C C . ALA B 1 663 ? 13.038 66.120 195.759 1.00 50.47 663 ALA B C 1
ATOM 10211 O O . ALA B 1 663 ? 12.671 67.283 195.916 1.00 52.15 663 ALA B O 1
ATOM 10213 N N . VAL B 1 664 ? 14.175 65.644 196.259 1.00 45.75 664 VAL B N 1
ATOM 10214 C CA . VAL B 1 664 ? 15.132 66.504 196.948 1.00 53.81 664 VAL B CA 1
ATOM 10215 C C . VAL B 1 664 ? 15.666 67.554 195.983 1.00 57.98 664 VAL B C 1
ATOM 10216 O O . VAL B 1 664 ? 15.764 68.735 196.318 1.00 59.61 664 VAL B O 1
ATOM 10220 N N . LEU B 1 665 ? 16.001 67.103 194.778 1.00 65.85 665 LEU B N 1
ATOM 10221 C CA . LEU B 1 665 ? 16.540 67.960 193.729 1.00 69.35 665 LEU B CA 1
ATOM 10222 C C . LEU B 1 665 ? 15.588 69.108 193.408 1.00 66.67 665 LEU B C 1
ATOM 10223 O O . LEU B 1 665 ? 15.998 70.266 193.356 1.00 66.48 665 LEU B O 1
ATOM 10228 N N . GLU B 1 666 ? 14.316 68.783 193.209 1.00 68.32 666 GLU B N 1
ATOM 10229 C CA . GLU B 1 666 ? 13.338 69.775 192.778 1.00 74.95 666 GLU B CA 1
ATOM 10230 C C . GLU B 1 666 ? 12.729 70.586 193.922 1.00 78.73 666 GLU B C 1
ATOM 10231 O O . GLU B 1 666 ? 12.618 71.808 193.829 1.00 80.70 666 GLU B O 1
ATOM 10237 N N . HIS B 1 667 ? 12.336 69.908 194.997 1.00 73.04 667 HIS B N 1
ATOM 10238 C CA . HIS B 1 667 ? 11.592 70.557 196.074 1.00 68.39 667 HIS B CA 1
ATOM 10239 C C . HIS B 1 667 ? 12.465 71.008 197.243 1.00 65.92 667 HIS B C 1
ATOM 10240 O O . HIS B 1 667 ? 12.009 71.754 198.108 1.00 63.21 667 HIS B O 1
ATOM 10247 N N . GLY B 1 668 ? 13.712 70.550 197.264 1.00 67.34 668 GLY B N 1
ATOM 10248 C CA . GLY B 1 668 ? 14.655 70.913 198.310 1.00 67.62 668 GLY B CA 1
ATOM 10249 C C . GLY B 1 668 ? 14.794 72.395 198.622 1.00 71.65 668 GLY B C 1
ATOM 10250 O O . GLY B 1 668 ? 14.623 72.793 199.775 1.00 69.01 668 GLY B O 1
ATOM 10251 N N . PRO B 1 669 ? 15.124 73.217 197.607 1.00 80.39 669 PRO B N 1
ATOM 10252 C CA . PRO B 1 669 ? 15.263 74.668 197.788 1.00 82.42 669 PRO B CA 1
ATOM 10253 C C . PRO B 1 669 ? 14.060 75.326 198.461 1.00 77.62 669 PRO B C 1
ATOM 10254 O O . PRO B 1 669 ? 14.242 76.107 199.393 1.00 71.87 669 PRO B O 1
ATOM 10258 N N . THR B 1 670 ? 12.855 75.016 197.991 1.00 74.61 670 THR B N 1
ATOM 10259 C CA . THR B 1 670 ? 11.638 75.590 198.557 1.00 73.88 670 THR B CA 1
ATOM 10260 C C . THR B 1 670 ? 11.487 75.213 200.029 1.00 70.50 670 THR B C 1
ATOM 10261 O O . THR B 1 670 ? 11.059 76.026 200.849 1.00 70.28 670 THR B O 1
ATOM 10265 N N . LEU B 1 671 ? 11.847 73.978 200.359 1.00 64.50 671 LEU B N 1
ATOM 10266 C CA . LEU B 1 671 ? 11.805 73.520 201.741 1.00 63.51 671 LEU B CA 1
ATOM 10267 C C . LEU B 1 671 ? 12.887 74.210 202.561 1.00 66.10 671 LEU B C 1
ATOM 10268 O O . LEU B 1 671 ? 12.683 74.530 203.731 1.00 67.50 671 LEU B O 1
ATOM 10273 N N . ASN B 1 672 ? 14.038 74.440 201.937 1.00 72.07 672 ASN B N 1
ATOM 10274 C CA . ASN B 1 672 ? 15.134 75.135 202.598 1.00 75.31 672 ASN B CA 1
ATOM 10275 C C . ASN B 1 672 ? 14.787 76.598 202.848 1.00 75.96 672 ASN B C 1
ATOM 10276 O O . ASN B 1 672 ? 15.200 77.181 203.850 1.00 73.30 672 ASN B O 1
ATOM 10281 N N . GLU B 1 673 ? 14.024 77.181 201.927 1.00 73.59 673 GLU B N 1
ATOM 10282 C CA . GLU B 1 673 ? 13.572 78.560 202.062 1.00 77.41 673 GLU B CA 1
ATOM 10283 C C . GLU B 1 673 ? 12.658 78.707 203.269 1.00 73.25 673 GLU B C 1
ATOM 10284 O O . GLU B 1 673 ? 12.825 79.617 204.079 1.00 69.16 673 GLU B O 1
ATOM 10290 N N . ARG B 1 674 ? 11.695 77.797 203.382 1.00 74.40 674 ARG B N 1
ATOM 10291 C CA . ARG B 1 674 ? 10.683 77.868 204.431 1.00 76.51 674 ARG B CA 1
ATOM 10292 C C . ARG B 1 674 ? 11.243 77.654 205.838 1.00 75.54 674 ARG B C 1
ATOM 10293 O O . ARG B 1 674 ? 10.603 78.020 206.824 1.00 78.35 674 ARG B O 1
ATOM 10301 N N . GLY B 1 675 ? 12.432 77.066 205.931 1.00 69.45 675 GLY B N 1
ATOM 10302 C CA . GLY B 1 675 ? 13.089 76.910 207.217 1.00 65.79 675 GLY B CA 1
ATOM 10303 C C . GLY B 1 675 ? 13.777 75.576 207.444 1.00 65.61 675 GLY B C 1
ATOM 10304 O O . GLY B 1 675 ? 14.579 75.441 208.368 1.00 65.41 675 GLY B O 1
ATOM 10305 N N . PHE B 1 676 ? 13.468 74.589 206.609 1.00 69.86 676 PHE B N 1
ATOM 10306 C CA . PHE B 1 676 ? 14.046 73.255 206.763 1.00 72.22 676 PHE B CA 1
ATOM 10307 C C . PHE B 1 676 ? 15.523 73.221 206.382 1.00 77.99 676 PHE B C 1
ATOM 10308 O O . PHE B 1 676 ? 15.899 73.638 205.289 1.00 79.65 676 PHE B O 1
ATOM 10316 N N . ASN B 1 677 ? 16.360 72.716 207.282 1.00 75.46 677 ASN B N 1
ATOM 10317 C CA . ASN B 1 677 ? 17.776 72.556 206.977 1.00 77.46 677 ASN B CA 1
ATOM 10318 C C . ASN B 1 677 ? 18.039 71.279 206.184 1.00 72.59 677 ASN B C 1
ATOM 10319 O O . ASN B 1 677 ? 17.151 70.441 206.025 1.00 67.14 677 ASN B O 1
ATOM 10324 N N . LEU B 1 678 ? 19.263 71.139 205.687 1.00 74.94 678 LEU B N 1
ATOM 10325 C CA . LEU B 1 678 ? 19.613 70.036 204.795 1.00 75.30 678 LEU B CA 1
ATOM 10326 C C . LEU B 1 678 ? 19.566 68.677 205.483 1.00 67.04 678 LEU B C 1
ATOM 10327 O O . LEU B 1 678 ? 19.144 67.689 204.885 1.00 59.44 678 LEU B O 1
ATOM 10332 N N . THR B 1 679 ? 20.006 68.632 206.737 1.00 62.70 679 THR B N 1
ATOM 10333 C CA . THR B 1 679 ? 19.978 67.396 207.512 1.00 63.55 679 THR B CA 1
ATOM 10334 C C . THR B 1 679 ? 18.548 66.886 207.641 1.00 62.63 679 THR B C 1
ATOM 10335 O O . THR B 1 679 ? 18.297 65.685 207.559 1.00 62.32 679 THR B O 1
ATOM 10339 N N . ASP B 1 680 ? 17.614 67.814 207.830 1.00 64.93 680 ASP B N 1
ATOM 10340 C CA . ASP B 1 680 ? 16.200 67.475 207.943 1.00 61.06 680 ASP B CA 1
ATOM 10341 C C . ASP B 1 680 ? 15.644 66.954 206.624 1.00 55.36 680 ASP B C 1
ATOM 10342 O O . ASP B 1 680 ? 14.952 65.938 206.594 1.00 53.62 680 ASP B O 1
ATOM 10347 N N . ILE B 1 681 ? 15.947 67.663 205.541 1.00 53.56 681 ILE B N 1
ATOM 10348 C CA . ILE B 1 681 ? 15.523 67.257 204.205 1.00 56.82 681 ILE B CA 1
ATOM 10349 C C . ILE B 1 681 ? 16.015 65.850 203.890 1.00 54.42 681 ILE B C 1
ATOM 10350 O O . ILE B 1 681 ? 15.267 65.020 203.373 1.00 58.03 681 ILE B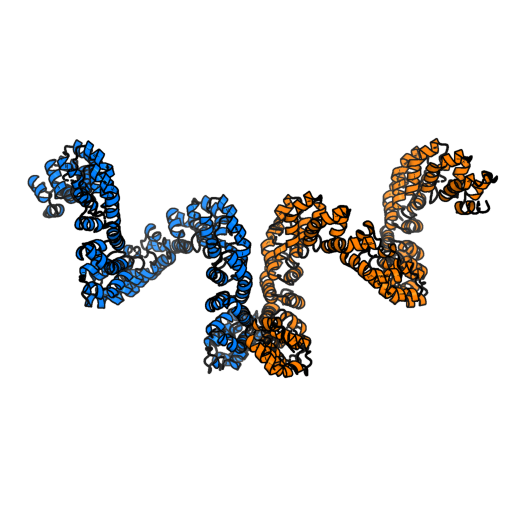 O 1
ATOM 10355 N N . VAL B 1 682 ? 17.275 65.588 204.219 1.00 52.94 682 VAL B N 1
ATOM 10356 C CA . VAL B 1 682 ? 17.853 64.261 204.053 1.00 60.13 682 VAL B CA 1
ATOM 10357 C C . VAL B 1 682 ? 17.093 63.217 204.868 1.00 61.16 682 VAL B C 1
ATOM 10358 O O . VAL B 1 682 ? 16.750 62.153 204.355 1.00 59.65 682 VAL B O 1
ATOM 10362 N N . GLU B 1 683 ? 16.823 63.531 206.133 1.00 59.70 683 GLU B N 1
ATOM 10363 C CA . GLU B 1 683 ? 16.110 62.614 207.019 1.00 60.19 683 GLU B CA 1
ATOM 10364 C C . GLU B 1 683 ? 14.708 62.287 206.511 1.00 55.92 683 GLU B C 1
ATOM 10365 O O . GLU B 1 683 ? 14.256 61.145 206.600 1.00 59.36 683 GLU B O 1
ATOM 10379 N N . ALA B 1 685 ? 13.800 62.276 203.468 1.00 53.67 685 ALA B N 1
ATOM 10380 C CA . ALA B 1 685 ? 13.880 61.631 202.163 1.00 53.57 685 ALA B CA 1
ATOM 10381 C C . ALA B 1 685 ? 14.663 60.320 202.176 1.00 55.28 685 ALA B C 1
ATOM 10382 O O . ALA B 1 685 ? 14.621 59.562 201.206 1.00 51.13 685 ALA B O 1
ATOM 10384 N N . ALA B 1 686 ? 15.371 60.053 203.270 1.00 47.83 686 ALA B N 1
ATOM 10385 C CA . ALA B 1 686 ? 16.203 58.856 203.371 1.00 48.99 686 ALA B CA 1
ATOM 10386 C C . ALA B 1 686 ? 15.399 57.609 203.730 1.00 52.41 686 ALA B C 1
ATOM 10387 O O . ALA B 1 686 ? 15.947 56.640 204.251 1.00 56.08 686 ALA B O 1
ATOM 10389 N N . ASN B 1 687 ? 14.102 57.638 203.448 1.00 57.06 687 ASN B N 1
ATOM 10390 C CA . ASN B 1 687 ? 13.239 56.496 203.705 1.00 52.13 687 ASN B CA 1
ATOM 10391 C C . ASN B 1 687 ? 12.510 56.069 202.438 1.00 55.13 687 ASN B C 1
ATOM 10392 O O . ASN B 1 687 ? 12.509 56.793 201.446 1.00 50.06 687 ASN B O 1
ATOM 10397 N N . SER B 1 688 ? 11.895 54.891 202.479 1.00 66.44 688 SER B N 1
ATOM 10398 C CA . SER B 1 688 ? 11.265 54.293 201.302 1.00 65.97 688 SER B CA 1
ATOM 10399 C C . SER B 1 688 ? 10.165 55.154 200.681 1.00 68.36 688 SER B C 1
ATOM 10400 O O . SER B 1 688 ? 9.928 55.095 199.474 1.00 73.00 688 SER B O 1
ATOM 10403 N N . GLY B 1 689 ? 9.493 55.947 201.506 1.00 59.28 689 GLY B N 1
ATOM 10404 C CA . GLY B 1 689 ? 8.458 56.841 201.019 1.00 53.40 689 GLY B CA 1
ATOM 10405 C C . GLY B 1 689 ? 8.923 58.282 200.997 1.00 50.28 689 GLY B C 1
ATOM 10406 O O . GLY B 1 689 ? 8.111 59.205 201.049 1.00 50.07 689 GLY B O 1
ATOM 10407 N N . GLY B 1 690 ? 10.238 58.464 200.915 1.00 47.60 690 GLY B N 1
ATOM 10408 C CA . GLY B 1 690 ? 10.861 59.774 200.993 1.00 47.73 690 GLY B CA 1
ATOM 10409 C C . GLY B 1 690 ? 10.304 60.814 200.043 1.00 47.30 690 GLY B C 1
ATOM 10410 O O . GLY B 1 690 ? 10.109 61.967 200.424 1.00 46.68 690 GLY B O 1
ATOM 10411 N N . ALA B 1 691 ? 10.047 60.405 198.804 1.00 43.49 691 ALA B N 1
ATOM 10412 C CA . ALA B 1 691 ? 9.513 61.310 197.792 1.00 43.27 691 ALA B CA 1
ATOM 10413 C C . ALA B 1 691 ? 8.142 61.844 198.190 1.00 43.50 691 ALA B C 1
ATOM 10414 O O . ALA B 1 691 ? 7.902 63.052 198.163 1.00 47.54 691 ALA B O 1
ATOM 10416 N N . GLN B 1 692 ? 7.247 60.934 198.556 1.00 42.46 692 GLN B N 1
ATOM 10417 C CA . GLN B 1 692 ? 5.897 61.304 198.965 1.00 50.42 692 GLN B CA 1
ATOM 10418 C C . GLN B 1 692 ? 5.927 62.165 200.220 1.00 51.11 692 GLN B C 1
ATOM 10419 O O . GLN B 1 692 ? 5.148 63.107 200.352 1.00 56.79 692 GLN B O 1
ATOM 10425 N N . ALA B 1 693 ? 6.832 61.834 201.136 1.00 45.04 693 ALA B N 1
ATOM 10426 C CA . ALA B 1 693 ? 6.997 62.596 202.369 1.00 46.05 693 ALA B CA 1
ATOM 10427 C C . ALA B 1 693 ? 7.315 64.059 202.070 1.00 43.66 693 ALA B C 1
ATOM 10428 O O . ALA B 1 693 ? 6.689 64.962 202.623 1.00 44.88 693 ALA B O 1
ATOM 10430 N N . LEU B 1 694 ? 8.291 64.282 201.195 1.00 48.43 694 LEU B N 1
ATOM 10431 C CA . LEU B 1 694 ? 8.648 65.633 200.770 1.00 50.76 694 LEU B CA 1
ATOM 10432 C C . LEU B 1 694 ? 7.472 66.324 200.091 1.00 45.26 694 LEU B C 1
ATOM 10433 O O . LEU B 1 694 ? 7.198 67.494 200.347 1.00 49.37 694 LEU B O 1
ATOM 10438 N N . LYS B 1 695 ? 6.780 65.593 199.225 1.00 43.81 695 LYS B N 1
ATOM 10439 C CA . LYS B 1 695 ? 5.621 66.136 198.529 1.00 48.67 695 LYS B CA 1
ATOM 10440 C C . LYS B 1 695 ? 4.481 66.436 199.492 1.00 52.39 695 LYS B C 1
ATOM 10441 O O . LYS B 1 695 ? 3.745 67.407 199.315 1.00 57.70 695 LYS B O 1
ATOM 10447 N N . ALA B 1 696 ? 4.338 65.599 200.515 1.00 55.52 696 ALA B N 1
ATOM 10448 C CA . ALA B 1 696 ? 3.311 65.813 201.525 1.00 51.84 696 ALA B CA 1
ATOM 10449 C C . ALA B 1 696 ? 3.614 67.067 202.333 1.00 49.29 696 ALA B C 1
ATOM 10450 O O . ALA B 1 696 ? 2.723 67.871 202.605 1.00 54.60 696 ALA B O 1
ATOM 10452 N N . VAL B 1 697 ? 4.879 67.226 202.712 1.00 43.58 697 VAL B N 1
ATOM 10453 C CA . VAL B 1 697 ? 5.316 68.390 203.476 1.00 48.81 697 VAL B CA 1
ATOM 10454 C C . VAL B 1 697 ? 5.191 69.659 202.639 1.00 50.10 697 VAL B C 1
ATOM 10455 O O . VAL B 1 697 ? 4.737 70.693 203.127 1.00 46.74 697 VAL B O 1
ATOM 10459 N N . LEU B 1 698 ? 5.590 69.564 201.375 1.00 51.58 698 LEU B N 1
ATOM 10460 C CA . LEU B 1 698 ? 5.530 70.691 200.448 1.00 55.31 698 LEU B CA 1
ATOM 10461 C C . LEU B 1 698 ? 4.101 71.215 200.320 1.00 51.93 698 LEU B C 1
ATOM 10462 O O . LEU B 1 698 ? 3.867 72.423 200.348 1.00 49.06 698 LEU B O 1
ATOM 10467 N N . GLU B 1 699 ? 3.150 70.296 200.195 1.00 53.67 699 GLU B N 1
ATOM 10468 C CA . GLU B 1 699 ? 1.754 70.657 199.986 1.00 56.64 699 GLU B CA 1
ATOM 10469 C C . GLU B 1 699 ? 1.015 71.030 201.277 1.00 59.45 699 GLU B C 1
ATOM 10470 O O . GLU B 1 699 ? 0.175 71.930 201.273 1.00 60.11 699 GLU B O 1
ATOM 10476 N N . HIS B 1 700 ? 1.331 70.347 202.376 1.00 54.74 700 HIS B N 1
ATOM 10477 C CA . HIS B 1 700 ? 0.546 70.480 203.606 1.00 54.79 700 HIS B CA 1
ATOM 10478 C C . HIS B 1 700 ? 1.288 71.139 204.769 1.00 54.14 700 HIS B C 1
ATOM 10479 O O . HIS B 1 700 ? 0.673 71.519 205.766 1.00 55.26 700 HIS B O 1
ATOM 10486 N N . GLY B 1 701 ? 2.606 71.262 204.640 1.00 56.02 701 GLY B N 1
ATOM 10487 C CA . GLY B 1 701 ? 3.437 71.880 205.662 1.00 54.20 701 GLY B CA 1
ATOM 10488 C C . GLY B 1 701 ? 2.954 73.208 206.220 1.00 60.44 701 GLY B C 1
ATOM 10489 O O . GLY B 1 701 ? 2.844 73.355 207.439 1.00 63.57 701 GLY B O 1
ATOM 10490 N N . PRO B 1 702 ? 2.681 74.188 205.339 1.00 64.93 702 PRO B N 1
ATOM 10491 C CA . PRO B 1 702 ? 2.174 75.492 205.785 1.00 65.53 702 PRO B CA 1
ATOM 10492 C C . PRO B 1 702 ? 0.917 75.397 206.649 1.00 62.20 702 PRO B C 1
ATOM 10493 O O . PRO B 1 702 ? 0.810 76.110 207.645 1.00 57.21 702 PRO B O 1
ATOM 10497 N N . THR B 1 703 ? -0.015 74.529 206.271 1.00 63.59 703 THR B N 1
ATOM 10498 C CA . THR B 1 703 ? -1.260 74.383 207.017 1.00 62.45 703 THR B CA 1
ATOM 10499 C C . THR B 1 703 ? -1.004 73.822 208.413 1.00 71.07 703 THR B C 1
ATOM 10500 O O . THR B 1 703 ? -1.601 74.272 209.391 1.00 75.14 703 THR B O 1
ATOM 10504 N N . LEU B 1 704 ? -0.109 72.844 208.501 1.00 68.75 704 LEU B N 1
ATOM 10505 C CA . LEU B 1 704 ? 0.259 72.260 209.784 1.00 68.13 704 LEU B CA 1
ATOM 10506 C C . LEU B 1 704 ? 0.972 73.293 210.652 1.00 67.26 704 LEU B C 1
ATOM 10507 O O . LEU B 1 704 ? 0.760 73.356 211.862 1.00 59.70 704 LEU B O 1
ATOM 10512 N N . ARG B 1 705 ? 1.815 74.102 210.018 1.00 72.75 705 ARG B N 1
ATOM 10513 C CA . ARG B 1 705 ? 2.583 75.122 210.719 1.00 72.46 705 ARG B CA 1
ATOM 10514 C C . ARG B 1 705 ? 1.673 76.262 211.164 1.00 77.18 705 ARG B C 1
ATOM 10515 O O . ARG B 1 705 ? 1.865 76.843 212.233 1.00 80.82 705 ARG B O 1
ATOM 10523 N N . GLN B 1 706 ? 0.682 76.574 210.335 1.00 78.70 706 GLN B N 1
ATOM 10524 C CA . GLN B 1 706 ? -0.321 77.576 210.672 1.00 78.06 706 GLN B CA 1
ATOM 10525 C C . GLN B 1 706 ? -1.112 77.133 211.895 1.00 76.25 706 GLN B C 1
ATOM 10526 O O . GLN B 1 706 ? -1.406 77.934 212.784 1.00 80.06 706 GLN B O 1
ATOM 10532 N N . ARG B 1 707 ? -1.439 75.846 211.938 1.00 70.12 707 ARG B N 1
ATOM 10533 C CA . ARG B 1 707 ? -2.245 75.289 213.018 1.00 66.75 707 ARG B CA 1
ATOM 10534 C C . ARG B 1 707 ? -1.511 75.249 214.358 1.00 67.23 707 ARG B C 1
ATOM 10535 O O . ARG B 1 707 ? -2.133 75.073 215.405 1.00 64.88 707 ARG B O 1
ATOM 10543 N N . GLY B 1 708 ? -0.192 75.408 214.327 1.00 66.32 708 GLY B N 1
ATOM 10544 C CA . GLY B 1 708 ? 0.579 75.486 215.556 1.00 59.96 708 GLY B CA 1
ATOM 10545 C C . GLY B 1 708 ? 1.762 74.539 215.637 1.00 62.19 708 GLY B C 1
ATOM 10546 O O . GLY B 1 708 ? 2.569 74.631 216.561 1.00 55.89 708 GLY B O 1
ATOM 10547 N N . LEU B 1 709 ? 1.868 73.625 214.677 1.00 69.52 709 LEU B N 1
ATOM 10548 C CA . LEU B 1 709 ? 2.970 72.669 214.660 1.00 69.17 709 LEU B CA 1
ATOM 10549 C C . LEU B 1 709 ? 4.269 73.328 214.218 1.00 71.29 709 LEU B C 1
ATOM 10550 O O . LEU B 1 709 ? 4.283 74.119 213.278 1.00 76.97 709 LEU B O 1
ATOM 10555 N N . SER B 1 710 ? 5.361 72.994 214.898 1.00 61.82 710 SER B N 1
ATOM 10556 C CA . SER B 1 710 ? 6.664 73.548 214.555 1.00 58.04 710 SER B CA 1
ATOM 10557 C C . SER B 1 710 ? 7.290 72.796 213.386 1.00 56.40 710 SER B C 1
ATOM 10558 O O . SER B 1 710 ? 6.769 71.773 212.940 1.00 58.87 710 SER B O 1
ATOM 10561 N N . LEU B 1 711 ? 8.409 73.312 212.891 1.00 52.57 711 LEU B N 1
ATOM 10562 C CA . LEU B 1 711 ? 9.137 72.653 211.817 1.00 56.95 711 LEU B CA 1
ATOM 10563 C C . LEU B 1 711 ? 9.715 71.341 212.320 1.00 60.36 711 LEU B C 1
ATOM 10564 O O . LEU B 1 711 ? 9.728 70.342 211.603 1.00 60.43 711 LEU B O 1
ATOM 10569 N N . ILE B 1 712 ? 10.187 71.359 213.563 1.00 59.59 712 ILE B N 1
ATOM 10570 C CA . ILE B 1 712 ? 10.757 70.179 214.205 1.00 61.00 712 ILE B CA 1
ATOM 10571 C C . ILE B 1 712 ? 9.733 69.053 214.271 1.00 56.15 712 ILE B C 1
ATOM 10572 O O . ILE B 1 712 ? 10.048 67.893 213.999 1.00 57.48 712 ILE B O 1
ATOM 10577 N N . ASP B 1 713 ? 8.504 69.411 214.633 1.00 53.98 713 ASP B N 1
ATOM 10578 C CA . ASP B 1 713 ? 7.410 68.453 214.715 1.00 50.82 713 ASP B CA 1
ATOM 10579 C C . ASP B 1 713 ? 7.150 67.814 213.358 1.00 48.07 713 ASP B C 1
ATOM 10580 O O . ASP B 1 713 ? 7.085 66.591 213.233 1.00 42.88 713 ASP B O 1
ATOM 10585 N N . ILE B 1 714 ? 7.008 68.658 212.344 1.00 43.54 714 ILE B N 1
ATOM 10586 C CA . ILE B 1 714 ? 6.740 68.204 210.987 1.00 42.99 714 ILE B CA 1
ATOM 10587 C C . ILE B 1 714 ? 7.853 67.292 210.481 1.00 46.00 714 ILE B C 1
ATOM 10588 O O . ILE B 1 714 ? 7.589 66.293 209.815 1.00 50.66 714 ILE B O 1
ATOM 10593 N N . VAL B 1 715 ? 9.095 67.629 210.820 1.00 54.88 715 VAL B N 1
ATOM 10594 C CA . VAL B 1 715 ? 10.238 66.799 210.449 1.00 57.52 715 VAL B CA 1
ATOM 10595 C C . VAL B 1 715 ? 10.135 65.412 211.076 1.00 58.36 715 VAL B C 1
ATOM 10596 O O . VAL B 1 715 ? 10.249 64.402 210.381 1.00 58.42 715 VAL B O 1
ATOM 10600 N N . GLU B 1 716 ? 9.910 65.373 212.387 1.00 48.59 716 GLU B N 1
ATOM 10601 C CA . GLU B 1 716 ? 9.783 64.114 213.113 1.00 50.98 716 GLU B CA 1
ATOM 10602 C C . GLU B 1 716 ? 8.663 63.256 212.541 1.00 52.12 716 GLU B C 1
ATOM 10603 O O . GLU B 1 716 ? 8.842 62.062 212.303 1.00 51.37 716 GLU B O 1
ATOM 10609 N N . ILE B 1 717 ? 7.509 63.875 212.315 1.00 39.11 717 ILE B N 1
ATOM 10610 C CA . ILE B 1 717 ? 6.354 63.172 211.778 1.00 38.53 717 ILE B CA 1
ATOM 10611 C C . ILE B 1 717 ? 6.621 62.654 210.366 1.00 38.06 717 ILE B C 1
ATOM 10612 O O . ILE B 1 717 ? 6.303 61.507 210.046 1.00 43.60 717 ILE B O 1
ATOM 10617 N N . ALA B 1 718 ? 7.218 63.495 209.528 1.00 41.05 718 ALA B N 1
ATOM 10618 C CA . ALA B 1 718 ? 7.507 63.111 208.147 1.00 39.53 718 ALA B CA 1
ATOM 10619 C C . ALA B 1 718 ? 8.566 62.015 208.068 1.00 42.36 718 ALA B C 1
ATOM 10620 O O . ALA B 1 718 ? 8.477 61.118 207.232 1.00 51.17 718 ALA B O 1
ATOM 10622 N N . SER B 1 719 ? 9.564 62.088 208.943 1.00 46.22 719 SER B N 1
ATOM 10623 C CA . SER B 1 719 ? 10.679 61.146 208.910 1.00 56.11 719 SER B CA 1
ATOM 10624 C C . SER B 1 719 ? 10.318 59.758 209.430 1.00 50.31 719 SER B C 1
ATOM 10625 O O . SER B 1 719 ? 10.761 58.750 208.880 1.00 48.08 719 SER B O 1
ATOM 10628 N N . ASN B 1 720 ? 9.519 59.707 210.490 1.00 44.61 720 ASN B N 1
ATOM 10629 C CA . ASN B 1 720 ? 9.211 58.437 211.140 1.00 49.10 720 ASN B CA 1
ATOM 10630 C C . ASN B 1 720 ? 7.852 57.859 210.764 1.00 47.86 720 ASN B C 1
ATOM 10631 O O . ASN B 1 720 ? 7.645 56.648 210.844 1.00 43.23 720 ASN B O 1
ATOM 10636 N N . GLY B 1 721 ? 6.933 58.726 210.353 1.00 45.62 721 GLY B N 1
ATOM 10637 C CA . GLY B 1 721 ? 5.592 58.302 209.995 1.00 43.12 721 GLY B CA 1
ATOM 10638 C C . GLY B 1 721 ? 5.288 58.416 208.514 1.00 41.60 721 GLY B C 1
ATOM 10639 O O . GLY B 1 721 ? 4.426 57.711 207.993 1.00 47.39 721 GLY B O 1
ATOM 10640 N N . GLY B 1 722 ? 5.994 59.312 207.833 1.00 40.46 722 GLY B N 1
ATOM 10641 C CA . GLY B 1 722 ? 5.835 59.472 206.399 1.00 47.34 722 GLY B CA 1
ATOM 10642 C C . GLY B 1 722 ? 4.660 60.345 206.008 1.00 49.53 722 GLY B C 1
ATOM 10643 O O . GLY B 1 722 ? 4.047 61.003 206.851 1.00 41.34 722 GLY B O 1
ATOM 10644 N N . ALA B 1 723 ? 4.354 60.352 204.714 1.00 52.07 723 ALA B N 1
ATOM 10645 C CA . ALA B 1 723 ? 3.240 61.125 204.174 1.00 49.80 723 ALA B CA 1
ATOM 10646 C C . ALA B 1 723 ? 1.924 60.657 204.779 1.00 47.67 723 ALA B C 1
ATOM 10647 O O . ALA B 1 723 ? 1.049 61.463 205.100 1.00 44.99 723 ALA B O 1
ATOM 10649 N N . GLN B 1 724 ? 1.805 59.342 204.925 1.00 38.26 724 GLN B N 1
ATOM 10650 C CA . GLN B 1 724 ? 0.630 58.707 205.501 1.00 45.73 724 GLN B CA 1
ATOM 10651 C C . GLN B 1 724 ? 0.292 59.300 206.867 1.00 45.22 724 GLN B C 1
ATOM 10652 O O . GLN B 1 724 ? -0.870 59.578 207.167 1.00 46.05 724 GLN B O 1
ATOM 10658 N N . ALA B 1 725 ? 1.318 59.506 207.686 1.00 35.83 725 ALA B N 1
ATOM 10659 C CA . ALA B 1 725 ? 1.127 60.063 209.020 1.00 43.43 725 ALA B CA 1
ATOM 10660 C C . ALA B 1 725 ? 0.837 61.557 208.956 1.00 42.17 725 ALA B C 1
ATOM 10661 O O . ALA B 1 725 ? 0.030 62.074 209.727 1.00 42.29 725 ALA B O 1
ATOM 10663 N N . LEU B 1 726 ? 1.511 62.246 208.040 1.00 45.04 726 LEU B N 1
ATOM 10664 C CA . LEU B 1 726 ? 1.296 63.674 207.835 1.00 52.33 726 LEU B CA 1
ATOM 10665 C C . LEU B 1 726 ? -0.153 63.966 207.461 1.00 50.17 726 LEU B C 1
ATOM 10666 O O . LEU B 1 726 ? -0.762 64.907 207.974 1.00 47.67 726 LEU B O 1
ATOM 10671 N N . LYS B 1 727 ? -0.701 63.153 206.564 1.00 42.86 727 LYS B N 1
ATOM 10672 C CA . LYS B 1 727 ? -2.070 63.342 206.102 1.00 50.36 727 LYS B CA 1
ATOM 10673 C C . LYS B 1 727 ? -3.090 63.060 207.202 1.00 50.47 727 LYS B C 1
ATOM 10674 O O . LYS B 1 727 ? -4.154 63.675 207.248 1.00 52.00 727 LYS B O 1
ATOM 10680 N N . ALA B 1 728 ? -2.755 62.134 208.094 1.00 54.80 728 ALA B N 1
ATOM 10681 C CA . ALA B 1 728 ? -3.630 61.816 209.216 1.00 49.45 728 ALA B CA 1
ATOM 10682 C C . ALA B 1 728 ? -3.672 62.969 210.211 1.00 46.87 728 ALA B C 1
ATOM 10683 O O . ALA B 1 728 ? -4.722 63.281 210.772 1.00 53.82 728 ALA B O 1
ATOM 10685 N N . VAL B 1 729 ? -2.523 63.598 210.429 1.00 43.68 729 VAL B N 1
ATOM 10686 C CA . VAL B 1 729 ? -2.438 64.753 211.316 1.00 48.26 729 VAL B CA 1
ATOM 10687 C C . VAL B 1 729 ? -3.159 65.946 210.694 1.00 53.47 729 VAL B C 1
ATOM 10688 O O . VAL B 1 729 ? -3.781 66.746 211.394 1.00 57.14 729 VAL B O 1
ATOM 10692 N N . LEU B 1 730 ? -3.080 66.055 209.372 1.00 45.49 730 LEU B N 1
ATOM 10693 C CA . LEU B 1 730 ? -3.784 67.108 208.655 1.00 51.19 730 LEU B CA 1
ATOM 10694 C C . LEU B 1 730 ? -5.292 66.919 208.797 1.00 53.42 730 LEU B C 1
ATOM 10695 O O . LEU B 1 730 ? -6.039 67.886 208.947 1.00 62.59 730 LEU B O 1
ATOM 10700 N N . LYS B 1 731 ? -5.727 65.664 208.768 1.00 49.99 731 LYS B N 1
ATOM 10701 C CA . LYS B 1 731 ? -7.149 65.343 208.814 1.00 50.52 731 LYS B CA 1
ATOM 10702 C C . LYS B 1 731 ? -7.750 65.415 210.221 1.00 58.22 731 LYS B C 1
ATOM 10703 O O . LYS B 1 731 ? -8.806 66.016 210.414 1.00 65.04 731 LYS B O 1
ATOM 10709 N N . TYR B 1 732 ? -7.083 64.803 211.197 1.00 52.06 732 TYR B N 1
ATOM 10710 C CA . TYR B 1 732 ? -7.650 64.676 212.540 1.00 51.26 732 TYR B CA 1
ATOM 10711 C C . TYR B 1 732 ? -6.977 65.552 213.595 1.00 52.67 732 TYR B C 1
ATOM 10712 O O . TYR B 1 732 ? -7.401 65.573 214.751 1.00 54.15 732 TYR B O 1
ATOM 10721 N N . GLY B 1 733 ? -5.930 66.268 213.197 1.00 57.37 733 GLY B N 1
ATOM 10722 C CA . GLY B 1 733 ? -5.219 67.165 214.095 1.00 56.80 733 GLY B CA 1
ATOM 10723 C C . GLY B 1 733 ? -6.072 68.188 214.827 1.00 63.88 733 GLY B C 1
ATOM 10724 O O . GLY B 1 733 ? -6.062 68.222 216.059 1.00 69.39 733 GLY B O 1
ATOM 10725 N N . PRO B 1 734 ? -6.802 69.037 214.079 1.00 68.71 734 PRO B N 1
ATOM 10726 C CA . PRO B 1 734 ? -7.699 70.040 214.665 1.00 69.86 734 PRO B CA 1
ATOM 10727 C C . PRO B 1 734 ? -8.632 69.477 215.738 1.00 68.87 734 PRO B C 1
ATOM 10728 O O . PRO B 1 734 ? -8.906 70.156 216.726 1.00 69.50 734 PRO B O 1
ATOM 10732 N N . VAL B 1 735 ? -9.110 68.253 215.544 1.00 62.81 735 VAL B N 1
ATOM 10733 C CA . VAL B 1 735 ? -9.988 67.616 216.519 1.00 61.62 735 VAL B CA 1
ATOM 10734 C C . VAL B 1 735 ? -9.222 67.267 217.791 1.00 64.01 735 VAL B C 1
ATOM 10735 O O . VAL B 1 735 ? -9.724 67.449 218.900 1.00 70.08 735 VAL B O 1
ATOM 10739 N N . LEU B 1 736 ? -7.999 66.775 217.624 1.00 59.62 736 LEU B N 1
ATOM 10740 C CA . LEU B 1 736 ? -7.166 66.400 218.760 1.00 61.51 736 LEU B CA 1
ATOM 10741 C C . LEU B 1 736 ? -6.733 67.624 219.559 1.00 59.34 736 LEU B C 1
ATOM 10742 O O . LEU B 1 736 ? -6.734 67.599 220.789 1.00 61.75 736 LEU B O 1
ATOM 10755 N N . GLN B 1 738 ? -8.355 70.376 219.691 1.00 73.64 738 GLN B N 1
ATOM 10756 C CA . GLN B 1 738 ? -9.577 70.889 220.292 1.00 77.77 738 GLN B CA 1
ATOM 10757 C C . GLN B 1 738 ? -9.884 70.198 221.616 1.00 67.85 738 GLN B C 1
ATOM 10758 O O . GLN B 1 738 ? -10.423 70.814 222.534 1.00 70.74 738 GLN B O 1
ATOM 10764 N N . ALA B 1 739 ? -9.535 68.919 221.710 1.00 52.16 739 ALA B N 1
ATOM 10765 C CA . ALA B 1 739 ? -9.815 68.136 222.910 1.00 54.55 739 ALA B CA 1
ATOM 10766 C C . ALA B 1 739 ? -8.738 68.304 223.977 1.00 55.39 739 ALA B C 1
ATOM 10767 O O . ALA B 1 739 ? -8.855 67.763 225.074 1.00 64.15 739 ALA B O 1
ATOM 10769 N N . GLY B 1 740 ? -7.684 69.044 223.649 1.00 62.61 740 GLY B N 1
ATOM 10770 C CA . GLY B 1 740 ? -6.663 69.377 224.627 1.00 65.45 740 GLY B CA 1
ATOM 10771 C C . GLY B 1 740 ? -5.306 68.727 224.424 1.00 64.82 740 GLY B C 1
ATOM 10772 O O . GLY B 1 740 ? -4.378 68.982 225.191 1.00 63.94 740 GLY B O 1
ATOM 10773 N N . ARG B 1 741 ? -5.184 67.894 223.393 1.00 65.25 741 ARG B N 1
ATOM 10774 C CA . ARG B 1 741 ? -3.932 67.194 223.120 1.00 59.35 741 ARG B CA 1
ATOM 10775 C C . ARG B 1 741 ? -2.846 68.164 222.666 1.00 60.33 741 ARG B C 1
ATOM 10776 O O . ARG B 1 741 ? -3.072 68.996 221.789 1.00 67.27 741 ARG B O 1
ATOM 10784 N N . SER B 1 742 ? -1.667 68.049 223.268 1.00 55.41 742 SER B N 1
ATOM 10785 C CA . SER B 1 742 ? -0.550 68.931 222.954 1.00 53.21 742 SER B CA 1
ATOM 10786 C C . SER B 1 742 ? 0.143 68.509 221.664 1.00 54.37 742 SER B C 1
ATOM 10787 O O . SER B 1 742 ? -0.180 67.472 221.081 1.00 41.57 742 SER B O 1
ATOM 10790 N N . ASN B 1 743 ? 1.101 69.318 221.225 1.00 53.04 743 ASN B N 1
ATOM 10791 C CA . ASN B 1 743 ? 1.901 68.991 220.053 1.00 55.62 743 ASN B CA 1
ATOM 10792 C C . ASN B 1 743 ? 2.824 67.808 220.326 1.00 52.48 743 ASN B C 1
ATOM 10793 O O . ASN B 1 743 ? 3.065 66.983 219.444 1.00 43.80 743 ASN B O 1
ATOM 10798 N N . GLU B 1 744 ? 3.335 67.735 221.553 1.00 45.00 744 GLU B N 1
ATOM 10799 C CA . GLU B 1 744 ? 4.202 66.636 221.962 1.00 45.58 744 GLU B CA 1
ATOM 10800 C C . GLU B 1 744 ? 3.483 65.300 221.834 1.00 45.01 744 GLU B C 1
ATOM 10801 O O . GLU B 1 744 ? 4.053 64.317 221.356 1.00 48.31 744 GLU B O 1
ATOM 10807 N N . GLU B 1 745 ? 2.226 65.271 222.261 1.00 42.76 745 GLU B N 1
ATOM 10808 C CA . GLU B 1 745 ? 1.429 64.054 222.195 1.00 42.43 745 GLU B CA 1
ATOM 10809 C C . GLU B 1 745 ? 1.134 63.659 220.752 1.00 42.56 745 GLU B C 1
ATOM 10810 O O . GLU B 1 745 ? 1.314 62.505 220.367 1.00 41.26 745 GLU B O 1
ATOM 10816 N N . ILE B 1 746 ? 0.687 64.623 219.955 1.00 40.27 746 ILE B N 1
ATOM 10817 C CA . ILE B 1 746 ? 0.350 64.360 218.561 1.00 41.35 746 ILE B CA 1
ATOM 10818 C C . ILE B 1 746 ? 1.559 63.849 217.781 1.00 43.66 746 ILE B C 1
ATOM 10819 O O . ILE B 1 746 ? 1.445 62.921 216.980 1.00 40.28 746 ILE B O 1
ATOM 10824 N N . VAL B 1 747 ? 2.721 64.443 218.035 1.00 48.71 747 VAL B N 1
ATOM 10825 C CA . VAL B 1 747 ? 3.953 64.012 217.381 1.00 46.92 747 VAL B CA 1
ATOM 10826 C C . VAL B 1 747 ? 4.335 62.587 217.779 1.00 42.64 747 VAL B C 1
ATOM 10827 O O . VAL B 1 747 ? 4.640 61.761 216.918 1.00 39.03 747 VAL B O 1
ATOM 10831 N N . HIS B 1 748 ? 4.307 62.299 219.079 1.00 39.70 748 HIS B N 1
ATOM 10832 C CA . HIS B 1 748 ? 4.640 60.963 219.559 1.00 39.42 748 HIS B CA 1
ATOM 10833 C C . HIS B 1 748 ? 3.725 59.904 218.957 1.00 38.79 748 HIS B C 1
ATOM 10834 O O . HIS B 1 748 ? 4.167 58.810 218.608 1.00 43.46 748 HIS B O 1
ATOM 10841 N N . VAL B 1 749 ? 2.445 60.235 218.845 1.00 38.69 749 VAL B N 1
ATOM 10842 C CA . VAL B 1 749 ? 1.465 59.311 218.296 1.00 38.14 749 VAL B CA 1
ATOM 10843 C C . VAL B 1 749 ? 1.695 59.074 216.803 1.00 40.60 749 VAL B C 1
ATOM 10844 O O . VAL B 1 749 ? 1.629 57.938 216.333 1.00 40.83 749 VAL B O 1
ATOM 10848 N N . ALA B 1 750 ? 1.990 60.143 216.070 1.00 39.85 750 ALA B N 1
ATOM 10849 C CA . ALA B 1 750 ? 2.037 60.079 214.610 1.00 41.58 750 ALA B CA 1
ATOM 10850 C C . ALA B 1 750 ? 3.415 59.789 214.015 1.00 44.19 750 ALA B C 1
ATOM 10851 O O . ALA B 1 750 ? 3.511 59.194 212.940 1.00 40.49 750 ALA B O 1
ATOM 10853 N N . ALA B 1 751 ? 4.475 60.228 214.689 1.00 37.95 751 ALA B N 1
ATOM 10854 C CA . ALA B 1 751 ? 5.828 60.010 214.182 1.00 37.97 751 ALA B CA 1
ATOM 10855 C C . ALA B 1 751 ? 6.285 58.579 214.424 1.00 41.02 751 ALA B C 1
ATOM 10856 O O . ALA B 1 751 ? 7.165 58.326 215.246 1.00 41.75 751 ALA B O 1
ATOM 10858 N N . ARG B 1 752 ? 5.669 57.647 213.705 1.00 41.11 752 ARG B N 1
ATOM 10859 C CA . ARG B 1 752 ? 6.008 56.238 213.816 1.00 42.06 752 ARG B CA 1
ATOM 10860 C C . ARG B 1 752 ? 5.460 55.484 212.617 1.00 45.13 752 ARG B C 1
ATOM 10861 O O . ARG B 1 752 ? 4.581 55.975 211.906 1.00 40.66 752 ARG B O 1
ATOM 10869 N N . ARG B 1 753 ? 5.988 54.288 212.395 1.00 49.26 753 ARG B N 1
ATOM 10870 C CA . ARG B 1 753 ? 5.466 53.409 211.366 1.00 50.33 753 ARG B CA 1
ATOM 10871 C C . ARG B 1 753 ? 4.046 53.026 211.762 1.00 51.58 753 ARG B C 1
ATOM 10872 O O . ARG B 1 753 ? 3.826 52.461 212.829 1.00 53.84 753 ARG B O 1
ATOM 10880 N N . GLY B 1 754 ? 3.081 53.351 210.910 1.00 51.43 754 GLY B N 1
ATOM 10881 C CA . GLY B 1 754 ? 1.686 53.134 211.242 1.00 48.36 754 GLY B CA 1
ATOM 10882 C C . GLY B 1 754 ? 1.127 54.282 212.057 1.00 45.67 754 GLY B C 1
ATOM 10883 O O . GLY B 1 754 ? 0.158 54.119 212.797 1.00 42.93 754 GLY B O 1
ATOM 10884 N N . GLY B 1 755 ? 1.749 55.450 211.915 1.00 38.78 755 GLY B N 1
ATOM 10885 C CA . GLY B 1 755 ? 1.340 56.644 212.631 1.00 41.56 755 GLY B CA 1
ATOM 10886 C C . GLY B 1 755 ? -0.084 57.070 212.331 1.00 43.21 755 GLY B C 1
ATOM 10887 O O . GLY B 1 755 ? -0.789 57.567 213.210 1.00 46.41 755 GLY B O 1
ATOM 10888 N N . ALA B 1 756 ? -0.508 56.877 211.086 1.00 36.66 756 ALA B N 1
ATOM 10889 C CA . ALA B 1 756 ? -1.870 57.206 210.685 1.00 44.21 756 ALA B CA 1
ATOM 10890 C C . ALA B 1 756 ? -2.876 56.409 211.506 1.00 47.95 756 ALA B C 1
ATOM 10891 O O . ALA B 1 756 ? -3.835 56.961 212.043 1.00 52.14 756 ALA B O 1
ATOM 10893 N N . GLY B 1 757 ? -2.639 55.105 211.607 1.00 34.95 757 GLY B N 1
ATOM 10894 C CA . GLY B 1 757 ? -3.504 54.225 212.369 1.00 37.34 757 GLY B CA 1
ATOM 10895 C C . GLY B 1 757 ? -3.565 54.579 213.844 1.00 41.77 757 GLY B C 1
ATOM 10896 O O . GLY B 1 757 ? -4.591 54.383 214.493 1.00 41.79 757 GLY B O 1
ATOM 10897 N N . ARG B 1 758 ? -2.465 55.103 214.378 1.00 42.47 758 ARG B N 1
ATOM 10898 C CA . ARG B 1 758 ? -2.417 55.486 215.787 1.00 46.64 758 ARG B CA 1
ATOM 10899 C C . ARG B 1 758 ? -3.179 56.786 216.032 1.00 46.49 758 ARG B C 1
ATOM 10900 O O . ARG B 1 758 ? -3.807 56.958 217.078 1.00 44.34 758 ARG B O 1
ATOM 10908 N N . ILE B 1 759 ? -3.117 57.696 215.065 1.00 36.42 759 ILE B N 1
ATOM 10909 C CA . ILE B 1 759 ? -3.883 58.938 215.124 1.00 50.08 759 ILE B CA 1
ATOM 10910 C C . ILE B 1 759 ? -5.378 58.632 215.095 1.00 46.43 759 ILE B C 1
ATOM 10911 O O . ILE B 1 759 ? -6.162 59.234 215.833 1.00 41.85 759 ILE B O 1
ATOM 10916 N N . ARG B 1 760 ? -5.764 57.685 214.246 1.00 45.31 760 ARG B N 1
ATOM 10917 C CA . ARG B 1 760 ? -7.159 57.270 214.152 1.00 52.31 760 ARG B CA 1
ATOM 10918 C C . ARG B 1 760 ? -7.652 56.653 215.456 1.00 53.61 760 ARG B C 1
ATOM 10919 O O . ARG B 1 760 ? -8.781 56.897 215.879 1.00 53.14 760 ARG B O 1
ATOM 10927 N N . LYS B 1 761 ? -6.798 55.851 216.083 1.00 53.75 761 LYS B N 1
ATOM 10928 C CA . LYS B 1 7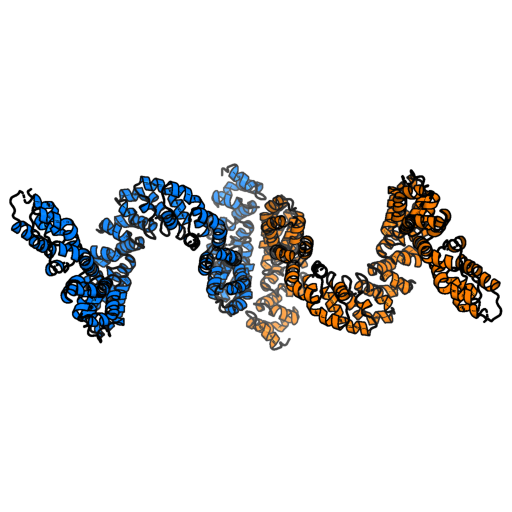61 ? -7.135 55.200 217.343 1.00 55.32 761 LYS B CA 1
ATOM 10929 C C . LYS B 1 761 ? -7.326 56.221 218.460 1.00 55.66 761 LYS B C 1
ATOM 10930 O O . LYS B 1 761 ? -8.234 56.094 219.282 1.00 54.70 761 LYS B O 1
ATOM 10944 N N . VAL B 1 763 ? -8.140 59.428 218.063 1.00 57.60 763 VAL B N 1
ATOM 10945 C CA . VAL B 1 763 ? -9.225 60.358 217.772 1.00 62.67 763 VAL B CA 1
ATOM 10946 C C . VAL B 1 763 ? -10.593 59.678 217.809 1.00 65.30 763 VAL B C 1
ATOM 10947 O O . VAL B 1 763 ? -11.626 60.343 217.898 1.00 66.66 763 VAL B O 1
ATOM 10951 N N . ALA B 1 764 ? -10.591 58.350 217.751 1.00 65.42 764 ALA B N 1
ATOM 10952 C CA . ALA B 1 764 ? -11.831 57.574 217.690 1.00 68.92 764 ALA B CA 1
ATOM 10953 C C . ALA B 1 764 ? -12.855 57.848 218.809 1.00 71.99 764 ALA B C 1
ATOM 10954 O O . ALA B 1 764 ? -14.044 57.990 218.523 1.00 75.83 764 ALA B O 1
ATOM 10956 N N . PRO B 1 765 ? -12.412 57.916 220.081 1.00 69.40 765 PRO B N 1
ATOM 10957 C CA . PRO B 1 765 ? -13.401 58.219 221.127 1.00 72.39 765 PRO B CA 1
ATOM 10958 C C . PRO B 1 765 ? -14.006 59.616 220.999 1.00 75.27 765 PRO B C 1
ATOM 10959 O O . PRO B 1 765 ? -15.099 59.859 221.507 1.00 82.63 765 PRO B O 1
ATOM 10963 N N . LEU B 1 766 ? -13.300 60.519 220.328 1.00 66.90 766 LEU B N 1
ATOM 10964 C CA . LEU B 1 766 ? -13.750 61.900 220.204 1.00 60.96 766 LEU B CA 1
ATOM 10965 C C . LEU B 1 766 ? -14.735 62.072 219.051 1.00 62.46 766 LEU B C 1
ATOM 10966 O O . LEU B 1 766 ? -14.938 61.156 218.251 1.00 67.84 766 LEU B O 1
#

Secondary structure (DSSP, 8-state):
----HHHHHHHHTSTTHHHHHHHHHHTHHHHHTT--HHHHHHHTTSTTHHHHHHHHHHH---TTTT--HHHHHHHHSSTTHHHHHHHHHHH---TTTT--HHHHH---STTHHHHHHHHHHHHHHHHHTT--HHHHHHHHTTTTHHHHHHHHHHHHHHHHHTT--HHHHHHHHTSTTHHHHHHHHHHHHHHHHHHT--HHHHHHHHTSTTHHHHHHHHHHHHHHHHHTT--HHHHHHHHTSTTHHHHH--TTTHHHHHHHT--HHHHHHHHTSTTHHHHHHHHHHHHHHHHTTT--HHHHH---STTHHHHHHHHHHHHHHHHHTT--HHHHHHHHSSTTHHHHHHHHHHHHHHHHHTT--HHHHH---STTHHHHHHHHHHHHHHHHHHT--HHHHH---STTHHHHHHHHHHHHHHHHHHT--HHHHHHHHTSTTHHHHHHHHHHHHHHHHHTT--HHHHHHHHTSTTHHHHHHHHHHHHHHHHHTT--HHHHHHHHTSTTHHHHHHHHHHHHHHHHHTT--HHHHHHHHTSTTHHHHHHHHHHH---TTTT--HHHHHHHHTSTTHHHHHHHHHHHHHHHHHTT--HHHHHHHHSSTTHHHHHHHHHHHHHHHHHHT--HHHHHHHHTSTTHHHHHHHHHHHHHHHHHTT--HHHHH---STTHHHHHHHHHHHHHHHHHHT--HHHHHHHHHHTHHHHHHHHHHHTTT---S--HHHHHHHHSSTTHHHHHH--TT-/----HHHHHHHHHSTTHHHHHHHHHHTHHHHHTT--HHHHHHHHTSTTHHHHHHHHHHH---TTTT--HHHHHHHHSSTTHHHHHHHHHHH---TTTT--HHHHH---STTHHHHHHHHHHHHHHHHHTT--HHHHHHHHTTTTHHHHHHHHHHHHHHHHHTT--HHHHHHHHTSTTHHHHHHHHHHHHHHHHHHT--HHHHHHHHTSTTHHHHHHHHHHHHHHHHHTT--HHHHHHHHTSTTHHHHH--TTTHHHHHHHT--HHHHHHHHTSTTHHHHHHHHHHHHHHHHHTT--HHHHH---STTHHHHHHHHHHHHHHHHHTT--HHHHHHHHTSTTHHHHHHHHHHHHHHHHHHT--HHHHH---STTHHHHHHHHHHHHHHHHHHT--HHHHH---STTHHHHHHHHHHSHHHHHHTT--HHHHHHHHTSTTHHHHHHHHHHHHHHHHHTT--HHHHHHHHSSTTHHHHHHHHHHHHHHHHHTT--HHHHHHHHTSTTHHHHHHHHHHHHHHHHTTT--HHHHHHHHSSTTHHHHHHHHHHH---TTTT--HHHHHHHHSSTTHHHHHHHHHHHHHHHHHTT--HHHHHHHHSSTTHHHHHHHHHTTHHHHHHHT--HHHHHHHHTSTTHHHHHHHHHHHHHHHHHHT--HHHHH---STTHHHHHHHHHHHHHHHHHHT--HHHHHHHHHHTHHHHHHHHHHHTTT---S--HHHHHHHHSSTTHHHHHH--TT-

Sequence (1482 aa):
LNLSPLERSKIEKQYGGATTLAFISNKQNELAQILSRADILKIASYDCAAHALQAVLDCGPLGKRGFSQSDIVKIAGNIGGAQALQAVLDLESLGKRGFSRDDIAKAGNIGGAQTLQAVLDLESAFRERGFSQADIVKIAGNNGGAQALYSVLDVEPTLGKRRGFSRADIVKIAGNTGGAQALHTVLDLEPALGKRGFSRIDIVKIAANNGGAQALHAVLDLGPTLRECGFSQATIAKIAGNIGGAQALQVLDLGPALGKRGFSQATIAKIAGNIGGAQALQTVLDLEPALCERGFSQATIAKAGNNGGAQALQTVLDLEPALRKRDFRQADIIKIAGNDGGAQALQAVIEHGPTLRQHGFNLADIVKAGNIGGAQALQAVLDLKPVLDEHGFSQPDIVKAGNIGGAQALQAVLSLGPALRERGFSQPDIVKIAGNTGGAQALQAVLDLELTLVEHGFSQPDIVRITGNRGGAQALQAVLALELTLRERGFSQPDIVKIAGNSGGAQALQAVLDLELTFRERGFSQADIVKIAGNDGGTQALHAVLDLERLGERGFSRADIVNVAGNNGGAQALKAVLEHEATLNERGFSRADIVKIAGNGGGAQALKAVLEHEATLDERGFSRADIVRIAGNGGGAQALKAVLEHGPTLNERGFNLTDIVEAANSGGAQALKAVLEHGPTLRQRGLSLIDIVEIASNGGAQALKAVLKYGPVLQAGRSNEEIVHVAARRGGAGRIRKVAPLLNLSPLERSKIEKQYGGATTLAFISNKQNELAQILSRADILKIASYDCAAHALQAVLDCGPLGKRGFSQSDIVKIAGNIGGAQALQAVLDLESLGKRGFSRDDIAKAGNIGGAQTLQAVLDLESAFRERGFSQADIVKIAGNNGGAQALYSVLDVEPTLGKRRGFSRADIVKIAGNTGGAQALHTVLDLEPALGKRGFSRIDIVKIAANNGGAQALHAVLDLGPTLRECGFSQATIAKIAGNIGGAQALQVLDLGPALGKRGFSQATIAKIAGNIGGAQALQTVLDLEPALCERGFSQATIAKAGNNGGAQALQTVLDLEPALRKRDFRQADIIKIAGNDGGAQALQAVIEHGPTLRQHGFNLADIVKAGNIGGAQALQAVLDLKPVLDEHGFSQPDIVKAGNIGGAQALQAVLSLGPALRERGFSQPDIVKIAGNTGGAQALQAVLDLELTLVEHGFSQPDIVRITGNRGGAQALQAVLALELTLRERGFSQPDIVKIAGNSGGAQALQAVLDLELTFRERGFSQADIVKIAGNDGGTQALHAVLDLERLGERGFSRADIVNVAGNNGGAQALKAVLEHEATLNERGFSRADIVKIAGNGGGAQALKAVLEHEATLDERGFSRADIVRIAGNGGGAQALKAVLEHGPTLNERGFNLTDIVEAANSGGAQALKAVLEHGPTLRQRGLSLIDIVEIASNGGAQALKAVLKYGPVLQAGRSNEEIVHVAARRGGAGRIRKVAPL

B-factor: mean 51.49, std 14.97, range [22.96, 189.94]

InterPro domains:
  IPR036770 Ankyrin repeat-containing domain superfamily [SSF48403] (585-753)